Prote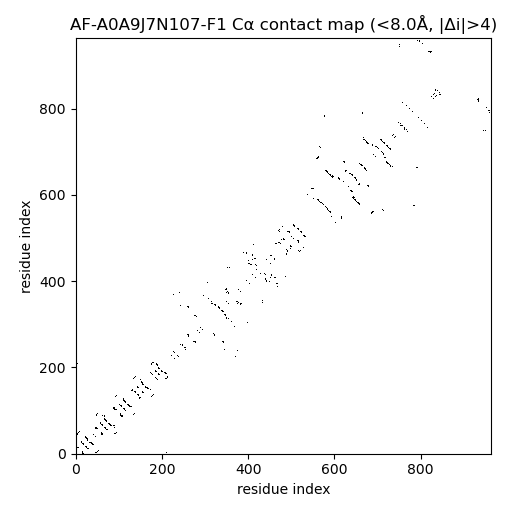in AF-A0A9J7N107-F1 (afdb_monomer)

Organism: Branchiostoma floridae (NCBI:txid7739)

Foldseek 3Di:
DFQDWDAQLVVQKIWTQDLVQQFIWIAHPPPRPPIDTQGRNPNFDWAEWEDPNPVQKIWIATAPQQWIWMAGVNNHPIDTLDGPPLAHGWHYKYDDVVVQKIWTQGQVQQFIWMAGVSNHPIDGQEHDFNGWHEWDADPVVQKIWTDGPQFWIWIDHVRNPPIDTLDGDPPWGWQYWDDDPQWIWTFTCATWIDSSHTDGDDPDDRGRNYDYDDDDDDDQPQDPQQWADQPPRPDTHGLQQAQQPDQPRPVSCSPPQQKFWADPPVDPLDDDRGWGQFRRPDDDPVCVCPDPLVCQLVVDCPPVQQADPCSNVQSCCSGTFGWDFDPVFWDADPDDDGIIIGRTGTAHAALLVVVLRLVSDDPVVVVVDDHSVSGHHVVSVHDDDDFDDDPNAGAAAFQRQVGPGADQAFLVGAGADQCCVAPNNPCCVVQVSQPSGGRGFHDSPSPRHTWGAGPVNDIGHHQHHHDPAQWAADPAAADQWDKPPRHRTDHAFDKIAIDHHPQWDWDPVDDRIWGIHRHRDIPDDDIHIDGDLQVVLVCVLLVPADQPDDADPPPPDAWEKAKDWDFPDFDDQQQQQQKTKTKIKMKIKTAHQSRADDCVVRVNDFKHKDFQSSHHDFWWDKPQFPDPPDPGFDRRDIWIAGNRRMIIDIGIDITMHHKDWDQQAPPQTKIKTKTKIFTDPVGRHFYHYPPVPQAQDWDDFDDDPQWTWIWHWHDDPRGMTMIMIMTTGDRVVCCVVQVVVLVVLLVQLLVLLVDDLPDPCSLVSLVVSLVVLVVSLVVVVVRHHPPDDDHLVSLLSVLSSVLSVVLSVVSVVLSVLLPDFDADDPVCCCVQQAVLCVVLVNDRPPDDDDDDDDDDDDDDDDDDDDDDDDDDDDDDDDDDDDDDDDDDPPVPVVVPPDDDPPVVVVVVVVVVVVVVVVSPPDDDDDDDPRGSSNSSSSSSSSVSSVVSVVSSVVSSVVSVVVSD

Mean predicted aligned error: 23.27 Å

Secondary structure (DSSP, 8-state):
-EEEEEEETTTTEEEEEETTTTEEEEEETTT--S-EEEEE-TT--EEEEEEETTTTEEEEEETTTTEEEEEETTSTT-EEEE-TTS-SSEEEEEEETTTTEEEEEETTTTEEEEEETTS-S-EEEEE--SS---EEEETTTTEEEEEETTTEEEEEETTS-S-EEEEE-TT----EEEEETTEEEEESSSEEEESSS-EEEE---S--S-------PPP--PPPTTEEEEGGGTEEEEGGGSSSSS--STTSGGGTT-EEBPPPTTS---S---BPSPTT---SHHHHHTSTTHHHHS-----TTSS-TTHHHHHHHHHS-EEEEEEEEEEE--SSS--EEEEEEEE-B-HHHHHHHHHTS-HHHHTTSPPGGGSPPGGGT-B-PPPPEETTEEEE-TTSTT------BBTTSPBPPPTTTGGGGHHHHH-GGG--SSS--B-TT--SS-EEE-TTS-EEEB--EESS--EEEP--PPTTEEEES--SEEETT-EEEEEEPTTEEE-TTS-SEEEB-TTS-BSSPPP-EEE-HHHHHHHHHHTT--TTSPTTGGGTPPEEEEEEEEEEEEEEEETTTTEEEEEEEEEEEEE-GGG---GGGTTT--EEEEEGGGS----EEEETBS-TT---S-SSSEEEEETTSEEEEEEEEEEEEEEEE-GGGTTS-EEEEEEEEEEPTTS-EEEEETTGGGTT-PPPPEEETTEEEEEEEEEETTTEEEEEEEEEE-THHHIIIIIHHHHHHHHHHHHTTTS-TT-TTHHHHHHHHHHHHHHHHHHHHHHS--SSS--HHHHHHHHHHHHHHHHHHHHHHHHHHHT--SPPPHHHIIIIIIIIHHHTT---TT------------------------------------------SSSSSGGG--S-GGGHHHHHHHHHHHHHHGGGS----------HHHHHHHHHHHHHHHHHHHHHHHHHHHHHHHH-

InterPro domains:
  IPR000001 Kringle [PF00051] (395-467)
  IPR000001 Kringle [PS50070] (394-467)
  IPR000001 Kringle [SM00130] (393-469)
  IPR000001 Kringle [cd00108] (395-467)
  IPR000033 LDLR class B repeat [PF00058] (100-139)
  IPR000033 LDLR class B repeat [PS51120] (12-55)
  IPR000033 LDLR class B repeat [PS51120] (56-99)
  IPR000033 LDLR class B repeat [PS51120] (100-141)
  IPR000033 LDLR class B repeat [SM00135] (1-34)
  IPR000033 LDLR class B repeat [SM00135] (36-78)
  IPR000033 LDLR class B repeat [SM00135] (79-122)
  IPR000033 LDLR class B repeat [SM00135] (123-163)
  IPR000033 LDLR class B repeat [SM00135] (164-207)
  IPR000436 Sushi/SCR/CCP domain [PF00084] (483-529)
  IPR000436 Sushi/SCR/CCP domain [PS50923] (460-531)
  IPR000436 Sushi/SCR/CCP domain [SM00032] (472-529)
  IPR000436 Sushi/SCR/CCP domain [cd00033] (472-529)
  IPR002172 Low-density lipoprotein (LDL) receptor class A repeat [PF00057] (223-258)
  IPR002172 Low-density lipoprotein (LDL) receptor class A repeat [PS50068] (222-259)
  IPR002172 Low-density lipoprotein (LDL) receptor class A repeat [SM00192] (222-260)

Sequence (964 aa):
MPTVLDYDPLTDYVYWFDSRDNVIKRAHHHDGSDSETIIETANNDARGLALDYAAGNIYWSVHDTHTISAAKKNGSSARTLLTSPATLWPYNLVLDPRNGFMYWADGGYGIIHRASLDGTNHTALIAGLSHPYAITIDYNEDRLYYRDQQYGIYSSDLLGNDVREVLYEEGKWVRGIAVDEHFIYWSSNWMSKSDMTRTVLVDGLGGPWGIYITEAGPAEIPCSPGYFPCGQGNACILAWKRCDEATDCPDGRDEEGCVCLPIPVDFDLGDRLAVLPNQLGQTTFEEIQNSSTVAILNSSPNNAETQHPEFREFASVVIFPRCVVSVASCSSSQHGVDTTSCLGTQLLACRSWCEEVLAMADDRMKDQLPACDLFPSPQNGCWNLKPEWKNNEFCYHGNGMNYRGRSSKTISGAECVKWSDAQAGFYTTEYPWANLVNNYCRNPTGHDRPFCLVEEGRQEDCDLIPCNENGCWDMGPPTNGIRVPAKRFYNVGERVTYTCNEGYNLDFRHTSRVTCFEDGIWQYDKPSCSVDISGKLEEDLLNGYSESQPPDIERGGHTIIVFNGTVEEVIDLDEKKERLVASIVIDFTWRDSRLEWKPKYFGNIETLSVVGSSIWTPTFTLKRNADPLYRGLPDDVLLLISTDGTVRWRVETLTSTICTTHPFFFPADTMECHICFSVSPAIDQIVECGGGSSCDVWSSPQQEGEWNRKDKIFAKGNKEACFAVQLERIPLFHIATTVGPCAILVVLMTITFIMPIDKGDRIAFGVTIQLSMVVSLVFVTEVLPVKGQLPFLATLIVVCMGLMGLFLFFTMGIITLHDKEGSLSPMSKTFFLQYMAKFLLLGDLTEKEAASEDGEAGLTVRTLAYRERTDRDVPADGMAEVDGKSPAALSETIRQLSGPLTRMETAMSSGFRDLISIIEDQAMKNEQEISDYTLLARVLDRLCLVLYVISIAVAVPMTMHLGT

Structure (mmCIF, N/CA/C/O backbone):
data_AF-A0A9J7N107-F1
#
_entry.id   AF-A0A9J7N107-F1
#
loop_
_atom_site.group_PDB
_atom_site.id
_atom_site.type_symbol
_atom_site.label_atom_id
_atom_site.label_alt_id
_atom_site.label_comp_id
_atom_site.label_asym_id
_atom_site.label_entity_id
_atom_site.label_seq_id
_atom_site.pdbx_PDB_ins_code
_atom_site.Cartn_x
_atom_site.Cartn_y
_atom_site.Cartn_z
_atom_site.occupancy
_atom_site.B_iso_or_equiv
_atom_site.auth_seq_id
_atom_site.auth_comp_id
_atom_site.auth_asym_id
_atom_site.auth_atom_id
_atom_site.pdbx_PDB_model_num
ATOM 1 N N . MET A 1 1 ? 38.618 -31.938 43.780 1.00 73.69 1 MET A N 1
ATOM 2 C CA . MET A 1 1 ? 37.681 -33.070 43.924 1.00 73.69 1 MET A CA 1
ATOM 3 C C . MET A 1 1 ? 36.511 -32.748 43.019 1.00 73.69 1 MET A C 1
ATOM 5 O O . MET A 1 1 ? 36.118 -31.589 43.025 1.00 73.69 1 MET A O 1
ATOM 9 N N . PRO A 1 2 ? 35.970 -33.698 42.246 1.00 81.69 2 PRO A N 1
ATOM 10 C CA . PRO A 1 2 ? 34.819 -33.408 41.400 1.00 81.69 2 PRO A CA 1
ATOM 11 C C . PRO A 1 2 ? 33.606 -33.064 42.274 1.00 81.69 2 PRO A C 1
ATOM 13 O O . PRO A 1 2 ? 33.276 -33.828 43.185 1.00 81.69 2 PRO A O 1
ATOM 16 N N . THR A 1 3 ? 32.981 -31.907 42.052 1.00 79.69 3 THR A N 1
ATOM 17 C CA . THR A 1 3 ? 31.776 -31.482 42.800 1.00 79.69 3 THR A CA 1
ATOM 18 C C . THR A 1 3 ? 30.511 -31.526 41.952 1.00 79.69 3 THR A C 1
ATOM 20 O O . THR A 1 3 ? 29.445 -31.816 42.488 1.00 79.69 3 THR A O 1
ATOM 23 N N . VAL A 1 4 ? 30.632 -31.292 40.646 1.00 85.88 4 VAL A N 1
ATOM 24 C CA . VAL A 1 4 ? 29.556 -31.389 39.655 1.00 85.88 4 VAL A CA 1
ATOM 25 C C . VAL A 1 4 ? 30.121 -31.958 38.354 1.00 85.88 4 VAL A C 1
ATOM 27 O O . VAL A 1 4 ? 31.303 -31.753 38.062 1.00 85.88 4 VAL A O 1
ATOM 30 N N . LEU A 1 5 ? 29.298 -32.695 37.612 1.00 88.69 5 LEU A N 1
ATOM 31 C CA . LEU A 1 5 ? 29.658 -33.319 36.344 1.00 88.69 5 LEU A CA 1
ATOM 32 C C . LEU A 1 5 ? 28.465 -33.365 35.387 1.00 88.69 5 LEU A C 1
ATOM 34 O O . LEU A 1 5 ? 27.325 -33.320 35.844 1.00 88.69 5 LEU A O 1
ATOM 38 N N . ASP A 1 6 ? 28.760 -33.495 34.100 1.00 87.75 6 ASP A N 1
ATOM 39 C CA . ASP A 1 6 ? 27.815 -33.747 33.009 1.00 87.75 6 ASP A CA 1
ATOM 40 C C . ASP A 1 6 ? 28.518 -34.596 31.925 1.00 87.75 6 ASP A C 1
ATOM 42 O O . ASP A 1 6 ? 29.752 -34.647 31.887 1.00 87.75 6 ASP A O 1
ATOM 46 N N . TYR A 1 7 ? 27.775 -35.291 31.067 1.00 85.81 7 TYR A N 1
ATOM 47 C CA . TYR A 1 7 ? 28.314 -36.224 30.071 1.00 85.81 7 TYR A CA 1
ATOM 48 C C . TYR A 1 7 ? 27.802 -35.908 28.666 1.00 85.81 7 TYR A C 1
ATOM 50 O O . TYR A 1 7 ? 26.615 -35.671 28.460 1.00 85.81 7 TYR A O 1
ATOM 58 N N . ASP A 1 8 ? 28.708 -35.929 27.689 1.00 83.69 8 ASP A N 1
ATOM 59 C CA . ASP A 1 8 ? 28.380 -35.763 26.276 1.00 83.69 8 ASP A CA 1
ATOM 60 C C . ASP A 1 8 ? 28.270 -37.134 25.582 1.00 83.69 8 ASP A C 1
ATOM 62 O O . ASP A 1 8 ? 29.304 -37.747 25.295 1.00 83.69 8 ASP A O 1
ATOM 66 N N . PRO A 1 9 ? 27.053 -37.608 25.253 1.00 72.50 9 PRO A N 1
ATOM 67 C CA . PRO A 1 9 ? 26.865 -38.910 24.618 1.00 72.50 9 PRO A CA 1
ATOM 68 C C . PRO A 1 9 ? 27.369 -38.964 23.168 1.00 72.50 9 PRO A C 1
ATOM 70 O O . PRO A 1 9 ? 27.578 -40.055 22.647 1.00 72.50 9 PRO A O 1
ATOM 73 N N . LEU A 1 10 ? 27.571 -37.820 22.497 1.00 70.62 10 LEU A N 1
ATOM 74 C CA . LEU A 1 10 ? 28.038 -37.789 21.103 1.00 70.62 10 LEU A CA 1
ATOM 75 C C . LEU A 1 10 ? 29.552 -37.969 20.985 1.00 70.62 10 LEU A C 1
ATOM 77 O O . LEU A 1 10 ? 30.041 -38.479 19.981 1.00 70.62 10 LEU A O 1
ATOM 81 N N . THR A 1 11 ? 30.297 -37.498 21.984 1.00 74.31 11 THR A N 1
ATOM 82 C CA . THR A 1 11 ? 31.767 -37.465 21.954 1.00 74.31 11 THR A CA 1
ATOM 83 C C . THR A 1 11 ? 32.408 -38.347 23.026 1.00 74.31 11 THR A C 1
ATOM 85 O O . THR A 1 11 ? 33.630 -38.476 23.060 1.00 74.31 11 THR A O 1
ATOM 88 N N . ASP A 1 12 ? 31.591 -38.971 23.879 1.00 79.50 12 ASP A N 1
ATOM 89 C CA . ASP A 1 12 ? 31.996 -39.810 25.009 1.00 79.50 12 ASP A CA 1
ATOM 90 C C . ASP A 1 12 ? 32.911 -39.098 26.028 1.00 79.50 12 ASP A C 1
ATOM 92 O O . ASP A 1 12 ? 33.743 -39.715 26.696 1.00 79.50 12 ASP A O 1
ATOM 96 N N . TYR A 1 13 ? 32.771 -37.776 26.173 1.00 84.38 13 TYR A N 1
ATOM 97 C CA . TYR A 1 13 ? 33.495 -37.006 27.189 1.00 84.38 13 TYR A CA 1
ATOM 98 C C . TYR A 1 13 ? 32.628 -36.751 28.422 1.00 84.38 13 TYR A C 1
ATOM 100 O O . TYR A 1 13 ? 31.495 -36.278 28.330 1.00 84.38 13 TYR A O 1
ATOM 108 N N . VAL A 1 14 ? 33.207 -36.969 29.601 1.00 88.50 14 VAL A N 1
ATOM 109 C CA . VAL A 1 14 ? 32.669 -36.480 30.874 1.00 88.50 14 VAL A CA 1
ATOM 110 C C . VAL A 1 14 ? 33.302 -35.131 31.165 1.00 88.50 14 VAL A C 1
ATOM 112 O O . VAL A 1 14 ? 34.525 -35.009 31.156 1.00 88.50 14 VAL A O 1
ATOM 115 N N . TYR A 1 15 ? 32.480 -34.137 31.473 1.00 89.88 15 TYR A N 1
ATOM 116 C CA . TYR A 1 15 ? 32.902 -32.821 31.927 1.00 89.88 15 TYR A CA 1
ATOM 117 C C . TYR A 1 15 ? 32.665 -32.713 33.427 1.00 89.88 15 TYR A C 1
ATOM 119 O O . TYR A 1 15 ? 31.606 -33.093 33.917 1.00 89.88 15 TYR A O 1
ATOM 127 N N . TRP A 1 16 ? 33.625 -32.185 34.181 1.00 90.12 16 TRP A N 1
ATOM 128 C CA . TRP A 1 16 ? 33.450 -31.977 35.618 1.00 90.12 16 TRP A CA 1
ATOM 129 C C . TRP A 1 16 ? 34.199 -30.753 36.121 1.00 90.12 16 TRP A C 1
ATOM 131 O O . TRP A 1 16 ? 35.242 -30.370 35.590 1.00 90.12 16 TRP A O 1
ATOM 141 N N . PHE A 1 17 ? 33.692 -30.165 37.202 1.00 89.69 17 PHE A N 1
ATOM 142 C CA . PHE A 1 17 ? 34.416 -29.134 37.936 1.00 89.69 17 PHE A CA 1
ATOM 143 C C . PHE A 1 17 ? 35.277 -29.760 39.033 1.00 89.69 17 PHE A C 1
ATOM 145 O O . PHE A 1 17 ? 34.775 -30.468 39.910 1.00 89.69 17 PHE A O 1
ATOM 152 N N . ASP A 1 18 ? 36.580 -29.490 39.002 1.00 88.19 18 ASP A N 1
ATOM 153 C CA . ASP A 1 18 ? 37.535 -29.941 40.006 1.00 88.19 18 ASP A CA 1
ATOM 154 C C . ASP A 1 18 ? 37.781 -28.850 41.057 1.00 88.19 18 ASP A C 1
ATOM 156 O O . ASP A 1 18 ? 38.558 -27.924 40.843 1.00 88.19 18 ASP A O 1
ATOM 160 N N . SER A 1 19 ? 37.188 -29.000 42.244 1.00 82.69 19 SER A N 1
ATOM 161 C CA . SER A 1 19 ? 37.307 -28.026 43.342 1.00 82.69 19 SER A CA 1
ATOM 162 C C . SER A 1 19 ? 38.695 -27.903 43.981 1.00 82.69 19 SER A C 1
ATOM 164 O O . SER A 1 19 ? 38.893 -27.051 44.840 1.00 82.69 19 SER A O 1
ATOM 166 N N . ARG A 1 20 ? 39.657 -28.779 43.642 1.00 82.25 20 ARG A N 1
ATOM 167 C CA . ARG A 1 20 ? 41.046 -28.621 44.123 1.00 82.25 20 ARG A CA 1
ATOM 168 C C . ARG A 1 20 ? 41.815 -27.632 43.261 1.00 82.25 20 ARG A C 1
ATOM 170 O O . ARG A 1 20 ? 42.599 -26.855 43.793 1.00 82.25 20 ARG A O 1
ATOM 177 N N . ASP A 1 21 ? 41.562 -27.694 41.960 1.00 81.00 21 ASP A N 1
ATOM 178 C CA . ASP A 1 21 ? 42.281 -26.928 40.949 1.00 81.00 21 ASP A CA 1
ATOM 179 C C . ASP A 1 21 ? 41.472 -25.703 40.482 1.00 81.00 21 ASP A C 1
ATOM 181 O O . ASP A 1 21 ? 42.025 -24.820 39.839 1.00 81.00 21 ASP A O 1
ATOM 185 N N . ASN A 1 22 ? 40.182 -25.620 40.840 1.00 84.88 22 ASN A N 1
ATOM 186 C CA . ASN A 1 22 ? 39.229 -24.589 40.413 1.00 84.88 22 ASN A CA 1
ATOM 187 C C . ASN A 1 22 ? 39.144 -24.463 38.886 1.00 84.88 22 ASN A C 1
ATOM 189 O O . ASN A 1 22 ? 39.213 -23.373 38.314 1.00 84.88 22 ASN A O 1
ATOM 193 N N . VAL A 1 23 ? 39.006 -25.610 38.223 1.00 88.81 23 VAL A N 1
ATOM 194 C CA . VAL A 1 23 ? 38.919 -25.700 36.765 1.00 88.81 23 VAL A CA 1
ATOM 195 C C . VAL A 1 23 ? 37.827 -26.673 36.335 1.00 88.81 23 VAL A C 1
ATOM 197 O O . VAL A 1 23 ? 37.522 -27.634 37.044 1.00 88.81 23 VAL A O 1
ATOM 200 N N . ILE A 1 24 ? 37.262 -26.443 35.152 1.00 90.06 24 ILE A N 1
ATOM 201 C CA . ILE A 1 24 ? 36.396 -27.407 34.468 1.00 90.06 24 ILE A CA 1
ATOM 202 C C . ILE A 1 24 ? 37.282 -28.243 33.546 1.00 90.06 24 ILE A C 1
ATOM 204 O O . ILE A 1 24 ? 37.957 -27.696 32.670 1.00 90.06 24 ILE A O 1
ATOM 208 N N . LYS A 1 25 ? 37.293 -29.557 33.759 1.00 90.50 25 LYS A N 1
ATOM 209 C CA . LYS A 1 25 ? 38.050 -30.530 32.963 1.00 90.50 25 LYS A CA 1
ATOM 210 C C . LYS A 1 25 ? 37.102 -31.399 32.153 1.00 90.50 25 LYS A C 1
ATOM 212 O O . LYS A 1 25 ? 35.932 -31.535 32.514 1.00 90.50 25 LYS A O 1
ATOM 217 N N . ARG A 1 26 ? 37.633 -32.011 31.099 1.00 90.50 26 ARG A N 1
ATOM 218 C CA . ARG A 1 26 ? 36.984 -33.121 30.405 1.00 90.50 26 ARG A CA 1
ATOM 219 C C . ARG A 1 26 ? 37.947 -34.277 30.202 1.00 90.50 26 ARG A C 1
ATOM 221 O O . ARG A 1 26 ? 39.147 -34.044 30.118 1.00 90.50 26 ARG A O 1
ATOM 228 N N . ALA A 1 27 ? 37.419 -35.489 30.114 1.00 87.94 27 ALA A N 1
ATOM 229 C CA . ALA A 1 27 ? 38.147 -36.691 29.716 1.00 87.94 27 ALA A CA 1
ATOM 230 C C . ALA A 1 27 ? 37.168 -37.719 29.148 1.00 87.94 27 ALA A C 1
ATOM 232 O O . ALA A 1 27 ? 35.972 -37.657 29.448 1.00 87.94 27 ALA A O 1
ATOM 233 N N . HIS A 1 28 ? 37.674 -38.675 28.374 1.00 81.94 28 HIS A N 1
ATOM 234 C CA . HIS A 1 28 ? 36.858 -39.788 27.900 1.00 81.94 28 HIS A CA 1
ATOM 235 C C . HIS A 1 28 ? 36.325 -40.636 29.059 1.00 81.94 28 HIS A C 1
ATOM 237 O O . HIS A 1 28 ? 37.060 -40.939 30.003 1.00 81.94 28 HIS A O 1
ATOM 243 N N . HIS A 1 29 ? 35.058 -41.045 28.976 1.00 75.81 29 HIS A N 1
ATOM 244 C CA . HIS A 1 29 ? 34.388 -41.819 30.022 1.00 75.81 29 HIS A CA 1
ATOM 245 C C . HIS A 1 29 ? 35.012 -43.210 30.228 1.00 75.81 29 HIS A C 1
ATOM 247 O O . HIS A 1 29 ? 35.211 -43.622 31.371 1.00 75.81 29 HIS A O 1
ATOM 253 N N . HIS A 1 30 ? 35.337 -43.922 29.140 1.00 69.25 30 HIS A N 1
ATOM 254 C CA . HIS A 1 30 ? 35.782 -45.320 29.204 1.00 69.25 30 HIS A CA 1
ATOM 255 C C . HIS A 1 30 ? 37.177 -45.515 29.825 1.00 69.25 30 HIS A C 1
ATOM 257 O O . HIS A 1 30 ? 37.332 -46.368 30.699 1.00 69.25 30 HIS A O 1
ATOM 263 N N . ASP A 1 31 ? 38.164 -44.707 29.420 1.00 72.56 31 ASP A N 1
ATOM 264 C CA . ASP A 1 31 ? 39.577 -44.903 29.796 1.00 72.56 31 ASP A CA 1
ATOM 265 C C . ASP A 1 31 ? 40.194 -43.716 30.561 1.00 72.56 31 ASP A C 1
ATOM 267 O O . ASP A 1 31 ? 41.323 -43.806 31.053 1.00 72.56 31 ASP A O 1
ATOM 271 N N . GLY A 1 32 ? 39.493 -42.579 30.662 1.00 70.75 32 GLY A N 1
ATOM 272 C CA . GLY A 1 32 ? 40.037 -41.343 31.242 1.00 70.75 32 GLY A CA 1
ATOM 273 C C . GLY A 1 32 ? 41.167 -40.708 30.419 1.00 70.75 32 GLY A C 1
ATOM 274 O O . GLY A 1 32 ? 41.865 -39.817 30.912 1.00 70.75 32 GLY A O 1
ATOM 275 N N . SER A 1 33 ? 41.375 -41.173 29.183 1.00 73.31 33 SER A N 1
ATOM 276 C CA . SER A 1 33 ? 42.318 -40.598 28.226 1.00 73.31 33 SER A CA 1
ATOM 277 C C . SER A 1 33 ? 41.859 -39.219 27.754 1.00 73.31 33 SER A C 1
ATOM 279 O O . SER A 1 33 ? 40.689 -38.860 27.881 1.00 73.31 33 SER A O 1
ATOM 281 N N . ASP A 1 34 ? 42.798 -38.450 27.200 1.00 74.81 34 ASP A N 1
ATOM 282 C CA . ASP A 1 34 ? 42.542 -37.096 26.692 1.00 74.81 34 ASP A CA 1
ATOM 283 C C . ASP A 1 34 ? 41.971 -36.140 27.758 1.00 74.81 34 ASP A C 1
ATOM 285 O O . ASP A 1 34 ? 41.104 -35.306 27.508 1.00 74.81 34 ASP A O 1
ATOM 289 N N . SER A 1 35 ? 42.459 -36.298 28.996 1.00 83.25 35 SER A N 1
ATOM 290 C CA . SER A 1 35 ? 42.122 -35.400 30.094 1.00 83.25 35 SER A CA 1
ATOM 291 C C . SER A 1 35 ? 42.726 -34.022 29.850 1.00 83.25 35 SER A C 1
ATOM 293 O O . SER A 1 35 ? 43.943 -33.849 29.945 1.00 83.25 35 SER A O 1
ATOM 295 N N . GLU A 1 36 ? 41.876 -33.019 29.673 1.00 86.12 36 GLU A N 1
ATOM 296 C CA . GLU A 1 36 ? 42.299 -31.635 29.482 1.00 86.12 36 GLU A CA 1
ATOM 297 C C . GLU A 1 36 ? 41.479 -30.637 30.304 1.00 86.12 36 GLU A C 1
ATOM 299 O O . GLU A 1 36 ? 40.351 -30.900 30.732 1.00 86.12 36 GLU A O 1
ATOM 304 N N . THR A 1 37 ? 42.079 -29.473 30.548 1.00 87.44 37 THR A N 1
ATOM 305 C CA . THR A 1 37 ? 41.434 -28.347 31.224 1.00 87.44 37 THR A CA 1
ATOM 306 C C . THR A 1 37 ? 40.778 -27.445 30.185 1.00 87.44 37 THR A C 1
ATOM 308 O O . THR A 1 37 ? 41.459 -26.926 29.306 1.00 87.44 37 THR A O 1
ATOM 311 N N . ILE A 1 38 ? 39.469 -27.231 30.317 1.00 86.88 38 ILE A N 1
ATOM 312 C CA . ILE A 1 38 ? 38.654 -26.466 29.365 1.00 86.88 38 ILE A CA 1
ATOM 313 C C . ILE A 1 38 ? 38.498 -25.013 29.805 1.00 86.88 38 ILE A C 1
ATOM 315 O O . ILE A 1 38 ? 38.651 -24.100 28.998 1.00 86.88 38 ILE A O 1
ATOM 319 N N . ILE A 1 39 ? 38.202 -24.786 31.086 1.00 84.50 39 ILE A N 1
ATOM 320 C CA . ILE A 1 39 ? 37.981 -23.447 31.648 1.00 84.50 39 ILE A CA 1
ATOM 321 C C . ILE A 1 39 ? 38.690 -23.342 32.996 1.00 84.50 39 ILE A C 1
ATOM 323 O O . ILE A 1 39 ? 38.489 -24.180 33.876 1.00 84.50 39 ILE A O 1
ATOM 327 N N . GLU A 1 40 ? 39.454 -22.269 33.188 1.00 82.00 40 GLU A N 1
ATOM 328 C CA . GLU A 1 40 ? 39.987 -21.876 34.493 1.00 82.00 40 GLU A CA 1
ATOM 329 C C . GLU A 1 40 ? 39.025 -20.882 35.161 1.00 82.00 40 GLU A C 1
ATOM 331 O O . GLU A 1 40 ? 38.845 -19.766 34.674 1.00 82.00 40 GLU A O 1
ATOM 336 N N . THR A 1 41 ? 38.379 -21.254 36.276 1.00 69.00 41 THR A N 1
ATOM 337 C CA . THR A 1 41 ? 37.316 -20.427 36.893 1.00 69.00 41 THR A CA 1
ATOM 338 C C . THR A 1 41 ? 37.844 -19.386 37.887 1.00 69.00 41 THR A C 1
ATOM 340 O O . THR A 1 41 ? 37.066 -18.825 38.659 1.00 69.00 41 THR A O 1
ATOM 343 N N . ALA A 1 42 ? 39.152 -19.099 37.870 1.00 63.38 42 ALA A N 1
ATOM 344 C CA . ALA A 1 42 ? 39.822 -18.094 38.705 1.00 63.38 42 ALA A CA 1
ATOM 345 C C . ALA A 1 42 ? 39.491 -18.198 40.213 1.00 63.38 42 ALA A C 1
ATOM 347 O O . ALA A 1 42 ? 39.185 -17.196 40.855 1.00 63.38 42 ALA A O 1
ATOM 348 N N . ASN A 1 43 ? 39.590 -19.407 40.780 1.00 61.00 43 ASN A N 1
ATOM 349 C CA . ASN A 1 43 ? 39.343 -19.727 42.199 1.00 61.00 43 ASN A CA 1
ATOM 350 C C . ASN A 1 43 ? 37.894 -19.645 42.696 1.00 61.00 43 ASN A C 1
ATOM 352 O O . ASN A 1 43 ? 37.680 -19.509 43.899 1.00 61.00 43 ASN A O 1
ATOM 356 N N . ASN A 1 44 ? 36.906 -19.772 41.812 1.00 72.25 44 ASN A N 1
ATOM 357 C CA . ASN A 1 44 ? 35.510 -19.687 42.223 1.00 72.25 44 ASN A CA 1
ATOM 358 C C . ASN A 1 44 ? 34.807 -21.050 42.219 1.00 72.25 44 ASN A C 1
ATOM 360 O O . ASN A 1 44 ? 34.953 -21.829 41.272 1.00 72.25 44 ASN A O 1
ATOM 364 N N . ASP A 1 45 ? 34.025 -21.306 43.269 1.00 80.12 45 ASP A N 1
ATOM 365 C CA . ASP A 1 45 ? 33.326 -22.568 43.513 1.00 80.12 45 ASP A CA 1
ATOM 366 C C . ASP A 1 45 ? 32.128 -22.753 42.563 1.00 80.12 45 ASP A C 1
ATOM 368 O O . ASP A 1 45 ? 31.057 -22.160 42.752 1.00 80.12 45 ASP A O 1
ATOM 372 N N . ALA A 1 46 ? 32.316 -23.562 41.513 1.00 84.75 46 ALA A N 1
ATOM 373 C CA . ALA A 1 46 ? 31.248 -23.893 40.580 1.00 84.75 46 ALA A CA 1
ATOM 374 C C . ALA A 1 46 ? 30.342 -24.997 41.150 1.00 84.75 46 ALA A C 1
ATOM 376 O O . ALA A 1 46 ? 30.800 -26.077 41.542 1.00 84.75 46 ALA A O 1
ATOM 377 N N . ARG A 1 47 ? 29.035 -24.716 41.205 1.00 86.25 47 ARG A N 1
ATOM 378 C CA . ARG A 1 47 ? 28.025 -25.569 41.866 1.00 86.25 47 ARG A CA 1
ATOM 379 C C . ARG A 1 47 ? 27.050 -26.240 40.898 1.00 86.25 47 ARG A C 1
ATOM 381 O O . ARG A 1 47 ? 26.395 -27.209 41.278 1.00 86.25 47 ARG A O 1
ATOM 388 N N . GLY A 1 48 ? 26.983 -25.760 39.662 1.00 88.25 48 GLY A N 1
ATOM 389 C CA . GLY A 1 48 ? 26.171 -26.300 38.578 1.00 88.25 48 GLY A CA 1
ATOM 390 C C . GLY A 1 48 ? 26.959 -26.307 37.275 1.00 88.25 48 GLY A C 1
ATOM 391 O O . GLY A 1 48 ? 27.743 -25.393 37.018 1.00 88.25 48 GLY A O 1
ATOM 392 N N . LEU A 1 49 ? 26.754 -27.351 36.477 1.00 91.19 49 LEU A N 1
ATOM 393 C CA . LEU A 1 49 ? 27.353 -27.553 35.163 1.00 91.19 49 LEU A CA 1
ATOM 394 C C . LEU A 1 49 ? 26.296 -28.215 34.282 1.00 91.19 49 LEU A C 1
ATOM 396 O O . LEU A 1 49 ? 25.708 -29.201 34.718 1.00 91.19 49 LEU A O 1
ATOM 400 N N . ALA A 1 50 ? 26.064 -27.674 33.090 1.00 91.44 50 ALA A N 1
ATOM 401 C CA . ALA A 1 50 ? 25.166 -28.268 32.109 1.00 91.44 50 ALA A CA 1
ATOM 402 C C . ALA A 1 50 ? 25.701 -28.084 30.684 1.00 91.44 50 ALA A C 1
ATOM 404 O O . ALA A 1 50 ? 26.268 -27.037 30.346 1.00 91.44 50 ALA A O 1
ATOM 405 N N . LEU A 1 51 ? 25.515 -29.097 29.847 1.00 89.19 51 LEU A N 1
ATOM 406 C CA . LEU A 1 51 ? 25.968 -29.151 28.465 1.00 89.19 51 LEU A CA 1
ATOM 407 C C . LEU A 1 51 ? 24.783 -29.056 27.509 1.00 89.19 51 LEU A C 1
ATOM 409 O O . LEU A 1 51 ? 23.829 -29.825 27.584 1.00 89.19 51 LEU A O 1
ATOM 413 N N . ASP A 1 52 ? 24.893 -28.159 26.536 1.00 85.38 52 ASP A N 1
ATOM 414 C CA . ASP A 1 52 ? 24.093 -28.237 25.321 1.00 85.38 52 ASP A CA 1
ATOM 415 C C . ASP A 1 52 ? 24.887 -29.062 24.309 1.00 85.38 52 ASP A C 1
ATOM 417 O O . ASP A 1 52 ? 25.787 -28.559 23.617 1.00 85.38 52 ASP A O 1
ATOM 421 N N . TYR A 1 53 ? 24.622 -30.372 24.285 1.00 76.50 53 TYR A N 1
ATOM 422 C CA . TYR A 1 53 ? 25.404 -31.267 23.448 1.00 76.50 53 TYR A CA 1
ATOM 423 C C . TYR A 1 53 ? 25.154 -31.055 21.950 1.00 76.50 53 TYR A C 1
ATOM 425 O O . TYR A 1 53 ? 26.088 -31.264 21.174 1.00 76.50 53 TYR A O 1
ATOM 433 N N . ALA A 1 54 ? 23.962 -30.584 21.570 1.00 73.88 54 ALA A N 1
ATOM 434 C CA . ALA A 1 54 ? 23.573 -30.327 20.187 1.00 73.88 54 ALA A CA 1
ATOM 435 C C . ALA A 1 54 ? 24.188 -29.026 19.648 1.00 73.88 54 ALA A C 1
ATOM 437 O O . ALA A 1 54 ? 24.763 -29.028 18.562 1.00 73.88 54 ALA A O 1
ATOM 438 N N . ALA A 1 55 ? 24.138 -27.929 20.415 1.00 74.31 55 ALA A N 1
ATOM 439 C CA . ALA A 1 55 ? 24.707 -26.645 19.989 1.00 74.31 55 ALA A CA 1
ATOM 440 C C . ALA A 1 55 ? 26.207 -26.492 20.306 1.00 74.31 55 ALA A C 1
ATOM 442 O O . ALA A 1 55 ? 26.847 -25.535 19.865 1.00 74.31 55 ALA A O 1
ATOM 443 N N . GLY A 1 56 ? 26.787 -27.410 21.085 1.00 81.88 56 GLY A N 1
ATOM 444 C CA . GLY A 1 56 ? 28.217 -27.406 21.388 1.00 81.88 56 GLY A CA 1
ATOM 445 C C . GLY A 1 56 ? 28.637 -26.394 22.459 1.00 81.88 56 GLY A C 1
ATOM 446 O O . GLY A 1 56 ? 29.781 -25.928 22.431 1.00 81.88 56 GLY A O 1
ATOM 447 N N . ASN A 1 57 ? 27.756 -26.073 23.413 1.00 87.62 57 ASN A N 1
ATOM 448 C CA . ASN A 1 57 ? 28.002 -25.089 24.474 1.00 87.62 57 ASN A CA 1
ATOM 449 C C . ASN A 1 57 ? 28.017 -25.725 25.875 1.00 87.62 57 ASN A C 1
ATOM 451 O O . ASN A 1 57 ? 27.386 -26.751 26.116 1.00 87.62 57 ASN A O 1
ATOM 455 N N . ILE A 1 58 ? 28.738 -25.098 26.804 1.00 90.94 58 ILE A N 1
ATOM 456 C CA . ILE A 1 58 ? 28.827 -25.472 28.219 1.00 90.94 58 ILE A CA 1
ATOM 457 C C . ILE A 1 58 ? 28.425 -24.288 29.092 1.00 90.94 58 ILE A C 1
ATOM 459 O O . ILE A 1 58 ? 28.855 -23.160 28.851 1.00 90.94 58 ILE A O 1
ATOM 463 N N . TYR A 1 59 ? 27.621 -24.561 30.114 1.00 92.81 59 TYR A N 1
ATOM 464 C CA . TYR A 1 59 ? 27.069 -23.587 31.046 1.00 92.81 59 TYR A CA 1
ATOM 465 C C . TYR A 1 59 ? 27.469 -23.961 32.464 1.00 92.81 59 TYR A C 1
ATOM 467 O O . TYR A 1 59 ? 27.390 -25.127 32.846 1.00 92.81 59 TYR A O 1
ATOM 475 N N . TRP A 1 60 ? 27.884 -22.981 33.260 1.00 92.44 60 TRP A N 1
ATOM 476 C CA . TRP A 1 60 ? 28.226 -23.218 34.657 1.00 92.44 60 TRP A CA 1
ATOM 477 C C . TRP A 1 60 ? 27.807 -22.057 35.551 1.00 92.44 60 TRP A C 1
ATOM 479 O O . TRP A 1 60 ? 27.858 -20.884 35.167 1.00 92.44 60 TRP A O 1
ATOM 489 N N . SER A 1 61 ? 27.401 -22.402 36.767 1.00 91.38 61 SER A N 1
ATOM 490 C CA . SER A 1 61 ? 27.070 -21.455 37.826 1.00 91.38 61 SER A CA 1
ATOM 491 C C . SER A 1 61 ? 28.201 -21.380 38.835 1.00 91.38 61 SER A C 1
ATOM 493 O O . SER A 1 61 ? 28.805 -22.388 39.210 1.00 91.38 61 SER A O 1
ATOM 495 N N . VAL A 1 62 ? 28.472 -20.166 39.298 1.00 88.75 62 VAL A N 1
ATOM 496 C CA . VAL A 1 62 ? 29.553 -19.870 40.226 1.00 88.75 62 VAL A CA 1
ATOM 497 C C . VAL A 1 62 ? 28.980 -19.193 41.461 1.00 88.75 62 VAL A C 1
ATOM 499 O O . VAL A 1 62 ? 28.439 -18.087 41.386 1.00 88.75 62 VAL A O 1
ATOM 502 N N . HIS A 1 63 ? 29.121 -19.862 42.605 1.00 84.88 63 HIS A N 1
ATOM 503 C CA . HIS A 1 63 ? 28.516 -19.431 43.862 1.00 84.88 63 HIS A CA 1
ATOM 504 C C . HIS A 1 63 ? 29.133 -18.128 44.387 1.00 84.88 63 HIS A C 1
ATOM 506 O O . HIS A 1 63 ? 28.408 -17.184 44.694 1.00 84.88 63 HIS A O 1
ATOM 512 N N . ASP A 1 64 ? 30.465 -18.057 44.453 1.00 83.94 64 ASP A N 1
ATOM 513 C CA . ASP A 1 64 ? 31.175 -16.968 45.142 1.00 83.94 64 ASP A CA 1
ATOM 514 C C . ASP A 1 64 ? 31.141 -15.637 44.386 1.00 83.94 64 ASP A C 1
ATOM 516 O O . ASP A 1 64 ? 31.177 -14.573 44.999 1.00 83.94 64 ASP A O 1
ATOM 520 N N . THR A 1 65 ? 31.050 -15.686 43.055 1.00 83.25 65 THR A N 1
ATOM 521 C CA . THR A 1 65 ? 30.957 -14.488 42.205 1.00 83.25 65 THR A CA 1
ATOM 522 C C . THR A 1 65 ? 29.530 -14.125 41.838 1.00 83.25 65 THR A C 1
ATOM 524 O O . THR A 1 65 ? 29.325 -13.080 41.225 1.00 83.25 65 THR A O 1
ATOM 527 N N . HIS A 1 66 ? 28.553 -14.955 42.213 1.00 89.88 66 HIS A N 1
ATOM 528 C CA . HIS A 1 66 ? 27.140 -14.748 41.904 1.00 89.88 66 HIS A CA 1
ATOM 529 C C . HIS A 1 66 ? 26.909 -14.638 40.385 1.00 89.88 66 HIS A C 1
ATOM 531 O O . HIS A 1 66 ? 26.261 -13.704 39.907 1.00 89.88 66 HIS A O 1
ATOM 537 N N . THR A 1 67 ? 27.494 -15.561 39.608 1.00 90.12 67 THR A N 1
ATOM 538 C CA . THR A 1 67 ? 27.420 -15.529 38.137 1.00 90.12 67 THR A CA 1
ATOM 539 C C . THR A 1 67 ? 26.984 -16.850 37.521 1.00 90.12 67 THR A C 1
ATOM 541 O O . THR A 1 67 ? 27.260 -17.927 38.047 1.00 90.12 67 THR A O 1
ATOM 544 N N . ILE A 1 68 ? 26.342 -16.753 36.357 1.00 92.62 68 ILE A N 1
ATOM 545 C CA . ILE A 1 68 ? 26.146 -17.870 35.427 1.00 92.62 68 ILE A CA 1
ATOM 546 C C . ILE A 1 68 ? 26.851 -17.497 34.132 1.00 92.62 68 ILE A C 1
ATOM 548 O O . ILE A 1 68 ? 26.640 -16.411 33.587 1.00 92.62 68 ILE A O 1
ATOM 552 N N . SER A 1 69 ? 27.725 -18.378 33.664 1.00 91.69 69 SER A N 1
ATOM 553 C CA . SER A 1 69 ? 28.569 -18.153 32.493 1.00 91.69 69 SER A CA 1
ATOM 554 C C . SER A 1 69 ? 28.412 -19.292 31.493 1.00 91.69 69 SER A C 1
ATOM 556 O O . SER A 1 69 ? 28.010 -20.397 31.856 1.00 91.69 69 SER A O 1
ATOM 558 N N . ALA A 1 70 ? 28.715 -19.002 30.230 1.00 92.56 70 ALA A N 1
ATOM 559 C CA . ALA A 1 70 ? 28.669 -19.968 29.145 1.00 92.56 70 ALA A CA 1
ATOM 560 C C . ALA A 1 70 ? 29.889 -19.838 28.230 1.00 92.56 70 ALA A C 1
ATOM 562 O O . ALA A 1 70 ? 30.443 -18.750 28.062 1.00 92.56 70 ALA A O 1
ATOM 563 N N . ALA A 1 71 ? 30.291 -20.947 27.621 1.00 90.25 71 ALA A N 1
ATOM 564 C CA . ALA A 1 71 ? 31.378 -21.035 26.651 1.00 90.25 71 ALA A CA 1
ATOM 565 C C . ALA A 1 71 ? 31.059 -22.115 25.614 1.00 90.25 71 ALA A C 1
ATOM 567 O O . ALA A 1 71 ? 30.119 -22.890 25.779 1.00 90.25 71 ALA A O 1
ATOM 568 N N . LYS A 1 72 ? 31.876 -22.221 24.566 1.00 87.81 72 LYS A N 1
ATOM 569 C CA . LYS A 1 72 ? 31.877 -23.422 23.724 1.00 87.81 72 LYS A CA 1
ATOM 570 C C . LYS A 1 72 ? 32.454 -24.610 24.503 1.00 87.81 72 LYS A C 1
ATOM 572 O O . LYS A 1 72 ? 33.277 -24.421 25.397 1.00 87.81 72 LYS A O 1
ATOM 577 N N . LYS A 1 73 ? 32.106 -25.843 24.119 1.00 83.06 73 LYS A N 1
ATOM 578 C CA . LYS A 1 73 ? 32.635 -27.095 24.712 1.00 83.06 73 LYS A CA 1
ATOM 579 C C . LYS A 1 73 ? 34.169 -27.203 24.723 1.00 83.06 73 LYS A C 1
ATOM 581 O O . LYS A 1 73 ? 34.714 -27.971 25.509 1.00 83.06 73 LYS A O 1
ATOM 586 N N . ASN A 1 74 ? 34.854 -26.457 23.852 1.00 78.31 74 ASN A N 1
ATOM 587 C CA . ASN A 1 74 ? 36.317 -26.363 23.778 1.00 78.31 74 ASN A CA 1
ATOM 588 C C . ASN A 1 74 ? 36.909 -25.224 24.640 1.00 78.31 74 ASN A C 1
ATOM 590 O O . ASN A 1 74 ? 38.086 -24.910 24.506 1.00 78.31 74 ASN A O 1
ATOM 594 N N . GLY A 1 75 ? 36.093 -24.541 25.449 1.00 78.75 75 GLY A N 1
ATOM 595 C CA . GLY A 1 75 ? 36.509 -23.446 26.334 1.00 78.75 75 GLY A CA 1
ATOM 596 C C . GLY A 1 75 ? 36.624 -22.077 25.659 1.00 78.75 75 GLY A C 1
ATOM 597 O O . GLY A 1 75 ? 36.760 -21.059 26.338 1.00 78.75 75 GLY A O 1
ATOM 598 N N . SER A 1 76 ? 36.529 -22.010 24.326 1.00 79.88 76 SER A N 1
ATOM 599 C CA . SER A 1 76 ? 36.564 -20.738 23.600 1.00 79.88 76 SER A CA 1
ATOM 600 C C . SER A 1 76 ? 35.273 -19.933 23.791 1.00 79.88 76 SER A C 1
ATOM 602 O O . SER A 1 76 ? 34.208 -20.474 24.092 1.00 79.88 76 SER A O 1
ATOM 604 N N . SER A 1 77 ? 35.368 -18.612 23.610 1.00 83.94 77 SER A N 1
ATOM 605 C CA . SER A 1 77 ? 34.224 -17.690 23.703 1.00 83.94 77 SER A CA 1
ATOM 606 C C . SER A 1 77 ? 33.505 -17.689 25.064 1.00 83.94 77 SER A C 1
ATOM 608 O O . SER A 1 77 ? 32.302 -17.438 25.121 1.00 83.94 77 SER A O 1
ATOM 610 N N . ALA A 1 78 ? 34.235 -17.936 26.158 1.00 85.00 78 ALA A N 1
ATOM 611 C CA . ALA A 1 78 ? 33.699 -17.844 27.512 1.00 85.00 78 ALA A CA 1
ATOM 612 C C . ALA A 1 78 ? 33.187 -16.426 27.822 1.00 85.00 78 ALA A C 1
ATOM 614 O O . ALA A 1 78 ? 33.911 -15.440 27.668 1.00 85.00 78 ALA A O 1
ATOM 615 N N . ARG A 1 79 ? 31.934 -16.327 28.273 1.00 87.19 79 ARG A N 1
ATOM 616 C CA . ARG A 1 79 ? 31.277 -15.071 28.648 1.00 87.19 79 ARG A CA 1
ATOM 617 C C . ARG A 1 79 ? 30.347 -15.260 29.843 1.00 87.19 79 ARG A C 1
ATOM 619 O O . ARG A 1 79 ? 29.718 -16.305 29.992 1.00 87.19 79 ARG A O 1
ATOM 626 N N . THR A 1 80 ? 30.216 -14.225 30.664 1.00 89.25 80 THR A N 1
ATOM 627 C CA . THR A 1 80 ? 29.232 -14.181 31.753 1.00 89.25 80 THR A CA 1
ATOM 628 C C . THR A 1 80 ? 27.872 -13.760 31.206 1.00 89.25 80 THR A C 1
ATOM 630 O O . THR A 1 80 ? 27.771 -12.715 30.568 1.00 89.25 80 THR A O 1
ATOM 633 N N . LEU A 1 81 ? 26.843 -14.578 31.440 1.00 89.31 81 LEU A N 1
ATOM 634 C CA . LEU A 1 81 ? 25.472 -14.333 30.980 1.00 89.31 81 LEU A CA 1
ATOM 635 C C . LEU A 1 81 ? 24.661 -13.555 32.017 1.00 89.31 81 LEU A C 1
ATOM 637 O O . LEU A 1 81 ? 23.979 -12.592 31.683 1.00 89.31 81 LEU A O 1
ATOM 641 N N . LEU A 1 82 ? 24.754 -13.965 33.283 1.00 88.69 82 LEU A N 1
ATOM 642 C CA . LEU A 1 82 ? 24.021 -13.368 34.396 1.00 88.69 82 LEU A CA 1
ATOM 643 C C . LEU A 1 82 ? 24.976 -13.038 35.541 1.00 88.69 82 LEU A C 1
ATOM 645 O O . LEU A 1 82 ? 25.910 -13.792 35.818 1.00 88.69 82 LEU A O 1
ATOM 649 N N . THR A 1 83 ? 24.722 -11.912 36.205 1.00 89.62 83 THR A N 1
ATOM 650 C CA . THR A 1 83 ? 25.481 -11.417 37.362 1.00 89.62 83 THR A CA 1
ATOM 651 C C . THR A 1 83 ? 24.544 -10.721 38.353 1.00 89.62 83 THR A C 1
ATOM 653 O O . THR A 1 83 ? 23.396 -10.414 38.020 1.00 89.62 83 THR A O 1
ATOM 656 N N . SER A 1 84 ? 25.011 -10.459 39.572 1.00 83.12 84 SER A N 1
ATOM 657 C CA . SER A 1 84 ? 24.258 -9.710 40.586 1.00 83.12 84 SER A CA 1
ATOM 658 C C . SER A 1 84 ? 23.774 -8.348 40.039 1.00 83.12 84 SER A C 1
ATOM 660 O O . SER A 1 84 ? 24.565 -7.640 39.409 1.00 83.12 84 SER A O 1
ATOM 662 N N . PRO A 1 85 ? 22.498 -7.947 40.240 1.00 82.06 85 PRO A N 1
ATOM 663 C CA . PRO A 1 85 ? 21.511 -8.496 41.180 1.00 82.06 85 PRO A CA 1
ATOM 664 C C . PRO A 1 85 ? 20.589 -9.594 40.612 1.00 82.06 85 PRO A C 1
ATOM 666 O O . PRO A 1 85 ? 19.627 -9.963 41.276 1.00 82.06 85 PRO A O 1
ATOM 669 N N . ALA A 1 86 ? 20.825 -10.105 39.398 1.00 83.12 86 ALA A N 1
ATOM 670 C CA . ALA A 1 86 ? 19.932 -11.091 38.772 1.00 83.12 86 ALA A CA 1
ATOM 671 C C . ALA A 1 86 ? 20.019 -12.492 39.409 1.00 83.12 86 ALA A C 1
ATOM 673 O O . ALA A 1 86 ? 19.051 -13.248 39.376 1.00 83.12 86 ALA A O 1
ATOM 674 N N . THR A 1 87 ? 21.166 -12.833 39.998 1.00 86.00 87 THR A N 1
ATOM 675 C CA . THR A 1 87 ? 21.374 -14.049 40.793 1.00 86.00 87 THR A CA 1
ATOM 676 C C . THR A 1 87 ? 22.285 -13.740 41.980 1.00 86.00 87 THR A C 1
ATOM 678 O O . THR A 1 87 ? 23.105 -12.819 41.907 1.00 86.00 87 THR A O 1
ATOM 681 N N . LEU A 1 88 ? 22.108 -14.467 43.085 1.00 88.75 88 LEU A N 1
ATOM 682 C CA . LEU A 1 88 ? 22.901 -14.338 44.301 1.00 88.75 88 LEU A CA 1
ATOM 683 C C . LEU A 1 88 ? 23.637 -15.644 44.606 1.00 88.75 88 LEU A C 1
ATOM 685 O O . LEU A 1 88 ? 24.841 -15.697 44.414 1.00 88.75 88 LEU A O 1
ATOM 689 N N . TRP A 1 89 ? 22.967 -16.729 44.997 1.00 90.44 89 TRP A N 1
ATOM 690 C CA . TRP A 1 89 ? 23.647 -18.016 45.237 1.00 90.44 89 TRP A CA 1
ATOM 691 C C . TRP A 1 89 ? 23.176 -19.075 44.242 1.00 90.44 89 TRP A C 1
ATOM 693 O O . TRP A 1 89 ? 22.395 -19.954 44.621 1.00 90.44 89 TRP A O 1
ATOM 703 N N . PRO A 1 90 ? 23.628 -19.009 42.972 1.00 91.81 90 PRO A N 1
ATOM 704 C CA . PRO A 1 90 ? 23.235 -19.987 41.975 1.00 91.81 90 PRO A CA 1
ATOM 705 C C . PRO A 1 90 ? 23.881 -21.342 42.294 1.00 91.81 90 PRO A C 1
ATOM 707 O O . PRO A 1 90 ? 25.105 -21.474 42.368 1.00 91.81 90 PRO A O 1
ATOM 710 N N . TYR A 1 91 ? 23.040 -22.351 42.498 1.00 91.19 91 TYR A N 1
ATOM 711 C CA . TYR A 1 91 ? 23.437 -23.736 42.717 1.00 91.19 91 TYR A CA 1
ATOM 712 C C . TYR A 1 91 ? 23.358 -24.521 41.411 1.00 91.19 91 TYR A C 1
ATOM 714 O O . TYR A 1 91 ? 23.971 -24.119 40.426 1.00 91.19 91 TYR A O 1
ATOM 722 N N . ASN A 1 92 ? 22.667 -25.657 41.381 1.00 90.62 92 ASN A N 1
ATOM 723 C CA . ASN A 1 92 ? 22.598 -26.474 40.184 1.00 90.62 92 ASN A CA 1
ATOM 724 C C . ASN A 1 92 ? 21.729 -25.794 39.104 1.00 90.62 92 ASN A C 1
ATOM 726 O O . ASN A 1 92 ? 20.801 -25.043 39.426 1.00 90.62 92 ASN A O 1
ATOM 730 N N . LEU A 1 93 ? 22.069 -26.031 37.835 1.00 92.62 93 LEU A N 1
ATOM 731 C CA . LEU A 1 93 ? 21.385 -25.472 36.672 1.00 92.62 93 LEU A CA 1
ATOM 732 C C . LEU A 1 93 ? 21.149 -26.572 35.641 1.00 92.62 93 LEU A C 1
ATOM 734 O O . LEU A 1 93 ? 21.971 -27.474 35.506 1.00 92.62 93 LEU A O 1
ATOM 738 N N . VAL A 1 94 ? 20.048 -26.462 34.910 1.00 92.56 94 VAL A N 1
ATOM 739 C CA . VAL A 1 94 ? 19.658 -27.387 33.847 1.00 92.56 94 VAL A CA 1
ATOM 740 C C . VAL A 1 94 ? 19.149 -26.622 32.639 1.00 92.56 94 VAL A C 1
ATOM 742 O O . VAL A 1 94 ? 18.631 -25.508 32.758 1.00 92.56 94 VAL A O 1
ATOM 745 N N . LEU A 1 95 ? 19.345 -27.209 31.466 1.00 92.00 95 LEU A N 1
ATOM 746 C CA . LEU A 1 95 ? 19.025 -26.597 30.185 1.00 92.00 95 LEU A CA 1
ATOM 747 C C . LEU A 1 95 ? 17.829 -27.314 29.575 1.00 92.00 95 LEU A C 1
ATOM 749 O O . LEU A 1 95 ? 17.703 -28.526 29.693 1.00 92.00 95 LEU A O 1
ATOM 753 N N . ASP A 1 96 ? 17.000 -26.564 28.868 1.00 85.75 96 ASP A N 1
ATOM 754 C CA . ASP A 1 96 ? 15.996 -27.079 27.952 1.00 85.75 96 ASP A CA 1
ATOM 755 C C . ASP A 1 96 ? 16.320 -26.553 26.545 1.00 85.75 96 ASP A C 1
ATOM 757 O O . ASP A 1 96 ? 15.822 -25.494 26.141 1.00 85.75 96 ASP A O 1
ATOM 761 N N . PRO A 1 97 ? 17.187 -27.256 25.786 1.00 79.56 97 PRO A N 1
ATOM 762 C CA . PRO A 1 97 ? 17.541 -26.850 24.430 1.00 79.56 97 PRO A CA 1
ATOM 763 C C . PRO A 1 97 ? 16.355 -26.880 23.460 1.00 79.56 97 PRO A C 1
ATOM 765 O O . PRO A 1 97 ? 16.373 -26.150 22.472 1.00 79.56 97 PRO A O 1
ATOM 768 N N . ARG A 1 98 ? 15.316 -27.690 23.733 1.00 80.38 98 ARG A N 1
ATOM 769 C CA . ARG A 1 98 ? 14.137 -27.822 22.859 1.00 80.38 98 ARG A CA 1
ATOM 770 C C . ARG A 1 98 ? 13.318 -26.535 22.859 1.00 80.38 98 ARG A C 1
ATOM 772 O O . ARG A 1 98 ? 12.890 -26.084 21.801 1.00 80.38 98 ARG A O 1
ATOM 779 N N . ASN A 1 99 ? 13.142 -25.937 24.038 1.00 79.31 99 ASN A N 1
ATOM 780 C CA . ASN A 1 99 ? 12.387 -24.695 24.208 1.00 79.31 99 ASN A CA 1
ATOM 781 C C . ASN A 1 99 ? 13.276 -23.442 24.329 1.00 79.31 99 ASN A C 1
ATOM 783 O O . ASN A 1 99 ? 12.761 -22.326 24.368 1.00 79.31 99 ASN A O 1
ATOM 787 N N . GLY A 1 100 ? 14.603 -23.601 24.370 1.00 84.88 100 GLY A N 1
ATOM 788 C CA . GLY A 1 100 ? 15.566 -22.497 24.403 1.00 84.88 100 GLY A CA 1
ATOM 789 C C . GLY A 1 100 ? 15.705 -21.808 25.766 1.00 84.88 100 GLY A C 1
ATOM 790 O O . GLY A 1 100 ? 16.108 -20.640 25.824 1.00 84.88 100 GLY A O 1
ATOM 791 N N . PHE A 1 101 ? 15.400 -22.507 26.863 1.00 89.44 101 PHE A N 1
ATOM 792 C CA . PHE A 1 101 ? 15.441 -21.967 28.226 1.00 89.44 101 PHE A CA 1
ATOM 793 C C . PHE A 1 101 ? 16.501 -22.646 29.102 1.00 89.44 101 PHE A C 1
ATOM 795 O O . PHE A 1 101 ? 16.916 -23.774 28.863 1.00 89.44 101 PHE A O 1
ATOM 802 N N . MET A 1 102 ? 16.922 -21.955 30.158 1.00 93.19 102 MET A N 1
ATOM 803 C CA . MET A 1 102 ? 17.710 -22.500 31.260 1.00 93.19 102 MET A CA 1
ATOM 804 C C . MET A 1 102 ? 17.028 -22.221 32.597 1.00 93.19 102 MET A C 1
ATOM 806 O O . MET A 1 102 ? 16.435 -21.155 32.800 1.00 93.19 102 MET A O 1
ATOM 810 N N . TYR A 1 103 ? 17.166 -23.168 33.518 1.00 94.00 103 TYR A N 1
ATOM 811 C CA . TYR A 1 103 ? 16.586 -23.134 34.853 1.00 94.00 103 TYR A CA 1
ATOM 812 C C . TYR A 1 103 ? 17.677 -23.335 35.897 1.00 94.00 103 TYR A C 1
ATOM 814 O O . TYR A 1 103 ? 18.552 -24.181 35.727 1.00 94.00 103 TYR A O 1
ATOM 822 N N . TRP A 1 104 ? 17.636 -22.582 36.994 1.00 94.31 104 TRP A N 1
ATOM 823 C CA . TRP A 1 104 ? 18.586 -22.773 38.091 1.00 94.31 104 TRP A CA 1
ATOM 824 C C . TRP A 1 104 ? 17.968 -22.479 39.451 1.00 94.31 104 TRP A C 1
ATOM 826 O O . TRP A 1 104 ? 17.052 -21.665 39.586 1.00 94.31 104 TRP A O 1
ATOM 836 N N . ALA A 1 105 ? 18.504 -23.147 40.468 1.00 92.94 105 ALA A N 1
ATOM 837 C CA . ALA A 1 105 ? 18.147 -22.932 41.862 1.00 92.94 105 ALA A CA 1
ATOM 838 C C . ALA A 1 105 ? 19.017 -21.823 42.473 1.00 92.94 105 ALA A C 1
ATOM 840 O O . ALA A 1 105 ? 20.241 -21.948 42.490 1.00 92.94 105 ALA A O 1
ATOM 841 N N . ASP A 1 106 ? 18.404 -20.763 43.007 1.00 92.69 106 ASP A N 1
ATOM 842 C CA . ASP A 1 106 ? 19.104 -19.686 43.715 1.00 92.69 106 ASP A CA 1
ATOM 843 C C . ASP A 1 106 ? 18.790 -19.717 45.213 1.00 92.69 106 ASP A C 1
ATOM 845 O O . ASP A 1 106 ? 17.684 -19.395 45.662 1.00 92.69 106 ASP A O 1
ATOM 849 N N . GLY A 1 107 ? 19.789 -20.114 46.001 1.00 88.50 107 GLY A N 1
ATOM 850 C CA . GLY A 1 107 ? 19.676 -20.210 47.455 1.00 88.50 107 GLY A CA 1
ATOM 851 C C . GLY A 1 107 ? 19.636 -18.872 48.178 1.00 88.50 107 GLY A C 1
ATOM 852 O O . GLY A 1 107 ? 19.162 -18.813 49.308 1.00 88.50 107 GLY A O 1
ATOM 853 N N . GLY A 1 108 ? 20.145 -17.809 47.556 1.00 88.19 108 GLY A N 1
ATOM 854 C CA . GLY A 1 108 ? 20.240 -16.493 48.174 1.00 88.19 108 GLY A CA 1
ATOM 855 C C . GLY A 1 108 ? 18.891 -15.789 48.188 1.00 88.19 108 GLY A C 1
ATOM 856 O O . GLY A 1 108 ? 18.534 -15.152 49.178 1.00 88.19 108 GLY A O 1
ATOM 857 N N . TYR A 1 109 ? 18.121 -15.957 47.110 1.00 89.12 109 TYR A N 1
ATOM 858 C CA . TYR A 1 109 ? 16.754 -15.446 47.015 1.00 89.12 109 TYR A CA 1
ATOM 859 C C . TYR A 1 109 ? 15.680 -16.454 47.438 1.00 89.12 109 TYR A C 1
ATOM 861 O O . TYR A 1 109 ? 14.553 -16.042 47.709 1.00 89.12 109 TYR A O 1
ATOM 869 N N . GLY A 1 110 ? 15.999 -17.751 47.502 1.00 90.62 110 GLY A N 1
ATOM 870 C CA . GLY A 1 110 ? 14.991 -18.788 47.737 1.00 90.62 110 GLY A CA 1
ATOM 871 C C . GLY A 1 110 ? 14.043 -18.927 46.543 1.00 90.62 110 GLY A C 1
ATOM 872 O O . GLY A 1 110 ? 12.825 -19.024 46.712 1.00 90.62 110 GLY A O 1
ATOM 873 N N . ILE A 1 111 ? 14.595 -18.850 45.327 1.00 93.00 111 ILE A N 1
ATOM 874 C CA . ILE A 1 111 ? 13.841 -18.799 44.070 1.00 93.00 111 ILE A CA 1
ATOM 875 C C . ILE A 1 111 ? 14.438 -19.792 43.069 1.00 93.00 111 ILE A C 1
ATOM 877 O O . ILE A 1 111 ? 15.656 -19.941 42.980 1.00 93.00 111 ILE A O 1
ATOM 881 N N . ILE A 1 112 ? 13.584 -20.449 42.284 1.00 94.25 112 ILE A N 1
ATOM 882 C CA . ILE A 1 112 ? 13.998 -21.079 41.024 1.00 94.25 112 ILE A CA 1
ATOM 883 C C . ILE A 1 112 ? 13.785 -20.064 39.914 1.00 94.25 112 ILE A C 1
ATOM 885 O O . ILE A 1 112 ? 12.684 -19.534 39.744 1.00 94.25 112 ILE A O 1
ATOM 889 N N . HIS A 1 113 ? 14.843 -19.771 39.175 1.00 93.94 113 HIS A N 1
ATOM 890 C CA . HIS A 1 113 ? 14.808 -18.818 38.078 1.00 93.94 113 HIS A CA 1
ATOM 891 C C . HIS A 1 113 ? 14.731 -19.527 36.732 1.00 93.94 113 HIS A C 1
ATOM 893 O O . HIS A 1 113 ? 15.180 -20.664 36.584 1.00 93.94 113 HIS A O 1
ATOM 899 N N . ARG A 1 114 ? 14.198 -18.802 35.747 1.00 94.06 114 ARG A N 1
ATOM 900 C CA . ARG A 1 114 ? 14.190 -19.177 34.335 1.00 94.06 114 ARG A CA 1
ATOM 901 C C . ARG A 1 114 ? 14.719 -18.014 33.504 1.00 94.06 114 ARG A C 1
ATOM 903 O O . ARG A 1 114 ? 14.318 -16.871 33.725 1.00 94.06 114 ARG A O 1
ATOM 910 N N . ALA A 1 115 ? 15.570 -18.299 32.530 1.00 92.81 115 ALA A N 1
ATOM 911 C CA . ALA A 1 115 ? 16.012 -17.340 31.520 1.00 92.81 115 ALA A CA 1
ATOM 912 C C . ALA A 1 115 ? 16.182 -18.043 30.170 1.00 92.81 115 ALA A C 1
ATOM 914 O O . ALA A 1 115 ? 16.239 -19.268 30.114 1.00 92.81 115 ALA A O 1
ATOM 915 N N . SER A 1 116 ? 16.271 -17.282 29.086 1.00 91.31 116 SER A N 1
ATOM 916 C CA . SER A 1 116 ? 16.707 -17.795 27.785 1.00 91.31 116 SER A CA 1
ATOM 917 C C . SER A 1 116 ? 18.156 -18.312 27.861 1.00 91.31 116 SER A C 1
ATOM 919 O O . SER A 1 116 ? 18.934 -17.854 28.702 1.00 91.31 116 SER A O 1
ATOM 921 N N . LEU A 1 117 ? 18.558 -19.213 26.954 1.00 88.19 117 LEU A N 1
ATOM 922 C CA . LEU A 1 117 ? 19.935 -19.750 26.876 1.00 88.19 117 LEU A CA 1
ATOM 923 C C . LEU A 1 117 ? 21.031 -18.687 26.646 1.00 88.19 117 LEU A C 1
ATOM 925 O O . LEU A 1 117 ? 22.218 -18.965 26.822 1.00 88.19 117 LEU A O 1
ATOM 929 N N . ASP A 1 118 ? 20.664 -17.469 26.247 1.00 84.62 118 ASP A N 1
ATOM 930 C CA . ASP A 1 118 ? 21.564 -16.321 26.105 1.00 84.62 118 ASP A CA 1
ATOM 931 C C . ASP A 1 118 ? 21.611 -15.411 27.351 1.00 84.62 118 ASP A C 1
ATOM 933 O O . ASP A 1 118 ? 22.364 -14.438 27.366 1.00 84.62 118 ASP A O 1
ATOM 937 N N . GLY A 1 119 ? 20.843 -15.727 28.400 1.00 85.06 119 GLY A N 1
ATOM 938 C CA . GLY A 1 119 ? 20.719 -14.936 29.628 1.00 85.06 119 GLY A CA 1
ATOM 939 C C . GLY A 1 119 ? 19.630 -13.858 29.595 1.00 85.06 119 GLY A C 1
ATOM 940 O O . GLY A 1 119 ? 19.426 -13.179 30.601 1.00 85.06 119 GLY A O 1
ATOM 941 N N . THR A 1 120 ? 18.909 -13.684 28.484 1.00 86.19 120 THR A N 1
ATOM 942 C CA . THR A 1 120 ? 17.802 -12.715 28.386 1.00 86.19 120 THR A CA 1
ATOM 943 C C . THR A 1 120 ? 16.495 -13.273 28.967 1.00 86.19 120 THR A C 1
ATOM 945 O O . THR A 1 120 ? 16.418 -14.439 29.350 1.00 86.19 120 THR A O 1
ATOM 948 N N . ASN A 1 121 ? 15.450 -12.441 29.086 1.00 88.31 121 ASN A N 1
ATOM 949 C CA . ASN A 1 121 ? 14.130 -12.842 29.610 1.00 88.31 121 ASN A CA 1
ATOM 950 C C . ASN A 1 121 ? 14.171 -13.548 30.982 1.00 88.31 121 ASN A C 1
ATOM 952 O O . ASN A 1 121 ? 13.391 -14.464 31.259 1.00 88.31 121 ASN A O 1
ATOM 956 N N . HIS A 1 122 ? 15.080 -13.109 31.855 1.00 89.62 122 HIS A N 1
ATOM 957 C CA . HIS A 1 122 ? 15.179 -13.591 33.231 1.00 89.62 122 HIS A CA 1
ATOM 958 C C . HIS A 1 122 ? 13.888 -13.326 34.013 1.00 89.62 122 HIS A C 1
ATOM 960 O O . HIS A 1 122 ? 13.395 -12.200 34.074 1.00 89.62 122 HIS A O 1
ATOM 966 N N . THR A 1 123 ? 13.348 -14.379 34.624 1.00 90.38 123 THR A N 1
ATOM 967 C CA . THR A 1 123 ? 12.118 -14.352 35.422 1.00 90.38 123 THR A CA 1
ATOM 968 C C . THR A 1 123 ? 12.255 -15.244 36.660 1.00 90.38 123 THR A C 1
ATOM 970 O O . THR A 1 123 ? 12.967 -16.251 36.650 1.00 90.38 123 THR A O 1
ATOM 973 N N . ALA A 1 124 ? 11.592 -14.864 37.756 1.00 90.06 124 ALA A N 1
ATOM 974 C CA . ALA A 1 124 ? 11.431 -15.721 38.931 1.00 90.06 124 ALA A CA 1
ATOM 975 C C . ALA A 1 124 ? 10.280 -16.703 38.668 1.00 90.06 124 ALA A C 1
ATOM 977 O O . ALA A 1 124 ? 9.142 -16.267 38.507 1.00 90.06 124 ALA A O 1
ATOM 978 N N . LEU A 1 125 ? 10.585 -18.001 38.588 1.00 91.25 125 LEU A N 1
ATOM 979 C CA . LEU A 1 125 ? 9.615 -19.047 38.255 1.00 91.25 125 LEU A CA 1
ATOM 980 C C . LEU A 1 125 ? 8.837 -19.494 39.497 1.00 91.25 125 LEU A C 1
ATOM 982 O O . LEU A 1 125 ? 7.613 -19.473 39.508 1.00 91.25 125 LEU A O 1
ATOM 986 N N . ILE A 1 126 ? 9.559 -19.862 40.559 1.00 89.75 126 ILE A N 1
ATOM 987 C CA . ILE A 1 126 ? 8.987 -20.343 41.823 1.00 89.75 126 ILE A CA 1
ATOM 988 C C . ILE A 1 126 ? 9.667 -19.593 42.960 1.00 89.75 126 ILE A C 1
ATOM 990 O O . ILE A 1 126 ? 10.893 -19.611 43.046 1.00 89.75 126 ILE A O 1
ATOM 994 N N . ALA A 1 127 ? 8.890 -18.938 43.823 1.00 89.31 127 ALA A N 1
ATOM 995 C CA . ALA A 1 127 ? 9.397 -18.120 44.924 1.00 89.31 127 ALA A CA 1
ATOM 996 C C . ALA A 1 127 ? 8.928 -18.621 46.297 1.00 89.31 127 ALA A C 1
ATOM 998 O O . ALA A 1 127 ? 7.918 -19.311 46.405 1.00 89.31 127 ALA A O 1
ATOM 999 N N . GLY A 1 128 ? 9.651 -18.231 47.352 1.00 85.50 128 GLY A N 1
ATOM 1000 C CA . GLY A 1 128 ? 9.338 -18.616 48.734 1.00 85.50 128 GLY A CA 1
ATOM 1001 C C . GLY A 1 128 ? 9.933 -19.961 49.160 1.00 85.50 128 GLY A C 1
ATOM 1002 O O . GLY A 1 128 ? 9.470 -20.546 50.138 1.00 85.50 128 GLY A O 1
ATOM 1003 N N . LEU A 1 129 ? 10.948 -20.448 48.442 1.00 88.88 129 LEU A N 1
ATOM 1004 C CA . LEU A 1 129 ? 11.657 -21.684 48.761 1.00 88.88 129 LEU A CA 1
ATOM 1005 C C . LEU A 1 129 ? 12.638 -21.438 49.909 1.00 88.88 129 LEU A C 1
ATOM 1007 O O . LEU A 1 129 ? 13.274 -20.388 49.994 1.00 88.88 129 LEU A O 1
ATOM 1011 N N . SER A 1 130 ? 12.774 -22.415 50.800 1.00 87.19 130 SER A N 1
ATOM 1012 C CA . SER A 1 130 ? 13.635 -22.287 51.980 1.00 87.19 130 SER A CA 1
ATOM 1013 C C . SER A 1 130 ? 15.083 -22.679 51.692 1.00 87.19 130 SER A C 1
ATOM 1015 O O . SER A 1 130 ? 15.998 -22.023 52.177 1.00 87.19 130 SER A O 1
ATOM 1017 N N . HIS A 1 131 ? 15.302 -23.763 50.940 1.00 87.06 131 HIS A N 1
ATOM 1018 C CA . HIS A 1 131 ? 16.646 -24.275 50.634 1.00 87.06 131 HIS A CA 1
ATOM 1019 C C . HIS A 1 131 ? 16.704 -24.930 49.239 1.00 87.06 131 HIS A C 1
ATOM 1021 O O . HIS A 1 131 ? 16.963 -26.141 49.150 1.00 87.06 131 HIS A O 1
ATOM 1027 N N . PRO A 1 132 ? 16.479 -24.163 48.153 1.00 90.38 132 PRO A N 1
ATOM 1028 C CA . PRO A 1 132 ? 16.616 -24.684 46.798 1.00 90.38 132 PRO A CA 1
ATOM 1029 C C . PRO A 1 132 ? 18.081 -25.037 46.511 1.00 90.38 132 PRO A C 1
ATOM 1031 O O . PRO A 1 132 ? 18.979 -24.302 46.917 1.00 90.38 132 PRO A O 1
ATOM 1034 N N . TYR A 1 133 ? 18.354 -26.181 45.869 1.00 88.06 133 TYR A N 1
ATOM 1035 C CA . TYR A 1 133 ? 19.739 -26.599 45.578 1.00 88.06 133 TYR A CA 1
ATOM 1036 C C . TYR A 1 133 ? 19.884 -27.460 44.320 1.00 88.06 133 TYR A C 1
ATOM 1038 O O . TYR A 1 133 ? 20.520 -27.039 43.359 1.00 88.06 133 TYR A O 1
ATOM 1046 N N . ALA A 1 134 ? 19.320 -28.669 44.338 1.00 87.88 134 ALA A N 1
ATOM 1047 C CA . ALA A 1 134 ? 19.330 -29.588 43.205 1.00 87.88 134 ALA A CA 1
ATOM 1048 C C . ALA A 1 134 ? 18.107 -29.324 42.328 1.00 87.88 134 ALA A C 1
ATOM 1050 O O . ALA A 1 134 ? 17.025 -29.093 42.873 1.00 87.88 134 ALA A O 1
ATOM 1051 N N . ILE A 1 135 ? 18.283 -29.381 41.012 1.00 91.75 135 ILE A N 1
ATOM 1052 C CA . ILE A 1 135 ? 17.227 -29.216 40.014 1.00 91.75 135 ILE A CA 1
ATOM 1053 C C . ILE A 1 135 ? 17.507 -30.159 38.839 1.00 91.75 135 ILE A C 1
ATOM 1055 O O . ILE A 1 135 ? 18.665 -30.384 38.502 1.00 91.75 135 ILE A O 1
ATOM 1059 N N . THR A 1 136 ? 16.469 -30.746 38.255 1.00 90.31 136 THR A N 1
ATOM 1060 C CA . THR A 1 136 ? 16.546 -31.575 37.049 1.00 90.31 136 THR A CA 1
ATOM 1061 C C . THR A 1 136 ? 15.231 -31.512 36.271 1.00 90.31 136 THR A C 1
ATOM 1063 O O . THR A 1 136 ? 14.205 -31.117 36.831 1.00 90.31 136 THR A O 1
ATOM 1066 N N . ILE A 1 137 ? 15.269 -31.844 34.982 1.00 88.25 137 ILE A N 1
ATOM 1067 C CA . ILE A 1 137 ? 14.110 -31.833 34.081 1.00 88.25 137 ILE A CA 1
ATOM 1068 C C . ILE A 1 137 ? 13.819 -33.268 33.659 1.00 88.25 137 ILE A C 1
ATOM 1070 O O . ILE A 1 137 ? 14.730 -34.000 33.278 1.00 88.25 137 ILE A O 1
ATOM 1074 N N . ASP A 1 138 ? 12.545 -33.636 33.696 1.00 85.19 138 ASP A N 1
ATOM 1075 C CA . ASP A 1 138 ? 12.029 -34.778 32.957 1.00 85.19 138 ASP A CA 1
ATOM 1076 C C . ASP A 1 138 ? 11.534 -34.290 31.591 1.00 85.19 138 ASP A C 1
ATOM 1078 O O . ASP A 1 138 ? 10.555 -33.545 31.500 1.00 85.19 138 ASP A O 1
ATOM 1082 N N . TYR A 1 139 ? 12.251 -34.679 30.536 1.00 79.31 139 TYR A N 1
ATOM 1083 C CA . TYR A 1 139 ? 11.975 -34.256 29.163 1.00 79.31 139 TYR A CA 1
ATOM 1084 C C . TYR A 1 139 ? 10.803 -34.994 28.502 1.00 79.31 139 TYR A C 1
ATOM 1086 O O . TYR A 1 139 ? 10.444 -34.644 27.375 1.00 79.31 139 TYR A O 1
ATOM 1094 N N . ASN A 1 140 ? 10.269 -36.041 29.132 1.00 78.38 140 ASN A N 1
ATOM 1095 C CA . ASN A 1 140 ? 9.130 -36.796 28.618 1.00 78.38 140 ASN A CA 1
ATOM 1096 C C . ASN A 1 140 ? 7.821 -36.282 29.222 1.00 78.38 140 ASN A C 1
ATOM 1098 O O . ASN A 1 140 ? 6.817 -36.185 28.518 1.00 78.38 140 ASN A O 1
ATOM 1102 N N . GLU A 1 141 ? 7.836 -35.919 30.508 1.00 76.88 141 GLU A N 1
ATOM 1103 C CA . GLU A 1 141 ? 6.669 -35.353 31.197 1.00 76.88 141 GLU A CA 1
ATOM 1104 C C . GLU A 1 141 ? 6.616 -33.815 31.189 1.00 76.88 141 GLU A C 1
ATOM 1106 O O . GLU A 1 141 ? 5.623 -33.245 31.645 1.00 76.88 141 GLU A O 1
ATOM 1111 N N . ASP A 1 142 ? 7.661 -33.141 30.695 1.00 83.88 142 ASP A N 1
ATOM 1112 C CA . ASP A 1 142 ? 7.817 -31.679 30.734 1.00 83.88 142 ASP A CA 1
ATOM 1113 C C . ASP A 1 142 ? 7.656 -31.117 32.166 1.00 83.88 142 ASP A C 1
ATOM 1115 O O . ASP A 1 142 ? 6.933 -30.144 32.426 1.00 83.88 142 ASP A O 1
ATOM 1119 N N . ARG A 1 143 ? 8.338 -31.753 33.133 1.00 86.75 143 ARG A N 1
ATOM 1120 C CA . ARG A 1 143 ? 8.290 -31.388 34.562 1.00 86.75 143 ARG A CA 1
ATOM 1121 C C . ARG A 1 143 ? 9.666 -31.087 35.144 1.00 86.75 143 ARG A C 1
ATOM 1123 O O . ARG A 1 143 ? 10.661 -31.738 34.832 1.00 86.75 143 ARG A O 1
ATOM 1130 N N . LEU A 1 144 ? 9.701 -30.124 36.063 1.00 90.94 144 LEU A N 1
ATOM 1131 C CA . LEU A 1 144 ? 10.873 -29.788 36.870 1.00 90.94 144 LEU A CA 1
ATOM 1132 C C . LEU A 1 144 ? 10.825 -30.533 38.195 1.00 90.94 144 LEU A C 1
ATOM 1134 O O . LEU A 1 144 ? 9.822 -30.474 38.901 1.00 90.94 144 LEU A O 1
ATOM 1138 N N . TYR A 1 145 ? 11.938 -31.154 38.569 1.00 90.19 145 TYR A N 1
ATOM 1139 C CA . TYR A 1 145 ? 12.148 -31.747 39.883 1.00 90.19 145 TYR A CA 1
ATOM 1140 C C . TYR A 1 145 ? 13.244 -30.990 40.607 1.00 90.19 145 TYR A C 1
ATOM 1142 O O . TYR A 1 145 ? 14.343 -30.810 40.086 1.00 90.19 145 TYR A O 1
ATOM 1150 N N . TYR A 1 146 ? 12.967 -30.547 41.824 1.00 91.50 146 TYR A N 1
ATOM 1151 C CA . TYR A 1 146 ? 13.905 -29.745 42.588 1.00 91.50 146 TYR A CA 1
ATOM 1152 C C . TYR A 1 146 ? 13.828 -30.041 44.077 1.00 91.50 146 TYR A C 1
ATOM 1154 O O . TYR A 1 146 ? 12.831 -30.523 44.609 1.00 91.50 146 TYR A O 1
ATOM 1162 N N . ARG A 1 147 ? 14.918 -29.743 44.774 1.00 89.94 147 ARG A N 1
ATOM 1163 C CA . ARG A 1 147 ? 14.979 -29.855 46.230 1.00 89.94 147 ARG A CA 1
ATOM 1164 C C . ARG A 1 147 ? 14.433 -28.588 46.881 1.00 89.94 147 ARG A C 1
ATOM 1166 O O . ARG A 1 147 ? 14.854 -27.503 46.501 1.00 89.94 147 ARG A O 1
ATOM 1173 N N . ASP A 1 148 ? 13.632 -28.733 47.936 1.00 85.44 148 ASP A N 1
ATOM 1174 C CA . ASP A 1 148 ? 13.334 -27.652 48.887 1.00 85.44 148 ASP A CA 1
ATOM 1175 C C . ASP A 1 148 ? 13.212 -28.178 50.339 1.00 85.44 148 ASP A C 1
ATOM 1177 O O . ASP A 1 148 ? 13.260 -29.383 50.592 1.00 85.44 148 ASP A O 1
ATOM 1181 N N . GLN A 1 149 ? 13.126 -27.278 51.327 1.00 80.75 149 GLN A N 1
ATOM 1182 C CA . GLN A 1 149 ? 12.961 -27.574 52.761 1.00 80.75 149 GLN A CA 1
ATOM 1183 C C . GLN A 1 149 ? 14.011 -28.531 53.343 1.00 80.75 149 GLN A C 1
ATOM 1185 O O . GLN A 1 149 ? 13.753 -29.320 54.250 1.00 80.75 149 GLN A O 1
ATOM 1190 N N . GLN A 1 150 ? 15.225 -28.451 52.810 1.00 75.56 150 GLN A N 1
ATOM 1191 C CA . GLN A 1 150 ? 16.404 -29.217 53.193 1.00 75.56 150 GLN A CA 1
ATOM 1192 C C . GLN A 1 150 ? 16.366 -30.731 52.885 1.00 75.56 150 GLN A C 1
ATOM 1194 O O . GLN A 1 150 ? 17.409 -31.259 52.476 1.00 75.56 150 GLN A O 1
ATOM 1199 N N . TYR A 1 151 ? 15.209 -31.387 53.007 1.00 79.06 151 TYR A N 1
ATOM 1200 C CA . TYR A 1 151 ? 15.012 -32.841 52.889 1.00 79.06 151 TYR A CA 1
ATOM 1201 C C . TYR A 1 151 ? 13.941 -33.264 51.865 1.00 79.06 151 TYR A C 1
ATOM 1203 O O . TYR A 1 151 ? 13.772 -34.461 51.639 1.00 79.06 151 TYR A O 1
ATOM 1211 N N . GLY A 1 152 ? 13.215 -32.311 51.272 1.00 83.25 152 GLY A N 1
ATOM 1212 C CA . GLY A 1 152 ? 12.123 -32.584 50.341 1.00 83.25 152 GLY A CA 1
ATOM 1213 C C . GLY A 1 152 ? 12.541 -32.503 48.874 1.00 83.25 152 GLY A C 1
ATOM 1214 O O . GLY A 1 152 ? 13.365 -31.665 48.499 1.00 83.25 152 GLY A O 1
ATOM 1215 N N . ILE A 1 153 ? 11.942 -33.359 48.049 1.00 87.75 153 ILE A N 1
ATOM 1216 C CA . ILE A 1 153 ? 11.927 -33.282 46.587 1.00 87.75 153 ILE A CA 1
ATOM 1217 C C . ILE A 1 153 ? 10.522 -32.863 46.173 1.00 87.75 153 ILE A C 1
ATOM 1219 O O . ILE A 1 153 ? 9.533 -33.493 46.552 1.00 87.75 153 ILE A O 1
ATOM 1223 N N . TYR A 1 154 ? 10.453 -31.808 45.380 1.00 89.19 154 TYR A N 1
ATOM 1224 C CA . TYR A 1 154 ? 9.235 -31.221 44.855 1.00 89.19 154 TYR A CA 1
ATOM 1225 C C . TYR A 1 154 ? 9.259 -31.288 43.330 1.00 89.19 154 TYR A C 1
ATOM 1227 O O . TYR A 1 154 ? 10.329 -31.291 42.721 1.00 89.19 154 TYR A O 1
ATOM 1235 N N . SER A 1 155 ? 8.078 -31.359 42.724 1.00 89.69 155 SER A N 1
ATOM 1236 C CA . SER A 1 155 ? 7.885 -31.324 41.277 1.00 89.69 155 SER A CA 1
ATOM 1237 C C . SER A 1 155 ? 6.957 -30.181 40.897 1.00 89.69 155 SER A C 1
ATOM 1239 O O . SER A 1 155 ? 5.988 -29.926 41.607 1.00 89.69 155 SER A O 1
ATOM 1241 N N . SER A 1 156 ? 7.216 -29.527 39.771 1.00 90.31 156 SER A N 1
ATOM 1242 C CA . SER A 1 156 ? 6.324 -28.549 39.142 1.00 90.31 156 SER A CA 1
ATOM 1243 C C . SER A 1 156 ? 6.279 -28.773 37.632 1.00 90.31 156 SER A C 1
ATOM 1245 O O . SER A 1 156 ? 7.119 -29.486 37.082 1.00 90.31 156 SER A O 1
ATOM 1247 N N . ASP A 1 157 ? 5.337 -28.137 36.939 1.00 87.88 157 ASP A N 1
ATOM 1248 C CA . ASP A 1 157 ? 5.461 -27.968 35.487 1.00 87.88 157 ASP A CA 1
ATOM 1249 C C . ASP A 1 157 ? 6.652 -27.035 35.138 1.00 87.88 157 ASP A C 1
ATOM 1251 O O . ASP A 1 157 ? 7.235 -26.377 36.015 1.00 87.88 157 ASP A O 1
ATOM 1255 N N . LEU A 1 158 ? 7.023 -26.951 33.854 1.00 87.81 158 LEU A N 1
ATOM 1256 C CA . LEU A 1 158 ? 8.079 -26.045 33.357 1.00 87.81 158 LEU A CA 1
ATOM 1257 C C . LEU A 1 158 ? 7.743 -24.542 33.487 1.00 87.81 158 LEU A C 1
ATOM 1259 O O . LEU A 1 158 ? 8.603 -23.686 33.237 1.00 87.81 158 LEU A O 1
ATOM 1263 N N . LEU A 1 159 ? 6.504 -24.204 33.864 1.00 85.88 159 LEU A N 1
ATOM 1264 C CA . LEU A 1 159 ? 6.008 -22.841 34.080 1.00 85.88 159 LEU A CA 1
ATOM 1265 C C . LEU A 1 159 ? 5.954 -22.449 35.570 1.00 85.88 159 LEU A C 1
ATOM 1267 O O . LEU A 1 159 ? 5.657 -21.293 35.867 1.00 85.88 159 LEU A O 1
ATOM 1271 N N . GLY A 1 160 ? 6.287 -23.363 36.486 1.00 83.56 160 GLY A N 1
ATOM 1272 C CA . GLY A 1 160 ? 6.267 -23.147 37.935 1.00 83.56 160 GLY A CA 1
ATOM 1273 C C . GLY A 1 160 ? 4.906 -23.351 38.608 1.00 83.56 160 GLY A C 1
ATOM 1274 O O . GLY A 1 160 ? 4.766 -23.039 39.791 1.00 83.56 160 GLY A O 1
ATOM 1275 N N . ASN A 1 161 ? 3.905 -23.868 37.894 1.00 83.25 161 ASN A N 1
ATOM 1276 C CA . ASN A 1 161 ? 2.598 -24.233 38.438 1.00 83.25 161 ASN A CA 1
ATOM 1277 C C . ASN A 1 161 ? 2.546 -25.725 38.819 1.00 83.25 161 ASN A C 1
ATOM 1279 O O . ASN A 1 161 ? 3.480 -26.490 38.582 1.00 83.25 161 ASN A O 1
ATOM 1283 N N . ASP A 1 162 ? 1.431 -26.140 39.436 1.00 86.94 162 ASP A N 1
ATOM 1284 C CA . ASP A 1 162 ? 1.188 -27.532 39.862 1.00 86.94 162 ASP A CA 1
ATOM 1285 C C . ASP A 1 162 ? 2.327 -28.099 40.731 1.00 86.94 162 ASP A C 1
ATOM 1287 O O . ASP A 1 162 ? 2.824 -29.205 40.510 1.00 86.94 162 ASP A O 1
ATOM 1291 N N . VAL A 1 163 ? 2.755 -27.308 41.723 1.00 86.69 163 VAL A N 1
ATOM 1292 C CA . VAL A 1 163 ? 3.799 -27.702 42.675 1.00 86.69 163 VAL A CA 1
ATOM 1293 C C . VAL A 1 163 ? 3.288 -28.829 43.574 1.00 86.69 163 VAL A C 1
ATOM 1295 O O . VAL A 1 163 ? 2.295 -28.670 44.288 1.00 86.69 163 VAL A O 1
ATOM 1298 N N . ARG A 1 164 ? 3.993 -29.961 43.567 1.00 86.19 164 ARG A N 1
ATOM 1299 C CA . ARG A 1 164 ? 3.683 -31.164 44.347 1.00 86.19 164 ARG A CA 1
ATOM 1300 C C . ARG A 1 164 ? 4.895 -31.607 45.147 1.00 86.19 164 ARG A C 1
ATOM 1302 O O . ARG A 1 164 ? 6.015 -31.604 44.647 1.00 86.19 164 ARG A O 1
ATOM 1309 N N . GLU A 1 165 ? 4.664 -32.032 46.381 1.00 85.44 165 GLU A N 1
ATOM 1310 C CA . GLU A 1 165 ? 5.671 -32.743 47.164 1.00 85.44 165 GLU A CA 1
ATOM 1311 C C . GLU A 1 165 ? 5.751 -34.190 46.665 1.00 85.44 165 GLU A C 1
ATOM 1313 O O . GLU A 1 165 ? 4.757 -34.915 46.688 1.00 85.44 165 GLU A O 1
ATOM 1318 N N . VAL A 1 166 ? 6.922 -34.595 46.172 1.00 82.62 166 VAL A N 1
ATOM 1319 C CA . VAL A 1 166 ? 7.157 -35.941 45.626 1.00 82.62 166 VAL A CA 1
ATOM 1320 C C . VAL A 1 166 ? 7.666 -36.870 46.721 1.00 82.62 166 VAL A C 1
ATOM 1322 O O . VAL A 1 166 ? 7.239 -38.017 46.830 1.00 82.62 166 VAL A O 1
ATOM 1325 N N . LEU A 1 167 ? 8.597 -36.376 47.540 1.00 77.12 167 LEU A N 1
ATOM 1326 C CA . LEU A 1 167 ? 9.210 -37.146 48.613 1.00 77.12 167 LEU A CA 1
ATOM 1327 C C . LEU A 1 167 ? 9.727 -36.210 49.707 1.00 77.12 167 LEU A C 1
ATOM 1329 O O . LEU A 1 167 ? 10.454 -35.269 49.406 1.00 77.12 167 LEU A O 1
ATOM 1333 N N . TYR A 1 168 ? 9.458 -36.526 50.972 1.00 79.19 168 TYR A N 1
ATOM 1334 C CA . TYR A 1 168 ? 10.086 -35.869 52.118 1.00 79.19 168 TYR A CA 1
ATOM 1335 C C . TYR A 1 168 ? 10.615 -36.914 53.102 1.00 79.19 168 TYR A C 1
ATOM 1337 O O . TYR A 1 168 ? 9.858 -37.718 53.647 1.00 79.19 168 TYR A O 1
ATOM 1345 N N . GLU A 1 169 ? 11.932 -36.922 53.332 1.00 69.56 169 GLU A N 1
ATOM 1346 C CA . GLU A 1 169 ? 12.576 -37.849 54.270 1.00 69.56 169 GLU A CA 1
ATOM 1347 C C . GLU A 1 169 ? 13.467 -37.106 55.271 1.00 69.56 169 GLU A C 1
ATOM 1349 O O . GLU A 1 169 ? 14.636 -36.812 55.011 1.00 69.56 169 GLU A O 1
ATOM 1354 N N . GLU A 1 170 ? 12.917 -36.839 56.455 1.00 69.19 170 GLU A N 1
ATOM 1355 C CA . GLU A 1 170 ? 13.611 -36.131 57.530 1.00 69.19 170 GLU A CA 1
ATOM 1356 C C . GLU A 1 170 ? 14.957 -36.799 57.882 1.00 69.19 170 GLU A C 1
ATOM 1358 O O . GLU A 1 170 ? 15.050 -38.009 58.105 1.00 69.19 170 GLU A O 1
ATOM 1363 N N . GLY A 1 171 ? 16.032 -36.003 57.899 1.00 69.06 171 GLY A N 1
ATOM 1364 C CA . GLY A 1 171 ? 17.391 -36.467 58.199 1.00 69.06 171 GLY A CA 1
ATOM 1365 C C . GLY A 1 171 ? 18.199 -36.977 56.998 1.00 69.06 171 GLY A C 1
ATOM 1366 O O . GLY A 1 171 ? 19.385 -37.278 57.164 1.00 69.06 171 GLY A O 1
ATOM 1367 N N . LYS A 1 172 ? 17.627 -37.030 55.784 1.00 73.44 172 LYS A N 1
ATOM 1368 C CA . LYS A 1 172 ? 18.366 -37.349 54.549 1.00 73.44 172 LYS A CA 1
ATOM 1369 C C . LYS A 1 172 ? 18.512 -36.127 53.652 1.00 73.44 172 LYS A C 1
ATOM 1371 O O . LYS A 1 172 ? 17.614 -35.753 52.908 1.00 73.44 172 LYS A O 1
ATOM 1376 N N . TRP A 1 173 ? 19.683 -35.503 53.705 1.00 75.56 173 TRP A N 1
ATOM 1377 C CA . TRP A 1 173 ? 19.985 -34.330 52.890 1.00 75.56 173 TRP A CA 1
ATOM 1378 C C . TRP A 1 173 ? 20.101 -34.714 51.408 1.00 75.56 173 TRP A C 1
ATOM 1380 O O . TRP A 1 173 ? 21.074 -35.351 51.018 1.00 75.56 173 TRP A O 1
ATOM 1390 N N . VAL A 1 174 ? 19.131 -34.296 50.592 1.00 80.69 174 VAL A N 1
ATOM 1391 C CA . VAL A 1 174 ? 19.164 -34.445 49.129 1.00 80.69 174 VAL A CA 1
ATOM 1392 C C . VAL A 1 174 ? 20.210 -33.496 48.532 1.00 80.69 174 VAL A C 1
ATOM 1394 O O . VAL A 1 174 ? 20.143 -32.286 48.757 1.00 80.69 174 VAL A O 1
ATOM 1397 N N . ARG A 1 175 ? 21.194 -34.029 47.802 1.00 80.38 175 ARG A N 1
ATOM 1398 C CA . ARG A 1 175 ? 22.296 -33.252 47.201 1.00 80.38 175 ARG A CA 1
ATOM 1399 C C . ARG A 1 175 ? 22.190 -33.132 45.684 1.00 80.38 175 ARG A C 1
ATOM 1401 O O . ARG A 1 175 ? 22.410 -32.047 45.164 1.00 80.38 175 ARG A O 1
ATOM 1408 N N . GLY A 1 176 ? 21.796 -34.204 45.007 1.00 84.19 176 GLY A N 1
ATOM 1409 C CA . GLY A 1 176 ? 21.543 -34.257 43.569 1.00 84.19 176 GLY A CA 1
ATOM 1410 C C . GLY A 1 176 ? 20.310 -35.102 43.269 1.00 84.19 176 GLY A C 1
ATOM 1411 O O . GLY A 1 176 ? 19.956 -35.980 44.059 1.00 84.19 176 GLY A O 1
ATOM 1412 N N . ILE A 1 177 ? 19.661 -34.811 42.144 1.00 87.06 177 ILE A N 1
ATOM 1413 C CA . ILE A 1 177 ? 18.455 -35.488 41.660 1.00 87.06 177 ILE A CA 1
ATOM 1414 C C . ILE A 1 177 ? 18.682 -35.801 40.178 1.00 87.06 177 ILE A C 1
ATOM 1416 O O . ILE A 1 177 ? 19.182 -34.943 39.455 1.00 87.06 177 ILE A O 1
ATOM 1420 N N . ALA A 1 178 ? 18.328 -37.005 39.742 1.00 84.88 178 ALA A N 1
ATOM 1421 C CA . ALA A 1 178 ? 18.273 -37.394 38.336 1.00 84.88 178 ALA A CA 1
ATOM 1422 C C . ALA A 1 178 ? 16.990 -38.195 38.095 1.00 84.88 178 ALA A C 1
ATOM 1424 O O . ALA A 1 178 ? 16.537 -38.915 38.989 1.00 84.88 178 ALA A O 1
ATOM 1425 N N . VAL A 1 179 ? 16.402 -38.051 36.914 1.00 81.31 179 VAL A N 1
ATOM 1426 C CA . VAL A 1 179 ? 15.141 -38.700 36.537 1.00 81.31 179 VAL A CA 1
ATOM 1427 C C . VAL A 1 179 ? 15.354 -39.488 35.247 1.00 81.31 179 VAL A C 1
ATOM 1429 O O . VAL A 1 179 ? 16.195 -39.134 34.427 1.00 81.31 179 VAL A O 1
ATOM 1432 N N . ASP A 1 180 ? 14.624 -40.586 35.144 1.00 74.31 180 ASP A N 1
ATOM 1433 C CA . ASP A 1 180 ? 14.545 -41.548 34.046 1.00 74.31 180 ASP A CA 1
ATOM 1434 C C . ASP A 1 180 ? 13.056 -41.895 33.866 1.00 74.31 180 ASP A C 1
ATOM 1436 O O . ASP A 1 180 ? 12.295 -41.699 34.818 1.00 74.31 180 ASP A O 1
ATOM 1440 N N . GLU A 1 181 ? 12.641 -42.451 32.723 1.00 67.31 181 GLU A N 1
ATOM 1441 C CA . GLU A 1 181 ? 11.232 -42.566 32.286 1.00 67.31 181 GLU A CA 1
ATOM 1442 C C . GLU A 1 181 ? 10.245 -43.074 33.353 1.00 67.31 181 GLU A C 1
ATOM 1444 O O . GLU A 1 181 ? 9.066 -42.738 33.324 1.00 67.31 181 GLU A O 1
ATOM 1449 N N . HIS A 1 182 ? 10.708 -43.915 34.280 1.00 67.06 182 HIS A N 1
ATOM 1450 C CA . HIS A 1 182 ? 9.872 -44.505 35.328 1.00 67.06 182 HIS A CA 1
ATOM 1451 C C . HIS A 1 182 ? 10.393 -44.254 36.752 1.00 67.06 182 HIS A C 1
ATOM 1453 O O . HIS A 1 182 ? 9.782 -44.710 37.715 1.00 67.06 182 HIS A O 1
ATOM 1459 N N . PHE A 1 183 ? 11.537 -43.582 36.936 1.00 74.31 183 PHE A N 1
ATOM 1460 C CA . PHE A 1 183 ? 12.201 -43.554 38.241 1.00 74.31 183 PHE A CA 1
ATOM 1461 C C . PHE A 1 183 ? 12.904 -42.242 38.572 1.00 74.31 183 PHE A C 1
ATOM 1463 O O . PHE A 1 183 ? 13.635 -41.671 37.769 1.00 74.31 183 PHE A O 1
ATOM 1470 N N . ILE A 1 184 ? 12.795 -41.850 39.844 1.00 76.94 184 ILE A N 1
ATOM 1471 C CA . ILE A 1 184 ? 13.536 -40.721 40.413 1.00 76.94 184 ILE A CA 1
ATOM 1472 C C . ILE A 1 184 ? 14.682 -41.256 41.270 1.00 76.94 184 ILE A C 1
ATOM 1474 O O . ILE A 1 184 ? 14.495 -42.096 42.161 1.00 76.94 184 ILE A O 1
ATOM 1478 N N . TYR A 1 185 ? 15.874 -40.726 41.022 1.00 81.25 185 TYR A N 1
ATOM 1479 C CA . TYR A 1 185 ? 17.103 -41.037 41.730 1.00 81.25 185 TYR A CA 1
ATOM 1480 C C . TYR A 1 185 ? 17.571 -39.804 42.484 1.00 81.25 185 TYR A C 1
ATOM 1482 O O . TYR A 1 185 ? 17.566 -38.692 41.958 1.00 81.25 185 TYR A O 1
ATOM 1490 N N . TRP A 1 186 ? 18.021 -39.990 43.720 1.00 81.38 186 TRP A N 1
ATOM 1491 C CA . TRP A 1 186 ? 18.599 -38.894 44.483 1.00 81.38 186 TRP A CA 1
ATOM 1492 C C . TRP A 1 186 ? 19.794 -39.344 45.309 1.00 81.38 186 TRP A C 1
ATOM 1494 O O . TRP A 1 186 ? 19.867 -40.467 45.825 1.00 81.38 186 TRP A O 1
ATOM 1504 N N . SER A 1 187 ? 20.750 -38.430 45.442 1.00 79.75 187 SER A N 1
ATOM 1505 C CA . SER A 1 187 ? 21.920 -38.613 46.287 1.00 79.75 187 SER A CA 1
ATOM 1506 C C . SER A 1 187 ? 21.695 -37.990 47.662 1.00 79.75 187 SER A C 1
ATOM 1508 O O . SER A 1 187 ? 21.213 -36.865 47.801 1.00 79.75 187 SER A O 1
ATOM 1510 N N . SER A 1 188 ? 22.050 -38.742 48.701 1.00 76.12 188 SER A N 1
ATOM 1511 C CA . SER A 1 188 ? 22.105 -38.280 50.089 1.00 76.12 188 SER A CA 1
ATOM 1512 C C . SER A 1 188 ? 23.414 -38.753 50.735 1.00 76.12 188 SER A C 1
ATOM 1514 O O . SER A 1 188 ? 24.453 -38.770 50.078 1.00 76.12 188 SER A O 1
ATOM 1516 N N . ASN A 1 189 ? 23.397 -39.198 51.996 1.00 71.38 189 ASN A N 1
ATOM 1517 C CA . ASN A 1 189 ? 24.515 -39.977 52.546 1.00 71.38 189 ASN A CA 1
ATOM 1518 C C . ASN A 1 189 ? 24.677 -41.344 51.839 1.00 71.38 189 ASN A C 1
ATOM 1520 O O . ASN A 1 189 ? 25.719 -41.975 51.982 1.00 71.38 189 ASN A O 1
ATOM 1524 N N . TRP A 1 190 ? 23.664 -41.763 51.070 1.00 70.06 190 TRP A N 1
ATOM 1525 C CA . TRP A 1 190 ? 23.615 -42.966 50.230 1.00 70.06 190 TRP A CA 1
ATOM 1526 C C . TRP A 1 190 ? 22.920 -42.648 48.896 1.00 70.06 190 TRP A C 1
ATOM 1528 O O . TRP A 1 190 ? 22.235 -41.624 48.792 1.00 70.06 190 TRP A O 1
ATOM 1538 N N . MET A 1 191 ? 23.051 -43.520 47.892 1.00 62.56 191 MET A N 1
ATOM 1539 C CA . MET A 1 191 ? 22.344 -43.387 46.610 1.00 62.56 191 MET A CA 1
ATOM 1540 C C . MET A 1 191 ? 21.033 -44.184 46.636 1.00 62.56 191 MET A C 1
ATOM 1542 O O . MET A 1 191 ? 21.034 -45.389 46.895 1.00 62.56 191 MET A O 1
ATOM 1546 N N . SER A 1 192 ? 19.903 -43.515 46.398 1.00 65.25 192 SER A N 1
ATOM 1547 C CA . SER A 1 192 ? 18.558 -44.107 46.492 1.00 65.25 192 SER A CA 1
ATOM 1548 C C . SER A 1 192 ? 17.777 -43.950 45.180 1.00 65.25 192 SER A C 1
ATOM 1550 O O . SER A 1 192 ? 17.950 -42.949 44.488 1.00 65.25 192 SER A O 1
ATOM 1552 N N . LYS A 1 193 ? 16.925 -44.935 44.852 1.00 63.25 193 LYS A N 1
ATOM 1553 C CA . LYS A 1 193 ? 15.982 -44.934 43.717 1.00 63.25 193 LYS A CA 1
ATOM 1554 C C . LYS A 1 193 ? 14.566 -45.213 44.228 1.00 63.25 193 LYS A C 1
ATOM 1556 O O . LYS A 1 193 ? 14.385 -45.963 45.192 1.00 63.25 193 LYS A O 1
ATOM 1561 N N . SER A 1 194 ? 13.551 -44.628 43.601 1.00 57.84 194 SER A N 1
ATOM 1562 C CA . SER A 1 194 ? 12.150 -44.889 43.949 1.00 57.84 194 SER A CA 1
ATOM 1563 C C . SER A 1 194 ? 11.272 -44.974 42.707 1.00 57.84 194 SER A C 1
ATOM 1565 O O . SER A 1 194 ? 11.369 -44.118 41.835 1.00 57.84 194 SER A O 1
ATOM 1567 N N . ASP A 1 195 ? 10.392 -45.976 42.694 1.00 53.81 195 ASP A N 1
ATOM 1568 C CA . ASP A 1 195 ? 9.204 -46.097 41.824 1.00 53.81 195 ASP A CA 1
ATOM 1569 C C . ASP A 1 195 ? 7.948 -45.556 42.550 1.00 53.81 195 ASP A C 1
ATOM 1571 O O . ASP A 1 195 ? 6.851 -46.092 42.470 1.00 53.81 195 ASP A O 1
ATOM 1575 N N . MET A 1 196 ? 8.151 -44.598 43.462 1.00 53.47 196 MET A N 1
ATOM 1576 C CA . MET A 1 196 ? 7.229 -44.204 44.547 1.00 53.47 196 MET A CA 1
ATOM 1577 C C . MET A 1 196 ? 7.005 -45.244 45.676 1.00 53.47 196 MET A C 1
ATOM 1579 O O . MET A 1 196 ? 6.304 -44.946 46.642 1.00 53.47 196 MET A O 1
ATOM 1583 N N . THR A 1 197 ? 7.708 -46.390 45.687 1.00 44.44 197 THR A N 1
ATOM 1584 C CA . THR A 1 197 ? 7.931 -47.234 46.890 1.00 44.44 197 THR A CA 1
ATOM 1585 C C . THR A 1 197 ? 9.379 -47.763 46.957 1.00 44.44 197 THR A C 1
ATOM 1587 O O . THR A 1 197 ? 9.720 -48.734 46.294 1.00 44.44 197 THR A O 1
ATOM 1590 N N . ARG A 1 198 ? 10.230 -47.082 47.747 1.00 48.31 198 ARG A N 1
ATOM 1591 C CA . ARG A 1 198 ? 11.673 -47.298 48.063 1.00 48.31 198 ARG A CA 1
ATOM 1592 C C . ARG A 1 198 ? 12.403 -48.558 47.540 1.00 48.31 198 ARG A C 1
ATOM 1594 O O . ARG A 1 198 ? 12.085 -49.663 47.972 1.00 48.31 198 ARG A O 1
ATOM 1601 N N . THR A 1 199 ? 13.585 -48.348 46.931 1.00 49.31 199 THR A N 1
ATOM 1602 C CA . THR A 1 199 ? 14.738 -49.286 46.966 1.00 49.31 199 THR A CA 1
ATOM 1603 C C . THR A 1 199 ? 16.100 -48.557 46.933 1.00 49.31 199 THR A C 1
ATOM 1605 O O . THR A 1 199 ? 16.366 -47.743 46.052 1.00 49.31 199 THR A O 1
ATOM 1608 N N . VAL A 1 200 ? 16.999 -48.851 47.881 1.00 52.16 200 VAL A N 1
ATOM 1609 C CA . VAL A 1 200 ? 18.389 -48.335 47.913 1.00 52.16 200 VAL A CA 1
ATOM 1610 C C . VAL A 1 200 ? 19.235 -49.078 46.870 1.00 52.16 200 VAL A C 1
ATOM 1612 O O . VAL A 1 200 ? 19.192 -50.305 46.836 1.00 52.16 200 VAL A O 1
ATOM 1615 N N . LEU A 1 201 ? 19.992 -48.359 46.029 1.00 57.03 201 LEU A N 1
ATOM 1616 C CA . LEU A 1 201 ? 20.796 -48.960 44.949 1.00 57.03 201 LEU A CA 1
ATOM 1617 C C . LEU A 1 201 ? 22.230 -49.291 45.377 1.00 57.03 201 LEU A C 1
ATOM 1619 O O . LEU A 1 201 ? 22.746 -50.341 45.006 1.00 57.03 201 LEU A O 1
ATOM 1623 N N . VAL A 1 202 ? 22.892 -48.394 46.119 1.00 57.72 202 VAL A N 1
ATOM 1624 C CA . VAL A 1 202 ? 24.308 -48.538 46.500 1.00 57.72 202 VAL A CA 1
ATOM 1625 C C . VAL A 1 202 ? 24.566 -47.870 47.854 1.00 57.72 202 VAL A C 1
ATOM 1627 O O . VAL A 1 202 ? 24.319 -46.673 48.019 1.00 57.72 202 VAL A O 1
ATOM 1630 N N . ASP A 1 203 ? 25.132 -48.636 48.791 1.00 51.59 203 ASP A N 1
ATOM 1631 C CA . ASP A 1 203 ? 25.630 -48.159 50.087 1.00 51.59 203 ASP A CA 1
ATOM 1632 C C . ASP A 1 203 ? 27.166 -48.040 50.087 1.00 51.59 203 ASP A C 1
ATOM 1634 O O . ASP A 1 203 ? 27.864 -48.806 49.425 1.00 51.59 203 ASP A O 1
ATOM 1638 N N . GLY A 1 204 ? 27.708 -47.088 50.858 1.00 55.72 204 GLY A N 1
ATOM 1639 C CA . GLY A 1 204 ? 29.158 -46.929 51.074 1.00 55.72 204 GLY A CA 1
ATOM 1640 C C . GLY A 1 204 ? 29.846 -45.824 50.262 1.00 55.72 204 GLY A C 1
ATOM 1641 O O . GLY A 1 204 ? 31.038 -45.585 50.453 1.00 55.72 204 GLY A O 1
ATOM 1642 N N . LEU A 1 205 ? 29.118 -45.101 49.405 1.00 60.59 205 LEU A N 1
ATOM 1643 C CA . LEU A 1 205 ? 29.617 -43.878 48.768 1.00 60.59 205 LEU A CA 1
ATOM 1644 C C . LEU A 1 205 ? 29.636 -42.756 49.816 1.00 60.59 205 LEU A C 1
ATOM 1646 O O . LEU A 1 205 ? 28.592 -42.399 50.349 1.00 60.59 205 LEU A O 1
ATOM 1650 N N . GLY A 1 206 ? 30.811 -42.215 50.148 1.00 60.62 206 GLY A N 1
ATOM 1651 C CA . GLY A 1 206 ? 30.992 -41.193 51.189 1.00 60.62 206 GLY A CA 1
ATOM 1652 C C . GLY A 1 206 ? 30.374 -39.826 50.857 1.00 60.62 206 GLY A C 1
ATOM 1653 O O . GLY A 1 206 ? 31.106 -38.859 50.673 1.00 60.62 206 GLY A O 1
ATOM 1654 N N . GLY A 1 207 ? 29.042 -39.740 50.794 1.00 67.06 207 GLY A N 1
ATOM 1655 C CA . GLY A 1 207 ? 28.274 -38.512 50.564 1.00 67.06 207 GLY A CA 1
ATOM 1656 C C . GLY A 1 207 ? 28.451 -37.905 49.162 1.00 67.06 207 GLY A C 1
ATOM 1657 O O . GLY A 1 207 ? 29.016 -36.811 49.066 1.00 67.06 207 GLY A O 1
ATOM 1658 N N . PRO A 1 208 ? 27.983 -38.568 48.085 1.00 75.12 208 PRO A N 1
ATOM 1659 C CA . PRO A 1 208 ? 28.076 -38.050 46.715 1.00 75.12 208 PRO A CA 1
ATOM 1660 C C . PRO A 1 208 ? 27.391 -36.679 46.562 1.00 75.12 208 PRO A C 1
ATOM 1662 O O . PRO A 1 208 ? 26.295 -36.461 47.076 1.00 75.12 208 PRO A O 1
ATOM 1665 N N . TRP A 1 209 ? 28.048 -35.742 45.868 1.00 74.44 209 TRP A N 1
ATOM 1666 C CA . TRP A 1 209 ? 27.565 -34.361 45.689 1.00 74.44 209 TRP A CA 1
ATOM 1667 C C . TRP A 1 209 ? 26.517 -34.212 44.581 1.00 74.44 209 TRP A C 1
ATOM 1669 O O . TRP A 1 209 ? 25.650 -33.352 44.694 1.00 74.44 209 TRP A O 1
ATOM 1679 N N . GLY A 1 210 ? 26.555 -35.071 43.564 1.00 73.81 210 GLY A N 1
ATOM 1680 C CA . GLY A 1 210 ? 25.637 -35.056 42.428 1.00 73.81 210 GLY A CA 1
ATOM 1681 C C . GLY A 1 210 ? 25.391 -36.463 41.890 1.00 73.81 210 GLY A C 1
ATOM 1682 O O . GLY A 1 210 ? 26.061 -37.414 42.296 1.00 73.81 210 GLY A O 1
ATOM 1683 N N . ILE A 1 211 ? 24.403 -36.582 41.011 1.00 79.94 211 ILE A N 1
ATOM 1684 C CA . ILE A 1 211 ? 24.058 -37.795 40.270 1.00 79.94 211 ILE A CA 1
ATOM 1685 C C . ILE A 1 211 ? 23.660 -37.368 38.857 1.00 79.94 211 ILE A C 1
ATOM 1687 O O . ILE A 1 211 ? 23.045 -36.318 38.696 1.00 79.94 211 ILE A O 1
ATOM 1691 N N . TYR A 1 212 ? 24.040 -38.160 37.861 1.00 76.38 212 TYR A N 1
ATOM 1692 C CA . TYR A 1 212 ? 23.722 -37.928 36.458 1.00 76.38 212 TYR A CA 1
ATOM 1693 C C . TYR A 1 212 ? 23.377 -39.265 35.801 1.00 76.38 212 TYR A C 1
ATOM 1695 O O . TYR A 1 212 ? 23.981 -40.283 36.146 1.00 76.38 212 TYR A O 1
ATOM 1703 N N . ILE A 1 213 ? 22.399 -39.264 34.896 1.00 74.88 213 ILE A N 1
ATOM 1704 C CA . ILE A 1 213 ? 21.921 -40.447 34.176 1.00 74.88 213 ILE A CA 1
ATOM 1705 C C . ILE A 1 213 ? 21.854 -40.093 32.689 1.00 74.88 213 ILE A C 1
ATOM 1707 O O . ILE A 1 213 ? 21.389 -39.016 32.334 1.00 74.88 213 ILE A O 1
ATOM 1711 N N . THR A 1 214 ? 22.339 -41.000 31.841 1.00 63.75 214 THR A N 1
ATOM 1712 C CA . THR A 1 214 ? 22.251 -40.930 30.377 1.00 63.75 214 THR A CA 1
ATOM 1713 C C . THR A 1 214 ? 21.862 -42.302 29.834 1.00 63.75 214 THR A C 1
ATOM 1715 O O . THR A 1 214 ? 22.296 -43.322 30.372 1.00 63.75 214 THR A O 1
ATOM 1718 N N . GLU A 1 215 ? 21.039 -42.344 28.790 1.00 55.66 215 GLU A N 1
ATOM 1719 C CA . GLU A 1 215 ? 20.513 -43.589 28.211 1.00 55.66 215 GLU A CA 1
ATOM 1720 C C . GLU A 1 215 ? 21.378 -44.174 27.073 1.00 55.66 215 GLU A C 1
ATOM 1722 O O . GLU A 1 215 ? 20.988 -45.152 26.439 1.00 55.66 215 GLU A O 1
ATOM 1727 N N . ALA A 1 216 ? 22.572 -43.637 26.799 1.00 44.38 216 ALA A N 1
ATOM 1728 C CA . ALA A 1 216 ? 23.375 -44.051 25.641 1.00 44.38 216 ALA A CA 1
ATOM 1729 C C . ALA A 1 216 ? 24.548 -44.996 25.996 1.00 44.38 216 ALA A C 1
ATOM 1731 O O . ALA A 1 216 ? 25.525 -44.587 26.619 1.00 44.38 216 ALA A O 1
ATOM 1732 N N . GLY A 1 217 ? 24.468 -46.258 25.551 1.00 38.94 217 GLY A N 1
ATOM 1733 C CA . GLY A 1 217 ? 25.610 -47.163 25.323 1.00 38.94 217 GLY A CA 1
ATOM 1734 C C . GLY A 1 217 ? 25.979 -47.237 23.824 1.00 38.94 217 GLY A C 1
ATOM 1735 O O . GLY A 1 217 ? 25.193 -46.779 22.995 1.00 38.94 217 GLY A O 1
ATOM 1736 N N . PRO A 1 218 ? 27.154 -47.790 23.448 1.00 45.97 218 PRO A N 1
ATOM 1737 C CA . PRO A 1 218 ? 27.837 -47.458 22.196 1.00 45.97 218 PRO A CA 1
ATOM 1738 C C . PRO A 1 218 ? 27.221 -48.140 20.969 1.00 45.97 218 PRO A C 1
ATOM 1740 O O . PRO A 1 218 ? 27.164 -49.369 20.887 1.00 45.97 218 PRO A O 1
ATOM 1743 N N . ALA A 1 219 ? 26.830 -47.335 19.983 1.00 36.44 219 ALA A N 1
ATOM 1744 C CA . ALA A 1 219 ? 26.646 -47.783 18.609 1.00 36.44 219 ALA A CA 1
ATOM 1745 C C . ALA A 1 219 ? 28.015 -47.841 17.903 1.00 36.44 219 ALA A C 1
ATOM 1747 O O . ALA A 1 219 ? 28.899 -47.032 18.179 1.00 36.44 219 ALA A O 1
ATOM 1748 N N . GLU A 1 220 ? 28.182 -48.829 17.023 1.00 39.88 220 GLU A N 1
ATOM 1749 C CA . GLU A 1 220 ? 29.295 -49.009 16.079 1.00 39.88 220 GLU A CA 1
ATOM 1750 C C . GLU A 1 220 ? 29.808 -47.666 15.542 1.00 39.88 220 GLU A C 1
ATOM 1752 O O . GLU A 1 220 ? 28.976 -46.843 15.184 1.00 39.88 220 GLU A O 1
ATOM 1757 N N . ILE A 1 221 ? 31.129 -47.438 15.449 1.00 45.84 221 ILE A N 1
ATOM 1758 C CA . ILE A 1 221 ? 31.669 -46.232 14.792 1.00 45.84 221 ILE A CA 1
ATOM 1759 C C . ILE A 1 221 ? 31.178 -46.242 13.337 1.00 45.84 221 ILE A C 1
ATOM 1761 O O . ILE A 1 221 ? 31.693 -47.034 12.538 1.00 45.84 221 ILE A O 1
ATOM 1765 N N . PRO A 1 222 ? 30.221 -45.383 12.949 1.00 52.75 222 PRO A N 1
ATOM 1766 C CA . PRO A 1 222 ? 29.858 -45.237 11.558 1.00 52.75 222 PRO A CA 1
ATOM 1767 C C . PRO A 1 222 ? 30.900 -44.283 10.975 1.00 52.75 222 PRO A C 1
ATOM 1769 O O . PRO A 1 222 ? 31.054 -43.160 11.459 1.00 52.75 222 PRO A O 1
ATOM 1772 N N . CYS A 1 223 ? 31.652 -44.699 9.953 1.00 56.09 223 CYS A N 1
ATOM 1773 C CA . CYS A 1 223 ? 32.409 -43.716 9.180 1.00 56.09 223 CYS A CA 1
ATOM 1774 C C . CYS A 1 223 ? 31.430 -42.621 8.716 1.00 56.09 223 CYS A C 1
ATOM 1776 O O . CYS A 1 223 ? 30.311 -42.928 8.296 1.00 56.09 223 CYS A O 1
ATOM 1778 N N . SER A 1 224 ? 31.826 -41.349 8.824 1.00 55.78 224 SER A N 1
ATOM 1779 C CA . SER A 1 224 ? 30.980 -40.229 8.399 1.00 55.78 224 SER A CA 1
ATOM 1780 C C . SER A 1 224 ? 30.515 -40.416 6.944 1.00 55.78 224 SER A C 1
ATOM 1782 O O . SER A 1 224 ? 31.262 -40.988 6.143 1.00 55.78 224 SER A O 1
ATOM 1784 N N . PRO A 1 225 ? 29.325 -39.920 6.554 1.00 54.72 225 PRO A N 1
ATOM 1785 C CA . PRO A 1 225 ? 28.853 -39.999 5.172 1.00 54.72 225 PRO A CA 1
ATOM 1786 C C . PRO A 1 225 ? 29.922 -39.514 4.179 1.00 54.72 225 PRO A C 1
ATOM 1788 O O . PRO A 1 225 ? 30.465 -38.421 4.331 1.00 54.72 225 PRO A O 1
ATOM 1791 N N . GLY A 1 226 ? 30.249 -40.339 3.178 1.00 58.22 226 GLY A N 1
ATOM 1792 C CA . GLY A 1 226 ? 31.336 -40.071 2.222 1.00 58.22 226 GLY A CA 1
ATOM 1793 C C . GLY A 1 226 ? 32.688 -40.710 2.570 1.00 58.22 226 GLY A C 1
ATOM 1794 O O . GLY A 1 226 ? 33.659 -40.515 1.835 1.00 58.22 226 GLY A O 1
ATOM 1795 N N . TYR A 1 227 ? 32.750 -41.511 3.635 1.00 69.31 227 TYR A N 1
ATOM 1796 C CA . TYR A 1 227 ? 33.899 -42.344 3.982 1.00 69.31 227 TYR A CA 1
ATOM 1797 C C . TYR A 1 227 ? 33.527 -43.832 3.987 1.00 69.31 227 TYR A C 1
ATOM 1799 O O . TYR A 1 227 ? 32.473 -44.219 4.484 1.00 69.31 227 TYR A O 1
ATOM 1807 N N . PHE A 1 228 ? 34.413 -44.669 3.453 1.00 70.00 228 PHE A N 1
ATOM 1808 C CA . PHE A 1 228 ? 34.266 -46.120 3.412 1.00 70.00 228 PHE A CA 1
ATOM 1809 C C . PHE A 1 228 ? 35.054 -46.775 4.567 1.00 70.00 228 PHE A C 1
ATOM 1811 O O . PHE A 1 228 ? 36.243 -46.475 4.727 1.00 70.00 228 PHE A O 1
ATOM 1818 N N . PRO A 1 229 ? 34.431 -47.654 5.377 1.00 69.12 229 PRO A N 1
ATOM 1819 C CA . PRO A 1 229 ? 35.114 -48.366 6.455 1.00 69.12 229 PRO A CA 1
ATOM 1820 C C . PRO A 1 229 ? 35.987 -49.508 5.916 1.00 69.12 229 PRO A C 1
ATOM 1822 O O . PRO A 1 229 ? 35.481 -50.458 5.317 1.00 69.12 229 PRO A O 1
ATOM 1825 N N . CYS A 1 230 ? 37.287 -49.476 6.211 1.00 68.12 230 CYS A N 1
ATOM 1826 C CA . CYS A 1 230 ? 38.133 -50.670 6.132 1.00 68.12 230 CYS A CA 1
ATOM 1827 C C . CYS A 1 230 ? 37.799 -51.596 7.329 1.00 68.12 230 CYS A C 1
ATOM 1829 O O . CYS A 1 230 ? 37.294 -51.123 8.351 1.00 68.12 230 CYS A O 1
ATOM 1831 N N . GLY A 1 231 ? 38.017 -52.915 7.229 1.00 64.06 231 GLY A N 1
ATOM 1832 C CA . GLY A 1 231 ? 37.482 -53.910 8.181 1.00 64.06 231 GLY A CA 1
ATOM 1833 C C . GLY A 1 231 ? 37.663 -53.611 9.689 1.00 64.06 231 GLY A C 1
ATOM 1834 O O . GLY A 1 231 ? 38.603 -52.938 10.100 1.00 64.06 231 GLY A O 1
ATOM 1835 N N . GLN A 1 232 ? 36.744 -54.127 10.527 1.00 55.84 232 GLN A N 1
ATOM 1836 C CA . GLN A 1 232 ? 36.660 -53.915 11.994 1.00 55.84 232 GLN A CA 1
ATOM 1837 C C . GLN A 1 232 ? 37.016 -52.487 12.476 1.00 55.84 232 GLN A C 1
ATOM 1839 O O . GLN A 1 232 ? 37.669 -52.320 13.502 1.00 55.84 232 GLN A O 1
ATOM 1844 N N . GLY A 1 233 ? 36.566 -51.457 11.750 1.00 54.97 233 GLY A N 1
ATOM 1845 C CA . GLY A 1 233 ? 36.380 -50.098 12.276 1.00 54.97 233 GLY A CA 1
ATOM 1846 C C . GLY A 1 233 ? 37.640 -49.307 12.639 1.00 54.97 233 GLY A C 1
ATOM 1847 O O . GLY A 1 233 ? 37.515 -48.245 13.238 1.00 54.97 233 GLY A O 1
ATOM 1848 N N . ASN A 1 234 ? 38.842 -49.770 12.278 1.00 57.38 234 ASN A N 1
ATOM 1849 C CA . ASN A 1 234 ? 40.087 -49.094 12.670 1.00 57.38 234 ASN A CA 1
ATOM 1850 C C . ASN A 1 234 ? 40.630 -48.097 11.625 1.00 57.38 234 ASN A C 1
ATOM 1852 O O . ASN A 1 234 ? 41.618 -47.418 11.904 1.00 57.38 234 ASN A O 1
ATOM 1856 N N . ALA A 1 235 ? 40.019 -47.989 10.438 1.00 62.28 235 ALA A N 1
ATOM 1857 C CA . ALA A 1 235 ? 40.377 -46.987 9.430 1.00 62.28 235 ALA A CA 1
ATOM 1858 C C . ALA A 1 235 ? 39.201 -46.670 8.488 1.00 62.28 235 ALA A C 1
ATOM 1860 O O . ALA A 1 235 ? 38.537 -47.581 7.996 1.00 62.28 235 ALA A O 1
ATOM 1861 N N . CYS A 1 236 ? 38.984 -45.385 8.202 1.00 72.50 236 CYS A N 1
ATOM 1862 C CA . CYS A 1 236 ? 38.045 -44.909 7.185 1.00 72.50 236 CYS A CA 1
ATOM 1863 C C . CYS A 1 236 ? 38.842 -44.299 6.018 1.00 72.50 236 CYS A C 1
ATOM 1865 O O . CYS A 1 236 ? 39.670 -43.413 6.243 1.00 72.50 236 CYS A O 1
ATOM 1867 N N . ILE A 1 237 ? 38.589 -44.736 4.783 1.00 76.06 237 ILE A N 1
ATOM 1868 C CA . ILE A 1 237 ? 39.116 -44.094 3.564 1.00 76.06 237 ILE A CA 1
ATOM 1869 C C . ILE A 1 237 ? 38.033 -43.229 2.916 1.00 76.06 237 ILE A C 1
ATOM 1871 O O . ILE A 1 237 ? 36.854 -43.351 3.239 1.00 76.06 237 ILE A O 1
ATOM 1875 N N . LEU A 1 238 ? 38.408 -42.331 2.005 1.00 74.19 238 LEU A N 1
ATOM 1876 C CA . LEU A 1 238 ? 37.419 -41.545 1.261 1.00 74.19 238 LEU A CA 1
ATOM 1877 C C . LEU A 1 238 ? 36.632 -42.469 0.326 1.00 74.19 238 LEU A C 1
ATOM 1879 O O . LEU A 1 238 ? 37.223 -43.292 -0.362 1.00 74.19 238 LEU A O 1
ATOM 1883 N N . ALA A 1 239 ? 35.315 -42.295 0.242 1.00 70.88 239 ALA A N 1
ATOM 1884 C CA . ALA A 1 239 ? 34.440 -43.141 -0.575 1.00 70.88 239 ALA A CA 1
ATOM 1885 C C . ALA A 1 239 ? 34.779 -43.145 -2.081 1.00 70.88 239 ALA A C 1
ATOM 1887 O O . ALA A 1 239 ? 34.350 -44.041 -2.808 1.00 70.88 239 ALA A O 1
ATOM 1888 N N . TRP A 1 240 ? 35.530 -42.150 -2.572 1.00 71.88 240 TRP A N 1
ATOM 1889 C CA . TRP A 1 240 ? 35.989 -42.112 -3.962 1.00 71.88 240 TRP A CA 1
ATOM 1890 C C . TRP A 1 240 ? 37.210 -42.980 -4.268 1.00 71.88 240 TRP A C 1
ATOM 1892 O O . TRP A 1 240 ? 37.484 -43.214 -5.439 1.00 71.88 240 TRP A O 1
ATOM 1902 N N . LYS A 1 241 ? 37.916 -43.446 -3.236 1.00 76.38 241 LYS A N 1
ATOM 1903 C CA . LYS A 1 241 ? 39.088 -44.332 -3.313 1.00 76.38 241 LYS A CA 1
ATOM 1904 C C . LYS A 1 241 ? 38.702 -45.814 -3.347 1.00 76.38 241 LYS A C 1
ATOM 1906 O O . LYS A 1 241 ? 39.446 -46.680 -2.918 1.00 76.38 241 LYS A O 1
ATOM 1911 N N . ARG A 1 242 ? 37.459 -46.092 -3.726 1.00 77.75 242 ARG A N 1
ATOM 1912 C CA . ARG A 1 242 ? 36.914 -47.439 -3.830 1.00 77.75 242 ARG A CA 1
ATOM 1913 C C . ARG A 1 242 ? 36.789 -47.763 -5.308 1.00 77.75 242 ARG A C 1
ATOM 1915 O O . ARG A 1 242 ? 36.242 -46.950 -6.055 1.00 77.75 242 ARG A O 1
ATOM 1922 N N . CYS A 1 243 ? 37.216 -48.953 -5.715 1.00 76.00 243 CYS A N 1
ATOM 1923 C CA . CYS A 1 243 ? 37.174 -49.377 -7.111 1.00 76.00 243 CYS A CA 1
ATOM 1924 C C . CYS A 1 243 ? 37.922 -48.406 -8.050 1.00 76.00 243 CYS A C 1
ATOM 1926 O O . CYS A 1 243 ? 37.456 -48.149 -9.171 1.00 76.00 243 CYS A O 1
ATOM 1928 N N . ASP A 1 244 ? 39.033 -47.830 -7.576 1.00 72.12 244 ASP A N 1
ATOM 1929 C CA . ASP A 1 244 ? 39.895 -46.901 -8.321 1.00 72.12 244 ASP A CA 1
ATOM 1930 C C . ASP A 1 244 ? 41.190 -47.567 -8.830 1.00 72.12 244 ASP A C 1
ATOM 1932 O O . ASP A 1 244 ? 42.059 -46.896 -9.393 1.00 72.12 244 ASP A O 1
ATOM 1936 N N . GLU A 1 245 ? 41.273 -48.898 -8.706 1.00 72.00 245 GLU A N 1
ATOM 1937 C CA . GLU A 1 245 ? 42.419 -49.750 -9.043 1.00 72.00 245 GLU A CA 1
ATOM 1938 C C . GLU A 1 245 ? 43.646 -49.544 -8.129 1.00 72.00 245 GLU A C 1
ATOM 1940 O O . GLU A 1 245 ? 44.702 -50.145 -8.373 1.00 72.00 245 GLU A O 1
ATOM 1945 N N . ALA A 1 246 ? 43.530 -48.744 -7.060 1.00 75.31 246 ALA A N 1
ATOM 1946 C CA . ALA A 1 246 ? 44.557 -48.551 -6.045 1.00 75.31 246 ALA A CA 1
ATOM 1947 C C . ALA A 1 246 ? 44.137 -49.174 -4.705 1.00 75.31 246 ALA A C 1
ATOM 1949 O O . ALA A 1 246 ? 42.997 -49.106 -4.280 1.00 75.31 246 ALA A O 1
ATOM 1950 N N . THR A 1 247 ? 45.083 -49.810 -4.011 1.00 78.50 247 THR A N 1
ATOM 1951 C CA . THR A 1 247 ? 44.832 -50.389 -2.682 1.00 78.50 247 THR A CA 1
ATOM 1952 C C . THR A 1 247 ? 45.095 -49.337 -1.604 1.00 78.50 247 THR A C 1
ATOM 1954 O O . THR A 1 247 ? 46.239 -49.144 -1.185 1.00 78.50 247 THR A O 1
ATOM 1957 N N . ASP A 1 248 ? 44.044 -48.643 -1.181 1.00 79.88 248 ASP A N 1
ATOM 1958 C CA . ASP A 1 248 ? 44.032 -47.604 -0.151 1.00 79.88 248 ASP A CA 1
ATOM 1959 C C . ASP A 1 248 ? 43.627 -48.138 1.235 1.00 79.88 248 ASP A C 1
ATOM 1961 O O . ASP A 1 248 ? 44.103 -47.626 2.256 1.00 79.88 248 ASP A O 1
ATOM 1965 N N . CYS A 1 249 ? 42.800 -49.186 1.308 1.00 78.19 249 CYS A N 1
ATOM 1966 C CA . CYS A 1 249 ? 42.531 -49.879 2.567 1.00 78.19 249 CYS A CA 1
ATOM 1967 C C . CYS A 1 249 ? 43.686 -50.836 2.945 1.00 78.19 249 CYS A C 1
ATOM 1969 O O . CYS A 1 249 ? 44.160 -51.602 2.103 1.00 78.19 249 CYS A O 1
ATOM 1971 N N . PRO A 1 250 ? 44.111 -50.899 4.227 1.00 71.62 250 PRO A N 1
ATOM 1972 C CA . PRO A 1 250 ? 45.185 -51.800 4.669 1.00 71.62 250 PRO A CA 1
ATOM 1973 C C . PRO A 1 250 ? 44.902 -53.294 4.435 1.00 71.62 250 PRO A C 1
ATOM 1975 O O . PRO A 1 250 ? 45.834 -54.093 4.355 1.00 71.62 250 PRO A O 1
ATOM 1978 N N . ASP A 1 251 ? 43.624 -53.673 4.367 1.00 72.81 251 ASP A N 1
ATOM 1979 C CA . ASP A 1 251 ? 43.122 -55.024 4.102 1.00 72.81 251 ASP A CA 1
ATOM 1980 C C . ASP A 1 251 ? 42.740 -55.264 2.627 1.00 72.81 251 ASP A C 1
ATOM 1982 O O . ASP A 1 251 ? 42.397 -56.391 2.274 1.00 72.81 251 ASP A O 1
ATOM 1986 N N . GLY A 1 252 ? 42.828 -54.238 1.771 1.00 72.19 252 GLY A N 1
ATOM 1987 C CA . GLY A 1 252 ? 42.552 -54.298 0.330 1.00 72.19 252 GLY A CA 1
ATOM 1988 C C . GLY A 1 252 ? 41.096 -54.559 -0.063 1.00 72.19 252 GLY A C 1
ATOM 1989 O O . GLY A 1 252 ? 40.828 -54.998 -1.181 1.00 72.19 252 GLY A O 1
ATOM 1990 N N . ARG A 1 253 ? 40.155 -54.331 0.862 1.00 73.88 253 ARG A N 1
ATOM 1991 C CA . ARG A 1 253 ? 38.710 -54.529 0.647 1.00 73.88 253 ARG A CA 1
ATOM 1992 C C . ARG A 1 253 ? 38.041 -53.453 -0.196 1.00 73.88 253 ARG A C 1
ATOM 1994 O O . ARG A 1 253 ? 36.947 -53.670 -0.707 1.00 73.88 253 ARG A O 1
ATOM 2001 N N . ASP A 1 254 ? 38.666 -52.297 -0.304 1.00 76.25 254 ASP A N 1
ATOM 2002 C CA . ASP A 1 254 ? 38.246 -51.196 -1.164 1.00 76.25 254 ASP A CA 1
ATOM 2003 C C . ASP A 1 254 ? 38.165 -51.594 -2.644 1.00 76.25 254 ASP A C 1
ATOM 2005 O O . ASP A 1 254 ? 37.290 -51.110 -3.360 1.00 76.25 254 ASP A O 1
ATOM 2009 N N . GLU A 1 255 ? 38.977 -52.562 -3.067 1.00 81.19 255 GLU A N 1
ATOM 2010 C CA . GLU A 1 255 ? 38.967 -53.120 -4.425 1.00 81.19 255 GLU A CA 1
ATOM 2011 C C . GLU A 1 255 ? 38.189 -54.453 -4.538 1.00 81.19 255 GLU A C 1
ATOM 2013 O O . GLU A 1 255 ? 38.107 -55.062 -5.610 1.00 81.19 255 GLU A O 1
ATOM 2018 N N . GLU A 1 256 ? 37.579 -54.936 -3.448 1.00 73.94 256 GLU A N 1
ATOM 2019 C CA . GLU A 1 256 ? 36.824 -56.193 -3.419 1.00 73.94 256 GLU A CA 1
ATOM 2020 C C . GLU A 1 256 ? 35.323 -55.953 -3.702 1.00 73.94 256 GLU A C 1
ATOM 2022 O O . GLU A 1 256 ? 34.654 -55.143 -3.061 1.00 73.94 256 GLU A O 1
ATOM 2027 N N . GLY A 1 257 ? 34.749 -56.680 -4.672 1.00 68.94 257 GLY A N 1
ATOM 2028 C CA . GLY A 1 257 ? 33.305 -56.629 -4.963 1.00 68.94 257 GLY A CA 1
ATOM 2029 C C . GLY A 1 257 ? 32.831 -55.476 -5.865 1.00 68.94 257 GLY A C 1
ATOM 2030 O O . GLY A 1 257 ? 31.652 -55.124 -5.828 1.00 68.94 257 GLY A O 1
ATOM 2031 N N . CYS A 1 258 ? 33.709 -54.915 -6.703 1.00 73.06 258 CYS A N 1
ATOM 2032 C CA . CYS A 1 258 ? 33.425 -53.833 -7.661 1.00 73.06 258 CYS A CA 1
ATOM 2033 C C . CYS A 1 258 ? 32.587 -54.271 -8.884 1.00 73.06 258 CYS A C 1
ATOM 2035 O O . CYS A 1 258 ? 33.019 -54.182 -10.036 1.00 73.06 258 CYS A O 1
ATOM 2037 N N . VAL A 1 259 ? 31.383 -54.793 -8.641 1.00 73.44 259 VAL A N 1
ATOM 2038 C CA . VAL A 1 259 ? 30.456 -55.253 -9.684 1.00 73.44 259 VAL A CA 1
ATOM 2039 C C . VAL A 1 259 ? 29.393 -54.188 -9.944 1.00 73.44 259 VAL A C 1
ATOM 2041 O O . VAL A 1 259 ? 28.663 -53.797 -9.038 1.00 73.44 259 VAL A O 1
ATOM 2044 N N . CYS A 1 260 ? 29.278 -53.751 -11.195 1.00 75.06 260 CYS A N 1
ATOM 2045 C CA . CYS A 1 260 ? 28.215 -52.866 -11.652 1.00 75.06 260 CYS A CA 1
ATOM 2046 C C . CYS A 1 260 ? 26.887 -53.622 -11.734 1.00 75.06 260 CYS A C 1
ATOM 2048 O O . CYS A 1 260 ? 26.786 -54.634 -12.435 1.00 75.06 260 CYS A O 1
ATOM 2050 N N . LEU A 1 261 ? 25.874 -53.102 -11.044 1.00 69.56 261 LEU A N 1
ATOM 2051 C CA . LEU A 1 261 ? 24.513 -53.632 -11.043 1.00 69.56 261 LEU A CA 1
ATOM 2052 C C . LEU A 1 261 ? 23.587 -52.794 -11.944 1.00 69.56 261 LEU A C 1
ATOM 2054 O O . LEU A 1 261 ? 23.825 -51.592 -12.123 1.00 69.56 261 LEU A O 1
ATOM 2058 N N . PRO A 1 262 ? 22.531 -53.404 -12.521 1.00 64.69 262 PRO A N 1
ATOM 2059 C CA . PRO A 1 262 ? 21.489 -52.664 -13.224 1.00 64.69 262 PRO A CA 1
ATOM 2060 C C . PRO A 1 262 ? 20.659 -51.826 -12.240 1.00 64.69 262 PRO A C 1
ATOM 2062 O O . PRO A 1 262 ? 20.427 -52.235 -11.102 1.00 64.69 262 PRO A O 1
ATOM 2065 N N . ILE A 1 263 ? 20.199 -50.657 -12.692 1.00 62.50 263 ILE A N 1
ATOM 2066 C CA . ILE A 1 263 ? 19.339 -49.775 -11.895 1.00 62.50 263 ILE A CA 1
ATOM 2067 C C . ILE A 1 263 ? 17.960 -50.447 -11.732 1.00 62.50 263 ILE A C 1
ATOM 2069 O O . ILE A 1 263 ? 17.402 -50.909 -12.733 1.00 62.50 263 ILE A O 1
ATOM 2073 N N . PRO A 1 264 ? 17.404 -50.539 -10.506 1.00 61.28 264 PRO A N 1
ATOM 2074 C CA . PRO A 1 264 ? 16.046 -51.032 -10.292 1.00 61.28 264 PRO A CA 1
ATOM 2075 C C . PRO A 1 264 ? 15.022 -50.221 -11.091 1.00 61.28 264 PRO A C 1
ATOM 2077 O O . PRO A 1 264 ? 15.101 -48.998 -11.134 1.00 61.28 264 PRO A O 1
ATOM 2080 N N . VAL A 1 265 ? 14.029 -50.895 -11.674 1.00 57.94 265 VAL A N 1
ATOM 2081 C CA . VAL A 1 265 ? 13.012 -50.274 -12.550 1.00 57.94 265 VAL A CA 1
ATOM 2082 C C . VAL A 1 265 ? 12.201 -49.183 -11.831 1.00 57.94 265 VAL A C 1
ATOM 2084 O O . VAL A 1 265 ? 11.702 -48.263 -12.470 1.00 57.94 265 VAL A O 1
ATOM 2087 N N . ASP A 1 266 ? 12.113 -49.263 -10.501 1.00 59.56 266 ASP A N 1
ATOM 2088 C CA . ASP A 1 266 ? 11.404 -48.302 -9.648 1.00 59.56 266 ASP A CA 1
ATOM 2089 C C . ASP A 1 266 ? 12.204 -47.006 -9.381 1.00 59.56 266 ASP A C 1
ATOM 2091 O O . ASP A 1 266 ? 11.654 -46.039 -8.855 1.00 59.56 266 ASP A O 1
ATOM 2095 N N . PHE A 1 267 ? 13.490 -46.957 -9.752 1.00 59.53 267 PHE A N 1
ATOM 2096 C CA . PHE A 1 267 ? 14.349 -45.771 -9.664 1.00 59.53 267 PHE A CA 1
ATOM 2097 C C . PHE A 1 267 ? 14.761 -45.309 -11.067 1.00 59.53 267 PHE A C 1
ATOM 2099 O O . PHE A 1 267 ? 15.784 -45.725 -11.602 1.00 59.53 267 PHE A O 1
ATOM 2106 N N . ASP A 1 268 ? 13.983 -44.408 -11.668 1.00 55.97 268 ASP A N 1
ATOM 2107 C CA . ASP A 1 268 ? 14.340 -43.809 -12.957 1.00 55.97 268 ASP A CA 1
ATOM 2108 C C . ASP A 1 268 ? 15.429 -42.732 -12.776 1.00 55.97 268 ASP A C 1
ATOM 2110 O O . ASP A 1 268 ? 15.161 -41.601 -12.366 1.00 55.97 268 ASP A O 1
ATOM 2114 N N . LEU A 1 269 ? 16.685 -43.119 -13.021 1.00 57.41 269 LEU A N 1
ATOM 2115 C CA . LEU A 1 269 ? 17.874 -42.251 -13.004 1.00 57.41 269 LEU A CA 1
ATOM 2116 C C . LEU A 1 269 ? 18.491 -42.093 -14.412 1.00 57.41 269 LEU A C 1
ATOM 2118 O O . LEU A 1 269 ? 19.657 -41.699 -14.541 1.00 57.41 269 LEU A O 1
ATOM 2122 N N . GLY A 1 270 ? 17.711 -42.387 -15.460 1.00 55.62 270 GLY A N 1
ATOM 2123 C CA . GLY A 1 270 ? 18.125 -42.356 -16.864 1.00 55.62 270 GLY A CA 1
ATOM 2124 C C . GLY A 1 270 ? 18.799 -43.644 -17.364 1.00 55.62 270 GLY A C 1
ATOM 2125 O O . GLY A 1 270 ? 19.279 -44.474 -16.592 1.00 55.62 270 GLY A O 1
ATOM 2126 N N . ASP A 1 271 ? 18.859 -43.796 -18.692 1.00 51.59 271 ASP A N 1
ATOM 2127 C CA . ASP A 1 271 ? 19.228 -45.024 -19.422 1.00 51.59 271 ASP A CA 1
ATOM 2128 C C . ASP A 1 271 ? 20.722 -45.427 -19.320 1.00 51.59 271 ASP A C 1
ATOM 2130 O O . ASP A 1 271 ? 21.451 -45.442 -20.321 1.00 51.59 271 ASP A O 1
ATOM 2134 N N . ARG A 1 272 ? 21.237 -45.754 -18.125 1.00 55.94 272 ARG A N 1
ATOM 2135 C CA . ARG A 1 272 ? 22.600 -46.301 -17.957 1.00 55.94 272 ARG A CA 1
ATOM 2136 C C . ARG A 1 272 ? 22.651 -47.507 -17.023 1.00 55.94 272 ARG A C 1
ATOM 2138 O O . ARG A 1 272 ? 22.110 -47.509 -15.928 1.00 55.94 272 ARG A O 1
ATOM 2145 N N . LEU A 1 273 ? 23.374 -48.533 -17.462 1.00 56.78 273 LEU A N 1
ATOM 2146 C CA . LEU A 1 273 ? 23.491 -49.837 -16.810 1.00 56.78 273 LEU A CA 1
ATOM 2147 C C . LEU A 1 273 ? 24.705 -49.841 -15.867 1.00 56.78 273 LEU A C 1
ATOM 2149 O O . LEU A 1 273 ? 25.737 -50.385 -16.248 1.00 56.78 273 LEU A O 1
ATOM 2153 N N . ALA A 1 274 ? 24.660 -49.131 -14.728 1.00 62.09 274 ALA A N 1
ATOM 2154 C CA . ALA A 1 274 ? 25.859 -48.991 -13.888 1.00 62.09 274 ALA A CA 1
ATOM 2155 C C . ALA A 1 274 ? 25.680 -48.240 -12.549 1.00 62.09 274 ALA A C 1
ATOM 2157 O O . ALA A 1 274 ? 25.849 -47.018 -12.503 1.00 62.09 274 ALA A O 1
ATOM 2158 N N . VAL A 1 275 ? 25.476 -48.970 -11.449 1.00 65.88 275 VAL A N 1
ATOM 2159 C CA . VAL A 1 275 ? 25.730 -48.479 -10.080 1.00 65.88 275 VAL A CA 1
ATOM 2160 C C . VAL A 1 275 ? 26.621 -49.483 -9.335 1.00 65.88 275 VAL A C 1
ATOM 2162 O O . VAL A 1 275 ? 26.389 -50.691 -9.421 1.00 65.88 275 VAL A O 1
ATOM 2165 N N . LEU A 1 276 ? 27.655 -48.996 -8.640 1.00 70.19 276 LEU A N 1
ATOM 2166 C CA . LEU A 1 276 ? 28.422 -49.785 -7.660 1.00 70.19 276 LEU A CA 1
ATOM 2167 C C . LEU A 1 276 ? 27.667 -49.815 -6.317 1.00 70.19 276 LEU A C 1
ATOM 2169 O O . LEU A 1 276 ? 26.827 -48.943 -6.091 1.00 70.19 276 LEU A O 1
ATOM 2173 N N . PRO A 1 277 ? 27.934 -50.778 -5.411 1.00 68.25 277 PRO A N 1
ATOM 2174 C CA . PRO A 1 277 ? 27.261 -50.833 -4.113 1.00 68.25 277 PRO A CA 1
ATOM 2175 C C . PRO A 1 277 ? 27.258 -49.462 -3.426 1.00 68.25 277 PRO A C 1
ATOM 2177 O O . PRO A 1 277 ? 28.276 -48.765 -3.456 1.00 68.25 277 PRO A O 1
ATOM 2180 N N . ASN A 1 278 ? 26.119 -49.073 -2.841 1.00 66.25 278 ASN A N 1
ATOM 2181 C CA . ASN A 1 278 ? 25.971 -47.744 -2.248 1.00 66.25 278 ASN A CA 1
ATOM 2182 C C . ASN A 1 278 ? 27.078 -47.468 -1.218 1.00 66.25 278 ASN A C 1
ATOM 2184 O O . ASN A 1 278 ? 27.623 -48.375 -0.580 1.00 66.25 278 ASN A O 1
ATOM 2188 N N . GLN A 1 279 ? 27.395 -46.189 -1.050 1.00 64.25 279 GLN A N 1
ATOM 2189 C CA . GLN A 1 279 ? 28.443 -45.749 -0.126 1.00 64.25 279 GLN A CA 1
ATOM 2190 C C . GLN A 1 279 ? 28.004 -45.815 1.350 1.00 64.25 279 GLN A C 1
ATOM 2192 O O . GLN A 1 279 ? 28.783 -45.488 2.236 1.00 64.25 279 GLN A O 1
ATOM 2197 N N . LEU A 1 280 ? 26.762 -46.236 1.618 1.00 61.50 280 LEU A N 1
ATOM 2198 C CA . LEU A 1 280 ? 26.146 -46.293 2.947 1.00 61.50 280 LEU A CA 1
ATOM 2199 C C . LEU A 1 280 ? 26.203 -47.696 3.574 1.00 61.50 280 LEU A C 1
ATOM 2201 O O . LEU A 1 280 ? 25.713 -47.888 4.682 1.00 61.50 280 LEU A O 1
ATOM 2205 N N . GLY A 1 281 ? 26.765 -48.687 2.871 1.00 58.31 281 GLY A N 1
ATOM 2206 C CA . GLY A 1 281 ? 26.898 -50.061 3.365 1.00 58.31 281 GLY A CA 1
ATOM 2207 C C . GLY A 1 281 ? 25.588 -50.856 3.419 1.00 58.31 281 GLY A C 1
ATOM 2208 O O . GLY A 1 281 ? 25.576 -51.969 3.940 1.00 58.31 281 GLY A O 1
ATOM 2209 N N . GLN A 1 282 ? 24.495 -50.320 2.871 1.00 65.56 282 GLN A N 1
ATOM 2210 C CA . GLN A 1 282 ? 23.190 -50.984 2.845 1.00 65.56 282 GLN A CA 1
ATOM 2211 C C . GLN A 1 282 ? 23.160 -52.012 1.721 1.00 65.56 282 GLN A C 1
ATOM 2213 O O . GLN A 1 282 ? 23.584 -51.731 0.598 1.00 65.56 282 GLN A O 1
ATOM 2218 N N . THR A 1 283 ? 22.667 -53.212 2.006 1.00 56.16 283 THR A N 1
ATOM 2219 C CA . THR A 1 283 ? 22.793 -54.342 1.072 1.00 56.16 283 THR A CA 1
ATOM 2220 C C . THR A 1 283 ? 21.482 -54.691 0.384 1.00 56.16 283 THR A C 1
ATOM 2222 O O . THR A 1 283 ? 21.500 -55.312 -0.680 1.00 56.16 283 THR A O 1
ATOM 2225 N N . THR A 1 284 ? 20.349 -54.254 0.942 1.00 59.59 284 THR A N 1
ATOM 2226 C CA . THR A 1 284 ? 19.017 -54.511 0.384 1.00 59.59 284 THR A CA 1
ATOM 2227 C C . THR A 1 284 ? 18.298 -53.227 -0.029 1.00 59.59 284 THR A C 1
ATOM 2229 O O . THR A 1 284 ? 18.523 -52.147 0.512 1.00 59.59 284 THR A O 1
ATOM 2232 N N . PHE A 1 285 ? 17.406 -53.342 -1.016 1.00 59.66 285 PHE A N 1
ATOM 2233 C CA . PHE A 1 285 ? 16.602 -52.222 -1.516 1.00 59.66 285 PHE A CA 1
ATOM 2234 C C . PHE A 1 285 ? 15.676 -51.630 -0.439 1.00 59.66 285 PHE A C 1
ATOM 2236 O O . PHE A 1 285 ? 15.505 -50.417 -0.363 1.00 59.66 285 PHE A O 1
ATOM 2243 N N . GLU A 1 286 ? 15.125 -52.480 0.427 1.00 63.12 286 GLU A N 1
ATOM 2244 C CA . GLU A 1 286 ? 14.228 -52.081 1.517 1.00 63.12 286 GLU A CA 1
ATOM 2245 C C . GLU A 1 286 ? 14.974 -51.328 2.632 1.00 63.12 286 GLU A C 1
ATOM 2247 O O . GLU A 1 286 ? 14.448 -50.355 3.170 1.00 63.12 286 GLU A O 1
ATOM 2252 N N . GLU A 1 287 ? 16.221 -51.715 2.941 1.00 64.25 287 GLU A N 1
ATOM 2253 C CA . GLU A 1 287 ? 17.103 -50.966 3.857 1.00 64.25 287 GLU A CA 1
ATOM 2254 C C . GLU A 1 287 ? 17.399 -49.562 3.331 1.00 64.25 287 GLU A C 1
ATOM 2256 O O . GLU A 1 287 ? 17.395 -48.597 4.092 1.00 64.25 287 GLU A O 1
ATOM 2261 N N . ILE A 1 288 ? 17.615 -49.447 2.020 1.00 63.59 288 ILE A N 1
ATOM 2262 C CA . ILE A 1 288 ? 17.855 -48.167 1.359 1.00 63.59 288 ILE A CA 1
ATOM 2263 C C . ILE A 1 288 ? 16.595 -47.306 1.412 1.00 63.59 288 ILE A C 1
ATOM 2265 O O . ILE A 1 288 ? 16.667 -46.164 1.854 1.00 63.59 288 ILE A O 1
ATOM 2269 N N . GLN A 1 289 ? 15.433 -47.840 1.023 1.00 60.72 289 GLN A N 1
ATOM 2270 C CA . GLN A 1 289 ? 14.170 -47.092 0.993 1.00 60.72 289 GLN A CA 1
ATOM 2271 C C . GLN A 1 289 ? 13.742 -46.581 2.379 1.00 60.72 289 GLN A C 1
ATOM 2273 O O . GLN A 1 289 ? 13.164 -45.499 2.479 1.00 60.72 289 GLN A O 1
ATOM 2278 N N . ASN A 1 290 ? 14.068 -47.329 3.436 1.00 60.09 290 ASN A N 1
ATOM 2279 C CA . ASN A 1 290 ? 13.791 -46.961 4.826 1.00 60.09 290 ASN A CA 1
ATOM 2280 C C . ASN A 1 290 ? 14.923 -46.149 5.487 1.00 60.09 290 ASN A C 1
ATOM 2282 O O . ASN A 1 290 ? 14.801 -45.763 6.650 1.00 60.09 290 ASN A O 1
ATOM 2286 N N . SER A 1 291 ? 16.017 -45.877 4.768 1.00 62.81 291 SER A N 1
ATOM 2287 C CA . SER A 1 291 ? 17.141 -45.073 5.250 1.00 62.81 291 SER A CA 1
ATOM 2288 C C . SER A 1 291 ? 16.772 -43.595 5.375 1.00 62.81 291 SER A C 1
ATOM 2290 O O . SER A 1 291 ? 16.095 -43.030 4.512 1.00 62.81 291 SER A O 1
ATOM 2292 N N . SER A 1 292 ? 17.335 -42.917 6.378 1.00 60.16 292 SER A N 1
ATOM 2293 C CA . SER A 1 292 ? 17.259 -41.454 6.513 1.00 60.16 292 SER A CA 1
ATOM 2294 C C . SER A 1 292 ? 17.806 -40.715 5.282 1.00 60.16 292 SER A C 1
ATOM 2296 O O . SER A 1 292 ? 17.402 -39.588 5.007 1.00 60.16 292 SER A O 1
ATOM 2298 N N . THR A 1 293 ? 18.670 -41.354 4.487 1.00 58.06 293 THR A N 1
ATOM 2299 C CA . THR A 1 293 ? 19.263 -40.774 3.273 1.00 58.06 293 THR A CA 1
ATOM 2300 C C . THR A 1 293 ? 18.292 -40.713 2.088 1.00 58.06 293 THR A C 1
ATOM 2302 O O . THR A 1 293 ? 18.437 -39.851 1.224 1.00 58.06 293 THR A O 1
ATOM 2305 N N . VAL A 1 294 ? 17.252 -41.556 2.049 1.00 59.84 294 VAL A N 1
ATOM 2306 C CA . VAL A 1 294 ? 16.207 -41.484 1.007 1.00 59.84 294 VAL A CA 1
ATOM 2307 C C . VAL A 1 294 ? 15.284 -40.278 1.207 1.00 59.84 294 VAL A C 1
ATOM 2309 O O . VAL A 1 294 ? 14.710 -39.778 0.239 1.00 59.84 294 VAL A O 1
ATOM 2312 N N . ALA A 1 295 ? 15.237 -39.699 2.412 1.00 59.62 295 ALA A N 1
ATOM 2313 C CA . ALA A 1 295 ? 14.587 -38.409 2.640 1.00 59.62 295 ALA A CA 1
ATOM 2314 C C . ALA A 1 295 ? 15.240 -37.259 1.838 1.00 59.62 295 ALA A C 1
ATOM 2316 O O . ALA A 1 295 ? 14.533 -36.330 1.451 1.00 59.62 295 ALA A O 1
ATOM 2317 N N . ILE A 1 296 ? 16.543 -37.349 1.520 1.00 60.84 296 ILE A N 1
ATOM 2318 C CA . ILE A 1 296 ? 17.270 -36.371 0.684 1.00 60.84 296 ILE A CA 1
ATOM 2319 C C . ILE A 1 296 ? 16.799 -36.444 -0.778 1.00 60.84 296 ILE A C 1
ATOM 2321 O O . ILE A 1 296 ? 16.691 -35.425 -1.452 1.00 60.84 296 ILE A O 1
ATOM 2325 N N . LEU A 1 297 ? 16.470 -37.643 -1.272 1.00 58.97 297 LEU A N 1
ATOM 2326 C CA . LEU A 1 297 ? 15.945 -37.848 -2.630 1.00 58.97 297 LEU A CA 1
ATOM 2327 C C . LEU A 1 297 ? 14.445 -37.519 -2.744 1.00 58.97 297 LEU A C 1
ATOM 2329 O O . LEU A 1 297 ? 13.987 -37.148 -3.824 1.00 58.97 297 LEU A O 1
ATOM 2333 N N . ASN A 1 298 ? 13.699 -37.642 -1.640 1.00 58.22 298 ASN A N 1
ATOM 2334 C CA . ASN A 1 298 ? 12.251 -37.415 -1.566 1.00 58.22 298 ASN A CA 1
ATOM 2335 C C . ASN A 1 298 ? 11.857 -36.004 -1.093 1.00 58.22 298 ASN A C 1
ATOM 2337 O O . ASN A 1 298 ? 10.661 -35.719 -0.982 1.00 58.22 298 ASN A O 1
ATOM 2341 N N . SER A 1 299 ? 12.809 -35.108 -0.803 1.00 56.75 299 SER A N 1
ATOM 2342 C CA . SER A 1 299 ? 12.488 -33.721 -0.459 1.00 56.75 299 SER A CA 1
ATOM 2343 C C . SER A 1 299 ? 11.807 -33.037 -1.653 1.00 56.75 299 SER A C 1
ATOM 2345 O O . SER A 1 299 ? 12.439 -32.782 -2.676 1.00 56.75 299 SER A O 1
ATOM 2347 N N . SER A 1 300 ? 10.498 -32.798 -1.529 1.00 46.97 300 SER A N 1
ATOM 2348 C CA . SER A 1 300 ? 9.625 -32.319 -2.608 1.00 46.97 300 SER A CA 1
ATOM 2349 C C . SER A 1 300 ? 10.085 -30.969 -3.191 1.00 46.97 300 SER A C 1
ATOM 2351 O O . SER A 1 300 ? 10.385 -30.058 -2.413 1.00 46.97 300 SER A O 1
ATOM 2353 N N . PRO A 1 301 ? 10.048 -30.791 -4.527 1.00 50.72 301 PRO A N 1
ATOM 2354 C CA . PRO A 1 301 ? 10.444 -29.573 -5.243 1.00 50.72 301 PRO A CA 1
ATOM 2355 C C . PRO A 1 301 ? 9.361 -28.480 -5.173 1.00 50.72 301 PRO A C 1
ATOM 2357 O O . PRO A 1 301 ? 8.901 -27.975 -6.194 1.00 50.72 301 PRO A O 1
ATOM 2360 N N . ASN A 1 302 ? 8.887 -28.138 -3.972 1.00 42.94 302 ASN A N 1
ATOM 2361 C CA . ASN A 1 302 ? 7.739 -27.232 -3.824 1.00 42.94 302 ASN A CA 1
ATOM 2362 C C . ASN A 1 302 ? 8.113 -25.744 -3.729 1.00 42.94 302 ASN A C 1
ATOM 2364 O O . ASN A 1 302 ? 7.216 -24.914 -3.811 1.00 42.94 302 ASN A O 1
ATOM 2368 N N . ASN A 1 303 ? 9.403 -25.400 -3.641 1.00 42.28 303 ASN A N 1
ATOM 2369 C CA . ASN A 1 303 ? 9.890 -24.021 -3.765 1.00 42.28 303 ASN A CA 1
ATOM 2370 C C . ASN A 1 303 ? 10.898 -23.948 -4.921 1.00 42.28 303 ASN A C 1
ATOM 2372 O O . ASN A 1 303 ? 12.099 -24.123 -4.730 1.00 42.28 303 ASN A O 1
ATOM 2376 N N . ALA A 1 304 ? 10.392 -23.731 -6.135 1.00 44.91 304 ALA A N 1
ATOM 2377 C CA . ALA A 1 304 ? 11.170 -23.752 -7.375 1.00 44.91 304 ALA A CA 1
ATOM 2378 C C . ALA A 1 304 ? 12.186 -22.596 -7.528 1.00 44.91 304 ALA A C 1
ATOM 2380 O O . ALA A 1 304 ? 12.972 -22.612 -8.468 1.00 44.91 304 ALA A O 1
ATOM 2381 N N . GLU A 1 305 ? 12.194 -21.602 -6.634 1.00 47.19 305 GLU A N 1
ATOM 2382 C CA . GLU A 1 305 ? 13.040 -20.407 -6.788 1.00 47.19 305 GLU A CA 1
ATOM 2383 C C . GLU A 1 305 ? 14.434 -20.532 -6.152 1.00 47.19 305 GLU A C 1
ATOM 2385 O O . GLU A 1 305 ? 15.339 -19.799 -6.541 1.00 47.19 305 GLU A O 1
ATOM 2390 N N . THR A 1 306 ? 14.648 -21.461 -5.213 1.00 44.25 306 THR A N 1
ATOM 2391 C CA . THR A 1 306 ? 15.900 -21.532 -4.430 1.00 44.25 306 THR A CA 1
ATOM 2392 C C . THR A 1 306 ? 16.624 -22.876 -4.480 1.00 44.25 306 THR A C 1
ATOM 2394 O O . THR A 1 306 ? 17.613 -23.042 -3.779 1.00 44.25 306 THR A O 1
ATOM 2397 N N . GLN A 1 307 ? 16.179 -23.847 -5.287 1.00 55.06 307 GLN A N 1
ATOM 2398 C CA . GLN A 1 307 ? 16.804 -25.177 -5.352 1.00 55.06 307 GLN A CA 1
ATOM 2399 C C . GLN A 1 307 ? 17.460 -25.446 -6.711 1.00 55.06 307 GLN A C 1
ATOM 2401 O O . GLN A 1 307 ? 16.887 -25.167 -7.763 1.00 55.06 307 GLN A O 1
ATOM 2406 N N . HIS A 1 308 ? 18.665 -26.027 -6.689 1.00 58.81 308 HIS A N 1
ATOM 2407 C CA . HIS A 1 308 ? 19.403 -26.393 -7.900 1.00 58.81 308 HIS A CA 1
ATOM 2408 C C . HIS A 1 308 ? 18.598 -27.413 -8.739 1.00 58.81 308 HIS A C 1
ATOM 2410 O O . HIS A 1 308 ? 18.225 -28.462 -8.203 1.00 58.81 308 HIS A O 1
ATOM 2416 N N . PRO A 1 309 ? 18.376 -27.187 -10.052 1.00 59.00 309 PRO A N 1
ATOM 2417 C CA . PRO A 1 309 ? 17.542 -28.061 -10.893 1.00 59.00 309 PRO A CA 1
ATOM 2418 C C . PRO A 1 309 ? 18.073 -29.501 -10.975 1.00 59.00 309 PRO A C 1
ATOM 2420 O O . PRO A 1 309 ? 17.315 -30.450 -11.146 1.00 59.00 309 PRO A O 1
ATOM 2423 N N . GLU A 1 310 ? 19.381 -29.672 -10.787 1.00 65.94 310 GLU A N 1
ATOM 2424 C CA . GLU A 1 310 ? 20.073 -30.967 -10.824 1.00 65.94 310 GLU A CA 1
ATOM 2425 C C . GLU A 1 310 ? 20.428 -31.491 -9.414 1.00 65.94 310 GLU A C 1
ATOM 2427 O O . GLU A 1 310 ? 21.243 -32.402 -9.284 1.00 65.94 310 GLU A O 1
ATOM 2432 N N . PHE A 1 311 ? 19.842 -30.938 -8.338 1.00 68.56 311 PHE A N 1
ATOM 2433 C CA . PHE A 1 311 ? 20.096 -31.397 -6.960 1.00 68.56 311 PHE A CA 1
ATOM 2434 C C . PHE A 1 311 ? 19.819 -32.896 -6.799 1.00 68.56 311 PHE A C 1
ATOM 2436 O O . PHE A 1 311 ? 20.628 -33.628 -6.232 1.00 68.56 311 PHE A O 1
ATOM 2443 N N . ARG A 1 312 ? 18.693 -33.366 -7.352 1.00 67.94 312 ARG A N 1
ATOM 2444 C CA . ARG A 1 312 ? 18.311 -34.783 -7.325 1.00 67.94 312 ARG A CA 1
ATOM 2445 C C . ARG A 1 312 ? 19.340 -35.658 -8.041 1.00 67.94 312 ARG A C 1
ATOM 2447 O O . ARG A 1 312 ? 19.640 -36.748 -7.562 1.00 67.94 312 ARG A O 1
ATOM 2454 N N . GLU A 1 313 ? 19.910 -35.176 -9.148 1.00 69.75 313 GLU A N 1
ATOM 2455 C CA . GLU A 1 313 ? 20.982 -35.891 -9.844 1.00 69.75 313 GLU A CA 1
ATOM 2456 C C . GLU A 1 313 ? 22.258 -35.939 -9.006 1.00 69.75 313 GLU A C 1
ATOM 2458 O O . GLU A 1 313 ? 22.841 -37.012 -8.857 1.00 69.75 313 GLU A O 1
ATOM 2463 N N . PHE A 1 314 ? 22.663 -34.819 -8.407 1.00 72.62 314 PHE A N 1
ATOM 2464 C CA . PHE A 1 314 ? 23.833 -34.778 -7.536 1.00 72.62 314 PHE A CA 1
ATOM 2465 C C . PHE A 1 314 ? 23.670 -35.715 -6.332 1.00 72.62 314 PHE A C 1
ATOM 2467 O O . PHE A 1 314 ? 24.488 -36.614 -6.149 1.00 72.62 314 PHE A O 1
ATOM 2474 N N . ALA A 1 315 ? 22.573 -35.595 -5.577 1.00 71.44 315 ALA A N 1
ATOM 2475 C CA . ALA A 1 315 ? 22.267 -36.466 -4.442 1.00 71.44 315 ALA A CA 1
ATOM 2476 C C . ALA A 1 315 ? 22.242 -37.950 -4.848 1.00 71.44 315 ALA A C 1
ATOM 2478 O O . ALA A 1 315 ? 22.777 -38.798 -4.132 1.00 71.44 315 ALA A O 1
ATOM 2479 N N . SER A 1 316 ? 21.703 -38.268 -6.034 1.00 69.62 316 SER A N 1
ATOM 2480 C CA . SER A 1 316 ? 21.723 -39.636 -6.558 1.00 69.62 316 SER A CA 1
ATOM 2481 C C . SER A 1 316 ? 23.139 -40.154 -6.813 1.00 69.62 316 SER A C 1
ATOM 2483 O O . SER A 1 316 ? 23.410 -41.300 -6.485 1.00 69.62 316 SER A O 1
ATOM 2485 N N . VAL A 1 317 ? 24.058 -39.328 -7.328 1.00 70.69 317 VAL A N 1
ATOM 2486 C CA . VAL A 1 317 ? 25.454 -39.717 -7.606 1.00 70.69 317 VAL A CA 1
ATOM 2487 C C . VAL A 1 317 ? 26.266 -39.893 -6.320 1.00 70.69 317 VAL A C 1
ATOM 2489 O O . VAL A 1 317 ? 27.158 -40.740 -6.274 1.00 70.69 317 VAL A O 1
ATOM 2492 N N . VAL A 1 318 ? 25.962 -39.122 -5.270 1.00 72.00 318 VAL A N 1
ATOM 2493 C CA . VAL A 1 318 ? 26.610 -39.253 -3.952 1.00 72.00 318 VAL A CA 1
ATOM 2494 C C . VAL A 1 318 ? 26.207 -40.556 -3.258 1.00 72.00 318 VAL A C 1
ATOM 2496 O O . VAL A 1 318 ? 27.053 -41.235 -2.680 1.00 72.00 318 VAL A O 1
ATOM 2499 N N . ILE A 1 319 ? 24.925 -40.922 -3.336 1.00 69.38 319 ILE A N 1
ATOM 2500 C CA . ILE A 1 319 ? 24.385 -42.140 -2.710 1.00 69.38 319 ILE A CA 1
ATOM 2501 C C . ILE A 1 319 ? 24.731 -43.379 -3.552 1.00 69.38 319 ILE A C 1
ATOM 2503 O O . ILE A 1 319 ? 25.160 -44.408 -3.020 1.00 69.38 319 ILE A O 1
ATOM 2507 N N . PHE A 1 320 ? 24.568 -43.259 -4.871 1.00 70.88 320 PHE A N 1
ATOM 2508 C CA . PHE A 1 320 ? 24.765 -44.307 -5.865 1.00 70.88 320 PHE A CA 1
ATOM 2509 C C . PHE A 1 320 ? 25.870 -43.912 -6.848 1.00 70.88 320 PHE A C 1
ATOM 2511 O O . PHE A 1 320 ? 25.608 -43.241 -7.854 1.00 70.88 320 PHE A O 1
ATOM 2518 N N . PRO A 1 321 ? 27.115 -44.342 -6.599 1.00 70.25 321 PRO A N 1
ATOM 2519 C CA . PRO A 1 321 ? 28.200 -44.103 -7.534 1.00 70.25 321 PRO A CA 1
ATOM 2520 C C . PRO A 1 321 ? 27.887 -44.748 -8.886 1.00 70.25 321 PRO A C 1
ATOM 2522 O O . PRO A 1 321 ? 27.635 -45.953 -8.979 1.00 70.25 321 PRO A O 1
ATOM 2525 N N . ARG A 1 322 ? 27.933 -43.944 -9.951 1.00 75.25 322 ARG A N 1
ATOM 2526 C CA . ARG A 1 322 ? 27.816 -44.443 -11.326 1.00 75.25 322 ARG A CA 1
ATOM 2527 C C . ARG A 1 322 ? 29.102 -45.179 -11.690 1.00 75.25 322 ARG A C 1
ATOM 2529 O O . ARG A 1 322 ? 30.162 -44.832 -11.183 1.00 75.25 322 ARG A O 1
ATOM 2536 N N . CYS A 1 323 ? 29.042 -46.158 -12.585 1.00 73.44 323 CYS A N 1
ATOM 2537 C CA . CYS A 1 323 ? 30.248 -46.805 -13.111 1.00 73.44 323 CYS A CA 1
ATOM 2538 C C . CYS A 1 323 ? 30.363 -46.729 -14.639 1.00 73.44 323 CYS A C 1
ATOM 2540 O O . CYS A 1 323 ? 29.380 -46.585 -15.369 1.00 73.44 323 CYS A O 1
ATOM 2542 N N . VAL A 1 324 ? 31.599 -46.786 -15.134 1.00 70.06 324 VAL A N 1
ATOM 2543 C CA . VAL A 1 324 ? 31.893 -46.914 -16.564 1.00 70.06 324 VAL A CA 1
ATOM 2544 C C . VAL A 1 324 ? 32.210 -48.374 -16.854 1.00 70.06 324 VAL A C 1
ATOM 2546 O O . VAL A 1 324 ? 33.127 -48.951 -16.274 1.00 70.06 324 VAL A O 1
ATOM 2549 N N . VAL A 1 325 ? 31.449 -48.975 -17.768 1.00 65.38 325 VAL A N 1
ATOM 2550 C CA . VAL A 1 325 ? 31.611 -50.380 -18.151 1.00 65.38 325 VAL A CA 1
ATOM 2551 C C . VAL A 1 325 ? 32.330 -50.476 -19.495 1.00 65.38 325 VAL A C 1
ATOM 2553 O O . VAL A 1 325 ? 31.918 -49.859 -20.479 1.00 65.38 325 VAL A O 1
ATOM 2556 N N . SER A 1 326 ? 33.383 -51.292 -19.558 1.00 58.72 326 SER A N 1
ATOM 2557 C CA . SER A 1 326 ? 33.943 -51.759 -20.828 1.00 58.72 326 SER A CA 1
ATOM 2558 C C . SER A 1 326 ? 33.142 -52.971 -21.301 1.00 58.72 326 SER A C 1
ATOM 2560 O O . SER A 1 326 ? 33.003 -53.950 -20.579 1.00 58.72 326 SER A O 1
ATOM 2562 N N . VAL A 1 327 ? 32.619 -52.945 -22.529 1.00 54.53 327 VAL A N 1
ATOM 2563 C CA . VAL A 1 327 ? 31.715 -53.993 -23.059 1.00 54.53 327 VAL A CA 1
ATOM 2564 C C . VAL A 1 327 ? 32.350 -55.403 -23.055 1.00 54.53 327 VAL A C 1
ATOM 2566 O O . VAL A 1 327 ? 31.650 -56.405 -23.152 1.00 54.53 327 VAL A O 1
ATOM 2569 N N . ALA A 1 328 ? 33.678 -55.499 -22.924 1.00 55.47 328 ALA A N 1
ATOM 2570 C CA . ALA A 1 328 ? 34.426 -56.755 -22.893 1.00 55.47 328 ALA A CA 1
ATOM 2571 C C . ALA A 1 328 ? 34.474 -57.460 -21.515 1.00 55.47 328 ALA A C 1
ATOM 2573 O O . ALA A 1 328 ? 34.883 -58.618 -21.467 1.00 55.47 328 ALA A O 1
ATOM 2574 N N . SER A 1 329 ? 34.085 -56.804 -20.410 1.00 56.03 329 SER A N 1
ATOM 2575 C CA . SER A 1 329 ? 34.233 -57.310 -19.025 1.00 56.03 329 SER A CA 1
ATOM 2576 C C . SER A 1 329 ? 32.930 -57.805 -18.372 1.00 56.03 329 SER A C 1
ATOM 2578 O O . SER A 1 329 ? 32.875 -57.979 -17.154 1.00 56.03 329 SER A O 1
ATOM 2580 N N . CYS A 1 330 ? 31.877 -58.042 -19.161 1.00 60.16 330 CYS A N 1
ATOM 2581 C CA . CYS A 1 330 ? 30.567 -58.484 -18.673 1.00 60.16 330 CYS A CA 1
ATOM 2582 C C . CYS A 1 330 ? 30.373 -60.004 -18.790 1.00 60.16 330 CYS A C 1
ATOM 2584 O O . CYS A 1 330 ? 30.623 -60.584 -19.849 1.00 60.16 330 CYS A O 1
ATOM 2586 N N . SER A 1 331 ? 29.846 -60.645 -17.743 1.00 57.94 331 SER A N 1
ATOM 2587 C CA . SER A 1 331 ? 29.412 -62.051 -17.774 1.00 57.94 331 SER A CA 1
ATOM 2588 C C . SER A 1 331 ? 27.892 -62.155 -17.617 1.00 57.94 331 SER A C 1
ATOM 2590 O O . SER A 1 331 ? 27.334 -61.593 -16.679 1.00 57.94 331 SER A O 1
ATOM 2592 N N . SER A 1 332 ? 27.203 -62.883 -18.505 1.00 54.16 332 SER A N 1
ATOM 2593 C CA . SER A 1 332 ? 25.763 -63.148 -18.349 1.00 54.16 332 SER A CA 1
ATOM 2594 C C . SER A 1 332 ? 25.540 -64.343 -17.421 1.00 54.16 332 SER A C 1
ATOM 2596 O O . SER A 1 332 ? 26.009 -65.445 -17.727 1.00 54.16 332 SER A O 1
ATOM 2598 N N . SER A 1 333 ? 24.803 -64.170 -16.323 1.00 43.53 333 SER A N 1
ATOM 2599 C CA . SER A 1 333 ? 24.399 -65.303 -15.489 1.00 43.53 333 SER A CA 1
ATOM 2600 C C . SER A 1 333 ? 23.235 -66.063 -16.150 1.00 43.53 333 SER A C 1
ATOM 2602 O O . SER A 1 333 ? 22.220 -65.487 -16.530 1.00 43.53 333 SER A O 1
ATOM 2604 N N . GLN A 1 334 ? 23.382 -67.378 -16.345 1.00 45.16 334 GLN A N 1
ATOM 2605 C CA . GLN A 1 334 ? 22.295 -68.251 -16.800 1.00 45.16 334 GLN A CA 1
ATOM 2606 C C . GLN A 1 334 ? 21.496 -68.734 -15.587 1.00 45.16 334 GLN A C 1
ATOM 2608 O O . GLN A 1 334 ? 21.713 -69.852 -15.144 1.00 45.16 334 GLN A O 1
ATOM 2613 N N . HIS A 1 335 ? 20.601 -67.914 -15.035 1.00 38.53 335 HIS A N 1
ATOM 2614 C CA . HIS A 1 335 ? 19.420 -68.389 -14.298 1.00 38.53 335 HIS A CA 1
ATOM 2615 C C . HIS A 1 335 ? 18.429 -67.237 -14.049 1.00 38.53 335 HIS A C 1
ATOM 2617 O O . HIS A 1 335 ? 18.558 -66.476 -13.102 1.00 38.53 335 HIS A O 1
ATOM 2623 N N . GLY A 1 336 ? 17.387 -67.167 -14.883 1.00 41.50 336 GLY A N 1
ATOM 2624 C CA . GLY A 1 336 ? 16.033 -66.738 -14.500 1.00 41.50 336 GLY A CA 1
ATOM 2625 C C . GLY A 1 336 ? 15.740 -65.261 -14.212 1.00 41.50 336 GLY A C 1
ATOM 2626 O O . GLY A 1 336 ? 14.563 -64.916 -14.184 1.00 41.50 336 GLY A O 1
ATOM 2627 N N . VAL A 1 337 ? 16.736 -64.393 -14.044 1.00 44.56 337 VAL A N 1
ATOM 2628 C CA . VAL A 1 337 ? 16.556 -62.934 -13.956 1.00 44.56 337 VAL A CA 1
ATOM 2629 C C . VAL A 1 337 ? 17.702 -62.298 -14.742 1.00 44.56 337 VAL A C 1
ATOM 2631 O O . VAL A 1 337 ? 18.856 -62.608 -14.461 1.00 44.56 337 VAL A O 1
ATOM 2634 N N . ASP A 1 338 ? 17.404 -61.469 -15.745 1.00 45.94 338 ASP A N 1
ATOM 2635 C CA . ASP A 1 338 ? 18.397 -60.779 -16.586 1.00 45.94 338 ASP A CA 1
ATOM 2636 C C . ASP A 1 338 ? 19.214 -59.765 -15.758 1.00 45.94 338 ASP A C 1
ATOM 2638 O O . ASP A 1 338 ? 18.997 -58.557 -15.815 1.00 45.94 338 ASP A O 1
ATOM 2642 N N . THR A 1 339 ? 20.166 -60.243 -14.956 1.00 51.72 339 THR A N 1
ATOM 2643 C CA . THR A 1 339 ? 21.175 -59.411 -14.295 1.00 51.72 339 THR A CA 1
ATOM 2644 C C . THR A 1 339 ? 22.520 -59.641 -14.980 1.00 51.72 339 THR A C 1
ATOM 2646 O O . THR A 1 339 ? 23.220 -60.633 -14.764 1.00 51.72 339 THR A O 1
ATOM 2649 N N . THR A 1 340 ? 22.883 -58.729 -15.881 1.00 55.56 340 THR A N 1
ATOM 2650 C CA . THR A 1 340 ? 24.245 -58.636 -16.421 1.00 55.56 340 THR A CA 1
ATOM 2651 C C . THR A 1 340 ? 25.156 -58.047 -15.353 1.00 55.56 340 THR A C 1
ATOM 2653 O O . THR A 1 340 ? 24.982 -56.888 -14.983 1.00 55.56 340 THR A O 1
ATOM 2656 N N . SER A 1 341 ? 26.120 -58.829 -14.865 1.00 58.59 341 SER A N 1
ATOM 2657 C CA . SER A 1 341 ? 27.174 -58.348 -13.973 1.00 58.59 341 SER A CA 1
ATOM 2658 C C . SER A 1 341 ? 28.409 -57.971 -14.790 1.00 58.59 341 SER A C 1
ATOM 2660 O O . SER A 1 341 ? 28.908 -58.758 -15.603 1.00 58.59 341 SER A O 1
ATOM 2662 N N . CYS A 1 342 ? 28.900 -56.750 -14.591 1.00 62.62 342 CYS A N 1
ATOM 2663 C CA . CYS A 1 342 ? 30.082 -56.241 -15.279 1.00 62.62 342 CYS A CA 1
ATOM 2664 C C . CYS A 1 342 ? 31.068 -55.649 -14.272 1.00 62.62 342 CYS A C 1
ATOM 2666 O O . CYS A 1 342 ? 30.656 -54.976 -13.331 1.00 62.62 342 CYS A O 1
ATOM 2668 N N . LEU A 1 343 ? 32.365 -55.868 -14.486 1.00 64.81 343 LEU A N 1
ATOM 2669 C CA . LEU A 1 343 ? 33.412 -55.122 -13.783 1.00 64.81 343 LEU A CA 1
ATOM 2670 C C . LEU A 1 343 ? 33.540 -53.737 -14.426 1.00 64.81 343 LEU A C 1
ATOM 2672 O O . LEU A 1 343 ? 33.709 -53.644 -15.648 1.00 64.81 343 LEU A O 1
ATOM 2676 N N . GLY A 1 344 ? 33.447 -52.683 -13.617 1.00 66.19 344 GLY A N 1
ATOM 2677 C CA . GLY A 1 344 ? 33.546 -51.297 -14.067 1.00 66.19 344 GLY A CA 1
ATOM 2678 C C . GLY A 1 344 ? 34.198 -50.400 -13.021 1.00 66.19 344 GLY A C 1
ATOM 2679 O O . GLY A 1 344 ? 34.207 -50.727 -11.837 1.00 66.19 344 GLY A O 1
ATOM 2680 N N . THR A 1 345 ? 34.741 -49.273 -13.474 1.00 70.00 345 THR A N 1
ATOM 2681 C CA . THR A 1 345 ? 35.384 -48.269 -12.616 1.00 70.00 345 THR A CA 1
ATOM 2682 C C . THR A 1 345 ? 34.366 -47.246 -12.127 1.00 70.00 345 THR A C 1
ATOM 2684 O O . THR A 1 345 ? 33.411 -46.912 -12.841 1.00 70.00 345 THR A O 1
ATOM 2687 N N . GLN A 1 346 ? 34.552 -46.752 -10.903 1.00 73.69 346 GLN A N 1
ATOM 2688 C CA . GLN A 1 346 ? 33.676 -45.749 -10.305 1.00 73.69 346 GLN A CA 1
ATOM 2689 C C . GLN A 1 346 ? 33.799 -44.395 -11.028 1.00 73.69 346 GLN A C 1
ATOM 2691 O O . GLN A 1 346 ? 34.892 -43.909 -11.305 1.00 73.69 346 GLN A O 1
ATOM 2696 N N . LEU A 1 347 ? 32.663 -43.759 -11.313 1.00 72.56 347 LEU A N 1
ATOM 2697 C CA . LEU A 1 347 ? 32.560 -42.422 -11.889 1.00 72.56 347 LEU A CA 1
ATOM 2698 C C . LEU A 1 347 ? 31.896 -41.484 -10.881 1.00 72.56 347 LEU A C 1
ATOM 2700 O O . LEU A 1 347 ? 30.716 -41.623 -10.559 1.00 72.56 347 LEU A O 1
ATOM 2704 N N . LEU A 1 348 ? 32.657 -40.498 -10.416 1.00 72.81 348 LEU A N 1
ATOM 2705 C CA . LEU A 1 348 ? 32.222 -39.552 -9.392 1.00 72.81 348 LEU A CA 1
ATOM 2706 C C . LEU A 1 348 ? 32.058 -38.139 -9.928 1.00 72.81 348 LEU A C 1
ATOM 2708 O O . LEU A 1 348 ? 32.759 -37.717 -10.851 1.00 72.81 348 LEU A O 1
ATOM 2712 N N . ALA A 1 349 ? 31.162 -37.404 -9.274 1.00 75.25 349 ALA A N 1
ATOM 2713 C CA . ALA A 1 349 ? 31.021 -35.967 -9.429 1.00 75.25 349 ALA A CA 1
ATOM 2714 C C . ALA A 1 349 ? 32.344 -35.248 -9.132 1.00 75.25 349 ALA A C 1
ATOM 2716 O O . ALA A 1 349 ? 33.063 -35.602 -8.195 1.00 75.25 349 ALA A O 1
ATOM 2717 N N . CYS A 1 350 ? 32.660 -34.214 -9.909 1.00 77.31 350 CYS A N 1
ATOM 2718 C CA . CYS A 1 350 ? 33.755 -33.323 -9.555 1.00 77.31 350 CYS A CA 1
ATOM 2719 C C . CYS A 1 350 ? 33.406 -32.458 -8.346 1.00 77.31 350 CYS A C 1
ATOM 2721 O O . CYS A 1 350 ? 32.269 -32.005 -8.194 1.00 77.31 350 CYS A O 1
ATOM 2723 N N . ARG A 1 351 ? 34.436 -32.096 -7.575 1.00 77.75 351 ARG A N 1
ATOM 2724 C CA . ARG A 1 351 ? 34.349 -31.099 -6.498 1.00 77.75 351 ARG A CA 1
ATOM 2725 C C . ARG A 1 351 ? 33.624 -29.813 -6.905 1.00 77.75 351 ARG A C 1
ATOM 2727 O O . ARG A 1 351 ? 32.801 -29.323 -6.145 1.00 77.75 351 ARG A O 1
ATOM 2734 N N . SER A 1 352 ? 33.865 -29.316 -8.120 1.00 72.69 352 SER A N 1
ATOM 2735 C CA . SER A 1 352 ? 33.211 -28.105 -8.640 1.00 72.69 352 SER A CA 1
ATOM 2736 C C . SER A 1 352 ? 31.685 -28.210 -8.701 1.00 72.69 352 SER A C 1
ATOM 2738 O O . SER A 1 352 ? 31.004 -27.214 -8.504 1.00 72.69 352 SER A O 1
ATOM 2740 N N . TRP A 1 353 ? 31.150 -29.403 -8.981 1.00 76.38 353 TRP A N 1
ATOM 2741 C CA . TRP A 1 353 ? 29.705 -29.625 -9.056 1.00 76.38 353 TRP A CA 1
ATOM 2742 C C . TRP A 1 353 ? 29.084 -29.733 -7.658 1.00 76.38 353 TRP A C 1
ATOM 2744 O O . TRP A 1 353 ? 28.007 -29.199 -7.425 1.00 76.38 353 TRP A O 1
ATOM 2754 N N . CYS A 1 354 ? 29.800 -30.328 -6.698 1.00 77.25 354 CYS A N 1
ATOM 2755 C CA . CYS A 1 354 ? 29.389 -30.301 -5.293 1.00 77.25 354 CYS A CA 1
ATOM 2756 C C . CYS A 1 354 ? 29.328 -28.871 -4.742 1.00 77.25 354 CYS A C 1
ATOM 2758 O O . CYS A 1 354 ? 28.340 -28.497 -4.116 1.00 77.25 354 CYS A O 1
ATOM 2760 N N . GLU A 1 355 ? 30.364 -28.061 -4.987 1.00 76.25 355 GLU A N 1
ATOM 2761 C CA . GLU A 1 355 ? 30.419 -26.678 -4.492 1.00 76.25 355 GLU A CA 1
ATOM 2762 C C . GLU A 1 355 ? 29.290 -25.828 -5.087 1.00 76.25 355 GLU A C 1
ATOM 2764 O O . GLU A 1 355 ? 28.700 -25.008 -4.391 1.00 76.25 355 GLU A O 1
ATOM 2769 N N . GLU A 1 356 ? 28.944 -26.072 -6.351 1.00 72.94 356 GLU A N 1
ATOM 2770 C CA . GLU A 1 356 ? 27.805 -25.460 -7.034 1.00 72.94 356 GLU A CA 1
ATOM 2771 C C . GLU A 1 356 ? 26.463 -25.833 -6.389 1.00 72.94 356 GLU A C 1
ATOM 2773 O O . GLU A 1 356 ? 25.641 -24.956 -6.120 1.00 72.94 356 GLU A O 1
ATOM 2778 N N . VAL A 1 357 ? 26.256 -27.118 -6.087 1.00 73.75 357 VAL A N 1
ATOM 2779 C CA . VAL A 1 357 ? 25.029 -27.593 -5.438 1.00 73.75 357 VAL A CA 1
ATOM 2780 C C . VAL A 1 357 ? 24.920 -27.074 -4.003 1.00 73.75 357 VAL A C 1
ATOM 2782 O O . VAL A 1 357 ? 23.844 -26.625 -3.621 1.00 73.75 357 VAL A O 1
ATOM 2785 N N . LEU A 1 358 ? 26.010 -27.064 -3.224 1.00 72.06 358 LEU A N 1
ATOM 2786 C CA . LEU A 1 358 ? 26.020 -26.524 -1.856 1.00 72.06 358 LEU A CA 1
ATOM 2787 C C . LEU A 1 358 ? 25.826 -25.005 -1.804 1.00 72.06 358 LEU A C 1
ATOM 2789 O O . LEU A 1 358 ? 25.184 -24.509 -0.881 1.00 72.06 358 LEU A O 1
ATOM 2793 N N . ALA A 1 359 ? 26.366 -24.258 -2.770 1.00 68.62 359 ALA A N 1
ATOM 2794 C CA . ALA A 1 359 ? 26.199 -22.806 -2.822 1.00 68.62 359 ALA A CA 1
ATOM 2795 C C . ALA A 1 359 ? 24.736 -22.400 -3.062 1.00 68.62 359 ALA A C 1
ATOM 2797 O O . ALA A 1 359 ? 24.291 -21.384 -2.532 1.00 68.62 359 ALA A O 1
ATOM 2798 N N . MET A 1 360 ? 23.992 -23.206 -3.826 1.00 64.12 360 MET A N 1
ATOM 2799 C CA . MET A 1 360 ? 22.567 -22.995 -4.113 1.00 64.12 360 MET A CA 1
ATOM 2800 C C . MET A 1 360 ? 21.637 -23.778 -3.179 1.00 64.12 360 MET A C 1
ATOM 2802 O O . MET A 1 360 ? 20.425 -23.730 -3.349 1.00 64.12 360 MET A O 1
ATOM 2806 N N . ALA A 1 361 ? 22.180 -24.537 -2.228 1.00 64.81 361 ALA A N 1
ATOM 2807 C CA . ALA A 1 361 ? 21.402 -25.308 -1.272 1.00 64.81 361 ALA A CA 1
ATOM 2808 C C . ALA A 1 361 ? 20.954 -24.430 -0.093 1.00 64.81 361 ALA A C 1
ATOM 2810 O O . ALA A 1 361 ? 21.688 -23.553 0.367 1.00 64.81 361 ALA A O 1
ATOM 2811 N N . ASP A 1 362 ? 19.757 -24.702 0.426 1.00 63.78 362 ASP A N 1
ATOM 2812 C CA . ASP A 1 362 ? 19.286 -24.131 1.690 1.00 63.78 362 ASP A CA 1
ATOM 2813 C C . ASP A 1 362 ? 20.141 -24.647 2.864 1.00 63.78 362 ASP A C 1
ATOM 2815 O O . ASP A 1 362 ? 20.768 -25.706 2.766 1.00 63.78 362 ASP A O 1
ATOM 2819 N N . ASP A 1 363 ? 20.161 -23.941 3.992 1.00 64.38 363 ASP A N 1
ATOM 2820 C CA . ASP A 1 363 ? 21.024 -24.274 5.134 1.00 64.38 363 ASP A CA 1
ATOM 2821 C C . ASP A 1 363 ? 20.719 -25.681 5.679 1.00 64.38 363 ASP A C 1
ATOM 2823 O O . ASP A 1 363 ? 21.633 -26.462 5.937 1.00 64.38 363 ASP A O 1
ATOM 2827 N N . ARG A 1 364 ? 19.443 -26.097 5.654 1.00 64.12 364 ARG A N 1
ATOM 2828 C CA . ARG A 1 364 ? 19.027 -27.478 5.970 1.00 64.12 364 ARG A CA 1
ATOM 2829 C C . ARG A 1 364 ? 19.673 -28.531 5.060 1.00 64.12 364 ARG A C 1
ATOM 2831 O O . ARG A 1 364 ? 19.893 -29.659 5.484 1.00 64.12 364 ARG A O 1
ATOM 2838 N N . MET A 1 365 ? 19.906 -28.202 3.791 1.00 62.22 365 MET A N 1
ATOM 2839 C CA . MET A 1 365 ? 20.493 -29.109 2.797 1.00 62.22 365 MET A CA 1
ATOM 2840 C C . MET A 1 365 ? 22.024 -29.106 2.874 1.00 62.22 365 MET A C 1
ATOM 2842 O O . MET A 1 365 ? 22.634 -30.154 2.669 1.00 62.22 365 MET A O 1
ATOM 2846 N N . LYS A 1 366 ? 22.638 -27.966 3.219 1.00 67.06 366 LYS A N 1
ATOM 2847 C CA . LYS A 1 366 ? 24.077 -27.881 3.519 1.00 67.06 366 LYS A CA 1
ATOM 2848 C C . LYS A 1 366 ? 24.449 -28.734 4.728 1.00 67.06 366 LYS A C 1
ATOM 2850 O O . LYS A 1 366 ? 25.463 -29.419 4.678 1.00 67.06 366 LYS A O 1
ATOM 2855 N N . ASP A 1 367 ? 23.595 -28.761 5.748 1.00 65.19 367 ASP A N 1
ATOM 2856 C CA . ASP A 1 367 ? 23.791 -29.586 6.946 1.00 65.19 367 ASP A CA 1
ATOM 2857 C C . ASP A 1 367 ? 23.623 -31.096 6.677 1.00 65.19 367 ASP A C 1
ATOM 2859 O O . ASP A 1 367 ? 24.112 -31.927 7.441 1.00 65.19 367 ASP A O 1
ATOM 2863 N N . GLN A 1 368 ? 22.938 -31.471 5.587 1.00 63.84 368 GLN A N 1
ATOM 2864 C CA . GLN A 1 368 ? 22.671 -32.867 5.211 1.00 63.84 368 GLN A CA 1
ATOM 2865 C C . GLN A 1 368 ? 23.676 -33.454 4.210 1.00 63.84 368 GLN A C 1
ATOM 2867 O O . GLN A 1 368 ? 23.704 -34.673 4.024 1.00 63.84 368 GLN A O 1
ATOM 2872 N N . LEU A 1 369 ? 24.480 -32.620 3.546 1.00 65.62 369 LEU A N 1
ATOM 2873 C CA . LEU A 1 369 ? 25.448 -33.048 2.537 1.00 65.62 369 LEU A CA 1
ATOM 2874 C C . LEU A 1 369 ? 26.882 -33.047 3.091 1.00 65.62 369 LEU A C 1
ATOM 2876 O O . LEU A 1 369 ? 27.245 -32.182 3.886 1.00 65.62 369 LEU A O 1
ATOM 2880 N N . PRO A 1 370 ? 27.737 -33.990 2.656 1.00 67.62 370 PRO A N 1
ATOM 2881 C CA . PRO A 1 370 ? 29.139 -33.986 3.044 1.00 67.62 370 PRO A CA 1
ATOM 2882 C C . PRO A 1 370 ? 29.909 -32.793 2.459 1.00 67.62 370 PRO A C 1
ATOM 2884 O O . PRO A 1 370 ? 29.552 -32.243 1.415 1.00 67.62 370 PRO A O 1
ATOM 2887 N N . ALA A 1 371 ? 31.037 -32.453 3.089 1.00 73.62 371 ALA A N 1
ATOM 2888 C CA . ALA A 1 371 ? 31.948 -31.425 2.590 1.00 73.62 371 ALA A CA 1
ATOM 2889 C C . ALA A 1 371 ? 32.452 -31.748 1.171 1.00 73.62 371 ALA A C 1
ATOM 2891 O O . ALA A 1 371 ? 32.847 -32.877 0.874 1.00 73.62 371 ALA A O 1
ATOM 2892 N N . CYS A 1 372 ? 32.522 -30.742 0.294 1.00 75.06 372 CYS A N 1
ATOM 2893 C CA . CYS A 1 372 ? 32.934 -30.957 -1.097 1.00 75.06 372 CYS A CA 1
ATOM 2894 C C . CYS A 1 372 ? 34.398 -31.376 -1.283 1.00 75.06 372 CYS A C 1
ATOM 2896 O O . CYS A 1 372 ? 34.768 -31.847 -2.360 1.00 75.06 372 CYS A O 1
ATOM 2898 N N . ASP A 1 373 ? 35.220 -31.264 -0.237 1.00 70.69 373 ASP A N 1
ATOM 2899 C CA . ASP A 1 373 ? 36.573 -31.824 -0.193 1.00 70.69 373 ASP A CA 1
ATOM 2900 C C . ASP A 1 373 ? 36.589 -33.356 -0.344 1.00 70.69 373 ASP A C 1
ATOM 2902 O O . ASP A 1 373 ? 37.620 -33.922 -0.708 1.00 70.69 373 ASP A O 1
ATOM 2906 N N . LEU A 1 374 ? 35.452 -34.027 -0.112 1.00 71.38 374 LEU A N 1
ATOM 2907 C CA . LEU A 1 374 ? 35.305 -35.464 -0.333 1.00 71.38 374 LEU A CA 1
ATOM 2908 C C . LEU A 1 374 ? 35.215 -35.844 -1.817 1.00 71.38 374 LEU A C 1
ATOM 2910 O O . LEU A 1 374 ? 35.242 -37.031 -2.120 1.00 71.38 374 LEU A O 1
ATOM 2914 N N . PHE A 1 375 ? 35.118 -34.892 -2.749 1.00 76.75 375 PHE A N 1
ATOM 2915 C CA . PHE A 1 375 ? 35.070 -35.187 -4.184 1.00 76.75 375 PHE A CA 1
ATOM 2916 C C . PHE A 1 375 ? 36.414 -34.922 -4.875 1.00 76.75 375 PHE A C 1
ATOM 2918 O O . PHE A 1 375 ? 37.121 -33.965 -4.541 1.00 76.75 375 PHE A O 1
ATOM 2925 N N . PRO A 1 376 ? 36.774 -35.726 -5.892 1.00 74.69 376 PRO A N 1
ATOM 2926 C CA . PRO A 1 376 ? 37.996 -35.518 -6.655 1.00 74.69 376 PRO A CA 1
ATOM 2927 C C . PRO A 1 376 ? 37.986 -34.187 -7.422 1.00 74.69 376 PRO A C 1
ATOM 2929 O O . PRO A 1 376 ? 36.954 -33.693 -7.893 1.00 74.69 376 PRO A O 1
ATOM 2932 N N . SER A 1 377 ? 39.178 -33.611 -7.590 1.00 68.75 377 SER A N 1
ATOM 2933 C CA . SER A 1 377 ? 39.374 -32.450 -8.462 1.00 68.75 377 SER A CA 1
ATOM 2934 C C . SER A 1 377 ? 39.301 -32.849 -9.950 1.00 68.75 377 SER A C 1
ATOM 2936 O O . SER A 1 377 ? 39.583 -34.004 -10.280 1.00 68.75 377 SER A O 1
ATOM 2938 N N . PRO A 1 378 ? 39.020 -31.908 -10.879 1.00 64.94 378 PRO A N 1
ATOM 2939 C CA . PRO A 1 378 ? 39.010 -32.157 -12.332 1.00 64.94 378 PRO A CA 1
ATOM 2940 C C . PRO A 1 378 ? 40.264 -32.831 -12.900 1.00 64.94 378 PRO A C 1
ATOM 2942 O O . PRO A 1 378 ? 40.202 -33.469 -13.947 1.00 64.94 378 PRO A O 1
ATOM 2945 N N . GLN A 1 379 ? 41.401 -32.709 -12.213 1.00 63.59 379 GLN A N 1
ATOM 2946 C CA . GLN A 1 379 ? 42.674 -33.305 -12.621 1.00 63.59 379 GLN A CA 1
ATOM 2947 C C . GLN A 1 379 ? 42.719 -34.826 -12.391 1.00 63.59 379 GLN A C 1
ATOM 2949 O O . GLN A 1 379 ? 43.492 -35.511 -13.054 1.00 63.59 379 GLN A O 1
ATOM 2954 N N . ASN A 1 380 ? 41.850 -35.355 -11.523 1.00 64.06 380 ASN A N 1
ATOM 2955 C CA . ASN A 1 380 ? 41.772 -36.772 -11.160 1.00 64.06 380 ASN A CA 1
ATOM 2956 C C . ASN A 1 380 ? 40.665 -37.521 -11.934 1.00 64.06 380 ASN A C 1
ATOM 2958 O O . ASN A 1 380 ? 40.155 -38.527 -11.458 1.00 64.06 380 ASN A O 1
ATOM 2962 N N . GLY A 1 381 ? 40.260 -37.029 -13.114 1.00 60.56 381 GLY A N 1
ATOM 2963 C CA . GLY A 1 381 ? 39.350 -37.759 -14.011 1.00 60.56 381 GLY A CA 1
ATOM 2964 C C . GLY A 1 381 ? 37.876 -37.805 -13.582 1.00 60.56 381 GLY A C 1
ATOM 2965 O O . GLY A 1 381 ? 37.167 -38.738 -13.947 1.00 60.56 381 GLY A O 1
ATOM 2966 N N . CYS A 1 382 ? 37.401 -36.812 -12.826 1.00 71.19 382 CYS A N 1
ATOM 2967 C CA . CYS A 1 382 ? 36.009 -36.730 -12.373 1.00 71.19 382 CYS A CA 1
ATOM 2968 C C . CYS A 1 382 ? 35.027 -36.275 -13.471 1.00 71.19 382 CYS A C 1
ATOM 2970 O O . CYS A 1 382 ? 35.410 -35.747 -14.520 1.00 71.19 382 CYS A O 1
ATOM 2972 N N . TRP A 1 383 ? 33.732 -36.466 -13.219 1.00 69.38 383 TRP A N 1
ATOM 2973 C CA . TRP A 1 383 ? 32.649 -36.181 -14.155 1.00 69.38 383 TRP A CA 1
ATOM 2974 C C . TRP A 1 383 ? 31.863 -34.921 -13.763 1.00 69.38 383 TRP A C 1
ATOM 2976 O O . TRP A 1 383 ? 31.407 -34.787 -12.630 1.00 69.38 383 TRP A O 1
ATOM 2986 N N . ASN A 1 384 ? 31.672 -34.017 -14.728 1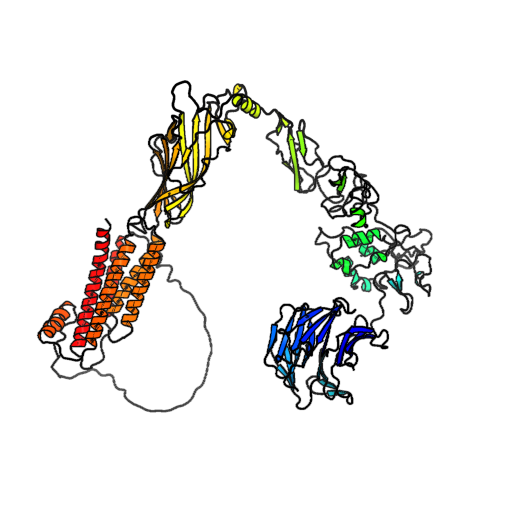.00 66.88 384 ASN A N 1
ATOM 2987 C CA . ASN A 1 384 ? 30.717 -32.906 -14.660 1.00 66.88 384 ASN A CA 1
ATOM 2988 C C . ASN A 1 384 ? 29.593 -33.146 -15.675 1.00 66.88 384 ASN A C 1
ATOM 2990 O O . ASN A 1 384 ? 29.840 -33.702 -16.756 1.00 66.88 384 ASN A O 1
ATOM 2994 N N . LEU A 1 385 ? 28.383 -32.678 -15.360 1.00 63.47 385 LEU A N 1
ATOM 2995 C CA . LEU A 1 385 ? 27.268 -32.666 -16.303 1.00 63.47 385 LEU A CA 1
ATOM 2996 C C . LEU A 1 385 ? 27.649 -31.911 -17.580 1.00 63.47 385 LEU A C 1
ATOM 2998 O O . LEU A 1 385 ? 28.345 -30.890 -17.565 1.00 63.47 385 LEU A O 1
ATOM 3002 N N . LYS A 1 386 ? 27.240 -32.460 -18.726 1.00 62.78 386 LYS A N 1
ATOM 3003 C CA . LYS A 1 386 ? 27.438 -31.780 -20.006 1.00 62.78 386 LYS A CA 1
ATOM 3004 C C . LYS A 1 386 ? 26.410 -30.649 -20.087 1.00 62.78 386 LYS A C 1
ATOM 3006 O O . LYS A 1 386 ? 25.243 -30.924 -19.839 1.00 62.78 386 LYS A O 1
ATOM 3011 N N . PRO A 1 387 ? 26.804 -29.422 -20.471 1.00 64.62 387 PRO A N 1
ATOM 3012 C CA . PRO A 1 387 ? 25.852 -28.330 -20.634 1.00 64.62 387 PRO A CA 1
ATOM 3013 C C . PRO A 1 387 ? 24.788 -28.709 -21.670 1.00 64.62 387 PRO A C 1
ATOM 3015 O O . PRO A 1 387 ? 25.123 -29.289 -22.708 1.00 64.62 387 PRO A O 1
ATOM 3018 N N . GLU A 1 388 ? 23.531 -28.389 -21.378 1.00 65.19 388 GLU A N 1
ATOM 3019 C CA . GLU A 1 388 ? 22.402 -28.664 -22.263 1.00 65.19 388 GLU A CA 1
ATOM 3020 C C . GLU A 1 388 ? 22.381 -27.751 -23.494 1.00 65.19 388 GLU A C 1
ATOM 3022 O O . GLU A 1 388 ? 22.895 -26.626 -23.496 1.00 65.19 388 GLU A O 1
ATOM 3027 N N . TRP A 1 389 ? 21.785 -28.273 -24.567 1.00 70.31 389 TRP A N 1
ATOM 3028 C CA . TRP A 1 389 ? 21.710 -27.619 -25.867 1.00 70.31 389 TRP A CA 1
ATOM 3029 C C . TRP A 1 389 ? 20.259 -27.514 -26.312 1.00 70.31 389 TRP A C 1
ATOM 3031 O O . TRP A 1 389 ? 19.529 -28.504 -26.310 1.00 70.31 389 TRP A O 1
ATOM 3041 N N . LYS A 1 390 ? 19.876 -26.335 -26.800 1.00 66.81 390 LYS A N 1
ATOM 3042 C CA . LYS A 1 390 ? 18.596 -26.092 -27.471 1.00 66.81 390 LYS A CA 1
ATOM 3043 C C . LYS A 1 390 ? 18.889 -25.363 -28.775 1.00 66.81 390 LYS A C 1
ATOM 3045 O O . LYS A 1 390 ? 19.610 -24.372 -28.782 1.00 66.81 390 LYS A O 1
ATOM 3050 N N . ASN A 1 391 ? 18.385 -25.876 -29.898 1.00 63.69 391 ASN A N 1
ATOM 3051 C CA . ASN A 1 391 ? 18.593 -25.289 -31.231 1.00 63.69 391 ASN A CA 1
ATOM 3052 C C . ASN A 1 391 ? 20.075 -25.003 -31.587 1.00 63.69 391 ASN A C 1
ATOM 3054 O O . ASN A 1 391 ? 20.381 -23.964 -32.162 1.00 63.69 391 ASN A O 1
ATOM 3058 N N . ASN A 1 392 ? 20.992 -25.931 -31.273 1.00 68.75 392 ASN A N 1
ATOM 3059 C CA . ASN A 1 392 ? 22.450 -25.807 -31.479 1.00 68.75 392 ASN A CA 1
ATOM 3060 C C . ASN A 1 392 ? 23.165 -24.702 -30.664 1.00 68.75 392 ASN A C 1
ATOM 3062 O O . ASN A 1 392 ? 24.337 -24.428 -30.931 1.00 68.75 392 ASN A O 1
ATOM 3066 N N . GLU A 1 393 ? 22.529 -24.122 -29.643 1.00 71.06 393 GLU A N 1
ATOM 3067 C CA . GLU A 1 393 ? 23.151 -23.175 -28.706 1.00 71.06 393 GLU A CA 1
ATOM 3068 C C . GLU A 1 393 ? 23.075 -23.693 -27.257 1.00 71.06 393 GLU A C 1
ATOM 3070 O O . GLU A 1 393 ? 22.190 -24.480 -26.912 1.00 71.06 393 GLU A O 1
ATOM 3075 N N . PHE A 1 394 ? 24.018 -23.266 -26.406 1.00 79.44 394 PHE A N 1
ATOM 3076 C CA . PHE A 1 394 ? 23.984 -23.570 -24.971 1.00 79.44 394 PHE A CA 1
ATOM 3077 C C . PHE A 1 394 ? 22.858 -22.777 -24.307 1.00 79.44 394 PHE A C 1
ATOM 3079 O O . PHE A 1 394 ? 22.829 -21.549 -24.419 1.00 79.44 394 PHE A O 1
ATOM 3086 N N . CYS A 1 395 ? 21.975 -23.463 -23.590 1.00 76.81 395 CYS A N 1
ATOM 3087 C CA . CYS A 1 395 ? 20.868 -22.842 -22.869 1.00 76.81 395 CYS A CA 1
ATOM 3088 C C . CYS A 1 395 ? 21.097 -22.894 -21.347 1.00 76.81 395 CYS A C 1
ATOM 3090 O O . CYS A 1 395 ? 22.020 -23.562 -20.873 1.00 76.81 395 CYS A O 1
ATOM 3092 N N . TYR A 1 396 ? 20.308 -22.134 -20.585 1.00 76.44 396 TYR A N 1
ATOM 3093 C CA . TYR A 1 396 ? 20.354 -22.125 -19.118 1.00 76.44 396 TYR A CA 1
ATOM 3094 C C . TYR A 1 396 ? 18.990 -22.475 -18.504 1.00 76.44 396 TYR A C 1
ATOM 3096 O O . TYR A 1 396 ? 17.958 -22.325 -19.159 1.00 76.44 396 TYR A O 1
ATOM 3104 N N . HIS A 1 397 ? 18.987 -22.947 -17.255 1.00 71.50 397 HIS A N 1
ATOM 3105 C CA . HIS A 1 397 ? 17.771 -23.226 -16.478 1.00 71.50 397 HIS A CA 1
ATOM 3106 C C . HIS A 1 397 ? 17.607 -22.206 -15.354 1.00 71.50 397 HIS A C 1
ATOM 3108 O O . HIS A 1 397 ? 18.608 -21.733 -14.813 1.00 71.50 397 HIS A O 1
ATOM 3114 N N . GLY A 1 398 ? 16.359 -21.892 -14.989 1.00 70.94 398 GLY A N 1
ATOM 3115 C CA . GLY A 1 398 ? 16.049 -20.923 -13.935 1.00 70.94 398 GLY A CA 1
ATOM 3116 C C . GLY A 1 398 ? 16.766 -19.593 -14.168 1.00 70.94 398 GLY A C 1
ATOM 3117 O O . GLY A 1 398 ? 16.733 -19.051 -15.267 1.00 70.94 398 GLY A O 1
ATOM 3118 N N . ASN A 1 399 ? 17.497 -19.109 -13.166 1.00 68.94 399 ASN A N 1
ATOM 3119 C CA . ASN A 1 399 ? 18.281 -17.874 -13.246 1.00 68.94 399 ASN A CA 1
ATOM 3120 C C . ASN A 1 399 ? 19.683 -18.052 -13.888 1.00 68.94 399 ASN A C 1
ATOM 3122 O O . ASN A 1 399 ? 20.448 -17.101 -14.061 1.00 68.94 399 ASN A O 1
ATOM 3126 N N . GLY A 1 400 ? 20.052 -19.279 -14.264 1.00 73.12 400 GLY A N 1
ATOM 3127 C CA . GLY A 1 400 ? 21.277 -19.589 -14.999 1.00 73.12 400 GLY A CA 1
ATOM 3128 C C . GLY A 1 400 ? 22.568 -19.572 -14.180 1.00 73.12 400 GLY A C 1
ATOM 3129 O O . GLY A 1 400 ? 23.651 -19.454 -14.760 1.00 73.12 400 GLY A O 1
ATOM 3130 N N . MET A 1 401 ? 22.494 -19.746 -12.856 1.00 72.44 401 MET A N 1
ATOM 3131 C CA . MET A 1 401 ? 23.679 -20.009 -12.020 1.00 72.44 401 MET A CA 1
ATOM 3132 C C . MET A 1 401 ? 24.442 -21.282 -12.443 1.00 72.44 401 MET A C 1
ATOM 3134 O O . MET A 1 401 ? 25.676 -21.332 -12.355 1.00 72.44 401 MET A O 1
ATOM 3138 N N . ASN A 1 402 ? 23.733 -22.265 -13.008 1.00 68.50 402 ASN A N 1
ATOM 3139 C CA . ASN A 1 402 ? 24.305 -23.496 -13.559 1.00 68.50 402 ASN A CA 1
ATOM 3140 C C . ASN A 1 402 ? 24.832 -23.367 -14.998 1.00 68.50 402 ASN A C 1
ATOM 3142 O O . ASN A 1 402 ? 25.333 -24.324 -15.592 1.00 68.50 402 ASN A O 1
ATOM 3146 N N . TYR A 1 403 ? 24.751 -22.180 -15.603 1.00 77.25 403 TYR A N 1
ATOM 3147 C CA . TYR A 1 403 ? 25.185 -22.004 -16.981 1.00 77.25 403 TYR A CA 1
ATOM 3148 C C . TYR A 1 403 ? 26.710 -22.160 -17.106 1.00 77.25 403 TYR A C 1
ATOM 3150 O O . TYR A 1 403 ? 27.501 -21.438 -16.487 1.00 77.25 403 TYR A O 1
ATOM 3158 N N . ARG A 1 404 ? 27.143 -23.107 -17.947 1.00 74.88 404 ARG A N 1
ATOM 3159 C CA . ARG A 1 404 ? 28.564 -23.393 -18.242 1.00 74.88 404 ARG A CA 1
ATOM 3160 C C . ARG A 1 404 ? 28.915 -23.252 -19.725 1.00 74.88 404 ARG A C 1
ATOM 3162 O O . ARG A 1 404 ? 29.967 -23.716 -20.167 1.00 74.88 404 ARG A O 1
ATOM 3169 N N . GLY A 1 405 ? 28.062 -22.582 -20.501 1.00 78.06 405 GLY A N 1
ATOM 3170 C CA . GLY A 1 405 ? 28.305 -22.328 -21.918 1.00 78.06 405 GLY A CA 1
ATOM 3171 C C . GLY A 1 405 ? 29.461 -21.353 -22.180 1.00 78.06 405 GLY A C 1
ATOM 3172 O O . GLY A 1 405 ? 30.080 -20.795 -21.266 1.00 78.06 405 GLY A O 1
ATOM 3173 N N . ARG A 1 406 ? 29.763 -21.156 -23.468 1.00 83.62 406 ARG A N 1
ATOM 3174 C CA . ARG A 1 406 ? 30.903 -20.351 -23.957 1.00 83.62 406 ARG A CA 1
ATOM 3175 C C . ARG A 1 406 ? 30.504 -19.002 -24.571 1.00 83.62 406 ARG A C 1
ATOM 3177 O O . ARG A 1 406 ? 31.313 -18.390 -25.260 1.00 83.62 406 ARG A O 1
ATOM 3184 N N . SER A 1 407 ? 29.264 -18.558 -24.375 1.00 83.44 407 SER A N 1
ATOM 3185 C CA . SER A 1 407 ? 28.814 -17.255 -24.887 1.00 83.44 407 SER A CA 1
ATOM 3186 C C . SER A 1 407 ? 29.477 -16.103 -24.128 1.00 83.44 407 SER A C 1
ATOM 3188 O O . SER A 1 407 ? 29.669 -16.196 -22.915 1.00 83.44 407 SER A O 1
ATOM 3190 N N . SER A 1 408 ? 29.809 -15.032 -24.846 1.00 86.81 408 SER A N 1
ATOM 3191 C CA . SER A 1 408 ? 30.497 -13.838 -24.336 1.00 86.81 408 SER A CA 1
ATOM 3192 C C . SER A 1 408 ? 29.900 -12.543 -24.909 1.00 86.81 408 SER A C 1
ATOM 3194 O O . SER A 1 408 ? 30.633 -11.581 -25.153 1.00 86.81 408 SER A O 1
ATOM 3196 N N . LYS A 1 409 ? 28.589 -12.537 -25.196 1.00 85.62 409 LYS A N 1
ATOM 3197 C CA . LYS A 1 409 ? 27.871 -11.379 -25.747 1.00 85.62 409 LYS A CA 1
ATOM 3198 C C . LYS A 1 409 ? 26.690 -10.957 -24.878 1.00 85.62 409 LYS A C 1
ATOM 3200 O O . LYS A 1 409 ? 25.900 -11.782 -24.419 1.00 85.62 409 LYS A O 1
ATOM 3205 N N . THR A 1 410 ? 26.580 -9.646 -24.730 1.00 85.75 410 THR A N 1
ATOM 3206 C CA . THR A 1 410 ? 25.543 -8.915 -24.001 1.00 85.75 410 THR A CA 1
ATOM 3207 C C . THR A 1 410 ? 24.257 -8.721 -24.829 1.00 85.75 410 THR A C 1
ATOM 3209 O O . THR A 1 410 ? 24.312 -8.738 -26.061 1.00 85.75 410 THR A O 1
ATOM 3212 N N . ILE A 1 411 ? 23.116 -8.464 -24.168 1.00 79.94 411 ILE A N 1
ATOM 3213 C CA . ILE A 1 411 ? 21.850 -8.021 -24.800 1.00 79.94 411 ILE A CA 1
ATOM 3214 C C . ILE A 1 411 ? 22.032 -6.717 -25.601 1.00 79.94 411 ILE A C 1
ATOM 3216 O O . ILE A 1 411 ? 21.412 -6.536 -26.646 1.00 79.94 411 ILE A O 1
ATOM 3220 N N . SER A 1 412 ? 22.908 -5.812 -25.156 1.00 74.19 412 SER A N 1
ATOM 3221 C CA . SER A 1 412 ? 23.220 -4.566 -25.873 1.00 74.19 412 SER A CA 1
ATOM 3222 C C . SER A 1 412 ? 24.145 -4.776 -27.083 1.00 74.19 412 SER A C 1
ATOM 3224 O O . SER A 1 412 ? 24.331 -3.865 -27.890 1.00 74.19 412 SER A O 1
ATOM 3226 N N . GLY A 1 413 ? 24.716 -5.980 -27.229 1.00 77.31 413 GLY A N 1
ATOM 3227 C CA . GLY A 1 413 ? 25.666 -6.341 -28.280 1.00 77.31 413 GLY A CA 1
ATOM 3228 C C . GLY A 1 413 ? 27.142 -6.150 -27.914 1.00 77.31 413 GLY A C 1
ATOM 3229 O O . GLY A 1 413 ? 27.997 -6.437 -28.753 1.00 77.31 413 GLY A O 1
ATOM 3230 N N . ALA A 1 414 ? 27.455 -5.706 -26.693 1.00 82.75 414 ALA A N 1
ATOM 3231 C CA . ALA A 1 414 ? 28.828 -5.559 -26.203 1.00 82.75 414 ALA A CA 1
ATOM 3232 C C . ALA A 1 414 ? 29.543 -6.914 -25.982 1.00 82.75 414 ALA A C 1
ATOM 3234 O O . ALA A 1 414 ? 28.904 -7.929 -25.676 1.00 82.75 414 ALA A O 1
ATOM 3235 N N . GLU A 1 415 ? 30.876 -6.931 -26.126 1.00 87.81 415 GLU A N 1
ATOM 3236 C CA . GLU A 1 415 ? 31.714 -8.095 -25.801 1.00 87.81 415 GLU A CA 1
ATOM 3237 C C . GLU A 1 415 ? 32.107 -8.108 -24.319 1.00 87.81 415 GLU A C 1
ATOM 3239 O O . GLU A 1 415 ? 32.466 -7.085 -23.738 1.00 87.81 415 GLU A O 1
ATOM 3244 N N . CYS A 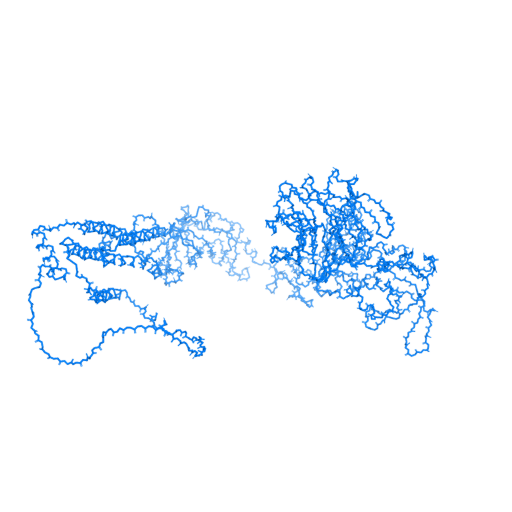1 416 ? 32.056 -9.293 -23.712 1.00 88.88 416 CYS A N 1
ATOM 3245 C CA . CYS A 1 416 ? 32.419 -9.489 -22.315 1.00 88.88 416 CYS A CA 1
ATOM 3246 C C . CYS A 1 416 ? 33.942 -9.421 -22.092 1.00 88.88 416 CYS A C 1
ATOM 3248 O O . CYS A 1 416 ? 34.730 -9.972 -22.869 1.00 88.88 416 CYS A O 1
ATOM 3250 N N . VAL A 1 417 ? 34.343 -8.836 -20.964 1.00 88.44 417 VAL A N 1
ATOM 3251 C CA . VAL A 1 417 ? 35.711 -8.795 -20.426 1.00 88.44 417 VAL A CA 1
ATOM 3252 C C . VAL A 1 417 ? 35.984 -10.047 -19.581 1.00 88.44 417 VAL A C 1
ATOM 3254 O O . VAL A 1 417 ? 35.065 -10.700 -19.082 1.00 88.44 417 VAL A O 1
ATOM 3257 N N . LYS A 1 418 ? 37.259 -10.426 -19.430 1.00 86.69 418 LYS A N 1
ATOM 3258 C CA . LYS A 1 418 ? 37.666 -11.556 -18.581 1.00 86.69 418 LYS A CA 1
ATOM 3259 C C . LYS A 1 418 ? 37.387 -11.270 -17.105 1.00 86.69 418 LYS A C 1
ATOM 3261 O O . LYS A 1 418 ? 37.734 -10.204 -16.602 1.00 86.69 418 LYS A O 1
ATOM 3266 N N . TRP A 1 419 ? 36.861 -12.265 -16.391 1.00 83.38 419 TRP A N 1
ATOM 3267 C CA . TRP A 1 419 ? 36.542 -12.151 -14.961 1.00 83.38 419 TRP A CA 1
ATOM 3268 C C . TRP A 1 419 ? 37.760 -11.881 -14.063 1.00 83.38 419 TRP A C 1
ATOM 3270 O O . TRP A 1 419 ? 37.606 -11.274 -13.009 1.00 83.38 419 TRP A O 1
ATOM 3280 N N . SER A 1 420 ? 38.964 -12.286 -14.480 1.00 78.56 420 SER A N 1
ATOM 3281 C CA . SER A 1 420 ? 40.220 -11.980 -13.776 1.00 78.56 420 SER A CA 1
ATOM 3282 C C . SER A 1 420 ? 40.603 -10.502 -13.840 1.00 78.56 420 SER A C 1
ATOM 3284 O O . SER A 1 420 ? 41.209 -9.974 -12.911 1.00 78.56 420 SER A O 1
ATOM 3286 N N . ASP A 1 421 ? 40.271 -9.848 -14.952 1.00 76.12 421 ASP A N 1
ATOM 3287 C CA . ASP A 1 421 ? 40.716 -8.488 -15.259 1.00 76.12 421 ASP A CA 1
ATOM 3288 C C . ASP A 1 421 ? 39.713 -7.460 -14.713 1.00 76.12 421 ASP A C 1
ATOM 3290 O O . ASP A 1 421 ? 40.058 -6.313 -14.424 1.00 76.12 421 ASP A O 1
ATOM 3294 N N . ALA A 1 422 ? 38.463 -7.883 -14.526 1.00 65.00 422 ALA A N 1
ATOM 3295 C CA . ALA A 1 422 ? 37.401 -7.055 -13.994 1.00 65.00 422 ALA A CA 1
ATOM 3296 C C . ALA A 1 422 ? 37.513 -6.897 -12.466 1.00 65.00 422 ALA A C 1
ATOM 3298 O O . ALA A 1 422 ? 37.633 -7.877 -11.731 1.00 65.00 422 ALA A O 1
ATOM 3299 N N . GLN A 1 423 ? 37.474 -5.646 -11.988 1.00 67.81 423 GLN A N 1
ATOM 3300 C CA . GLN A 1 423 ? 37.506 -5.289 -10.557 1.00 67.81 423 GLN A CA 1
ATOM 3301 C C . GLN A 1 423 ? 38.598 -6.030 -9.751 1.00 67.81 423 GLN A C 1
ATOM 3303 O O . GLN A 1 423 ? 38.368 -6.467 -8.625 1.00 67.81 423 GLN A O 1
ATOM 3308 N N . ALA A 1 424 ? 39.789 -6.194 -10.341 1.00 64.88 424 ALA A N 1
ATOM 3309 C CA . ALA A 1 424 ? 40.944 -6.859 -9.726 1.00 64.88 424 ALA A CA 1
ATOM 3310 C C . ALA A 1 424 ? 40.676 -8.294 -9.214 1.00 64.88 424 ALA A C 1
ATOM 3312 O O . ALA A 1 424 ? 41.288 -8.728 -8.238 1.00 64.88 424 ALA A O 1
ATOM 3313 N N . GLY A 1 425 ? 39.773 -9.038 -9.863 1.00 65.81 425 GLY A N 1
ATOM 3314 C CA . GLY A 1 425 ? 39.530 -10.448 -9.555 1.00 65.81 425 GLY A CA 1
ATOM 3315 C C . GLY A 1 425 ? 38.624 -10.705 -8.346 1.00 65.81 425 GLY A C 1
ATOM 3316 O O . GLY A 1 425 ? 38.522 -11.857 -7.925 1.00 65.81 425 GLY A O 1
ATOM 3317 N N . PHE A 1 426 ? 37.926 -9.690 -7.821 1.00 76.19 426 PHE A N 1
ATOM 3318 C CA . PHE A 1 426 ? 36.983 -9.820 -6.697 1.00 76.19 426 PHE A CA 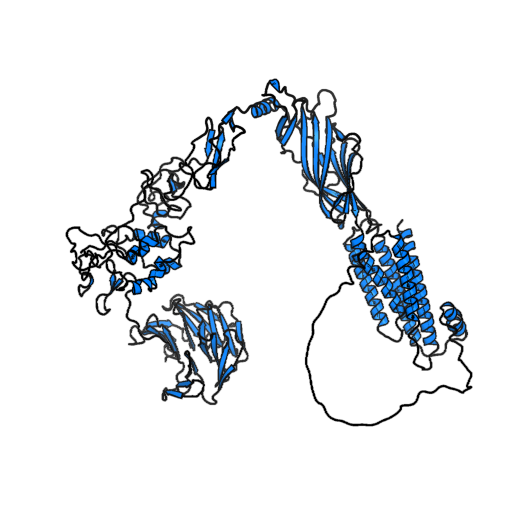1
ATOM 3319 C C . PHE A 1 426 ? 36.011 -11.007 -6.853 1.00 76.19 426 PHE A C 1
ATOM 3321 O O . PHE A 1 426 ? 35.920 -11.867 -5.977 1.00 76.19 426 PHE A O 1
ATOM 3328 N N . TYR A 1 427 ? 35.371 -11.131 -8.020 1.00 74.81 427 TYR A N 1
ATOM 3329 C CA . TYR A 1 427 ? 34.450 -12.237 -8.308 1.00 74.81 427 TYR A CA 1
ATOM 3330 C C . TYR A 1 427 ? 35.132 -13.608 -8.273 1.00 74.81 427 TYR A C 1
ATOM 3332 O O . TYR A 1 427 ? 34.535 -14.581 -7.826 1.00 74.81 427 TYR A O 1
ATOM 3340 N N . THR A 1 428 ? 36.389 -13.696 -8.716 1.00 72.06 428 THR A N 1
ATOM 3341 C CA . THR A 1 428 ? 37.144 -14.959 -8.703 1.00 72.06 428 THR A CA 1
ATOM 3342 C C . THR A 1 428 ? 37.543 -15.392 -7.293 1.00 72.06 428 THR A C 1
ATOM 3344 O O . THR A 1 428 ? 37.683 -16.588 -7.051 1.00 72.06 428 THR A O 1
ATOM 3347 N N . THR A 1 429 ? 37.693 -14.441 -6.363 1.00 74.12 429 THR A N 1
ATOM 3348 C CA . THR A 1 429 ? 37.979 -14.724 -4.950 1.00 74.12 429 THR A CA 1
ATOM 3349 C C . THR A 1 429 ? 36.728 -15.031 -4.137 1.00 74.12 429 THR A C 1
ATOM 3351 O O . THR A 1 429 ? 36.778 -15.894 -3.268 1.00 74.12 429 THR A O 1
ATOM 3354 N N . GLU A 1 430 ? 35.617 -14.345 -4.411 1.00 76.75 430 GLU A N 1
ATOM 3355 C CA . GLU A 1 430 ? 34.365 -14.516 -3.664 1.00 76.75 430 GLU A CA 1
ATOM 3356 C C . GLU A 1 430 ? 33.559 -15.731 -4.157 1.00 76.75 430 GLU A C 1
ATOM 3358 O O . GLU A 1 430 ? 32.976 -16.450 -3.349 1.00 76.75 430 GLU A O 1
ATOM 3363 N N . TYR A 1 431 ? 33.596 -16.030 -5.464 1.00 74.62 431 TYR A N 1
ATOM 3364 C CA . TYR A 1 431 ? 32.829 -17.120 -6.088 1.00 74.62 431 TYR A CA 1
ATOM 3365 C C . TYR A 1 431 ? 33.727 -18.103 -6.866 1.00 74.62 431 TYR A C 1
ATOM 3367 O O . TYR A 1 431 ? 33.604 -18.234 -8.091 1.00 74.62 431 TYR A O 1
ATOM 3375 N N . PRO A 1 432 ? 34.632 -18.838 -6.189 1.00 67.38 432 PRO A N 1
ATOM 3376 C CA . PRO A 1 432 ? 35.568 -19.759 -6.846 1.00 67.38 432 PRO A CA 1
ATOM 3377 C C . PRO A 1 432 ? 34.869 -20.924 -7.574 1.00 67.38 432 PRO A C 1
ATOM 3379 O O . PRO A 1 432 ? 35.388 -21.441 -8.565 1.00 67.38 432 PRO A O 1
ATOM 3382 N N . TRP A 1 433 ? 33.662 -21.291 -7.137 1.00 68.62 433 TRP A N 1
ATOM 3383 C CA . TRP A 1 433 ? 32.846 -22.369 -7.705 1.00 68.62 433 TRP A CA 1
ATOM 3384 C C . TRP A 1 433 ? 32.280 -22.044 -9.102 1.00 68.62 433 TRP A C 1
ATOM 3386 O O . TRP A 1 433 ? 32.021 -22.947 -9.896 1.00 68.62 433 TRP A O 1
ATOM 3396 N N . ALA A 1 434 ? 32.132 -20.762 -9.462 1.00 68.38 434 ALA A N 1
ATOM 3397 C CA . ALA A 1 434 ? 31.413 -20.326 -10.666 1.00 68.38 434 ALA A CA 1
ATOM 3398 C C . ALA A 1 434 ? 32.200 -20.485 -11.991 1.00 68.38 434 ALA A C 1
ATOM 3400 O O . ALA A 1 434 ? 31.766 -20.008 -13.045 1.00 68.38 434 ALA A O 1
ATOM 3401 N N . ASN A 1 435 ? 33.358 -21.163 -11.968 1.00 71.75 435 ASN A N 1
ATOM 3402 C CA . ASN A 1 435 ? 34.193 -21.462 -13.142 1.00 71.75 435 ASN A CA 1
ATOM 3403 C C . ASN A 1 435 ? 34.457 -20.216 -14.023 1.00 71.75 435 ASN A C 1
ATOM 3405 O O . ASN A 1 435 ? 34.182 -20.188 -15.232 1.00 71.75 435 ASN A O 1
ATOM 3409 N N . LEU A 1 436 ? 34.982 -19.165 -13.384 1.00 77.38 436 LEU A N 1
ATOM 3410 C CA . LEU A 1 436 ? 35.236 -17.827 -13.938 1.00 77.38 436 LEU A CA 1
ATOM 3411 C C . LEU A 1 436 ? 36.564 -17.747 -14.725 1.00 77.38 436 LEU A C 1
ATOM 3413 O O . LEU A 1 436 ? 37.328 -16.795 -14.607 1.00 77.38 436 LEU A O 1
ATOM 3417 N N . VAL A 1 437 ? 36.868 -18.768 -15.534 1.00 67.69 437 VAL A N 1
ATOM 3418 C CA . VAL A 1 437 ? 38.201 -18.970 -16.146 1.00 67.69 437 VAL A CA 1
ATOM 3419 C C . VAL A 1 437 ? 38.418 -18.138 -17.432 1.00 67.69 437 VAL A C 1
ATOM 3421 O O . VAL A 1 437 ? 39.526 -18.087 -17.956 1.00 67.69 437 VAL A O 1
ATOM 3424 N N . ASN A 1 438 ? 37.386 -17.464 -17.964 1.00 81.75 438 ASN A N 1
ATOM 3425 C CA . ASN A 1 438 ? 37.435 -16.710 -19.236 1.00 81.75 438 ASN A CA 1
ATOM 3426 C C . ASN A 1 438 ? 36.550 -15.444 -19.209 1.00 81.75 438 ASN A C 1
ATOM 3428 O O . ASN A 1 438 ? 36.270 -14.916 -18.144 1.00 81.75 438 ASN A O 1
ATOM 3432 N N . ASN A 1 439 ? 36.120 -14.931 -20.366 1.00 87.25 439 ASN A N 1
ATOM 3433 C CA . ASN A 1 439 ? 35.140 -13.845 -20.509 1.00 87.25 439 ASN A CA 1
ATOM 3434 C C . ASN A 1 439 ? 33.714 -14.357 -20.795 1.00 87.25 439 ASN A C 1
ATOM 3436 O O . ASN A 1 439 ? 32.922 -13.702 -21.466 1.00 87.25 439 ASN A O 1
ATOM 3440 N N . TYR A 1 440 ? 33.395 -15.573 -20.357 1.00 88.00 440 TYR A N 1
ATOM 3441 C CA . TYR A 1 440 ? 32.088 -16.169 -20.615 1.00 88.00 440 TYR A CA 1
ATOM 3442 C C . TYR A 1 440 ? 31.033 -15.647 -19.648 1.00 88.00 440 TYR A C 1
ATOM 3444 O O . TYR A 1 440 ? 31.331 -15.404 -18.482 1.00 88.00 440 TYR A O 1
ATOM 3452 N N . CYS A 1 441 ? 29.792 -15.556 -20.113 1.00 87.44 441 CYS A N 1
ATOM 3453 C CA . CYS A 1 441 ? 28.641 -15.212 -19.287 1.00 87.44 441 CYS A CA 1
ATOM 3454 C C . CYS A 1 441 ? 28.472 -16.203 -18.134 1.00 87.44 441 CYS A C 1
ATOM 3456 O O . CYS A 1 441 ? 28.523 -17.420 -18.347 1.00 87.44 441 CYS A O 1
ATOM 3458 N N . ARG A 1 442 ? 28.278 -15.690 -16.920 1.00 87.19 442 ARG A N 1
ATOM 3459 C CA . ARG A 1 442 ? 28.104 -16.472 -15.687 1.00 87.19 442 ARG A CA 1
ATOM 3460 C C . ARG A 1 442 ? 27.108 -15.764 -14.778 1.00 87.19 442 ARG A C 1
ATOM 3462 O O . ARG A 1 442 ? 26.814 -14.591 -14.973 1.00 87.19 442 ARG A O 1
ATOM 3469 N N . ASN A 1 443 ? 26.595 -16.480 -13.788 1.00 85.06 443 ASN A N 1
ATOM 3470 C CA . ASN A 1 443 ? 25.746 -15.891 -12.764 1.00 85.06 443 ASN A CA 1
ATOM 3471 C C . ASN A 1 443 ? 26.203 -16.328 -11.365 1.00 85.06 443 ASN A C 1
ATOM 3473 O O . ASN A 1 443 ? 25.595 -17.212 -10.773 1.00 85.06 443 ASN A O 1
ATOM 3477 N N . PRO A 1 444 ? 27.320 -15.786 -10.857 1.00 78.25 444 PRO A N 1
ATOM 3478 C CA . PRO A 1 444 ? 27.822 -16.161 -9.538 1.00 78.25 444 PRO A CA 1
ATOM 3479 C C . PRO A 1 444 ? 26.972 -15.607 -8.381 1.00 78.25 444 PRO A C 1
ATOM 3481 O O . PRO A 1 444 ? 26.987 -16.175 -7.298 1.00 78.25 444 PRO A O 1
ATOM 3484 N N . THR A 1 445 ? 26.234 -14.514 -8.594 1.00 77.38 445 THR A N 1
ATOM 3485 C CA . THR A 1 445 ? 25.499 -13.792 -7.538 1.00 77.38 445 THR A CA 1
ATOM 3486 C C . THR A 1 445 ? 24.020 -14.170 -7.439 1.00 77.38 445 THR A C 1
ATOM 3488 O O . THR A 1 445 ? 23.314 -13.625 -6.596 1.00 77.38 445 THR A O 1
ATOM 3491 N N . GLY A 1 446 ? 23.532 -15.067 -8.301 1.00 70.69 446 GLY A N 1
ATOM 3492 C CA . GLY A 1 446 ? 22.121 -15.459 -8.326 1.00 70.69 446 GLY A CA 1
ATOM 3493 C C . GLY A 1 446 ? 21.172 -14.389 -8.870 1.00 70.69 446 GLY A C 1
ATOM 3494 O O . GLY A 1 446 ? 19.993 -14.407 -8.535 1.00 70.69 446 GLY A O 1
ATOM 3495 N N . HIS A 1 447 ? 21.665 -13.484 -9.721 1.00 78.19 447 HIS A N 1
ATOM 3496 C CA . HIS A 1 447 ? 20.853 -12.504 -10.454 1.00 78.19 447 HIS A CA 1
ATOM 3497 C C . HIS A 1 447 ? 19.790 -13.196 -11.326 1.00 78.19 447 HIS A C 1
ATOM 3499 O O . HIS A 1 447 ? 19.934 -14.372 -11.622 1.00 78.19 447 HIS A O 1
ATOM 3505 N N . ASP A 1 448 ? 18.770 -12.502 -11.826 1.00 75.38 448 ASP A N 1
ATOM 3506 C CA . ASP A 1 448 ? 17.681 -13.140 -12.595 1.00 75.38 448 ASP A CA 1
ATOM 3507 C C . ASP A 1 448 ? 18.143 -13.825 -13.900 1.00 75.38 448 ASP A C 1
ATOM 3509 O O . ASP A 1 448 ? 17.462 -14.692 -14.449 1.00 75.38 448 ASP A O 1
ATOM 3513 N N . ARG A 1 449 ? 19.314 -13.441 -14.421 1.00 78.31 449 ARG A N 1
ATOM 3514 C CA . ARG A 1 449 ? 19.870 -13.933 -15.687 1.00 78.31 449 ARG A CA 1
ATOM 3515 C C . ARG A 1 449 ? 21.401 -13.938 -15.651 1.00 78.31 449 ARG A C 1
ATOM 3517 O O . ARG A 1 449 ? 21.988 -13.082 -14.983 1.00 78.31 449 ARG A O 1
ATOM 3524 N N . PRO A 1 450 ? 22.080 -14.826 -16.410 1.00 86.50 450 PRO A N 1
ATOM 3525 C CA . PRO A 1 450 ? 23.525 -14.746 -16.557 1.00 86.50 450 PRO A CA 1
ATOM 3526 C C . PRO A 1 450 ? 23.968 -13.432 -17.175 1.00 86.50 450 PRO A C 1
ATOM 3528 O O . PRO A 1 450 ? 23.406 -12.972 -18.170 1.00 86.50 450 PRO A O 1
ATOM 3531 N N . PHE A 1 451 ? 25.029 -12.877 -16.608 1.00 89.12 451 PHE A N 1
ATOM 3532 C CA . PHE A 1 451 ? 25.580 -11.591 -16.986 1.00 89.12 451 PHE A CA 1
ATOM 3533 C C . PHE A 1 451 ? 27.080 -11.708 -17.254 1.00 89.12 451 PHE A C 1
ATOM 3535 O O . PHE A 1 451 ? 27.719 -12.746 -17.043 1.00 89.12 451 PHE A O 1
ATOM 3542 N N . CYS A 1 452 ? 27.651 -10.628 -17.763 1.00 89.81 452 CYS A N 1
ATOM 3543 C CA . CYS A 1 452 ? 29.088 -10.445 -17.829 1.00 89.81 452 CYS A CA 1
ATOM 3544 C C . CYS A 1 452 ? 29.451 -8.971 -17.631 1.00 89.81 452 CYS A C 1
ATOM 3546 O O . CYS A 1 452 ? 28.581 -8.108 -17.503 1.00 89.81 452 CYS A O 1
ATOM 3548 N N . LEU A 1 453 ? 30.751 -8.687 -17.570 1.00 86.56 453 LEU A N 1
ATOM 3549 C CA . LEU A 1 453 ? 31.280 -7.343 -17.355 1.00 86.56 453 LEU A CA 1
ATOM 3550 C C . LEU A 1 453 ? 31.799 -6.774 -18.685 1.00 86.56 453 LEU A C 1
ATOM 3552 O O . LEU A 1 453 ? 32.477 -7.488 -19.419 1.00 86.56 453 LEU A O 1
ATOM 3556 N N . VAL A 1 454 ? 31.484 -5.513 -18.998 1.00 86.81 454 VAL A N 1
ATOM 3557 C CA . VAL A 1 454 ? 31.950 -4.792 -20.212 1.00 86.81 454 VAL A CA 1
ATOM 3558 C C . VAL A 1 454 ? 33.122 -3.837 -19.898 1.00 86.81 454 VAL A C 1
ATOM 3560 O O . VAL A 1 454 ? 33.508 -3.731 -18.734 1.00 86.81 454 VAL A O 1
ATOM 3563 N N . GLU A 1 455 ? 33.701 -3.143 -20.896 1.00 76.75 455 GLU A N 1
ATOM 3564 C CA . GLU A 1 455 ? 34.970 -2.357 -20.833 1.00 76.75 455 GLU A CA 1
ATOM 3565 C C . GLU A 1 455 ? 35.072 -1.208 -19.789 1.00 76.75 455 GLU A C 1
ATOM 3567 O O . GLU A 1 455 ? 36.071 -0.500 -19.735 1.00 76.75 455 GLU A O 1
ATOM 3572 N N . GLU A 1 456 ? 34.123 -1.068 -18.867 1.00 69.44 456 GLU A N 1
ATOM 3573 C CA . GLU A 1 456 ? 34.168 -0.123 -17.735 1.00 69.44 456 GLU A CA 1
ATOM 3574 C C . GLU A 1 456 ? 33.888 -0.809 -16.382 1.00 69.44 456 GLU A C 1
ATOM 3576 O O . GLU A 1 456 ? 33.657 -0.155 -15.367 1.00 69.44 456 GLU A O 1
ATOM 3581 N N . GLY A 1 457 ? 33.870 -2.148 -16.355 1.00 70.12 457 GLY A N 1
ATOM 3582 C CA . GLY A 1 457 ? 33.499 -2.934 -15.174 1.00 70.12 457 GLY A CA 1
ATOM 3583 C C . GLY A 1 457 ? 32.000 -2.907 -14.857 1.00 70.12 457 GLY A C 1
ATOM 3584 O O . GLY A 1 457 ? 31.606 -3.319 -13.766 1.00 70.12 457 GLY A O 1
ATOM 3585 N N . ARG A 1 458 ? 31.165 -2.425 -15.789 1.00 81.25 458 ARG A N 1
ATOM 3586 C CA . ARG A 1 458 ? 29.703 -2.425 -15.669 1.00 81.25 458 ARG A CA 1
ATOM 3587 C C . ARG A 1 458 ? 29.143 -3.819 -15.952 1.00 81.25 458 ARG A C 1
ATOM 3589 O O . ARG A 1 458 ? 29.545 -4.464 -16.918 1.00 81.25 458 ARG A O 1
ATOM 3596 N N . GLN A 1 459 ? 28.202 -4.247 -15.118 1.00 85.31 459 GLN A N 1
ATOM 3597 C CA . GLN A 1 459 ? 27.443 -5.483 -15.282 1.00 85.31 459 GLN A CA 1
ATOM 3598 C C . GLN A 1 459 ? 26.351 -5.321 -16.343 1.00 85.31 459 GLN A C 1
ATOM 3600 O O . GLN A 1 459 ? 25.587 -4.355 -16.321 1.00 85.31 459 GLN A O 1
ATOM 3605 N N . GLU A 1 460 ? 26.286 -6.280 -17.264 1.00 85.81 460 GLU A N 1
ATOM 3606 C CA . GLU A 1 460 ? 25.252 -6.382 -18.288 1.00 85.81 460 GLU A CA 1
ATOM 3607 C C . GLU A 1 460 ? 24.777 -7.818 -18.472 1.00 85.81 460 GLU A C 1
ATOM 3609 O O . GLU A 1 460 ? 25.584 -8.748 -18.548 1.00 85.81 460 GLU A O 1
ATOM 3614 N N . ASP A 1 461 ? 23.467 -7.981 -18.627 1.00 87.44 461 ASP A N 1
ATOM 3615 C CA . ASP A 1 461 ? 22.855 -9.273 -18.908 1.00 87.44 461 ASP A CA 1
ATOM 3616 C C . ASP A 1 461 ? 23.289 -9.815 -20.273 1.00 87.44 461 ASP A C 1
ATOM 3618 O O . ASP A 1 461 ? 23.386 -9.095 -21.276 1.00 87.44 461 ASP A O 1
ATOM 3622 N N . CYS A 1 462 ? 23.508 -11.124 -20.324 1.00 85.94 462 CYS A N 1
ATOM 3623 C CA . CYS A 1 462 ? 23.884 -11.813 -21.541 1.00 85.94 462 CYS A CA 1
ATOM 3624 C C . CYS A 1 462 ? 22.678 -12.225 -22.388 1.00 85.94 462 CYS A C 1
ATOM 3626 O O . CYS A 1 462 ? 21.597 -12.562 -21.891 1.00 85.94 462 CYS A O 1
ATOM 3628 N N . ASP A 1 463 ? 22.892 -12.248 -23.703 1.00 82.25 463 ASP A N 1
ATOM 3629 C CA . ASP A 1 463 ? 21.897 -12.681 -24.685 1.00 82.25 463 ASP A CA 1
ATOM 3630 C C . ASP A 1 463 ? 21.899 -14.217 -24.797 1.00 82.25 463 ASP A C 1
ATOM 3632 O O . ASP A 1 463 ? 22.527 -14.798 -25.683 1.00 82.25 463 ASP A O 1
ATOM 3636 N N . LEU A 1 464 ? 21.264 -14.883 -23.824 1.00 81.25 464 LEU A N 1
ATOM 3637 C CA . LEU A 1 464 ? 21.143 -16.344 -23.729 1.00 81.25 464 LEU A CA 1
ATOM 3638 C C . LEU A 1 464 ? 19.682 -16.806 -23.814 1.00 81.25 464 LEU A C 1
ATOM 3640 O O . LEU A 1 464 ? 18.761 -16.045 -23.503 1.00 81.25 464 LEU A O 1
ATOM 3644 N N . ILE A 1 465 ? 19.478 -18.072 -24.190 1.00 77.38 465 ILE A N 1
ATOM 3645 C CA . ILE A 1 465 ? 18.160 -18.718 -24.283 1.00 77.38 465 ILE A CA 1
ATOM 3646 C C . ILE A 1 465 ? 17.908 -19.675 -23.099 1.00 77.38 465 ILE A C 1
ATOM 3648 O O . ILE A 1 465 ? 18.829 -20.397 -22.705 1.00 77.38 465 ILE A O 1
ATOM 3652 N N . PRO A 1 466 ? 16.683 -19.732 -22.546 1.00 75.75 466 PRO A N 1
ATOM 3653 C CA . PRO A 1 466 ? 16.329 -20.708 -21.519 1.00 75.75 466 PRO A CA 1
ATOM 3654 C C . PRO A 1 466 ? 15.983 -22.088 -22.116 1.00 75.75 466 PRO A C 1
ATOM 3656 O O . PRO A 1 466 ? 15.387 -22.201 -23.198 1.00 75.75 466 PRO A O 1
ATOM 3659 N N . CYS A 1 467 ? 16.357 -23.159 -21.409 1.00 72.94 467 CYS A N 1
ATOM 3660 C CA . CYS A 1 467 ? 16.145 -24.541 -21.854 1.00 72.94 467 CYS A CA 1
ATOM 3661 C C . CYS A 1 467 ? 14.670 -24.974 -21.715 1.00 72.94 467 CYS A C 1
ATOM 3663 O O . CYS A 1 467 ? 14.068 -25.393 -22.708 1.00 72.94 467 CYS A O 1
ATOM 3665 N N . ASN A 1 468 ? 14.066 -24.789 -20.532 1.00 66.88 468 ASN A N 1
ATOM 3666 C CA . ASN A 1 468 ? 12.737 -25.321 -20.178 1.00 66.88 468 ASN A CA 1
ATOM 3667 C C . ASN A 1 468 ? 11.603 -24.282 -20.108 1.00 66.88 468 ASN A C 1
ATOM 3669 O O . ASN A 1 468 ? 10.470 -24.646 -19.809 1.00 66.88 468 ASN A O 1
ATOM 3673 N N . GLU A 1 469 ? 11.869 -23.006 -20.395 1.00 64.56 469 GLU A N 1
ATOM 3674 C CA . GLU A 1 469 ? 10.829 -21.970 -20.364 1.00 64.56 469 GLU A CA 1
ATOM 3675 C C . GLU A 1 469 ? 10.116 -21.836 -21.718 1.00 64.56 469 GLU A C 1
ATOM 3677 O O . GLU A 1 469 ? 10.752 -21.759 -22.780 1.00 64.56 469 GLU A O 1
ATOM 3682 N N . ASN A 1 470 ? 8.782 -21.784 -21.665 1.00 66.56 470 ASN A N 1
ATOM 3683 C CA . ASN A 1 470 ? 7.942 -21.327 -22.767 1.00 66.56 470 ASN A CA 1
ATOM 3684 C C . ASN A 1 470 ? 7.956 -19.795 -22.763 1.00 66.56 470 ASN A C 1
ATOM 3686 O O . ASN A 1 470 ? 7.773 -19.180 -21.720 1.00 66.56 470 ASN A O 1
ATOM 3690 N N . GLY A 1 471 ? 8.193 -19.168 -23.911 1.00 70.56 471 GLY A N 1
ATOM 3691 C CA . GLY A 1 471 ? 8.312 -17.715 -24.018 1.00 70.56 471 GLY A CA 1
ATOM 3692 C C . GLY A 1 471 ? 8.262 -17.256 -25.468 1.00 70.56 471 GLY A C 1
ATOM 3693 O O . GLY A 1 471 ? 8.133 -18.071 -26.386 1.00 70.56 471 GLY A O 1
ATOM 3694 N N . CYS A 1 472 ? 8.326 -15.945 -25.681 1.00 77.75 472 CYS A N 1
ATOM 3695 C CA . CYS A 1 472 ? 8.086 -15.341 -26.985 1.00 77.75 472 CYS A CA 1
ATOM 3696 C C . CYS A 1 472 ? 9.394 -15.011 -27.713 1.00 77.75 472 CYS A C 1
ATOM 3698 O O . CYS A 1 472 ? 10.322 -14.428 -27.146 1.00 77.75 472 CYS A O 1
ATOM 3700 N N . TRP A 1 473 ? 9.442 -15.340 -29.007 1.00 77.75 473 TRP A N 1
ATOM 3701 C CA . TRP A 1 473 ? 10.543 -14.967 -29.898 1.00 77.75 473 TRP A CA 1
ATOM 3702 C C . TRP A 1 473 ? 10.436 -13.507 -30.338 1.00 77.75 473 TRP A C 1
ATOM 3704 O O . TRP A 1 473 ? 9.340 -12.989 -30.559 1.00 77.75 473 TRP A O 1
ATOM 3714 N N . ASP A 1 474 ? 11.579 -12.849 -30.505 1.00 79.12 474 ASP A N 1
ATOM 3715 C CA . ASP A 1 474 ? 11.646 -11.451 -30.933 1.00 79.12 474 ASP A CA 1
ATOM 3716 C C . ASP A 1 474 ? 11.007 -11.200 -32.316 1.00 79.12 474 ASP A C 1
ATOM 3718 O O . ASP A 1 474 ? 11.363 -11.829 -33.313 1.00 79.12 474 ASP A O 1
ATOM 3722 N N . MET A 1 475 ? 10.097 -10.218 -32.389 1.00 77.12 475 MET A N 1
ATOM 3723 C CA . MET A 1 475 ? 9.448 -9.759 -33.633 1.00 77.12 475 MET A CA 1
ATOM 3724 C C . MET A 1 475 ? 10.297 -8.741 -34.429 1.00 77.12 475 MET A C 1
ATOM 3726 O O . MET A 1 475 ? 9.937 -8.325 -35.543 1.00 77.12 475 MET A O 1
ATOM 3730 N N . GLY A 1 476 ? 11.425 -8.301 -33.865 1.00 78.12 476 GLY A N 1
ATOM 3731 C CA . GLY A 1 476 ? 12.298 -7.288 -34.448 1.00 78.12 476 GLY A CA 1
ATOM 3732 C C . GLY A 1 476 ? 11.719 -5.865 -34.375 1.00 78.12 476 GLY A C 1
ATOM 3733 O O . GLY A 1 476 ? 10.588 -5.656 -33.929 1.00 78.12 476 GLY A O 1
ATOM 3734 N N . PRO A 1 477 ? 12.478 -4.844 -34.813 1.00 77.81 477 PRO A N 1
ATOM 3735 C CA . PRO A 1 477 ? 12.047 -3.451 -34.725 1.00 77.81 477 PRO A CA 1
ATOM 3736 C C . PRO A 1 477 ? 10.971 -3.128 -35.783 1.00 77.81 477 PRO A C 1
ATOM 3738 O O . PRO A 1 477 ? 10.998 -3.714 -36.874 1.00 77.81 477 PRO A O 1
ATOM 3741 N N . PRO A 1 478 ? 10.015 -2.228 -35.488 1.00 78.25 478 PRO A N 1
ATOM 3742 C CA . PRO A 1 478 ? 9.011 -1.762 -36.438 1.00 78.25 478 PRO A CA 1
ATOM 3743 C C . PRO A 1 478 ? 9.651 -0.869 -37.509 1.00 78.25 478 PRO A C 1
ATOM 3745 O O . PRO A 1 478 ? 10.720 -0.292 -37.310 1.00 78.25 478 PRO A O 1
ATOM 3748 N N . THR A 1 479 ? 9.013 -0.760 -38.673 1.00 76.44 479 THR A N 1
ATOM 3749 C CA . THR A 1 479 ? 9.480 0.123 -39.751 1.00 76.44 479 THR A CA 1
ATOM 3750 C C . THR A 1 479 ? 9.469 1.569 -39.245 1.00 76.44 479 THR A C 1
ATOM 3752 O O . THR A 1 479 ? 8.422 2.046 -38.821 1.00 76.44 479 THR A O 1
ATOM 3755 N N . ASN A 1 480 ? 10.616 2.258 -39.280 1.00 76.75 480 ASN A N 1
ATOM 3756 C CA . ASN A 1 480 ? 10.812 3.600 -38.704 1.00 76.75 480 ASN A CA 1
ATOM 3757 C C . ASN A 1 480 ? 10.557 3.698 -37.185 1.00 76.75 480 ASN A C 1
ATOM 3759 O O . ASN A 1 480 ? 10.032 4.704 -36.712 1.00 76.75 480 ASN A O 1
ATOM 3763 N N . GLY A 1 481 ? 10.956 2.683 -36.415 1.00 79.19 481 GLY A N 1
ATOM 3764 C CA . GLY A 1 481 ? 10.965 2.754 -34.955 1.00 79.19 481 GLY A CA 1
ATOM 3765 C C . GLY A 1 481 ? 11.988 1.827 -34.300 1.00 79.19 481 GLY A C 1
ATOM 3766 O O . GLY A 1 481 ? 12.670 1.040 -34.961 1.00 79.19 481 GLY A O 1
ATOM 3767 N N . ILE A 1 482 ? 12.090 1.924 -32.980 1.00 80.00 482 ILE A N 1
ATOM 3768 C CA . ILE A 1 482 ? 12.988 1.147 -32.124 1.00 80.00 482 ILE A CA 1
ATOM 3769 C C . ILE A 1 482 ? 12.177 0.337 -31.101 1.00 80.00 482 ILE A C 1
ATOM 3771 O O . ILE A 1 482 ? 10.986 0.575 -30.892 1.00 80.00 482 ILE A O 1
ATOM 3775 N N . ARG A 1 483 ? 12.809 -0.668 -30.483 1.00 81.25 483 ARG A N 1
ATOM 3776 C CA . ARG A 1 483 ? 12.186 -1.515 -29.451 1.00 81.25 483 ARG A CA 1
ATOM 3777 C C . ARG A 1 483 ? 13.079 -1.617 -28.224 1.00 81.25 483 ARG A C 1
ATOM 3779 O O . ARG A 1 483 ? 14.297 -1.716 -28.373 1.00 81.25 483 ARG A O 1
ATOM 3786 N N . VAL A 1 484 ? 12.474 -1.631 -27.040 1.00 79.12 484 VAL A N 1
ATOM 3787 C CA . VAL A 1 484 ? 13.171 -1.732 -25.752 1.00 79.12 484 VAL A CA 1
ATOM 3788 C C . VAL A 1 484 ? 12.392 -2.666 -24.809 1.00 79.12 484 VAL A C 1
ATOM 3790 O O . VAL A 1 484 ? 11.185 -2.465 -24.646 1.00 79.12 484 VAL A O 1
ATOM 3793 N N . PRO A 1 485 ? 13.041 -3.656 -24.162 1.00 70.75 485 PRO A N 1
ATOM 3794 C CA . PRO A 1 485 ? 14.436 -4.082 -24.348 1.00 70.75 485 PRO A CA 1
ATOM 3795 C C . PRO A 1 485 ? 14.611 -4.878 -25.652 1.00 70.75 485 PRO A C 1
ATOM 3797 O O . PRO A 1 485 ? 13.653 -5.477 -26.126 1.00 70.75 485 PRO A O 1
ATOM 3800 N N . ALA A 1 486 ? 15.810 -4.889 -26.244 1.00 71.06 486 ALA A N 1
ATOM 3801 C CA . ALA A 1 486 ? 16.112 -5.621 -27.481 1.00 71.06 486 ALA A CA 1
ATOM 3802 C C . ALA A 1 486 ? 16.705 -7.007 -27.166 1.00 71.06 486 ALA A C 1
ATOM 3804 O O . ALA A 1 486 ? 17.918 -7.179 -27.184 1.00 71.06 486 ALA A O 1
ATOM 3805 N N . LYS A 1 487 ? 15.850 -7.982 -26.843 1.00 72.69 487 LYS A N 1
ATOM 3806 C CA . LYS A 1 487 ? 16.247 -9.361 -26.503 1.00 72.69 487 LYS A CA 1
ATOM 3807 C C . LYS A 1 487 ? 15.923 -10.306 -27.661 1.00 72.69 487 LYS A C 1
ATOM 3809 O O . LYS A 1 487 ? 15.022 -10.013 -28.439 1.00 72.69 487 LYS A O 1
ATOM 3814 N N . ARG A 1 488 ? 16.594 -11.462 -27.752 1.00 72.06 488 ARG A N 1
ATOM 3815 C CA . ARG A 1 488 ? 16.195 -12.545 -28.680 1.00 72.06 488 ARG A CA 1
ATOM 3816 C C . ARG A 1 488 ? 14.995 -13.361 -28.191 1.00 72.06 488 ARG A C 1
ATOM 3818 O O . ARG A 1 488 ? 14.262 -13.915 -29.010 1.00 72.06 488 ARG A O 1
ATOM 3825 N N . PHE A 1 489 ? 14.819 -13.444 -26.873 1.00 74.62 489 PHE A N 1
ATOM 3826 C CA . PHE A 1 489 ? 13.802 -14.251 -26.202 1.00 74.62 489 PHE A CA 1
ATOM 3827 C C . PHE A 1 489 ? 13.254 -13.499 -24.984 1.00 74.62 489 PHE A C 1
ATOM 3829 O O . PHE A 1 489 ? 14.034 -12.877 -24.257 1.00 74.62 489 PHE A O 1
ATOM 3836 N N . TYR A 1 490 ? 11.937 -13.560 -24.783 1.00 77.19 490 TYR A N 1
ATOM 3837 C CA . TYR A 1 490 ? 11.221 -12.884 -23.699 1.00 77.19 490 TYR A CA 1
ATOM 3838 C C . TYR A 1 490 ? 10.426 -13.890 -22.869 1.00 77.19 490 TYR A C 1
ATOM 3840 O O . TYR A 1 490 ? 9.736 -14.747 -23.428 1.00 77.19 490 TYR A O 1
ATOM 3848 N N . ASN A 1 491 ? 10.494 -13.750 -21.546 1.00 72.81 491 ASN A N 1
ATOM 3849 C CA . ASN A 1 491 ? 9.780 -14.622 -20.614 1.00 72.81 491 ASN A CA 1
ATOM 3850 C C . ASN A 1 491 ? 8.286 -14.255 -20.552 1.00 72.81 491 ASN A C 1
ATOM 3852 O O . ASN A 1 491 ? 7.884 -13.143 -20.910 1.00 72.81 491 ASN A O 1
ATOM 3856 N N . VAL A 1 492 ? 7.440 -15.186 -20.105 1.00 73.75 492 VAL A N 1
ATOM 3857 C CA . VAL A 1 492 ? 5.999 -14.936 -19.934 1.00 73.75 492 VAL A CA 1
ATOM 3858 C C . VAL A 1 492 ? 5.784 -13.761 -18.977 1.00 73.75 492 VAL A C 1
ATOM 3860 O O . VAL A 1 492 ? 6.400 -13.682 -17.919 1.00 73.75 492 VAL A O 1
ATOM 3863 N N . GLY A 1 493 ? 4.921 -12.819 -19.362 1.00 74.69 493 GLY A N 1
ATOM 3864 C CA . GLY A 1 493 ? 4.665 -11.593 -18.604 1.00 74.69 493 GLY A CA 1
ATOM 3865 C C . GLY A 1 493 ? 5.659 -10.454 -18.865 1.00 74.69 493 GLY A C 1
ATOM 3866 O O . GLY A 1 493 ? 5.370 -9.310 -18.492 1.00 74.69 493 GLY A O 1
ATOM 3867 N N . GLU A 1 494 ? 6.783 -10.701 -19.553 1.00 75.81 494 GLU A N 1
ATOM 3868 C CA . GLU A 1 494 ? 7.678 -9.624 -19.984 1.00 75.81 494 GLU A CA 1
ATOM 3869 C C . GLU A 1 494 ? 7.017 -8.739 -21.047 1.00 75.81 494 GLU A C 1
ATOM 3871 O O . GLU A 1 494 ? 6.215 -9.180 -21.879 1.00 75.81 494 GLU A O 1
ATOM 3876 N N . ARG A 1 495 ? 7.369 -7.448 -21.008 1.00 82.31 495 ARG A N 1
ATOM 3877 C CA . ARG A 1 495 ? 6.790 -6.408 -21.862 1.00 82.31 495 ARG A CA 1
ATOM 3878 C C . ARG A 1 495 ? 7.849 -5.811 -22.776 1.00 82.31 495 ARG A C 1
ATOM 3880 O O . ARG A 1 495 ? 8.922 -5.423 -22.318 1.00 82.31 495 ARG A O 1
ATOM 3887 N N . VAL A 1 496 ? 7.499 -5.654 -24.047 1.00 83.62 496 VAL A N 1
ATOM 3888 C CA . VAL A 1 496 ? 8.293 -4.926 -25.042 1.00 83.62 496 VAL A CA 1
ATOM 3889 C C . VAL A 1 496 ? 7.614 -3.607 -25.341 1.00 83.62 496 VAL A C 1
ATOM 3891 O O . VAL A 1 496 ? 6.406 -3.562 -25.574 1.00 83.62 496 VAL A O 1
ATOM 3894 N N . THR A 1 497 ? 8.398 -2.532 -25.328 1.00 82.81 497 THR A N 1
ATOM 3895 C CA . THR A 1 497 ? 7.936 -1.203 -25.723 1.00 82.81 497 THR A CA 1
ATOM 3896 C C . THR A 1 497 ? 8.500 -0.849 -27.091 1.00 82.81 497 THR A C 1
ATOM 3898 O O . THR A 1 497 ? 9.713 -0.875 -27.299 1.00 82.81 497 THR A O 1
ATOM 3901 N N . TYR A 1 498 ? 7.611 -0.510 -28.014 1.00 83.69 498 TYR A N 1
ATOM 3902 C CA . TYR A 1 498 ? 7.908 -0.017 -29.347 1.00 83.69 498 TYR A CA 1
ATOM 3903 C C . TYR A 1 498 ? 7.738 1.499 -29.377 1.00 83.69 498 TYR A C 1
ATOM 3905 O O . TYR A 1 498 ? 6.698 2.018 -28.971 1.00 83.69 498 TYR A O 1
ATOM 3913 N N . THR A 1 499 ? 8.748 2.207 -29.873 1.00 80.25 499 THR A N 1
ATOM 3914 C CA . THR A 1 499 ? 8.703 3.659 -30.073 1.00 80.25 499 THR A CA 1
ATOM 3915 C C . THR A 1 499 ? 9.021 3.992 -31.522 1.00 80.25 499 THR A C 1
ATOM 3917 O O . THR A 1 499 ? 9.858 3.350 -32.153 1.00 80.25 499 THR A O 1
ATOM 3920 N N . CYS A 1 500 ? 8.320 4.975 -32.077 1.00 81.31 500 CYS A N 1
ATOM 3921 C CA . CYS A 1 500 ? 8.551 5.446 -33.437 1.00 81.31 500 CYS A CA 1
ATOM 3922 C C . CYS A 1 500 ? 9.663 6.505 -33.464 1.00 81.31 500 CYS A C 1
ATOM 3924 O O . CYS A 1 500 ? 9.892 7.200 -32.475 1.00 81.31 500 CYS A O 1
ATOM 3926 N N . ASN A 1 501 ? 10.369 6.606 -34.589 1.00 78.56 501 ASN A N 1
ATOM 3927 C CA . ASN A 1 501 ? 11.370 7.649 -34.819 1.00 78.56 501 ASN A CA 1
ATOM 3928 C C . ASN A 1 501 ? 10.688 9.025 -34.984 1.00 78.56 501 ASN A C 1
ATOM 3930 O O . ASN A 1 501 ? 9.497 9.092 -35.287 1.00 78.56 501 ASN A O 1
ATOM 3934 N N . GLU A 1 502 ? 11.444 10.118 -34.833 1.00 68.81 502 GLU A N 1
ATOM 3935 C CA . GLU A 1 502 ? 10.926 11.492 -34.956 1.00 68.81 502 GLU A CA 1
ATOM 3936 C C . GLU A 1 502 ? 10.089 11.705 -36.236 1.00 68.81 502 GLU A C 1
ATOM 3938 O O . GLU A 1 502 ? 10.506 11.342 -37.339 1.00 68.81 502 GLU A O 1
ATOM 3943 N N . GLY A 1 503 ? 8.891 12.286 -36.079 1.00 62.00 503 GLY A N 1
ATOM 3944 C CA . GLY A 1 503 ? 7.932 12.543 -37.165 1.00 62.00 503 GLY A CA 1
ATOM 3945 C C . GLY A 1 503 ? 6.957 11.397 -37.478 1.00 62.00 503 GLY A C 1
ATOM 3946 O O . GLY A 1 503 ? 6.133 11.530 -38.388 1.00 62.00 503 GLY A O 1
ATOM 3947 N N . TYR A 1 504 ? 7.022 10.286 -36.735 1.00 70.94 504 TYR A N 1
ATOM 3948 C CA . TYR A 1 504 ? 6.127 9.139 -36.890 1.00 70.94 504 TYR A CA 1
ATOM 3949 C C . TYR A 1 504 ? 5.433 8.778 -35.568 1.00 70.94 504 TYR A C 1
ATOM 3951 O O . TYR A 1 504 ? 6.050 8.800 -34.509 1.00 70.94 504 TYR A O 1
ATOM 3959 N N . ASN A 1 505 ? 4.165 8.380 -35.641 1.00 72.00 505 ASN A N 1
ATOM 3960 C CA . ASN A 1 505 ? 3.335 7.939 -34.526 1.00 72.00 505 ASN A CA 1
ATOM 3961 C C . ASN A 1 505 ? 2.819 6.504 -34.755 1.00 72.00 505 ASN A C 1
ATOM 3963 O O . ASN A 1 505 ? 2.690 6.048 -35.897 1.00 72.00 505 ASN A O 1
ATOM 3967 N N . LEU A 1 506 ? 2.556 5.766 -33.676 1.00 75.00 506 LEU A N 1
ATOM 3968 C CA . LEU A 1 506 ? 2.091 4.376 -33.742 1.00 75.00 506 LEU A CA 1
ATOM 3969 C C . LEU A 1 506 ? 0.685 4.309 -34.364 1.00 75.00 506 LEU A C 1
ATOM 3971 O O . LEU A 1 506 ? -0.180 5.117 -34.034 1.00 75.00 506 LEU A O 1
ATOM 3975 N N . ASP A 1 507 ? 0.440 3.343 -35.252 1.00 70.56 507 ASP A N 1
ATOM 3976 C CA . ASP A 1 507 ? -0.894 3.134 -35.830 1.00 70.56 507 ASP A CA 1
ATOM 3977 C C . ASP A 1 507 ? -1.927 2.796 -34.733 1.00 70.56 507 ASP A C 1
ATOM 3979 O O . ASP A 1 507 ? -1.682 1.932 -33.888 1.00 70.56 507 ASP A O 1
ATOM 3983 N N . PHE A 1 508 ? -3.103 3.435 -34.780 1.00 56.75 508 PHE A N 1
ATOM 3984 C CA . PHE A 1 508 ? -4.158 3.421 -33.749 1.00 56.75 508 PHE A CA 1
ATOM 3985 C C . PHE A 1 508 ? -4.659 2.023 -33.349 1.00 56.75 508 PHE A C 1
ATOM 3987 O O . PHE A 1 508 ? -5.326 1.876 -32.326 1.00 56.75 508 PHE A O 1
ATOM 3994 N N . ARG A 1 509 ? -4.379 0.990 -34.152 1.00 59.00 509 ARG A N 1
ATOM 3995 C CA . ARG A 1 509 ? -4.766 -0.400 -33.861 1.00 59.00 509 ARG A CA 1
ATOM 3996 C C . ARG A 1 509 ? -3.824 -1.129 -32.906 1.00 59.00 509 ARG A C 1
ATOM 3998 O O . ARG A 1 509 ? -4.176 -2.219 -32.465 1.00 59.00 509 ARG A O 1
ATOM 4005 N N . HIS A 1 510 ? -2.654 -0.568 -32.608 1.00 64.12 510 HIS A N 1
ATOM 4006 C CA . HIS A 1 510 ? -1.624 -1.251 -31.833 1.00 64.12 510 HIS A CA 1
ATOM 4007 C C . HIS A 1 510 ? -1.207 -0.429 -30.616 1.00 64.12 510 HIS A C 1
ATOM 4009 O O . HIS A 1 510 ? -1.053 0.788 -30.678 1.00 64.12 510 HIS A O 1
ATOM 4015 N N . THR A 1 511 ? -0.989 -1.108 -29.493 1.00 69.00 511 THR A N 1
ATOM 4016 C CA . THR A 1 511 ? -0.427 -0.494 -28.292 1.00 69.00 511 THR A CA 1
ATOM 4017 C C . THR A 1 511 ? 1.094 -0.423 -28.403 1.00 69.00 511 THR A C 1
ATOM 4019 O O . THR A 1 511 ? 1.740 -1.345 -28.899 1.00 69.00 511 THR A O 1
ATOM 4022 N N . SER A 1 512 ? 1.696 0.653 -27.889 1.00 74.12 512 SER A N 1
ATOM 4023 C CA . SER A 1 512 ? 3.161 0.792 -27.827 1.00 74.12 512 SER A CA 1
ATOM 4024 C C . SER A 1 512 ? 3.812 -0.268 -26.938 1.00 74.12 512 SER A C 1
ATOM 4026 O O . SER A 1 512 ? 4.994 -0.555 -27.084 1.00 74.12 512 SER A O 1
ATOM 4028 N N . ARG A 1 513 ? 3.043 -0.872 -26.028 1.00 82.25 513 ARG A N 1
ATOM 4029 C CA . ARG A 1 513 ? 3.487 -1.920 -25.114 1.00 82.25 513 ARG A CA 1
ATOM 4030 C C . ARG A 1 513 ? 2.788 -3.234 -25.448 1.00 82.25 513 ARG A C 1
ATOM 4032 O O . ARG A 1 513 ? 1.558 -3.273 -25.483 1.00 82.25 513 ARG A O 1
ATOM 4039 N N . VAL A 1 514 ? 3.569 -4.289 -25.666 1.00 82.56 514 VAL A N 1
ATOM 4040 C CA . VAL A 1 514 ? 3.084 -5.641 -25.987 1.00 82.56 514 VAL A CA 1
ATOM 4041 C C . VAL A 1 514 ? 3.652 -6.628 -24.972 1.00 82.56 514 VAL A C 1
ATOM 4043 O O . VAL A 1 514 ? 4.813 -6.511 -24.579 1.00 82.56 514 VAL A O 1
ATOM 4046 N N . THR A 1 515 ? 2.829 -7.576 -24.529 1.00 85.81 515 THR A N 1
ATOM 4047 C CA . THR A 1 515 ? 3.164 -8.542 -23.470 1.00 85.81 515 THR A CA 1
ATOM 4048 C C . THR A 1 515 ? 3.243 -9.959 -24.036 1.00 85.81 515 THR A C 1
ATOM 4050 O O . THR A 1 515 ? 2.487 -10.292 -24.952 1.00 85.81 515 THR A O 1
ATOM 4053 N N . CYS A 1 516 ? 4.141 -10.789 -23.505 1.00 83.56 516 CYS A N 1
ATOM 4054 C CA . CYS A 1 516 ? 4.214 -12.217 -23.831 1.00 83.56 516 CYS A CA 1
ATOM 4055 C C . CYS A 1 516 ? 3.261 -13.049 -22.943 1.00 83.56 516 CYS A C 1
ATOM 4057 O O . CYS A 1 516 ? 3.274 -12.868 -21.724 1.00 83.56 516 CYS A O 1
ATOM 4059 N N . PHE A 1 517 ? 2.456 -13.954 -23.521 1.00 82.31 517 PHE A N 1
ATOM 4060 C CA . PHE A 1 517 ? 1.528 -14.849 -22.794 1.00 82.31 517 PHE A CA 1
ATOM 4061 C C . PHE A 1 517 ? 2.020 -16.309 -22.704 1.00 82.31 517 PHE A C 1
ATOM 4063 O O . PHE A 1 517 ? 2.984 -16.682 -23.371 1.00 82.31 517 PHE A O 1
ATOM 4070 N N . GLU A 1 518 ? 1.334 -17.134 -21.893 1.00 69.69 518 GLU A N 1
ATOM 4071 C CA . GLU A 1 518 ? 1.733 -18.496 -21.459 1.00 69.69 518 GLU A CA 1
ATOM 4072 C C . GLU A 1 518 ? 1.924 -19.565 -22.563 1.00 69.69 518 GLU A C 1
ATOM 4074 O O . GLU A 1 518 ? 2.396 -20.657 -22.266 1.00 69.69 518 GLU A O 1
ATOM 4079 N N . ASP A 1 519 ? 1.720 -19.247 -23.844 1.00 66.06 519 ASP A N 1
ATOM 4080 C CA . ASP A 1 519 ? 1.925 -20.171 -24.978 1.00 66.06 519 ASP A CA 1
ATOM 4081 C C . ASP A 1 519 ? 3.025 -19.719 -25.964 1.00 66.06 519 ASP A C 1
ATOM 4083 O O . ASP A 1 519 ? 3.133 -20.233 -27.079 1.00 66.06 519 ASP A O 1
ATOM 4087 N N . GLY A 1 520 ? 3.833 -18.717 -25.597 1.00 68.69 520 GLY A N 1
ATOM 4088 C CA . GLY A 1 520 ? 4.839 -18.133 -26.499 1.00 68.69 520 GLY A CA 1
ATOM 4089 C C . GLY A 1 520 ? 4.239 -17.276 -27.623 1.00 68.69 520 GLY A C 1
ATOM 4090 O O . GLY A 1 520 ? 4.887 -17.031 -28.643 1.00 68.69 520 GLY A O 1
ATOM 4091 N N . ILE A 1 521 ? 2.998 -16.815 -27.432 1.00 77.75 521 ILE A N 1
ATOM 4092 C CA . ILE A 1 521 ? 2.265 -15.933 -28.344 1.00 77.75 521 ILE A CA 1
ATOM 4093 C C . ILE A 1 521 ? 2.296 -14.505 -27.785 1.00 77.75 521 ILE A C 1
ATOM 4095 O O . ILE A 1 521 ? 2.041 -14.273 -26.599 1.00 77.75 521 ILE A O 1
ATOM 4099 N N . TRP A 1 522 ? 2.593 -13.534 -28.649 1.00 80.81 522 TRP A N 1
ATOM 4100 C CA . TRP A 1 522 ? 2.501 -12.116 -28.310 1.00 80.81 522 TRP A CA 1
ATOM 4101 C C . TRP A 1 522 ? 1.042 -11.666 -28.212 1.00 80.81 522 TRP A C 1
ATOM 4103 O O . TRP A 1 522 ? 0.210 -12.059 -29.023 1.00 80.81 522 TRP A O 1
ATOM 4113 N N . GLN A 1 523 ? 0.741 -10.790 -27.251 1.00 80.94 523 GLN A N 1
ATOM 4114 C CA . GLN A 1 523 ? -0.597 -10.219 -27.062 1.00 80.94 523 GLN A CA 1
ATOM 4115 C C . GLN A 1 523 ? -1.172 -9.572 -28.338 1.00 80.94 523 GLN A C 1
ATOM 4117 O O . GLN A 1 523 ? -2.380 -9.631 -28.554 1.00 80.94 523 GLN A O 1
ATOM 4122 N N . TYR A 1 524 ? -0.315 -8.964 -29.165 1.00 78.62 524 TYR A N 1
ATOM 4123 C CA . TYR A 1 524 ? -0.671 -8.330 -30.435 1.00 78.62 524 TYR A CA 1
ATOM 4124 C C . TYR A 1 524 ? 0.420 -8.555 -31.486 1.00 78.62 524 TYR A C 1
ATOM 4126 O O . TYR A 1 524 ? 1.579 -8.805 -31.144 1.00 78.62 524 TYR A O 1
ATOM 4134 N N . ASP A 1 525 ? 0.047 -8.398 -32.758 1.00 76.94 525 ASP A N 1
ATOM 4135 C CA . ASP A 1 525 ? 0.983 -8.383 -33.881 1.00 76.94 525 ASP A CA 1
ATOM 4136 C C . ASP A 1 525 ? 1.939 -7.179 -33.816 1.00 76.94 525 ASP A C 1
ATOM 4138 O O . ASP A 1 525 ? 1.700 -6.172 -33.142 1.00 76.94 525 ASP A O 1
ATOM 4142 N N . LYS A 1 526 ? 3.042 -7.281 -34.560 1.00 76.75 526 LYS A N 1
ATOM 4143 C CA . LYS A 1 526 ? 4.081 -6.253 -34.647 1.00 76.75 526 LYS A CA 1
ATOM 4144 C C . LYS A 1 526 ? 3.506 -4.876 -35.059 1.00 76.75 526 LYS A C 1
ATOM 4146 O O . LYS A 1 526 ? 2.992 -4.763 -36.174 1.00 76.75 526 LYS A O 1
ATOM 4151 N N . PRO A 1 527 ? 3.673 -3.813 -34.243 1.00 75.94 527 PRO A N 1
ATOM 4152 C CA . PRO A 1 527 ? 3.153 -2.479 -34.553 1.00 75.94 527 PRO A CA 1
ATOM 4153 C C . PRO A 1 527 ? 3.868 -1.802 -35.734 1.00 75.94 527 PRO A C 1
ATOM 4155 O O . PRO A 1 527 ? 5.033 -2.082 -36.024 1.00 75.94 527 PRO A O 1
ATOM 4158 N N . SER A 1 528 ? 3.185 -0.857 -36.389 1.00 75.31 528 SER A N 1
ATOM 4159 C CA . SER A 1 528 ? 3.723 -0.029 -37.480 1.00 75.31 528 SER A CA 1
ATOM 4160 C C . SER A 1 528 ? 3.638 1.468 -37.171 1.00 75.31 528 SER A C 1
ATOM 4162 O O . SER A 1 528 ? 2.641 1.927 -36.617 1.00 75.31 528 SER A O 1
ATOM 4164 N N . CYS A 1 529 ? 4.653 2.230 -37.581 1.00 75.62 529 CYS A N 1
ATOM 4165 C CA . CYS A 1 529 ? 4.721 3.683 -37.417 1.00 75.62 529 CYS A CA 1
ATOM 4166 C C . CYS A 1 529 ? 4.239 4.418 -38.685 1.00 75.62 529 CYS A C 1
ATOM 4168 O O . CYS A 1 529 ? 4.681 4.105 -39.792 1.00 75.62 529 CYS A O 1
ATOM 4170 N N . SER A 1 530 ? 3.349 5.401 -38.525 1.00 69.31 530 SER A N 1
ATOM 4171 C CA . SER A 1 530 ? 2.750 6.239 -39.581 1.00 69.31 530 SER A CA 1
ATOM 4172 C C . SER A 1 530 ? 3.029 7.730 -39.331 1.00 69.31 530 SER A C 1
ATOM 4174 O O . SER A 1 530 ? 3.468 8.084 -38.250 1.00 69.31 530 SER A O 1
ATOM 4176 N N . VAL A 1 531 ? 2.856 8.617 -40.314 1.00 68.50 531 VAL A N 1
ATOM 4177 C CA . VAL A 1 531 ? 3.240 10.044 -40.186 1.00 68.50 531 VAL A CA 1
ATOM 4178 C C . VAL A 1 531 ? 2.298 10.799 -39.234 1.00 68.50 531 VAL A C 1
ATOM 4180 O O . VAL A 1 531 ? 1.081 10.705 -39.393 1.00 68.50 531 VAL A O 1
ATOM 4183 N N . ASP A 1 532 ? 2.843 11.583 -38.297 1.00 65.94 532 ASP A N 1
ATOM 4184 C CA . ASP A 1 532 ? 2.053 12.373 -37.338 1.00 65.94 532 ASP A CA 1
ATOM 4185 C C . ASP A 1 532 ? 1.578 13.714 -37.935 1.00 65.94 532 ASP A C 1
ATOM 4187 O O . ASP A 1 532 ? 2.344 14.667 -38.083 1.00 65.94 532 ASP A O 1
ATOM 4191 N N . ILE A 1 533 ? 0.301 13.784 -38.320 1.00 67.75 533 ILE A N 1
ATOM 4192 C CA . ILE A 1 533 ? -0.324 14.992 -38.894 1.00 67.75 533 ILE A CA 1
ATOM 4193 C C . ILE A 1 533 ? -0.789 15.961 -37.788 1.00 67.75 533 ILE A C 1
ATOM 4195 O O . ILE A 1 533 ? -0.860 17.166 -38.033 1.00 67.75 533 ILE A O 1
ATOM 4199 N N . SER A 1 534 ? -1.072 15.460 -36.580 1.00 66.75 534 SER A N 1
ATOM 4200 C CA . SER A 1 534 ? -1.576 16.255 -35.452 1.00 66.75 534 SER A CA 1
ATOM 4201 C C . SER A 1 534 ? -0.475 17.111 -34.830 1.00 66.75 534 SER A C 1
ATOM 4203 O O . SER A 1 534 ? -0.695 18.299 -34.610 1.00 66.75 534 SER A O 1
ATOM 4205 N N . GLY A 1 535 ? 0.728 16.554 -34.649 1.00 69.19 535 GLY A N 1
ATOM 4206 C CA . GLY A 1 535 ? 1.881 17.319 -34.151 1.00 69.19 535 GLY A CA 1
ATOM 4207 C C . GLY A 1 535 ? 2.287 18.466 -35.085 1.00 69.19 535 GLY A C 1
ATOM 4208 O O . GLY A 1 535 ? 2.668 19.540 -34.632 1.00 69.19 535 GLY A O 1
ATOM 4209 N N . LYS A 1 536 ? 2.111 18.290 -36.401 1.00 73.44 536 LYS A N 1
ATOM 4210 C CA . LYS A 1 536 ? 2.352 19.356 -37.383 1.00 73.44 536 LYS A CA 1
ATOM 4211 C C . LYS A 1 536 ? 1.341 20.505 -37.275 1.00 73.44 536 LYS A C 1
ATOM 4213 O O . LYS A 1 536 ? 1.709 21.657 -37.468 1.00 73.44 536 LYS A O 1
ATOM 4218 N N . LEU A 1 537 ? 0.071 20.200 -36.995 1.00 81.25 537 LEU A N 1
ATOM 4219 C CA . LEU A 1 537 ? -0.957 21.222 -36.772 1.00 81.25 537 LEU A CA 1
ATOM 4220 C C . LEU A 1 537 ? -0.674 22.021 -35.492 1.00 81.25 537 LEU A C 1
ATOM 4222 O O . LEU A 1 537 ? -0.831 23.238 -35.489 1.00 81.25 537 LEU A O 1
ATOM 4226 N N . GLU A 1 538 ? -0.251 21.345 -34.425 1.00 82.12 538 GLU A N 1
ATOM 4227 C CA . GLU A 1 538 ? 0.143 21.987 -33.169 1.00 82.12 538 GLU A CA 1
ATOM 4228 C C . GLU A 1 538 ? 1.355 22.910 -33.358 1.00 82.12 538 GLU A C 1
ATOM 4230 O O . GLU A 1 538 ? 1.305 24.070 -32.953 1.00 82.12 538 GLU A O 1
ATOM 4235 N N . GLU A 1 539 ? 2.398 22.448 -34.055 1.00 82.00 539 GLU A N 1
ATOM 4236 C CA . GLU A 1 539 ? 3.563 23.273 -34.395 1.00 82.00 539 GLU A CA 1
ATOM 4237 C C . GLU A 1 539 ? 3.162 24.497 -35.236 1.00 82.00 539 GLU A C 1
ATOM 4239 O O . GLU A 1 539 ? 3.547 25.616 -34.905 1.00 82.00 539 GLU A O 1
ATOM 4244 N N . ASP A 1 540 ? 2.339 24.320 -36.277 1.00 82.88 540 ASP A N 1
ATOM 4245 C CA . ASP A 1 540 ? 1.881 25.421 -37.138 1.00 82.88 540 ASP A CA 1
ATOM 4246 C C . ASP A 1 540 ? 1.040 26.468 -36.372 1.00 82.88 540 ASP A C 1
ATOM 4248 O O . ASP A 1 540 ? 1.091 27.652 -36.712 1.00 82.88 540 ASP A O 1
ATOM 4252 N N . LEU A 1 541 ? 0.276 26.059 -35.350 1.00 84.06 541 LEU A N 1
ATOM 4253 C CA . LEU A 1 541 ? -0.552 26.958 -34.530 1.00 84.06 541 LEU A CA 1
ATOM 4254 C C . LEU A 1 541 ? 0.235 27.667 -33.421 1.00 84.06 541 LEU A C 1
ATOM 4256 O O . LEU A 1 541 ? -0.036 28.832 -33.129 1.00 84.06 541 LEU A O 1
ATOM 4260 N N . LEU A 1 542 ? 1.191 26.981 -32.792 1.00 84.31 542 LEU A N 1
ATOM 4261 C CA . LEU A 1 542 ? 1.972 27.525 -31.677 1.00 84.31 542 LEU A CA 1
ATOM 4262 C C . LEU A 1 542 ? 3.206 28.312 -32.138 1.00 84.31 542 LEU A C 1
ATOM 4264 O O . LEU A 1 542 ? 3.759 29.106 -31.373 1.00 84.31 542 LEU A O 1
ATOM 4268 N N . ASN A 1 543 ? 3.632 28.157 -33.394 1.00 82.44 543 ASN A N 1
ATOM 4269 C CA . ASN A 1 543 ? 4.763 28.893 -33.947 1.00 82.44 543 ASN A CA 1
ATOM 4270 C C . ASN A 1 543 ? 4.468 30.404 -34.031 1.00 82.44 543 ASN A C 1
ATOM 4272 O O . ASN A 1 543 ? 3.762 30.886 -34.918 1.00 82.44 543 ASN A O 1
ATOM 4276 N N . GLY A 1 544 ? 5.036 31.166 -33.092 1.00 74.19 544 GLY A N 1
ATOM 4277 C CA . GLY A 1 544 ? 4.831 32.612 -32.971 1.00 74.19 544 GLY A CA 1
ATOM 4278 C C . GLY A 1 544 ? 3.635 33.022 -32.102 1.00 74.19 544 GLY A C 1
ATOM 4279 O O . GLY A 1 544 ? 3.328 34.215 -32.034 1.00 74.19 544 GLY A O 1
ATOM 4280 N N . TYR A 1 545 ? 2.980 32.077 -31.418 1.00 85.56 545 TYR A N 1
ATOM 4281 C CA . TYR A 1 545 ? 1.958 32.375 -30.415 1.00 85.56 545 TYR A CA 1
ATOM 4282 C C . TYR A 1 545 ? 2.605 32.936 -29.136 1.00 85.56 545 TYR A C 1
ATOM 4284 O O . TYR A 1 545 ? 3.649 32.462 -28.695 1.00 85.56 545 TYR A O 1
ATOM 4292 N N . SER A 1 546 ? 2.000 33.965 -28.530 1.00 82.69 546 SER A N 1
ATOM 4293 C CA . SER A 1 546 ? 2.473 34.534 -27.260 1.00 82.69 546 SER A CA 1
ATOM 4294 C C . SER A 1 546 ? 1.503 34.217 -26.128 1.00 82.69 546 SER A C 1
ATOM 4296 O O . SER A 1 546 ? 0.417 34.795 -26.052 1.00 82.69 546 SER A O 1
ATOM 4298 N N . GLU A 1 547 ? 1.955 33.351 -25.222 1.00 82.31 547 GLU A N 1
ATOM 4299 C CA . GLU A 1 547 ? 1.250 32.875 -24.022 1.00 82.31 547 GLU A CA 1
ATOM 4300 C C . GLU A 1 547 ? 0.833 34.017 -23.084 1.00 82.31 547 GLU A C 1
ATOM 4302 O O . GLU A 1 547 ? -0.217 33.979 -22.459 1.00 82.31 547 GLU A O 1
ATOM 4307 N N . SER A 1 548 ? 1.653 35.068 -22.993 1.00 79.12 548 SER A N 1
ATOM 4308 C CA . SER A 1 548 ? 1.445 36.189 -22.063 1.00 79.12 548 SER A CA 1
ATOM 4309 C C . SER A 1 548 ? 0.387 37.203 -22.516 1.00 79.12 548 SER A C 1
ATOM 4311 O O . SER A 1 548 ? 0.008 38.089 -21.746 1.00 79.12 548 SER A O 1
ATOM 4313 N N . GLN A 1 549 ? -0.075 37.111 -23.767 1.00 80.69 549 GLN A N 1
ATOM 4314 C CA . GLN A 1 549 ? -0.984 38.088 -24.360 1.00 80.69 549 GLN A CA 1
ATOM 4315 C C . GLN A 1 549 ? -2.427 37.569 -24.366 1.00 80.69 549 GLN A C 1
ATOM 4317 O O . GLN A 1 549 ? -2.685 36.547 -25.015 1.00 80.69 549 GLN A O 1
ATOM 4322 N N . PRO A 1 550 ? -3.377 38.275 -23.715 1.00 79.62 550 PRO A N 1
ATOM 4323 C CA . PRO A 1 550 ? -4.783 37.899 -23.762 1.00 79.62 550 PRO A CA 1
ATOM 4324 C C . PRO A 1 550 ? -5.359 37.983 -25.185 1.00 79.62 550 PRO A C 1
ATOM 4326 O O . PRO A 1 550 ? -4.898 38.801 -25.988 1.00 79.62 550 PRO A O 1
ATOM 4329 N N . PRO A 1 551 ? -6.375 37.166 -25.507 1.00 78.44 551 PRO A N 1
ATOM 4330 C CA . PRO A 1 551 ? -7.068 37.225 -26.789 1.00 78.44 551 PRO A CA 1
ATOM 4331 C C . PRO A 1 551 ? -7.808 38.566 -26.968 1.00 78.44 551 PRO A C 1
ATOM 4333 O O . PRO A 1 551 ? -8.389 39.094 -26.021 1.00 78.44 551 PRO A O 1
ATOM 4336 N N . ASP A 1 552 ? -7.806 39.091 -28.203 1.00 66.31 552 ASP A N 1
ATOM 4337 C CA . ASP A 1 552 ? -8.532 40.294 -28.672 1.00 66.31 552 ASP A CA 1
ATOM 4338 C C . ASP A 1 552 ? -8.067 41.692 -28.183 1.00 66.31 552 ASP A C 1
ATOM 4340 O O . ASP A 1 552 ? -8.866 42.608 -27.975 1.00 66.31 552 ASP A O 1
ATOM 4344 N N . ILE A 1 553 ? -6.755 41.949 -28.133 1.00 59.03 553 ILE A N 1
ATOM 4345 C CA . ILE A 1 553 ? -6.211 43.289 -27.802 1.00 59.03 553 ILE A CA 1
ATOM 4346 C C . ILE A 1 553 ? -6.466 44.336 -28.916 1.00 59.03 553 ILE A C 1
ATOM 4348 O O . ILE A 1 553 ? -6.607 45.528 -28.638 1.00 59.03 553 ILE A O 1
ATOM 4352 N N . GLU A 1 554 ? -6.564 43.931 -30.187 1.00 53.22 554 GLU A N 1
ATOM 4353 C CA . GLU A 1 554 ? -6.503 44.867 -31.328 1.00 53.22 554 GLU A CA 1
ATOM 4354 C C . GLU A 1 554 ? -7.788 45.676 -31.607 1.00 53.22 554 GLU A C 1
ATOM 4356 O O . GLU A 1 554 ? -7.766 46.593 -32.432 1.00 53.22 554 GLU A O 1
ATOM 4361 N N . ARG A 1 555 ? -8.917 45.389 -30.940 1.00 54.16 555 ARG A N 1
ATOM 4362 C CA . ARG A 1 555 ? -10.210 46.066 -31.206 1.00 54.16 555 ARG A CA 1
ATOM 4363 C C . ARG A 1 555 ? -10.905 46.671 -29.984 1.00 54.16 555 ARG A C 1
ATOM 4365 O O . ARG A 1 555 ? -12.077 47.024 -30.086 1.00 54.16 555 ARG A O 1
ATOM 4372 N N . GLY A 1 556 ? -10.221 46.803 -28.845 1.00 57.00 556 GLY A N 1
ATOM 4373 C CA . GLY A 1 556 ? -10.858 47.289 -27.610 1.00 57.00 556 GLY A CA 1
ATOM 4374 C C . GLY A 1 556 ? -12.030 46.408 -27.154 1.00 57.00 556 GLY A C 1
ATOM 4375 O O . GLY A 1 556 ? -12.983 46.912 -26.561 1.00 57.00 556 GLY A O 1
ATOM 4376 N N . GLY A 1 557 ? -11.989 45.117 -27.502 1.00 64.56 557 GLY A N 1
ATOM 4377 C CA . GLY A 1 557 ? -12.932 44.112 -27.027 1.00 64.56 557 GLY A CA 1
ATOM 4378 C C . GLY A 1 557 ? -12.535 43.615 -25.638 1.00 64.56 557 GLY A C 1
ATOM 4379 O O . GLY A 1 557 ? -11.371 43.692 -25.256 1.00 64.56 557 GLY A O 1
ATOM 4380 N N . HIS A 1 558 ? -13.511 43.118 -24.887 1.00 75.62 558 HIS A N 1
ATOM 4381 C CA . HIS A 1 558 ? -13.287 42.396 -23.637 1.00 75.62 558 HIS A CA 1
ATOM 4382 C C . HIS A 1 558 ? -13.307 40.892 -23.922 1.00 75.62 558 HIS A C 1
ATOM 4384 O O . HIS A 1 558 ? -14.116 40.422 -24.726 1.00 75.62 558 HIS A O 1
ATOM 4390 N N . THR A 1 559 ? -12.453 40.123 -23.250 1.00 82.75 559 THR A N 1
ATOM 4391 C CA . THR A 1 559 ? -12.513 38.659 -23.327 1.00 82.75 559 THR A CA 1
ATOM 4392 C C . THR A 1 559 ? -13.724 38.175 -22.530 1.00 82.75 559 THR A C 1
ATOM 4394 O O . THR A 1 559 ? -13.807 38.416 -21.322 1.00 82.75 559 THR A O 1
ATOM 4397 N N . ILE A 1 560 ? -14.665 37.499 -23.193 1.00 85.69 560 ILE A N 1
ATOM 4398 C CA . ILE A 1 560 ? -15.801 36.849 -22.531 1.00 85.69 560 ILE A CA 1
ATOM 4399 C C . ILE A 1 560 ? -15.365 35.443 -22.129 1.00 85.69 560 ILE A C 1
ATOM 4401 O O . ILE A 1 560 ? -15.034 34.620 -22.985 1.00 85.69 560 ILE A O 1
ATOM 4405 N N . ILE A 1 561 ? -15.361 35.183 -20.826 1.00 88.88 561 ILE A N 1
ATOM 4406 C CA . ILE A 1 561 ? -15.091 33.866 -20.263 1.00 88.88 561 ILE A CA 1
ATOM 4407 C C . ILE A 1 561 ? -16.417 33.302 -19.783 1.00 88.88 561 ILE A C 1
ATOM 4409 O O . ILE A 1 561 ? -17.020 33.802 -18.831 1.00 88.88 561 ILE A O 1
ATOM 4413 N N . VAL A 1 562 ? -16.861 32.248 -20.450 1.00 89.38 562 VAL A N 1
ATOM 4414 C CA . VAL A 1 562 ? -18.072 31.532 -20.087 1.00 89.38 562 VAL A CA 1
ATOM 4415 C C . VAL A 1 562 ? -17.681 30.365 -19.192 1.00 89.38 562 VAL A C 1
ATOM 4417 O O . VAL A 1 562 ? -16.951 29.476 -19.630 1.00 89.38 562 VAL A O 1
ATOM 4420 N N . PHE A 1 563 ? -18.155 30.366 -17.948 1.00 90.31 563 PHE A N 1
ATOM 4421 C CA . PHE A 1 563 ? -17.922 29.268 -17.013 1.00 90.31 563 PHE A CA 1
ATOM 4422 C C . PHE A 1 563 ? -19.180 28.418 -16.829 1.00 90.31 563 PHE A C 1
ATOM 4424 O O . PHE A 1 563 ? -20.310 28.915 -16.821 1.00 90.31 563 PHE A O 1
ATOM 4431 N N . ASN A 1 564 ? -18.970 27.123 -16.663 1.00 89.31 564 ASN A N 1
ATOM 4432 C CA . ASN A 1 564 ? -19.962 26.167 -16.206 1.00 89.31 564 ASN A CA 1
ATOM 4433 C C . ASN A 1 564 ? -19.287 25.218 -15.215 1.00 89.31 564 ASN A C 1
ATOM 4435 O O . ASN A 1 564 ? -18.067 25.103 -15.209 1.00 89.31 564 ASN A O 1
ATOM 4439 N N . GLY A 1 565 ? -20.043 24.553 -14.357 1.00 87.06 565 GLY A N 1
ATOM 4440 C CA . GLY A 1 565 ? -19.441 23.616 -13.422 1.00 87.06 565 GLY A CA 1
ATOM 4441 C C . GLY A 1 565 ? -20.409 23.117 -12.376 1.00 87.06 565 GLY A C 1
ATOM 4442 O O . GLY A 1 565 ? -21.525 23.624 -12.235 1.00 87.06 565 GLY A O 1
ATOM 4443 N N . THR A 1 566 ? -19.950 22.129 -11.628 1.00 86.62 566 THR A N 1
ATOM 4444 C CA . THR A 1 566 ? -20.717 21.472 -10.574 1.00 86.62 566 THR A CA 1
ATOM 4445 C C . THR A 1 566 ? -19.813 21.151 -9.395 1.00 86.62 566 THR A C 1
ATOM 4447 O O . THR A 1 566 ? -18.616 20.910 -9.554 1.00 86.62 566 THR A O 1
ATOM 4450 N N . VAL A 1 567 ? -20.405 21.134 -8.204 1.00 88.62 567 VAL A N 1
ATOM 4451 C CA . VAL A 1 567 ? -19.769 20.572 -7.012 1.00 88.62 567 VAL A CA 1
ATOM 4452 C C . VAL A 1 567 ? -19.993 19.066 -7.064 1.00 88.62 567 VAL A C 1
ATOM 4454 O O . VAL A 1 567 ? -21.142 18.624 -7.064 1.00 88.62 567 VAL A O 1
ATOM 4457 N N . GLU A 1 568 ? -18.921 18.286 -7.182 1.00 86.38 568 GLU A N 1
ATOM 4458 C CA . GLU A 1 568 ? -19.045 16.828 -7.238 1.00 86.38 568 GLU A CA 1
ATOM 4459 C C . GLU A 1 568 ? -19.302 16.276 -5.837 1.00 86.38 568 GLU A C 1
ATOM 4461 O O . GLU A 1 568 ? -20.345 15.667 -5.589 1.00 86.38 568 GLU A O 1
ATOM 4466 N N . GLU A 1 569 ? -18.408 16.587 -4.900 1.00 87.44 569 GLU A N 1
ATOM 4467 C CA . GLU A 1 569 ? -18.427 16.019 -3.553 1.00 87.44 569 GLU A CA 1
ATOM 4468 C C . GLU A 1 569 ? -17.959 17.028 -2.500 1.00 87.44 569 GLU A C 1
ATOM 4470 O O . GLU A 1 569 ? -17.040 17.828 -2.725 1.00 87.44 569 GLU A O 1
ATOM 4475 N N . VAL A 1 570 ? -18.582 16.958 -1.323 1.00 88.38 570 VAL A N 1
ATOM 4476 C CA . VAL A 1 570 ? -18.093 17.609 -0.106 1.00 88.38 570 VAL A CA 1
ATOM 4477 C C . VAL A 1 570 ? -17.176 16.639 0.638 1.00 88.38 570 VAL A C 1
ATOM 4479 O O . VAL A 1 570 ? -17.632 15.643 1.186 1.00 88.38 570 VAL A O 1
ATOM 4482 N N . ILE A 1 571 ? -15.879 16.941 0.675 1.00 87.38 571 ILE A N 1
ATOM 4483 C CA . ILE A 1 571 ? -14.856 16.050 1.246 1.00 87.38 571 ILE A CA 1
ATOM 4484 C C . ILE A 1 571 ? -14.752 16.213 2.757 1.00 87.38 571 ILE A C 1
ATOM 4486 O O . ILE A 1 571 ? -14.630 15.231 3.484 1.00 87.38 571 ILE A O 1
ATOM 4490 N N . ASP A 1 572 ? -14.748 17.459 3.229 1.00 88.00 572 ASP A N 1
ATOM 4491 C CA . ASP A 1 572 ? -14.622 17.759 4.652 1.00 88.00 572 ASP A CA 1
ATOM 4492 C C . ASP A 1 572 ? -15.434 18.999 5.013 1.00 88.00 572 ASP A C 1
ATOM 4494 O O . ASP A 1 572 ? -15.463 19.992 4.276 1.00 88.00 572 ASP A O 1
ATOM 4498 N N . LEU A 1 573 ? -16.087 18.937 6.168 1.00 88.06 573 LEU A N 1
ATOM 4499 C CA . LEU A 1 573 ? -16.885 20.018 6.718 1.00 88.06 573 LEU A CA 1
ATOM 4500 C C . LEU A 1 573 ? -16.557 20.188 8.204 1.00 88.06 573 LEU A C 1
ATOM 4502 O O . LEU A 1 573 ? -17.032 19.443 9.057 1.00 88.06 573 LEU A O 1
ATOM 4506 N N . ASP A 1 574 ? -15.775 21.220 8.514 1.00 87.12 574 ASP A N 1
ATOM 4507 C CA . ASP A 1 574 ? -15.445 21.604 9.885 1.00 87.12 574 ASP A CA 1
ATOM 4508 C C . ASP A 1 574 ? -16.373 22.737 10.333 1.00 87.12 574 ASP A C 1
ATOM 4510 O O . ASP A 1 574 ? -16.150 23.918 10.051 1.00 87.12 574 ASP A O 1
ATOM 4514 N N . GLU A 1 575 ? -17.430 22.359 11.047 1.00 81.69 575 GLU A N 1
ATOM 4515 C CA . GLU A 1 575 ? -18.462 23.265 11.558 1.00 81.69 575 GLU A CA 1
ATOM 4516 C C . GLU A 1 575 ? -17.891 24.287 12.554 1.00 81.69 575 GLU A C 1
ATOM 4518 O O . GLU A 1 575 ? -18.261 25.461 12.535 1.00 81.69 575 GLU A O 1
ATOM 4523 N N . LYS A 1 576 ? -16.927 23.872 13.388 1.00 81.50 576 LYS A N 1
ATOM 4524 C CA . LYS A 1 576 ? -16.297 24.719 14.413 1.00 81.50 576 LYS A CA 1
ATOM 4525 C C . LYS A 1 576 ? -15.390 25.776 13.792 1.00 81.50 576 LYS A C 1
ATOM 4527 O O . LYS A 1 576 ? -15.330 26.905 14.286 1.00 81.50 576 LYS A O 1
ATOM 4532 N N . LYS A 1 577 ? -14.672 25.421 12.722 1.00 81.81 577 LYS A N 1
ATOM 4533 C CA . LYS A 1 577 ? -13.835 26.353 11.947 1.00 81.81 577 LYS A CA 1
ATOM 4534 C C . LYS A 1 577 ? -14.591 27.056 10.815 1.00 81.81 577 LYS A C 1
ATOM 4536 O O . LYS A 1 577 ? -13.992 27.909 10.161 1.00 81.81 577 LYS A O 1
ATOM 4541 N N . GLU A 1 578 ? -15.866 26.727 10.603 1.00 84.38 578 GLU A N 1
ATOM 4542 C CA . GLU A 1 578 ? -16.698 27.198 9.487 1.00 84.38 578 GLU A CA 1
ATOM 4543 C C . GLU A 1 578 ? -16.029 26.963 8.123 1.00 84.38 578 GLU A C 1
ATOM 4545 O O . GLU A 1 578 ? -16.028 27.838 7.255 1.00 84.38 578 GLU A O 1
ATOM 4550 N N . ARG A 1 579 ? -15.391 25.804 7.950 1.00 88.38 579 ARG A N 1
ATOM 4551 C CA . ARG A 1 579 ? -14.572 25.490 6.778 1.00 88.38 579 ARG A CA 1
ATOM 4552 C C . ARG A 1 579 ? -15.189 24.342 5.991 1.00 88.38 579 ARG A C 1
ATOM 4554 O O . ARG A 1 579 ? -15.382 23.263 6.536 1.00 88.38 579 ARG A O 1
ATOM 4561 N N . LEU A 1 580 ? -15.406 24.571 4.700 1.00 89.75 580 LEU A N 1
ATOM 4562 C CA . LEU A 1 580 ? -15.832 23.558 3.737 1.00 89.75 580 LEU A CA 1
ATOM 4563 C C . LEU A 1 580 ? -14.689 23.254 2.773 1.00 89.75 580 LEU A C 1
ATOM 4565 O O . LEU A 1 580 ? -14.145 24.174 2.153 1.00 89.75 580 LEU A O 1
ATOM 4569 N N . VAL A 1 581 ? -14.365 21.974 2.623 1.00 91.19 581 VAL A N 1
ATOM 4570 C CA . VAL A 1 581 ? -13.489 21.454 1.575 1.00 91.19 581 VAL A CA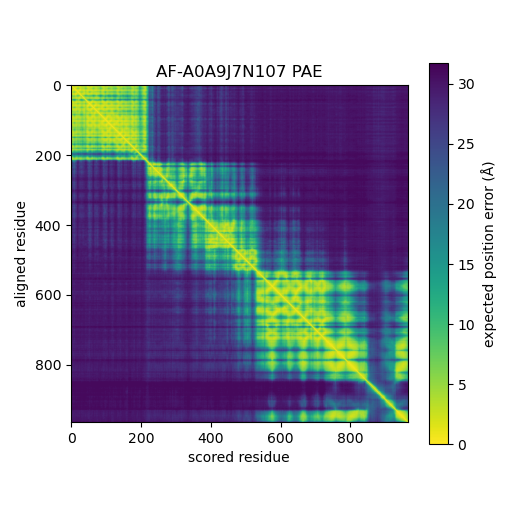 1
ATOM 4571 C C . VAL A 1 581 ? -14.337 20.662 0.590 1.00 91.19 581 VAL A C 1
ATOM 4573 O O . VAL A 1 581 ? -14.959 19.668 0.958 1.00 91.19 581 VAL A O 1
ATOM 4576 N N . ALA A 1 582 ? -14.365 21.104 -0.663 1.00 90.31 582 ALA A N 1
ATOM 4577 C CA . ALA A 1 582 ? -15.172 20.486 -1.709 1.00 90.31 582 ALA A CA 1
ATOM 4578 C C . ALA A 1 582 ? -14.355 20.267 -2.984 1.00 90.31 582 ALA A C 1
ATOM 4580 O O . ALA A 1 582 ? -13.529 21.115 -3.353 1.00 90.31 582 ALA A O 1
ATOM 4581 N N . SER A 1 583 ? -14.623 19.144 -3.654 1.00 91.50 583 SER A N 1
ATOM 4582 C CA . SER A 1 583 ? -14.152 18.884 -5.013 1.00 91.50 583 SER A CA 1
ATOM 4583 C C . SER A 1 583 ? -15.121 19.505 -6.006 1.00 91.50 583 SER A C 1
ATOM 4585 O O . SER A 1 583 ? -16.332 19.260 -5.961 1.00 91.50 583 SER A O 1
ATOM 4587 N N . ILE A 1 584 ? -14.592 20.343 -6.890 1.00 89.88 584 ILE A N 1
ATOM 4588 C CA . ILE A 1 584 ? -15.386 21.023 -7.905 1.00 89.88 584 ILE A CA 1
ATOM 4589 C C . ILE A 1 584 ? -14.771 20.819 -9.282 1.00 89.88 584 ILE A C 1
ATOM 4591 O O . ILE A 1 584 ? -13.550 20.866 -9.453 1.00 89.88 584 ILE A O 1
ATOM 4595 N N . VAL A 1 585 ? -15.645 20.651 -10.269 1.00 90.75 585 VAL A N 1
ATOM 4596 C CA . VAL A 1 585 ? -15.276 20.581 -11.681 1.00 90.75 585 VAL A CA 1
ATOM 4597 C C . VAL A 1 585 ? -15.808 21.822 -12.371 1.00 90.75 585 VAL A C 1
ATOM 4599 O O . VAL A 1 585 ? -17.008 22.107 -12.325 1.00 90.75 585 VAL A O 1
ATOM 4602 N N . ILE A 1 586 ? -14.903 22.570 -12.997 1.00 89.06 586 ILE A N 1
ATOM 4603 C CA . ILE A 1 586 ? -15.209 23.826 -13.672 1.00 89.06 586 ILE A CA 1
ATOM 4604 C C . ILE A 1 586 ? -14.746 23.745 -15.121 1.00 89.06 586 ILE A C 1
ATOM 4606 O O . ILE A 1 586 ? -13.581 23.477 -15.403 1.00 89.06 586 ILE A O 1
ATOM 4610 N N . ASP A 1 587 ? -15.664 24.038 -16.029 1.00 90.44 587 ASP A N 1
ATOM 4611 C CA . ASP A 1 587 ? -15.423 24.219 -17.449 1.00 90.44 587 ASP A CA 1
ATOM 4612 C C . ASP A 1 587 ? -15.369 25.717 -17.757 1.00 90.44 587 ASP A C 1
ATOM 4614 O O . ASP A 1 587 ? -16.395 26.404 -17.753 1.00 90.44 587 ASP A O 1
ATOM 4618 N N . PHE A 1 588 ? -14.179 26.231 -18.053 1.00 90.12 588 PHE A N 1
ATOM 4619 C CA . PHE A 1 588 ? -14.005 27.565 -18.614 1.00 90.12 588 PHE A CA 1
ATOM 4620 C C . PHE A 1 588 ? -13.935 27.481 -20.131 1.00 90.12 588 PHE A C 1
ATOM 4622 O O . PHE A 1 588 ? -13.213 26.664 -20.702 1.00 90.12 588 PHE A O 1
ATOM 4629 N N . THR A 1 589 ? -14.675 28.357 -20.796 1.00 90.62 589 THR A N 1
ATOM 4630 C CA . THR A 1 589 ? -14.693 28.445 -22.251 1.00 90.62 589 THR A CA 1
ATOM 4631 C C . THR A 1 589 ? -14.483 29.885 -22.686 1.00 90.62 589 THR A C 1
ATOM 4633 O O . THR A 1 589 ? -15.140 30.802 -22.193 1.00 90.62 589 THR A O 1
ATOM 4636 N N . TRP A 1 590 ? -13.532 30.091 -23.589 1.00 90.12 590 TRP A N 1
ATOM 4637 C CA . TRP A 1 590 ? -13.268 31.384 -24.216 1.00 90.12 590 TRP A CA 1
ATOM 4638 C C . TRP A 1 590 ? -12.911 31.171 -25.681 1.00 90.12 590 TRP A C 1
ATOM 4640 O O . TRP A 1 590 ? -12.681 30.047 -26.128 1.00 90.12 590 TRP A O 1
ATOM 4650 N N . ARG A 1 591 ? -12.874 32.260 -26.442 1.00 88.50 591 ARG A N 1
ATOM 4651 C CA . ARG A 1 591 ? -12.505 32.232 -27.854 1.00 88.50 591 ARG A CA 1
ATOM 4652 C C . ARG A 1 591 ? -11.193 32.975 -28.070 1.00 88.50 591 ARG A C 1
ATOM 4654 O O . ARG A 1 591 ? -11.053 34.104 -27.608 1.00 88.50 591 ARG A O 1
ATOM 4661 N N . ASP A 1 592 ? -10.261 32.350 -28.782 1.00 87.81 592 ASP A N 1
ATOM 4662 C CA . ASP A 1 592 ? -9.012 32.958 -29.240 1.00 87.81 592 ASP A CA 1
ATOM 4663 C C . ASP A 1 592 ? -8.927 32.853 -30.767 1.00 87.81 592 ASP A C 1
ATOM 4665 O O . ASP A 1 592 ? -8.808 31.769 -31.338 1.00 87.81 592 ASP A O 1
ATOM 4669 N N . SER A 1 593 ? -8.984 34.003 -31.438 1.00 84.50 593 SER A N 1
ATOM 4670 C CA . SER A 1 593 ? -8.947 34.099 -32.900 1.00 84.50 593 SER A CA 1
ATOM 4671 C C . SER A 1 593 ? -7.612 33.651 -33.512 1.00 84.50 593 SER A C 1
ATOM 4673 O O . SER A 1 593 ? -7.554 33.360 -34.706 1.00 84.50 593 SER A O 1
ATOM 4675 N N . ARG A 1 594 ? -6.537 33.563 -32.715 1.00 85.75 594 ARG A N 1
ATOM 4676 C CA . ARG A 1 594 ? -5.206 33.114 -33.162 1.00 85.75 594 ARG A CA 1
ATOM 4677 C C . ARG A 1 594 ? -5.105 31.594 -33.308 1.00 85.75 594 ARG A C 1
ATOM 4679 O O . ARG A 1 594 ? -4.208 31.124 -33.997 1.00 85.75 594 ARG A O 1
ATOM 4686 N N . LEU A 1 595 ? -6.009 30.840 -32.681 1.00 87.12 595 LEU A N 1
ATOM 4687 C CA . LEU A 1 595 ? -6.000 29.372 -32.645 1.00 87.12 595 LEU A CA 1
ATOM 4688 C C . LEU A 1 595 ? -7.000 28.749 -33.643 1.00 87.12 595 LEU A C 1
ATOM 4690 O O . LEU A 1 595 ? -7.420 27.608 -33.476 1.00 87.12 595 LEU A O 1
ATOM 4694 N N . GLU A 1 596 ? -7.408 29.491 -34.677 1.00 87.94 596 GLU A N 1
ATOM 4695 C CA . GLU A 1 596 ? -8.331 29.019 -35.719 1.00 87.94 596 GLU A CA 1
ATOM 4696 C C . GLU A 1 596 ? -7.580 28.290 -36.855 1.00 87.94 596 GLU A C 1
ATOM 4698 O O . GLU A 1 596 ? -6.607 28.805 -37.409 1.00 87.94 596 GLU A O 1
ATOM 4703 N N . TRP A 1 597 ? -8.073 27.123 -37.294 1.00 88.44 597 TRP A N 1
ATOM 4704 C CA . TRP A 1 597 ? -7.554 26.428 -38.485 1.00 88.44 597 TRP A CA 1
ATOM 4705 C C . TRP A 1 597 ? -8.670 25.871 -39.369 1.00 88.44 597 TRP A C 1
ATOM 4707 O O . TRP A 1 597 ? -9.830 25.743 -38.985 1.00 88.44 597 TRP A O 1
ATOM 4717 N N . LYS A 1 598 ? -8.313 25.510 -40.607 1.00 86.00 598 LYS A N 1
ATOM 4718 C CA . LYS A 1 598 ? -9.234 24.871 -41.557 1.00 86.00 598 LYS A CA 1
ATOM 4719 C C . LYS A 1 598 ? -8.983 23.357 -41.602 1.00 86.00 598 LYS A C 1
ATOM 4721 O O . LYS A 1 598 ? -7.930 22.961 -42.112 1.00 86.00 598 LYS A O 1
ATOM 4726 N N . PRO A 1 599 ? -9.954 22.504 -41.213 1.00 83.75 599 PRO A N 1
ATOM 4727 C CA . PRO A 1 599 ? -9.781 21.043 -41.148 1.00 83.75 599 PRO A CA 1
ATOM 4728 C C . PRO A 1 599 ? -9.297 20.400 -42.453 1.00 83.75 599 PRO A C 1
ATOM 4730 O O . PRO A 1 599 ? -8.532 19.439 -42.440 1.00 83.75 599 PRO A O 1
ATOM 4733 N N . LYS A 1 600 ? -9.678 20.977 -43.601 1.00 79.69 600 LYS A N 1
ATOM 4734 C CA . LYS A 1 600 ? -9.338 20.473 -44.940 1.00 79.69 600 LYS A CA 1
ATOM 4735 C C . LYS A 1 600 ? -7.828 20.324 -45.194 1.00 79.69 600 LYS A C 1
ATOM 4737 O O . LYS A 1 600 ? -7.448 19.501 -46.021 1.00 79.69 600 LYS A O 1
ATOM 4742 N N . TYR A 1 601 ? -6.979 21.116 -44.535 1.00 75.94 601 TYR A N 1
ATOM 4743 C CA . TYR A 1 601 ? -5.523 21.083 -44.747 1.00 75.94 601 TYR A CA 1
ATOM 4744 C C . TYR A 1 601 ? -4.780 20.120 -43.811 1.00 75.94 601 TYR A C 1
ATOM 4746 O O . TYR A 1 601 ? -3.636 19.778 -44.094 1.00 75.94 601 TYR A O 1
ATOM 4754 N N . PHE A 1 602 ? -5.440 19.634 -42.756 1.00 77.25 602 PHE A N 1
ATOM 4755 C CA . PHE A 1 602 ? -4.839 18.833 -41.684 1.00 77.25 602 PHE A CA 1
ATOM 4756 C C . PHE A 1 602 ? -5.641 17.549 -41.428 1.00 77.25 602 PHE A C 1
ATOM 4758 O O . PHE A 1 602 ? -5.933 17.195 -40.296 1.00 77.25 602 PHE A O 1
ATOM 4765 N N . GLY A 1 603 ? -6.071 16.862 -42.491 1.00 69.81 603 GLY A N 1
ATOM 4766 C CA . GLY A 1 603 ? -6.711 15.544 -42.367 1.00 69.81 603 GLY A CA 1
ATOM 4767 C C . GLY A 1 603 ? -8.122 15.533 -41.760 1.00 69.81 603 GLY A C 1
ATOM 4768 O O . GLY A 1 603 ? -8.547 14.492 -41.275 1.00 69.81 603 GLY A O 1
ATOM 4769 N N . ASN A 1 604 ? -8.863 16.648 -41.817 1.00 80.94 604 ASN A N 1
ATOM 4770 C CA . ASN A 1 604 ? -10.189 16.830 -41.202 1.00 80.94 604 ASN A CA 1
ATOM 4771 C C . ASN A 1 604 ? -10.202 16.733 -39.664 1.00 80.94 604 ASN A C 1
ATOM 4773 O O . ASN A 1 604 ? -11.198 16.313 -39.084 1.00 80.94 604 ASN A O 1
ATOM 4777 N N . ILE A 1 605 ? -9.120 17.143 -38.998 1.00 80.81 605 ILE A N 1
ATOM 4778 C CA . ILE A 1 605 ? -9.092 17.264 -37.534 1.00 80.81 605 ILE A CA 1
ATOM 4779 C C . ILE A 1 605 ? -10.026 18.406 -37.095 1.00 80.81 605 ILE A C 1
ATOM 4781 O O . ILE A 1 605 ? -9.834 19.557 -37.497 1.00 80.81 605 ILE A O 1
ATOM 4785 N N . GLU A 1 606 ? -11.032 18.074 -36.279 1.00 83.75 606 GLU A N 1
ATOM 4786 C CA . GLU A 1 606 ? -12.026 19.015 -35.731 1.00 83.75 606 GLU A CA 1
ATOM 4787 C C . GLU A 1 606 ? -11.647 19.561 -34.344 1.00 83.75 606 GLU A C 1
ATOM 4789 O O . GLU A 1 606 ? -12.066 20.652 -33.962 1.00 83.75 606 GLU A O 1
ATOM 4794 N N . THR A 1 607 ? -10.835 18.826 -33.587 1.00 86.88 607 THR A N 1
ATOM 4795 C CA . THR A 1 607 ? -10.395 19.227 -32.247 1.00 86.88 607 THR A CA 1
ATOM 4796 C C . THR A 1 607 ? -8.923 18.913 -32.053 1.00 86.88 607 THR A C 1
ATOM 4798 O O . THR A 1 607 ? -8.478 17.829 -32.430 1.00 86.88 607 THR A O 1
ATOM 4801 N N . LEU A 1 608 ? -8.196 19.830 -31.422 1.00 88.19 608 LEU A N 1
ATOM 4802 C CA . LEU A 1 608 ? -6.792 19.677 -31.059 1.00 88.19 608 LEU A CA 1
ATOM 4803 C C . LEU A 1 608 ? -6.651 19.726 -29.534 1.00 88.19 608 LEU A C 1
ATOM 4805 O O . LEU A 1 608 ? -7.278 20.563 -28.886 1.00 88.19 608 LEU A O 1
ATOM 4809 N N . SER A 1 609 ? -5.837 18.836 -28.969 1.00 88.88 609 SER A N 1
ATOM 4810 C CA . SER A 1 609 ? -5.518 18.830 -27.539 1.00 88.88 609 SER A CA 1
ATOM 4811 C C . SER A 1 609 ? -4.123 19.399 -27.320 1.00 88.88 609 SER A C 1
ATOM 4813 O O . SER A 1 609 ? -3.171 18.847 -27.857 1.00 88.88 609 SER A O 1
ATOM 4815 N N . VAL A 1 610 ? -4.014 20.476 -26.541 1.00 87.31 610 VAL A N 1
ATOM 4816 C CA . VAL A 1 610 ? -2.749 21.186 -26.269 1.00 87.31 610 VAL A CA 1
ATOM 4817 C C . VAL A 1 610 ? -2.594 21.389 -24.764 1.00 87.31 610 VAL A C 1
ATOM 4819 O O . VAL A 1 610 ? -3.587 21.516 -24.048 1.00 87.31 610 VAL A O 1
ATOM 4822 N N . VAL A 1 611 ? -1.359 21.410 -24.266 1.00 87.12 611 VAL A N 1
ATOM 4823 C CA . VAL A 1 611 ? -1.064 21.693 -22.852 1.00 87.12 611 VAL A CA 1
ATOM 4824 C C . VAL A 1 611 ? -1.296 23.178 -22.547 1.00 87.12 611 VAL A C 1
ATOM 4826 O O . VAL A 1 611 ? -0.864 24.045 -23.306 1.00 87.12 611 VAL A O 1
ATOM 4829 N N . GLY A 1 612 ? -1.947 23.492 -21.424 1.00 82.69 612 GLY A N 1
ATOM 4830 C CA . GLY A 1 612 ? -2.317 24.869 -21.076 1.00 82.69 612 GLY A CA 1
ATOM 4831 C C . GLY A 1 612 ? -1.186 25.841 -20.869 1.00 82.69 612 GLY A C 1
ATOM 4832 O O . GLY A 1 612 ? -1.337 26.997 -21.241 1.00 82.69 612 GLY A O 1
ATOM 4833 N N . SER A 1 613 ? -0.026 25.377 -20.420 1.00 84.69 613 SER A N 1
ATOM 4834 C CA . SER A 1 613 ? 1.171 26.209 -20.333 1.00 84.69 613 SER A CA 1
ATOM 4835 C C . SER A 1 613 ? 1.693 26.689 -21.693 1.00 84.69 613 SER A C 1
ATOM 4837 O O . SER A 1 613 ? 2.509 27.598 -21.726 1.00 84.69 613 SER A O 1
ATOM 4839 N N . SER A 1 614 ? 1.226 26.129 -22.817 1.00 86.00 614 SER A N 1
ATOM 4840 C CA . SER A 1 614 ? 1.632 26.553 -24.170 1.00 86.00 614 SER A CA 1
ATOM 4841 C C . SER A 1 614 ? 0.702 27.596 -24.802 1.00 86.00 614 SER A C 1
ATOM 4843 O O . SER A 1 614 ? 1.008 28.123 -25.872 1.00 86.00 614 SER A O 1
ATOM 4845 N N . ILE A 1 615 ? -0.438 27.901 -24.172 1.00 88.81 615 ILE A N 1
ATOM 4846 C CA . ILE A 1 615 ? -1.408 28.889 -24.657 1.00 88.81 615 ILE A CA 1
ATOM 4847 C C . ILE A 1 615 ? -1.804 29.867 -23.549 1.00 88.81 615 ILE A C 1
ATOM 4849 O O . ILE A 1 615 ? -1.523 29.657 -22.376 1.00 88.81 615 ILE A O 1
ATOM 4853 N N . TRP A 1 616 ? -2.452 30.976 -23.903 1.00 88.25 616 TRP A N 1
ATOM 4854 C CA . TRP A 1 616 ? -2.919 31.919 -22.891 1.00 88.25 616 TRP A CA 1
ATOM 4855 C C . TRP A 1 616 ? -4.065 31.304 -22.074 1.00 88.25 616 TRP A C 1
ATOM 4857 O O . TRP A 1 616 ? -5.083 30.910 -22.648 1.00 88.25 616 TRP A O 1
ATOM 4867 N N . THR A 1 617 ? -3.935 31.285 -20.744 1.00 87.81 617 THR A N 1
ATOM 4868 C CA . THR A 1 617 ? -5.000 30.898 -19.805 1.00 87.81 617 THR A CA 1
ATOM 4869 C C . THR A 1 617 ? -5.399 32.077 -18.900 1.00 87.81 617 THR A C 1
ATOM 4871 O O . THR A 1 617 ? -4.557 32.883 -18.484 1.00 87.81 617 THR A O 1
ATOM 4874 N N . PRO A 1 618 ? -6.696 32.241 -18.577 1.00 85.94 618 PRO A N 1
ATOM 4875 C CA . PRO A 1 618 ? -7.143 33.292 -17.669 1.00 85.94 618 PRO A CA 1
ATOM 4876 C C . PRO A 1 618 ? -6.740 33.005 -16.216 1.00 85.94 618 PRO A C 1
ATOM 4878 O O . PRO A 1 618 ? -7.062 31.962 -15.650 1.00 85.94 618 PRO A O 1
ATOM 4881 N N . THR A 1 619 ? -6.095 33.974 -15.563 1.00 85.75 619 THR A N 1
ATOM 4882 C CA . THR A 1 619 ? -5.691 33.846 -14.156 1.00 85.75 619 THR A CA 1
ATOM 4883 C C . THR A 1 619 ? -6.851 34.139 -13.201 1.00 85.75 619 THR A C 1
ATOM 4885 O O . THR A 1 619 ? -7.356 35.267 -13.138 1.00 85.75 619 THR A O 1
ATOM 4888 N N . PHE A 1 620 ? -7.216 33.148 -12.385 1.00 86.50 620 PHE A N 1
ATOM 4889 C CA . PHE A 1 620 ? -8.254 33.261 -11.360 1.00 86.50 620 PHE A CA 1
ATOM 4890 C C . PHE A 1 620 ? -7.683 33.285 -9.940 1.00 86.50 620 PHE A C 1
ATOM 4892 O O . PHE A 1 620 ? -6.776 32.533 -9.591 1.00 86.50 620 PHE A O 1
ATOM 4899 N N . THR A 1 621 ? -8.279 34.113 -9.082 1.00 85.75 621 THR A N 1
ATOM 4900 C CA . THR A 1 621 ? -7.971 34.179 -7.648 1.00 85.75 621 THR A CA 1
ATOM 4901 C C . THR A 1 621 ? -9.175 33.740 -6.822 1.00 85.75 621 THR A C 1
ATOM 4903 O O . THR A 1 621 ? -10.275 34.270 -6.983 1.00 85.75 621 THR A O 1
ATOM 4906 N N . LEU A 1 622 ? -8.979 32.775 -5.921 1.00 87.00 622 LEU A N 1
ATOM 4907 C CA . LEU A 1 622 ? -10.042 32.286 -5.044 1.00 87.00 622 LEU A CA 1
ATOM 4908 C C . LEU A 1 622 ? -10.277 33.276 -3.889 1.00 87.00 622 LEU A C 1
ATOM 4910 O O . LEU A 1 622 ? -9.367 33.587 -3.116 1.00 87.00 622 LEU A O 1
ATOM 4914 N N . LYS A 1 623 ? -11.501 33.795 -3.762 1.00 83.06 623 LYS A N 1
ATOM 4915 C CA . LYS A 1 623 ? -11.913 34.686 -2.666 1.00 83.06 623 LYS A CA 1
ATOM 4916 C C . LYS A 1 623 ? -12.365 33.871 -1.455 1.00 83.06 623 LYS A C 1
ATOM 4918 O O . LYS A 1 623 ? -12.965 32.816 -1.607 1.00 83.06 623 LYS A O 1
ATOM 4923 N N . ARG A 1 624 ? -12.119 34.401 -0.247 1.00 78.31 624 ARG A N 1
ATOM 4924 C CA . ARG A 1 624 ? -12.447 33.744 1.042 1.00 78.31 624 ARG A CA 1
ATOM 4925 C C . ARG A 1 624 ? -11.850 32.337 1.189 1.00 78.31 624 ARG A C 1
ATOM 4927 O O . ARG A 1 624 ? -12.417 31.485 1.869 1.00 78.31 624 ARG A O 1
ATOM 4934 N N . ASN A 1 625 ? -10.703 32.117 0.555 1.00 81.88 625 ASN A N 1
ATOM 4935 C CA . ASN A 1 625 ? -9.969 30.875 0.679 1.00 81.88 625 ASN A CA 1
ATOM 4936 C C . ASN A 1 625 ? -9.446 30.706 2.115 1.00 81.88 625 ASN A C 1
ATOM 4938 O O . ASN A 1 625 ? -8.841 31.628 2.667 1.00 81.88 625 ASN A O 1
ATOM 4942 N N . ALA A 1 626 ? -9.691 29.539 2.704 1.00 72.81 626 ALA A N 1
ATOM 4943 C CA . ALA A 1 626 ? -9.190 29.174 4.027 1.00 72.81 626 ALA A CA 1
ATOM 4944 C C . ALA A 1 626 ? -7.811 28.487 3.975 1.00 72.81 626 ALA A C 1
ATOM 4946 O O . ALA A 1 626 ? -7.196 28.294 5.023 1.00 72.81 626 ALA A O 1
ATOM 4947 N N . ASP A 1 627 ? -7.320 28.126 2.782 1.00 77.88 627 ASP A N 1
ATOM 4948 C CA . ASP A 1 627 ? -6.008 27.509 2.589 1.00 77.88 627 ASP A CA 1
ATOM 4949 C C . ASP A 1 627 ? -4.938 28.533 2.145 1.00 77.88 627 ASP A C 1
ATOM 4951 O O . ASP A 1 627 ? -4.994 29.035 1.019 1.00 77.88 627 ASP A O 1
ATOM 4955 N N . PRO A 1 628 ? -3.925 28.837 2.975 1.00 67.69 628 PRO A N 1
ATOM 4956 C CA . PRO A 1 628 ? -2.850 29.756 2.604 1.00 67.69 628 PRO A CA 1
ATOM 4957 C C . PRO A 1 628 ? -1.900 29.210 1.520 1.00 67.69 628 PRO A C 1
ATOM 4959 O O . PRO A 1 628 ? -1.104 29.984 0.990 1.00 67.69 628 PRO A O 1
ATOM 4962 N N . LEU A 1 629 ? -1.944 27.910 1.199 1.00 74.19 629 LEU A N 1
ATOM 4963 C CA . LEU A 1 629 ? -1.050 27.252 0.234 1.00 74.19 629 LEU A CA 1
ATOM 4964 C C . LEU A 1 629 ? -1.597 27.199 -1.198 1.00 74.19 629 LEU A C 1
ATOM 4966 O O . LEU A 1 629 ? -0.869 26.791 -2.103 1.00 74.19 629 LEU A O 1
ATOM 4970 N N . TYR A 1 630 ? -2.843 27.610 -1.424 1.00 76.50 630 TYR A N 1
ATOM 4971 C CA . TYR A 1 630 ? -3.459 27.586 -2.750 1.00 76.50 630 TYR A CA 1
ATOM 4972 C C . TYR A 1 630 ? -2.689 28.470 -3.744 1.00 76.50 630 TYR A C 1
ATOM 4974 O O . TYR A 1 630 ? -2.580 29.684 -3.558 1.00 76.50 630 TYR A O 1
ATOM 4982 N N . ARG A 1 631 ? -2.169 27.862 -4.818 1.00 67.62 631 ARG A N 1
ATOM 4983 C CA . ARG A 1 631 ? -1.336 28.538 -5.832 1.00 67.62 631 ARG A CA 1
ATOM 4984 C C . ARG A 1 631 ? -2.093 28.997 -7.082 1.00 67.62 631 ARG A C 1
ATOM 4986 O O . ARG A 1 631 ? -1.480 29.624 -7.936 1.00 67.62 631 ARG A O 1
ATOM 4993 N N . GLY A 1 632 ? -3.398 28.741 -7.172 1.00 76.00 632 GLY A N 1
ATOM 4994 C CA . GLY A 1 632 ? -4.192 28.985 -8.381 1.00 76.00 632 GLY A CA 1
ATOM 4995 C C . GLY A 1 632 ? -4.743 27.690 -8.975 1.00 76.00 632 GLY A C 1
ATOM 4996 O O . GLY A 1 632 ? -4.575 26.618 -8.397 1.00 76.00 632 GLY A O 1
ATOM 4997 N N . LEU A 1 633 ? -5.433 27.808 -10.109 1.00 83.00 633 LEU A N 1
ATOM 4998 C CA . LEU A 1 633 ? -5.864 26.648 -10.891 1.00 83.00 633 LEU A CA 1
ATOM 4999 C C . LEU A 1 633 ? -4.658 26.069 -11.661 1.00 83.00 633 LEU A C 1
ATOM 5001 O O . LEU A 1 633 ? -3.763 26.833 -12.015 1.00 83.00 633 LEU A O 1
ATOM 5005 N N . PRO A 1 634 ? -4.596 24.747 -11.891 1.00 82.12 634 PRO A N 1
ATOM 5006 C CA . PRO A 1 634 ? -3.492 24.112 -12.608 1.00 82.12 634 PRO A CA 1
ATOM 5007 C C . PRO A 1 634 ? -3.476 24.470 -14.102 1.00 82.12 634 PRO A C 1
ATOM 5009 O O . PRO A 1 634 ? -4.443 24.208 -14.817 1.00 82.12 634 PRO A O 1
ATOM 5012 N N . ASP A 1 635 ? -2.344 24.997 -14.575 1.00 74.25 635 ASP A N 1
ATOM 5013 C CA . ASP A 1 635 ? -2.140 25.403 -15.975 1.00 74.25 635 ASP A CA 1
ATOM 5014 C C . ASP A 1 635 ? -1.599 24.265 -16.874 1.00 74.25 635 ASP A C 1
ATOM 5016 O O . ASP A 1 635 ? -1.738 24.324 -18.090 1.00 74.25 635 ASP A O 1
ATOM 5020 N N . ASP A 1 636 ? -1.057 23.178 -16.308 1.00 79.88 636 ASP A N 1
ATOM 5021 C CA . ASP A 1 636 ? -0.476 22.041 -17.060 1.00 79.88 636 ASP A CA 1
ATOM 5022 C C . ASP A 1 636 ? -1.511 20.986 -17.514 1.00 79.88 636 ASP A C 1
ATOM 5024 O O . ASP A 1 636 ? -1.179 19.836 -17.807 1.00 79.88 636 ASP A O 1
ATOM 5028 N N . VAL A 1 637 ? -2.794 21.351 -17.552 1.00 85.75 637 VAL A N 1
ATOM 5029 C CA . VAL A 1 637 ? -3.883 20.458 -17.980 1.00 85.75 637 VAL A CA 1
ATOM 5030 C C . VAL A 1 637 ? -4.033 20.512 -19.503 1.00 85.75 637 VAL A C 1
ATOM 5032 O O . VAL A 1 637 ? -3.756 21.536 -20.122 1.00 85.75 637 VAL A O 1
ATOM 5035 N N . LEU A 1 638 ? -4.481 19.417 -20.124 1.00 86.44 638 LEU A N 1
ATOM 5036 C CA . LEU A 1 638 ? -4.809 19.390 -21.552 1.00 86.44 638 LEU A CA 1
ATOM 5037 C C . LEU A 1 638 ? -6.098 20.177 -21.826 1.00 86.44 638 LEU A C 1
ATOM 5039 O O . LEU A 1 638 ? -7.156 19.862 -21.277 1.00 86.44 638 LEU A O 1
ATOM 5043 N N . LEU A 1 639 ? -6.025 21.163 -22.716 1.00 89.19 639 LEU A N 1
ATOM 5044 C CA . LEU A 1 639 ? -7.171 21.921 -23.209 1.00 89.19 639 LEU A CA 1
ATOM 5045 C C . LEU A 1 639 ? -7.602 21.396 -24.562 1.00 89.19 639 LEU A C 1
ATOM 5047 O O . LEU A 1 639 ? -6.781 20.975 -25.375 1.00 89.19 639 LEU A O 1
ATOM 5051 N N . LEU A 1 640 ? -8.905 21.467 -24.816 1.00 89.75 640 LEU A N 1
ATOM 5052 C CA . LEU A 1 640 ? -9.456 21.171 -26.128 1.00 89.75 640 LEU A CA 1
ATOM 5053 C C . LEU A 1 640 ? -9.696 22.471 -26.881 1.00 89.75 640 LEU A C 1
ATOM 5055 O O . LEU A 1 640 ? -10.482 23.316 -26.451 1.00 89.75 640 LEU A O 1
ATOM 5059 N N . ILE A 1 641 ? -9.053 22.588 -28.032 1.00 91.06 641 ILE A N 1
ATOM 5060 C CA . ILE A 1 641 ? -9.246 23.669 -28.986 1.00 91.06 641 ILE A CA 1
ATOM 5061 C C . ILE A 1 641 ? -10.124 23.131 -30.114 1.00 91.06 641 ILE A C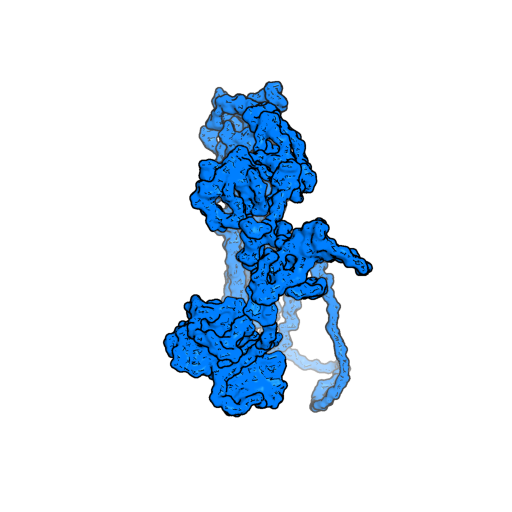 1
ATOM 5063 O O . ILE A 1 641 ? -9.892 22.037 -30.632 1.00 91.06 641 ILE A O 1
ATOM 5067 N N . SER A 1 642 ? -11.151 23.885 -30.481 1.00 90.88 642 SER A N 1
ATOM 5068 C CA . SER A 1 642 ? -12.030 23.605 -31.617 1.00 90.88 642 SER A CA 1
ATOM 5069 C C . SER A 1 642 ? -11.618 24.435 -32.838 1.00 90.88 642 SER A C 1
ATOM 5071 O O . SER A 1 642 ? -10.968 25.470 -32.707 1.00 90.88 642 SER A O 1
ATOM 5073 N N . THR A 1 643 ? -12.021 24.003 -34.037 1.00 89.00 643 THR A N 1
ATOM 5074 C CA . THR A 1 643 ? -11.671 24.653 -35.323 1.00 89.00 643 THR A CA 1
ATOM 5075 C C . THR A 1 643 ? -11.961 26.159 -35.401 1.00 89.00 643 THR A C 1
ATOM 5077 O O . THR A 1 643 ? -11.319 26.876 -36.165 1.00 89.00 643 THR A O 1
ATOM 5080 N N . ASP A 1 644 ? -12.936 26.636 -34.627 1.00 86.31 644 ASP A N 1
ATOM 5081 C CA . ASP A 1 644 ? -13.405 28.021 -34.536 1.00 86.31 644 ASP A CA 1
ATOM 5082 C C . ASP A 1 644 ? -12.624 28.871 -33.514 1.00 86.31 644 ASP A C 1
ATOM 5084 O O . ASP A 1 644 ? -13.031 29.996 -33.209 1.00 86.31 644 ASP A O 1
ATOM 5088 N N . GLY A 1 645 ? -11.523 28.333 -32.974 1.00 85.62 645 GLY A N 1
ATOM 5089 C CA . GLY A 1 645 ? -10.678 29.002 -31.983 1.00 85.62 645 GLY A CA 1
ATOM 5090 C C . GLY A 1 645 ? -11.286 29.004 -30.580 1.00 85.62 645 GLY A C 1
ATOM 5091 O O . GLY A 1 645 ? -10.797 29.696 -29.688 1.00 85.62 645 GLY A O 1
ATOM 5092 N N . THR A 1 646 ? -12.371 28.256 -30.361 1.00 89.75 646 THR A N 1
ATOM 5093 C CA . THR A 1 646 ? -12.962 28.089 -29.031 1.00 89.75 646 THR A CA 1
ATOM 5094 C C . THR A 1 646 ? -12.104 27.128 -28.217 1.00 89.75 646 THR A C 1
ATOM 5096 O O . THR A 1 646 ? -11.917 25.971 -28.600 1.00 89.75 646 THR A O 1
ATOM 5099 N N . VAL A 1 647 ? -11.614 27.602 -27.075 1.00 91.75 647 VAL A N 1
ATOM 5100 C CA . VAL A 1 647 ? -10.814 26.831 -26.126 1.00 91.75 647 VAL A CA 1
ATOM 5101 C C . VAL A 1 647 ? -11.698 26.407 -24.961 1.00 91.75 647 VAL A C 1
ATOM 5103 O O . VAL A 1 647 ? -12.433 27.218 -24.392 1.00 91.75 647 VAL A O 1
ATOM 5106 N N . ARG A 1 648 ? -11.633 25.124 -24.607 1.00 91.44 648 ARG A N 1
ATOM 5107 C CA . ARG A 1 648 ? -12.282 24.555 -23.426 1.00 91.44 648 ARG A CA 1
ATOM 5108 C C . ARG A 1 648 ? -11.229 24.098 -22.427 1.00 91.44 648 ARG A C 1
ATOM 5110 O O . ARG A 1 648 ? -10.424 23.217 -22.730 1.00 91.44 648 ARG A O 1
ATOM 5117 N N . TRP A 1 649 ? -11.288 24.670 -21.232 1.00 91.50 649 TRP A N 1
ATOM 5118 C CA . TRP A 1 649 ? -10.442 24.339 -20.096 1.00 91.50 649 TRP A CA 1
ATOM 5119 C C . TRP A 1 649 ? -11.292 23.716 -18.998 1.00 91.50 649 TRP A C 1
ATOM 5121 O O . TRP A 1 649 ? -12.033 24.412 -18.304 1.00 91.50 649 TRP A O 1
ATOM 5131 N N . ARG A 1 650 ? -11.206 22.394 -18.873 1.00 90.44 650 ARG A N 1
ATOM 5132 C CA . ARG A 1 650 ? -11.874 21.644 -17.814 1.00 90.44 650 ARG A CA 1
ATOM 5133 C C . ARG A 1 650 ? -10.889 21.407 -16.684 1.00 90.44 650 ARG A C 1
ATOM 5135 O O . ARG A 1 650 ? -9.870 20.753 -16.891 1.00 90.44 650 ARG A O 1
ATOM 5142 N N . VAL A 1 651 ? -11.198 21.935 -15.508 1.00 88.94 651 VAL A N 1
ATOM 5143 C CA . VAL A 1 651 ? -10.345 21.848 -14.324 1.00 88.94 651 VAL A CA 1
ATOM 5144 C C . VAL A 1 651 ? -11.109 21.184 -13.197 1.00 88.94 651 VAL A C 1
ATOM 5146 O O . VAL A 1 651 ? -12.196 21.624 -12.829 1.00 88.94 651 VAL A O 1
ATOM 5149 N N . GLU A 1 652 ? -10.506 20.152 -12.627 1.00 88.94 652 GLU A N 1
ATOM 5150 C CA . GLU A 1 652 ? -10.930 19.542 -11.374 1.00 88.94 652 GLU A CA 1
ATOM 5151 C C . GLU A 1 652 ? -9.999 20.037 -10.267 1.00 88.94 652 GLU A C 1
ATOM 5153 O O . GLU A 1 652 ? -8.774 19.985 -10.403 1.00 88.94 652 GLU A O 1
ATOM 5158 N N . THR A 1 653 ? -10.561 20.604 -9.199 1.00 87.62 653 THR A N 1
ATOM 5159 C CA . THR A 1 653 ? -9.756 21.171 -8.115 1.00 87.62 653 THR A CA 1
ATOM 5160 C C . THR A 1 653 ? -10.439 21.064 -6.760 1.00 87.62 653 THR A C 1
ATOM 5162 O O . THR A 1 653 ? -11.665 21.101 -6.637 1.00 87.62 653 THR A O 1
ATOM 5165 N N . LEU A 1 654 ? -9.608 20.981 -5.724 1.00 89.06 654 LEU A N 1
ATOM 5166 C CA . LEU A 1 654 ? -10.019 20.986 -4.331 1.00 89.06 654 LEU A CA 1
ATOM 5167 C C . LEU A 1 654 ? -10.032 22.420 -3.818 1.00 89.06 654 LEU A C 1
ATOM 5169 O O . LEU A 1 654 ? -9.003 23.099 -3.787 1.00 89.06 654 LEU A O 1
ATOM 5173 N N . THR A 1 655 ? -11.199 22.882 -3.382 1.00 88.19 655 THR A N 1
ATOM 5174 C CA . THR A 1 655 ? -11.353 24.231 -2.833 1.00 88.19 655 THR A CA 1
ATOM 5175 C C . THR A 1 655 ? -11.666 24.191 -1.355 1.00 88.19 655 THR A C 1
ATOM 5177 O O . THR A 1 655 ? -12.421 23.346 -0.887 1.00 88.19 655 THR A O 1
ATOM 5180 N N . SER A 1 656 ? -11.087 25.137 -0.619 1.00 89.75 656 SER A N 1
ATOM 5181 C CA . SER A 1 656 ? -11.286 25.285 0.815 1.00 89.75 656 SER A CA 1
ATOM 5182 C C . SER A 1 656 ? -11.851 26.669 1.109 1.00 89.75 656 SER A C 1
ATOM 5184 O O . SER A 1 656 ? -11.142 27.667 0.990 1.00 89.75 656 SER A O 1
ATOM 5186 N N . THR A 1 657 ? -13.111 26.757 1.522 1.00 89.88 657 THR A N 1
ATOM 5187 C CA . THR A 1 657 ? -13.803 28.043 1.699 1.00 89.88 657 THR A CA 1
ATOM 5188 C C . THR A 1 657 ? -14.386 28.218 3.088 1.00 89.88 657 THR A C 1
ATOM 5190 O O . THR A 1 657 ? -14.622 27.251 3.809 1.00 89.88 657 THR A O 1
ATOM 5193 N N . ILE A 1 658 ? -14.567 29.483 3.472 1.00 88.12 658 ILE A N 1
ATOM 5194 C CA . ILE A 1 658 ? -15.195 29.859 4.738 1.00 88.12 658 ILE A CA 1
ATOM 5195 C C . ILE A 1 658 ? -16.700 30.015 4.521 1.00 88.12 658 ILE A C 1
ATOM 5197 O O . ILE A 1 658 ? -17.135 30.829 3.697 1.00 88.12 658 ILE A O 1
ATOM 5201 N N . CYS A 1 659 ? -17.476 29.269 5.294 1.00 88.06 659 CYS A N 1
ATOM 5202 C CA . CYS A 1 659 ? -18.929 29.279 5.280 1.00 88.06 659 CYS A CA 1
ATOM 5203 C C . CYS A 1 659 ? -19.501 30.277 6.284 1.00 88.06 659 CYS A C 1
ATOM 5205 O O . CYS A 1 659 ? -18.857 30.663 7.258 1.00 88.06 659 CYS A O 1
ATOM 5207 N N . THR A 1 660 ? -20.741 30.690 6.051 1.00 84.56 660 THR A N 1
ATOM 5208 C CA . THR A 1 660 ? -21.543 31.428 7.025 1.00 84.56 660 THR A CA 1
ATOM 5209 C C . THR A 1 660 ? -22.578 30.489 7.626 1.00 84.56 660 THR A C 1
ATOM 5211 O O . THR A 1 660 ? -23.410 29.935 6.906 1.00 84.56 660 THR A O 1
ATOM 5214 N N . THR A 1 661 ? -22.506 30.296 8.944 1.00 77.44 661 THR A N 1
ATOM 5215 C CA . THR A 1 661 ? -23.435 29.454 9.707 1.00 77.44 661 THR A CA 1
ATOM 5216 C C . THR A 1 661 ? -24.479 30.315 10.421 1.00 77.44 661 THR A C 1
ATOM 5218 O O . THR A 1 661 ? -24.189 31.421 10.884 1.00 77.44 661 THR A O 1
ATOM 5221 N N . HIS A 1 662 ? -25.707 29.806 10.533 1.00 78.31 662 HIS A N 1
ATOM 5222 C CA . HIS A 1 662 ? -26.758 30.401 11.362 1.00 78.31 662 HIS A CA 1
ATOM 5223 C C . HIS A 1 662 ? -27.134 29.430 12.496 1.00 78.31 662 HIS A C 1
ATOM 5225 O O . HIS A 1 662 ? -28.157 28.749 12.409 1.00 78.31 662 HIS A O 1
ATOM 5231 N N . PRO A 1 663 ? -26.335 29.357 13.582 1.00 74.12 663 PRO A N 1
ATOM 5232 C CA . PRO A 1 663 ? -26.463 28.321 14.617 1.00 74.12 663 PRO A CA 1
ATOM 5233 C C . PRO A 1 663 ? -27.679 28.505 15.540 1.00 74.12 663 PRO A C 1
ATOM 5235 O O . PRO A 1 663 ? -27.904 27.705 16.448 1.00 74.12 663 PRO A O 1
ATOM 5238 N N . PHE A 1 664 ? -28.468 29.564 15.343 1.00 79.75 664 PHE A N 1
ATOM 5239 C CA . PHE A 1 664 ? -29.584 29.907 16.217 1.00 79.75 664 PHE A CA 1
ATOM 5240 C C . PHE A 1 664 ? -30.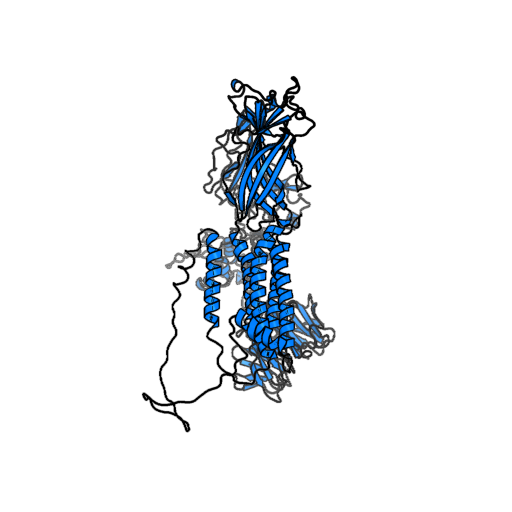632 28.785 16.308 1.00 79.75 664 PHE A C 1
ATOM 5242 O O . PHE A 1 664 ? -31.070 28.455 17.409 1.00 79.75 664 PHE A O 1
ATOM 5249 N N . PHE A 1 665 ? -30.975 28.159 15.178 1.00 79.25 665 PHE A N 1
ATOM 5250 C CA . PHE A 1 665 ? -32.000 27.112 15.084 1.00 79.25 665 PHE A CA 1
ATOM 5251 C C . PHE A 1 665 ? -31.462 25.681 15.227 1.00 79.25 665 PHE A C 1
ATOM 5253 O O . PHE A 1 665 ? -32.172 24.734 14.893 1.00 79.25 665 PHE A O 1
ATOM 5260 N N . PHE A 1 666 ? -30.242 25.490 15.741 1.00 79.88 666 PHE A N 1
ATOM 5261 C CA . PHE A 1 666 ? -29.686 24.152 15.963 1.00 79.88 666 PHE A CA 1
ATOM 5262 C C . PHE A 1 666 ? -30.667 23.246 16.744 1.00 79.88 666 PHE A C 1
ATOM 5264 O O . PHE A 1 666 ? -31.177 23.677 17.788 1.00 79.88 666 PHE A O 1
ATOM 5271 N N . PRO A 1 667 ? -30.934 21.995 16.301 1.00 79.62 667 PRO A N 1
ATOM 5272 C CA . PRO A 1 667 ? -30.275 21.236 15.221 1.00 79.62 667 PRO A CA 1
ATOM 5273 C C . PRO A 1 667 ? -30.923 21.333 13.822 1.00 79.62 667 PRO A C 1
ATOM 5275 O O . PRO A 1 667 ? -30.598 20.536 12.949 1.00 79.62 667 PRO A O 1
ATOM 5278 N N . ALA A 1 668 ? -31.873 22.246 13.609 1.00 83.69 668 ALA A N 1
ATOM 5279 C CA . ALA A 1 668 ? -32.461 22.551 12.300 1.00 83.69 668 ALA A CA 1
ATOM 5280 C C . ALA A 1 668 ? -31.809 23.811 11.699 1.00 83.69 668 ALA A C 1
ATOM 5282 O O . ALA A 1 668 ? -32.483 24.777 11.336 1.00 83.69 668 ALA A O 1
ATOM 5283 N N . ASP A 1 669 ? -30.478 23.831 11.683 1.00 84.12 669 ASP A N 1
ATOM 5284 C CA . ASP A 1 669 ? -29.662 24.921 11.165 1.00 84.12 669 ASP A CA 1
ATOM 5285 C C . ASP A 1 669 ? -29.377 24.779 9.663 1.00 84.12 669 ASP A C 1
ATOM 5287 O O . ASP A 1 669 ? -29.408 23.694 9.075 1.00 84.12 669 ASP A O 1
ATOM 5291 N N . THR A 1 670 ? -29.093 25.922 9.040 1.00 86.19 670 THR A N 1
ATOM 5292 C CA . THR A 1 670 ? -28.667 26.013 7.644 1.00 86.19 670 THR A CA 1
ATOM 5293 C C . THR A 1 670 ? -27.307 26.683 7.566 1.00 86.19 670 THR A C 1
ATOM 5295 O O . THR A 1 670 ? -27.069 27.698 8.233 1.00 86.19 670 THR A O 1
ATOM 5298 N N . MET A 1 671 ? -26.449 26.165 6.699 1.00 87.69 671 MET A N 1
ATOM 5299 C CA . MET A 1 671 ? -25.142 26.730 6.404 1.00 87.69 671 MET A CA 1
ATOM 5300 C C . MET A 1 671 ? -25.049 27.082 4.920 1.00 87.69 671 MET A C 1
ATOM 5302 O O . MET A 1 671 ? -25.481 26.314 4.064 1.00 87.69 671 MET A O 1
ATOM 5306 N N . GLU A 1 672 ? -24.483 28.248 4.616 1.00 90.12 672 GLU A N 1
ATOM 5307 C CA . GLU A 1 672 ? -24.270 28.711 3.243 1.00 90.12 672 GLU A CA 1
ATOM 5308 C C . GLU A 1 672 ? -22.783 28.997 3.012 1.00 90.12 672 GLU A C 1
ATOM 5310 O O . GLU A 1 672 ? -22.147 29.745 3.759 1.00 90.12 672 GLU A O 1
ATOM 5315 N N . CYS A 1 673 ? -22.217 28.385 1.976 1.00 91.12 673 CYS A N 1
ATOM 5316 C CA . CYS A 1 673 ? -20.810 28.483 1.613 1.00 91.12 673 CYS A CA 1
ATOM 5317 C C . CYS A 1 673 ? -20.687 29.060 0.200 1.00 91.12 673 CYS A C 1
ATOM 5319 O O . CYS A 1 673 ? -21.340 28.584 -0.727 1.00 91.12 673 CYS A O 1
ATOM 5321 N N . HIS A 1 674 ? -19.836 30.073 0.019 1.00 90.88 674 HIS A N 1
ATOM 5322 C CA . HIS A 1 674 ? -19.598 30.692 -1.288 1.00 90.88 674 HIS A CA 1
ATOM 5323 C C . HIS A 1 674 ? -18.164 30.451 -1.759 1.00 90.88 674 HIS A C 1
ATOM 5325 O O . HIS A 1 674 ? -17.213 30.962 -1.163 1.00 90.88 674 HIS A O 1
ATOM 5331 N N . ILE A 1 675 ? -18.025 29.750 -2.880 1.00 91.06 675 ILE A N 1
ATOM 5332 C CA . ILE A 1 675 ? -16.763 29.496 -3.570 1.00 91.06 675 ILE A CA 1
ATOM 5333 C C . ILE A 1 675 ? -16.705 30.432 -4.774 1.00 91.06 675 ILE A C 1
ATOM 5335 O O . ILE A 1 675 ? -17.395 30.210 -5.762 1.00 91.06 675 ILE A O 1
ATOM 5339 N N . CYS A 1 676 ? -15.927 31.513 -4.683 1.00 89.94 676 CYS A N 1
ATOM 5340 C CA . CYS A 1 676 ? -15.896 32.555 -5.712 1.00 89.94 676 CYS A CA 1
ATOM 5341 C C . CYS A 1 676 ? -14.500 32.736 -6.312 1.00 89.94 676 CYS A C 1
ATOM 5343 O O . CYS A 1 676 ? -13.551 33.082 -5.604 1.00 89.94 676 CYS A O 1
ATOM 5345 N N . PHE A 1 677 ? -14.400 32.594 -7.630 1.00 90.06 677 PHE A N 1
ATOM 5346 C CA . PHE A 1 677 ? -13.207 32.855 -8.427 1.00 90.06 677 PHE A CA 1
ATOM 5347 C C . PHE A 1 677 ? -13.293 34.242 -9.054 1.00 90.06 677 PHE A C 1
ATOM 5349 O O . PHE A 1 677 ? -14.177 34.518 -9.860 1.00 90.06 677 PHE A O 1
ATOM 5356 N N . SER A 1 678 ? -12.371 35.125 -8.685 1.00 88.31 678 SER A N 1
ATOM 5357 C CA . SER A 1 678 ? -12.256 36.471 -9.246 1.00 88.31 678 SER A CA 1
ATOM 5358 C C . SER A 1 678 ? -11.197 36.486 -10.336 1.00 88.31 678 SER A C 1
ATOM 5360 O O . SER A 1 678 ? -10.060 36.074 -10.084 1.00 88.31 678 SER A O 1
ATOM 5362 N N . VAL A 1 679 ? -11.535 37.033 -11.502 1.00 87.00 679 VAL A N 1
ATOM 5363 C CA . VAL A 1 679 ? -10.540 37.316 -12.548 1.00 87.00 679 VAL A CA 1
ATOM 5364 C C . VAL A 1 679 ? -9.569 38.413 -12.111 1.00 87.00 679 VAL A C 1
ATOM 5366 O O . VAL A 1 679 ? -9.889 39.243 -11.248 1.00 87.00 679 VAL A O 1
ATOM 5369 N N . SER A 1 680 ? -8.368 38.407 -12.694 1.00 80.94 680 SER A N 1
ATOM 5370 C CA . SER A 1 680 ? -7.360 39.441 -12.453 1.00 80.94 680 SER A CA 1
ATOM 5371 C C . SER A 1 680 ? -7.869 40.821 -12.893 1.00 80.94 680 SER A C 1
ATOM 5373 O O . SER A 1 680 ? -8.305 40.978 -14.031 1.00 80.94 680 SER A O 1
ATOM 5375 N N . PRO A 1 681 ? -7.765 41.864 -12.048 1.00 76.00 681 PRO A N 1
ATOM 5376 C CA . PRO A 1 681 ? -8.202 43.212 -12.409 1.00 76.00 681 PRO A CA 1
ATOM 5377 C C . PRO A 1 681 ? -7.294 43.893 -13.447 1.00 76.00 681 PRO A C 1
ATOM 5379 O O . PRO A 1 681 ? -7.604 45.002 -13.875 1.00 76.00 681 PRO A O 1
ATOM 5382 N N . ALA A 1 682 ? -6.164 43.275 -13.815 1.00 75.62 682 ALA A N 1
ATOM 5383 C CA . ALA A 1 682 ? -5.199 43.826 -14.766 1.00 75.62 682 ALA A CA 1
ATOM 5384 C C . ALA A 1 682 ? -5.653 43.729 -16.236 1.00 75.62 682 ALA A C 1
ATOM 5386 O O . ALA A 1 682 ? -5.112 44.442 -17.078 1.00 75.62 682 ALA A O 1
ATOM 5387 N N . ILE A 1 683 ? -6.622 42.860 -16.542 1.00 76.12 683 ILE A N 1
ATOM 5388 C CA . ILE A 1 683 ? -7.130 42.601 -17.895 1.00 76.12 683 ILE A CA 1
ATOM 5389 C C . ILE A 1 683 ? -8.645 42.848 -17.892 1.00 76.12 683 ILE A C 1
ATOM 5391 O O . ILE A 1 683 ? -9.327 42.491 -16.931 1.00 76.12 683 ILE A O 1
ATOM 5395 N N . ASP A 1 684 ? -9.181 43.472 -18.946 1.00 78.44 684 ASP A N 1
ATOM 5396 C CA . ASP A 1 684 ? -10.623 43.719 -19.073 1.00 78.44 684 ASP A CA 1
ATOM 5397 C C . ASP A 1 684 ? -11.347 42.442 -19.533 1.00 78.44 684 ASP A C 1
ATOM 5399 O O . ASP A 1 684 ? -11.409 42.118 -20.721 1.00 78.44 684 ASP A O 1
ATOM 5403 N N . GLN A 1 685 ? -11.822 41.670 -18.554 1.00 82.44 685 GLN A N 1
ATOM 5404 C CA . GLN A 1 685 ? -12.460 40.367 -18.737 1.00 82.44 685 GLN A CA 1
ATOM 5405 C C . GLN A 1 685 ? -13.870 40.381 -18.152 1.00 82.44 685 GLN A C 1
ATOM 5407 O O . GLN A 1 685 ? -14.091 40.904 -17.054 1.00 82.44 685 GLN A O 1
ATOM 5412 N N . ILE A 1 686 ? -14.809 39.768 -18.872 1.00 85.31 686 ILE A N 1
ATOM 5413 C CA . ILE A 1 686 ? -16.192 39.588 -18.431 1.00 85.31 686 ILE A CA 1
ATOM 5414 C C . ILE A 1 686 ? -16.437 38.104 -18.204 1.00 85.31 686 ILE A C 1
ATOM 5416 O O . ILE A 1 686 ? -16.166 37.280 -19.075 1.00 85.31 686 ILE A O 1
ATOM 5420 N N . VAL A 1 687 ? -16.962 37.777 -17.027 1.00 86.50 687 VAL A N 1
ATOM 5421 C CA . VAL A 1 687 ? -17.311 36.406 -16.654 1.00 86.50 687 VAL A CA 1
ATOM 5422 C C . VAL A 1 687 ? -18.818 36.218 -16.776 1.00 86.50 687 VAL A C 1
ATOM 5424 O O . VAL A 1 687 ? -19.586 36.886 -16.080 1.00 86.50 687 VAL A O 1
ATOM 5427 N N . GLU A 1 688 ? -19.228 35.286 -17.633 1.00 87.50 688 GLU A N 1
ATOM 5428 C CA . GLU A 1 688 ? -20.625 34.918 -17.864 1.00 87.50 688 GLU A CA 1
ATOM 5429 C C . GLU A 1 688 ? -20.857 33.441 -17.542 1.00 87.50 688 GLU A C 1
ATOM 5431 O O . GLU A 1 688 ? -19.955 32.612 -17.624 1.00 87.50 688 GLU A O 1
ATOM 5436 N N . CYS A 1 689 ? -22.083 33.094 -17.165 1.00 84.69 689 CYS A N 1
ATOM 5437 C CA . CYS A 1 689 ? -22.441 31.715 -16.858 1.00 84.69 689 CYS A CA 1
ATOM 5438 C C . CYS A 1 689 ? -23.043 31.033 -18.099 1.00 84.69 689 CYS A C 1
ATOM 5440 O O . CYS A 1 689 ? -23.995 31.537 -18.697 1.00 84.69 689 CYS A O 1
ATOM 5442 N N . GLY A 1 690 ? -22.487 29.883 -18.491 1.00 75.25 690 GLY A N 1
ATOM 5443 C CA . GLY A 1 690 ? -22.758 29.228 -19.781 1.00 75.25 690 GLY A CA 1
ATOM 5444 C C . GLY A 1 690 ? -24.091 28.498 -19.915 1.00 75.25 690 GLY A C 1
ATOM 5445 O O . GLY A 1 690 ? -24.414 28.021 -20.999 1.00 75.25 690 GLY A O 1
ATOM 5446 N N . GLY A 1 691 ? -24.877 28.410 -18.840 1.00 62.19 691 GLY A N 1
ATOM 5447 C CA . GLY A 1 691 ? -26.164 27.705 -18.820 1.00 62.19 691 GLY A CA 1
ATOM 5448 C C . GLY A 1 691 ? -27.374 28.522 -19.298 1.00 62.19 691 GLY A C 1
ATOM 5449 O O . GLY A 1 691 ? -28.488 28.001 -19.360 1.00 62.19 691 GLY A O 1
ATOM 5450 N N . GLY A 1 692 ? -27.213 29.810 -19.618 1.00 62.69 692 GLY A N 1
ATOM 5451 C CA . GLY A 1 692 ? -28.360 30.686 -19.886 1.00 62.69 692 GLY A CA 1
ATOM 5452 C C . GLY A 1 692 ? -29.245 30.856 -18.638 1.00 62.69 692 GLY A C 1
ATOM 5453 O O . GLY A 1 692 ? -28.738 31.157 -17.561 1.00 62.69 692 GLY A O 1
ATOM 5454 N N . SER A 1 693 ? -30.567 30.656 -18.747 1.00 54.25 693 SER A N 1
ATOM 5455 C CA . SER A 1 693 ? -31.530 30.834 -17.636 1.00 54.25 693 SER A CA 1
ATOM 5456 C C . SER A 1 693 ? -31.438 29.795 -16.504 1.00 54.25 693 SER A C 1
ATOM 5458 O O . SER A 1 693 ? -32.222 29.873 -15.562 1.00 54.25 693 SER A O 1
ATOM 5460 N N . SER A 1 694 ? -30.547 28.799 -16.598 1.00 60.47 694 SER A N 1
ATOM 5461 C CA . SER A 1 694 ? -30.275 27.833 -15.519 1.00 60.47 694 SER A CA 1
ATOM 5462 C C . SER A 1 694 ? -29.232 28.329 -14.514 1.00 60.47 694 SER A C 1
ATOM 5464 O O . SER A 1 694 ? -29.046 27.720 -13.463 1.00 60.47 694 SER A O 1
ATOM 5466 N N . CYS A 1 695 ? -28.547 29.426 -14.829 1.00 71.44 695 CYS A N 1
ATOM 5467 C CA . CYS A 1 695 ? -27.693 30.135 -13.894 1.00 71.44 695 CYS A CA 1
ATOM 5468 C C . CYS A 1 695 ? -28.573 30.916 -12.910 1.00 71.44 695 CYS A C 1
ATOM 5470 O O . CYS A 1 695 ? -29.617 31.437 -13.291 1.00 71.44 695 CYS A O 1
ATOM 5472 N N . ASP A 1 696 ? -28.156 31.001 -11.651 1.00 80.19 696 ASP A N 1
ATOM 5473 C CA . ASP A 1 696 ? -28.905 31.601 -10.540 1.00 80.19 696 ASP A CA 1
ATOM 5474 C C . ASP A 1 696 ? -30.074 30.753 -9.970 1.00 80.19 696 ASP A C 1
ATOM 5476 O O . ASP A 1 696 ? -30.811 31.219 -9.097 1.00 80.19 696 ASP A O 1
ATOM 5480 N N . VAL A 1 697 ? -30.207 29.484 -10.380 1.00 84.62 697 VAL A N 1
ATOM 5481 C CA . VAL A 1 697 ? -31.218 28.535 -9.871 1.00 84.62 697 VAL A CA 1
ATOM 5482 C C . VAL A 1 697 ? -30.576 27.509 -8.930 1.00 84.62 697 VAL A C 1
ATOM 5484 O O . VAL A 1 697 ? -29.482 27.020 -9.196 1.00 84.62 697 VAL A O 1
ATOM 5487 N N . TRP A 1 698 ? -31.259 27.180 -7.830 1.00 85.38 698 TRP A N 1
ATOM 5488 C CA . TRP A 1 698 ? -30.837 26.114 -6.915 1.00 85.38 698 TRP A CA 1
ATOM 5489 C C . TRP A 1 698 ? -31.102 24.729 -7.511 1.00 85.38 698 TRP A C 1
ATOM 5491 O O . TRP A 1 698 ? -32.182 24.477 -8.051 1.00 85.38 698 TRP A O 1
ATOM 5501 N N . SER A 1 699 ? -30.135 23.825 -7.370 1.00 86.25 699 SER A N 1
ATOM 5502 C CA . SER A 1 699 ? -30.277 22.419 -7.735 1.00 86.25 699 SER A CA 1
ATOM 5503 C C . SER A 1 699 ? -31.298 21.698 -6.845 1.00 86.25 699 SER A C 1
ATOM 5505 O O . SER A 1 699 ? -31.715 22.181 -5.786 1.00 86.25 699 SER A O 1
ATOM 5507 N N . SER A 1 700 ? -31.737 20.520 -7.294 1.00 85.81 700 SER A N 1
ATOM 5508 C CA . SER A 1 700 ? -32.552 19.630 -6.468 1.00 85.81 700 SER A CA 1
ATOM 5509 C C . SER A 1 700 ? -31.773 19.194 -5.222 1.00 85.81 700 SER A C 1
ATOM 5511 O O . SER A 1 700 ? -30.588 18.891 -5.352 1.00 85.81 700 SER A O 1
ATOM 5513 N N . PRO A 1 701 ? -32.424 19.099 -4.047 1.00 86.31 701 PRO A N 1
ATOM 5514 C CA . PRO A 1 701 ? -31.752 18.693 -2.822 1.00 86.31 701 PRO A CA 1
ATOM 5515 C C . PRO A 1 701 ? -31.176 17.280 -2.951 1.00 86.31 701 PRO A C 1
ATOM 5517 O O . PRO A 1 701 ? -31.896 16.343 -3.302 1.00 86.31 701 PRO A O 1
ATOM 5520 N N . GLN A 1 702 ? -29.891 17.143 -2.640 1.00 86.38 702 GLN A N 1
ATOM 5521 C CA . GLN A 1 702 ? -29.165 15.879 -2.603 1.00 86.38 702 GLN A CA 1
ATOM 5522 C C . GLN A 1 702 ? -28.774 15.566 -1.158 1.00 86.38 702 GLN A C 1
ATOM 5524 O O . GLN A 1 702 ? -28.283 16.436 -0.445 1.00 86.38 702 GLN A O 1
ATOM 5529 N N . GLN A 1 703 ? -29.016 14.336 -0.707 1.00 85.44 703 GLN A N 1
ATOM 5530 C CA . GLN A 1 703 ? -28.635 13.916 0.641 1.00 85.44 703 GLN A CA 1
ATOM 5531 C C . GLN A 1 703 ? -27.154 13.517 0.667 1.00 85.44 703 GLN A C 1
ATOM 5533 O O . GLN A 1 703 ? -26.738 12.662 -0.114 1.00 85.44 703 GLN A O 1
ATOM 5538 N N . GLU A 1 704 ? -26.384 14.102 1.582 1.00 82.19 704 GLU A N 1
ATOM 5539 C CA . GLU A 1 704 ? -24.948 13.871 1.744 1.00 82.19 704 GLU A CA 1
ATOM 5540 C C . GLU A 1 704 ? -24.616 13.788 3.241 1.00 82.19 704 GLU A C 1
ATOM 5542 O O . GLU A 1 704 ? -24.580 14.784 3.966 1.00 82.19 704 GLU A O 1
ATOM 5547 N N . GLY A 1 705 ? -24.470 12.555 3.734 1.00 82.94 705 GLY A N 1
ATOM 5548 C CA . GLY A 1 705 ? -24.303 12.283 5.162 1.00 82.94 705 GLY A CA 1
ATOM 5549 C C . GLY A 1 705 ? -25.470 12.816 6.004 1.00 82.94 705 GLY A C 1
ATOM 5550 O O . GLY A 1 705 ? -26.618 12.391 5.841 1.00 82.94 705 GLY A O 1
ATOM 5551 N N . GLU A 1 706 ? -25.158 13.736 6.921 1.00 83.50 706 GLU A N 1
ATOM 5552 C CA . GLU A 1 706 ? -26.107 14.379 7.846 1.00 83.50 706 GLU A CA 1
ATOM 5553 C C . GLU A 1 706 ? -26.798 15.627 7.264 1.00 83.50 706 GLU A C 1
ATOM 5555 O O . GLU A 1 706 ? -27.628 16.246 7.937 1.00 83.50 706 GLU A O 1
ATOM 5560 N N . TRP A 1 707 ? -26.484 15.997 6.019 1.00 87.81 707 TRP A N 1
ATOM 5561 C CA . TRP A 1 707 ? -26.919 17.244 5.396 1.00 87.81 707 TRP A CA 1
ATOM 5562 C C . TRP A 1 707 ? -27.712 17.005 4.108 1.00 87.81 707 TRP A C 1
ATOM 5564 O O . TRP A 1 707 ? -27.474 16.061 3.357 1.00 87.81 707 TRP A O 1
ATOM 5574 N N . ASN A 1 708 ? -28.649 17.906 3.823 1.00 90.50 708 ASN A N 1
ATOM 5575 C CA . ASN A 1 708 ? -29.271 18.061 2.514 1.00 90.50 708 ASN A CA 1
ATOM 5576 C C . ASN A 1 708 ? -28.596 19.229 1.784 1.00 90.50 708 ASN A C 1
ATOM 5578 O O . ASN A 1 708 ? -28.743 20.384 2.190 1.00 90.50 708 ASN A O 1
ATOM 5582 N N . ARG A 1 709 ? -27.868 18.923 0.709 1.00 91.31 709 ARG A N 1
ATOM 5583 C CA . ARG A 1 709 ? -27.122 19.874 -0.119 1.00 91.31 709 ARG A CA 1
ATOM 5584 C C . ARG A 1 709 ? -27.983 20.435 -1.248 1.00 91.31 709 ARG A C 1
ATOM 5586 O O . ARG A 1 709 ? -28.707 19.695 -1.913 1.00 91.31 709 ARG A O 1
ATOM 5593 N N . LYS A 1 710 ? -27.872 21.740 -1.489 1.00 91.06 710 LYS A N 1
ATOM 5594 C CA . LYS A 1 710 ? -28.369 22.448 -2.676 1.00 91.06 710 LYS A CA 1
ATOM 5595 C C . LYS A 1 710 ? -27.250 23.323 -3.219 1.00 91.06 710 LYS A C 1
ATOM 5597 O O . LYS A 1 710 ? -26.606 24.041 -2.462 1.00 91.06 710 LYS A O 1
ATOM 5602 N N . ASP A 1 711 ? -27.085 23.324 -4.531 1.00 90.12 711 ASP A N 1
ATOM 5603 C CA . ASP A 1 711 ? -25.990 24.008 -5.209 1.00 90.12 711 ASP A CA 1
ATOM 5604 C C . ASP A 1 711 ? -26.547 25.052 -6.175 1.00 90.12 711 ASP A C 1
ATOM 5606 O O . ASP A 1 711 ? -27.599 24.859 -6.787 1.00 90.12 711 ASP A O 1
ATOM 5610 N N . LYS A 1 712 ? -25.852 26.176 -6.321 1.00 89.12 712 LYS A N 1
ATOM 5611 C CA . LYS A 1 712 ? -26.250 27.273 -7.204 1.00 89.12 712 LYS A CA 1
ATOM 5612 C C . LYS A 1 712 ? -25.020 27.934 -7.809 1.00 89.12 712 LYS A C 1
ATOM 5614 O O . LYS A 1 712 ? -24.107 28.323 -7.090 1.00 89.12 712 LYS A O 1
ATOM 5619 N N . ILE A 1 713 ? -25.025 28.136 -9.123 1.00 89.88 713 ILE A N 1
ATOM 5620 C CA . ILE A 1 713 ? -23.955 28.844 -9.843 1.00 89.88 713 ILE A CA 1
ATOM 5621 C C . ILE A 1 713 ? -24.429 30.223 -10.288 1.00 89.88 713 ILE A C 1
ATOM 5623 O O . ILE A 1 713 ? -25.546 30.367 -10.785 1.00 89.88 713 ILE A O 1
ATOM 5627 N N . PHE A 1 714 ? -23.606 31.252 -10.100 1.00 88.69 714 PHE A N 1
ATOM 5628 C CA . PHE A 1 714 ? -23.945 32.617 -10.504 1.00 88.69 714 PHE A CA 1
ATOM 5629 C C . PHE A 1 714 ? -22.698 33.469 -10.754 1.00 88.69 714 PHE A C 1
ATOM 5631 O O . PHE A 1 714 ? -21.653 33.289 -10.128 1.00 88.69 714 PHE A O 1
ATOM 5638 N N . ALA A 1 715 ? -22.819 34.429 -11.672 1.00 87.19 715 ALA A N 1
ATOM 5639 C CA . ALA A 1 715 ? -21.793 35.435 -11.916 1.00 87.19 715 ALA A CA 1
ATOM 5640 C C . ALA A 1 715 ? -22.070 36.665 -11.043 1.00 87.19 715 ALA A C 1
ATOM 5642 O O . ALA A 1 715 ? -23.148 37.259 -11.111 1.00 87.19 715 ALA A O 1
ATOM 5643 N N . LYS A 1 716 ? -21.106 37.073 -10.217 1.00 84.62 716 LYS A N 1
ATOM 5644 C CA . LYS A 1 716 ? -21.240 38.232 -9.332 1.00 84.62 716 LYS A CA 1
ATOM 5645 C C . LYS A 1 716 ? -20.469 39.422 -9.898 1.00 84.62 716 LYS A C 1
ATOM 5647 O O . LYS A 1 716 ? -19.255 39.383 -10.085 1.00 84.62 716 LYS A O 1
ATOM 5652 N N . GLY A 1 717 ? -21.201 40.494 -10.208 1.00 80.12 717 GLY A N 1
ATOM 5653 C CA . GLY A 1 717 ? -20.633 41.747 -10.720 1.00 80.12 717 GLY A CA 1
ATOM 5654 C C . GLY A 1 717 ? -19.866 41.613 -12.042 1.00 80.12 717 GLY A C 1
ATOM 5655 O O . GLY A 1 717 ? -18.971 42.417 -12.286 1.00 80.12 717 GLY A O 1
ATOM 5656 N N . ASN A 1 718 ? -20.181 40.596 -12.857 1.00 81.12 718 ASN A N 1
ATOM 5657 C CA . ASN A 1 718 ? -19.535 40.273 -14.140 1.00 81.12 718 ASN A CA 1
ATOM 5658 C C . ASN A 1 718 ? -18.011 40.037 -14.068 1.00 81.12 718 ASN A C 1
ATOM 5660 O O . ASN A 1 718 ? -17.334 40.065 -15.093 1.00 81.12 718 ASN A O 1
ATOM 5664 N N . LYS A 1 719 ? -17.466 39.810 -12.864 1.00 84.25 719 LYS A N 1
ATOM 5665 C CA . LYS A 1 719 ? -16.025 39.609 -12.610 1.00 84.25 719 LYS A CA 1
ATOM 5666 C C . LYS A 1 719 ? -15.718 38.424 -11.691 1.00 84.25 719 LYS A C 1
ATOM 5668 O O . LYS A 1 719 ? -14.561 38.031 -11.557 1.00 84.25 719 LYS A O 1
ATOM 5673 N N . GLU A 1 720 ? -16.730 37.870 -11.034 1.00 88.94 720 GLU A N 1
ATOM 5674 C CA . GLU A 1 720 ? -16.580 36.741 -10.119 1.00 88.94 720 GLU A CA 1
ATOM 5675 C C . GLU A 1 720 ? -17.466 35.578 -10.587 1.00 88.94 720 GLU A C 1
ATOM 5677 O O . GLU A 1 720 ? -18.672 35.755 -10.760 1.00 88.94 720 GLU A O 1
ATOM 5682 N N . ALA A 1 721 ? -16.882 34.393 -10.765 1.00 89.12 721 ALA A N 1
ATOM 5683 C CA . ALA A 1 721 ? -17.607 33.134 -10.926 1.00 89.12 721 ALA A CA 1
ATOM 5684 C C . ALA A 1 721 ? -17.829 32.516 -9.543 1.00 89.12 721 ALA A C 1
ATOM 5686 O O . ALA A 1 721 ? -16.858 32.148 -8.883 1.00 89.12 721 ALA A O 1
ATOM 5687 N N . CYS A 1 722 ? -19.077 32.426 -9.085 1.00 90.38 722 CYS A N 1
ATOM 5688 C CA . CYS A 1 722 ? -19.408 31.946 -7.748 1.00 90.38 722 CYS A CA 1
ATOM 5689 C C . CYS A 1 722 ? -20.261 30.673 -7.775 1.00 90.38 722 CYS A C 1
ATOM 5691 O O . CYS A 1 722 ? -21.248 30.581 -8.506 1.00 90.38 722 CYS A O 1
ATOM 5693 N N . PHE A 1 723 ? -19.918 29.742 -6.890 1.00 91.12 723 PHE A N 1
ATOM 5694 C CA . PHE A 1 723 ? -20.705 28.574 -6.518 1.00 91.12 723 PHE A CA 1
ATOM 5695 C C . PHE A 1 723 ? -21.205 28.789 -5.086 1.00 91.12 723 PHE A C 1
ATOM 5697 O O . PHE A 1 723 ? -20.407 28.998 -4.172 1.00 91.12 723 PHE A O 1
ATOM 5704 N N . ALA A 1 724 ? -22.518 28.805 -4.886 1.00 90.56 724 ALA A N 1
ATOM 5705 C CA . ALA A 1 724 ? -23.144 28.776 -3.572 1.00 90.56 724 ALA A CA 1
ATOM 5706 C C . ALA A 1 724 ? -23.576 27.345 -3.256 1.00 90.56 724 ALA A C 1
ATOM 5708 O O . ALA A 1 724 ? -24.328 26.745 -4.021 1.00 90.56 724 ALA A O 1
ATOM 5709 N N . VAL A 1 725 ? -23.111 26.835 -2.123 1.00 91.69 725 VAL A N 1
ATOM 5710 C CA . VAL A 1 725 ? -23.496 25.539 -1.567 1.00 91.69 725 VAL A CA 1
ATOM 5711 C C . VAL A 1 725 ? -24.283 25.814 -0.296 1.00 91.69 725 VAL A C 1
ATOM 5713 O O . VAL A 1 725 ? -23.765 26.420 0.642 1.00 91.69 725 VAL A O 1
ATOM 5716 N N . GLN A 1 726 ? -25.545 25.405 -0.276 1.00 91.50 726 GLN A N 1
ATOM 5717 C CA . GLN A 1 726 ? -26.420 25.489 0.883 1.00 91.50 726 GLN A CA 1
ATOM 5718 C C . GLN A 1 726 ? -26.608 24.092 1.467 1.00 91.50 726 GLN A C 1
ATOM 5720 O O . GLN A 1 726 ? -27.010 23.166 0.768 1.00 91.50 726 GLN A O 1
ATOM 5725 N N . LEU A 1 727 ? -26.338 23.957 2.759 1.00 90.12 727 LEU A N 1
ATOM 5726 C CA . LEU A 1 727 ? -26.426 22.712 3.510 1.00 90.12 727 LEU A CA 1
ATOM 5727 C C . LEU A 1 727 ? -27.481 22.872 4.611 1.00 90.12 727 LEU A C 1
ATOM 5729 O O . LEU A 1 727 ? -27.419 23.803 5.413 1.00 90.12 727 LEU A O 1
ATOM 5733 N N . GLU A 1 728 ? -28.469 21.980 4.629 1.00 89.56 728 GLU A N 1
ATOM 5734 C CA . GLU A 1 728 ? -29.563 21.942 5.610 1.00 89.56 728 GLU A CA 1
ATOM 5735 C C . GLU A 1 728 ? -29.462 20.662 6.454 1.00 89.56 728 GLU A C 1
ATOM 5737 O O . GLU A 1 728 ? -29.479 19.562 5.899 1.00 89.56 728 GLU A O 1
ATOM 5742 N N . ARG A 1 729 ? -29.313 20.784 7.781 1.00 87.94 729 ARG A N 1
ATOM 5743 C CA . ARG A 1 729 ? -29.040 19.630 8.655 1.00 87.94 729 ARG A CA 1
ATOM 5744 C C . ARG A 1 729 ? -30.272 18.745 8.827 1.00 87.94 729 ARG A C 1
ATOM 5746 O O . ARG A 1 729 ? -31.388 19.237 8.986 1.00 87.94 729 ARG A O 1
ATOM 5753 N N . ILE A 1 730 ? -30.072 17.428 8.882 1.00 88.88 730 ILE A N 1
ATOM 5754 C CA . ILE A 1 730 ? -31.107 16.464 9.269 1.00 88.88 730 ILE A CA 1
ATOM 5755 C C . ILE A 1 730 ? -31.157 16.376 10.811 1.00 88.88 730 ILE A C 1
ATOM 5757 O O . ILE A 1 730 ? -30.264 15.797 11.430 1.00 88.88 730 ILE A O 1
ATOM 5761 N N . PRO A 1 731 ? -32.207 16.886 11.485 1.00 86.81 731 PRO A N 1
ATOM 5762 C CA . PRO A 1 731 ? -32.155 17.141 12.930 1.00 86.81 731 PRO A CA 1
ATOM 5763 C C . PRO A 1 731 ? -32.364 15.897 13.812 1.00 86.81 731 PRO A C 1
ATOM 5765 O O . PRO A 1 731 ? -32.170 15.963 15.025 1.00 86.81 731 PRO A O 1
ATOM 5768 N N . LEU A 1 732 ? -32.792 14.764 13.245 1.00 85.38 732 LEU A N 1
ATOM 5769 C CA . LEU A 1 732 ? -33.292 13.609 14.004 1.00 85.38 732 LEU A CA 1
ATOM 5770 C C . LEU A 1 732 ? -32.262 13.043 14.994 1.00 85.38 732 LEU A C 1
ATOM 5772 O O . LEU A 1 732 ? -32.605 12.746 16.140 1.00 85.38 732 LEU A O 1
ATOM 5776 N N . PHE A 1 733 ? -31.009 12.918 14.557 1.00 85.44 733 PHE A N 1
ATOM 5777 C CA . PHE A 1 733 ? -29.931 12.369 15.374 1.00 85.44 733 PHE A CA 1
ATOM 5778 C C . PHE A 1 733 ? -29.661 13.247 16.601 1.00 85.44 733 PHE A C 1
ATOM 5780 O O . PHE A 1 733 ? -29.719 12.766 17.732 1.00 85.44 733 PHE A O 1
ATOM 5787 N N . HIS A 1 734 ? -29.469 14.551 16.395 1.00 82.88 734 HIS A N 1
ATOM 5788 C CA . HIS A 1 734 ? -29.228 15.494 17.485 1.00 82.88 734 HIS A CA 1
ATOM 5789 C C . HIS A 1 734 ? -30.449 15.668 18.391 1.00 82.88 734 HIS A C 1
ATOM 5791 O O . HIS A 1 734 ? -30.285 15.809 19.604 1.00 82.88 734 HIS A O 1
ATOM 5797 N N . ILE A 1 735 ? -31.675 15.594 17.866 1.00 86.31 735 ILE A N 1
ATOM 5798 C CA . ILE A 1 735 ? -32.875 15.592 18.714 1.00 86.31 735 ILE A CA 1
ATOM 5799 C C . ILE A 1 735 ? -32.834 14.410 19.694 1.00 86.31 735 ILE A C 1
ATOM 5801 O O . ILE A 1 735 ? -33.090 14.600 20.882 1.00 86.31 735 ILE A O 1
ATOM 5805 N N . ALA A 1 736 ? -32.471 13.210 19.237 1.00 86.06 736 ALA A N 1
ATOM 5806 C CA . ALA A 1 736 ? -32.417 12.026 20.092 1.00 86.06 736 ALA A CA 1
ATOM 5807 C C . ALA A 1 736 ? -31.255 12.056 21.101 1.00 86.06 736 ALA A C 1
ATOM 5809 O O . ALA A 1 736 ? -31.440 11.651 22.247 1.00 86.06 736 ALA A O 1
ATOM 5810 N N . THR A 1 737 ? -30.074 12.534 20.697 1.00 84.75 737 THR A N 1
ATOM 5811 C CA . THR A 1 737 ? -28.839 12.427 21.497 1.00 84.75 737 THR A CA 1
ATOM 5812 C C . THR A 1 737 ? -28.519 13.660 22.337 1.00 84.75 737 THR A C 1
ATOM 5814 O O . THR A 1 737 ? -27.914 13.519 23.394 1.00 84.75 737 THR A O 1
ATOM 5817 N N . THR A 1 738 ? -28.933 14.858 21.916 1.00 83.25 738 THR A N 1
ATOM 5818 C CA . THR A 1 738 ? -28.654 16.112 22.646 1.00 83.25 738 THR A CA 1
ATOM 5819 C C . THR A 1 738 ? -29.896 16.699 23.300 1.00 83.25 738 THR A C 1
ATOM 5821 O O . THR A 1 738 ? -29.889 16.963 24.502 1.00 83.25 738 THR A O 1
ATOM 5824 N N . VAL A 1 739 ? -30.994 16.854 22.556 1.00 85.69 739 VAL A N 1
ATOM 5825 C CA . VAL A 1 739 ? -32.233 17.443 23.097 1.00 85.69 739 VAL A CA 1
ATOM 5826 C C . VAL A 1 739 ? -32.951 16.457 24.025 1.00 85.69 739 VAL A C 1
ATOM 5828 O O . VAL A 1 739 ? -33.413 16.847 25.097 1.00 85.69 739 VAL A O 1
ATOM 5831 N N . GLY A 1 740 ? -32.997 15.175 23.651 1.00 86.44 740 GLY A N 1
ATOM 5832 C CA . GLY A 1 740 ? -33.650 14.103 24.406 1.00 86.44 740 GLY A CA 1
ATOM 5833 C C . GLY A 1 740 ? -33.165 13.985 25.856 1.00 86.44 740 GLY A C 1
ATOM 5834 O O . GLY A 1 740 ? -33.983 14.130 26.767 1.00 86.44 740 GLY A O 1
ATOM 5835 N N . PRO A 1 741 ? -31.857 13.787 26.113 1.00 89.06 741 PRO A N 1
ATOM 5836 C CA . PRO A 1 741 ? -31.329 13.706 27.474 1.00 89.06 741 PRO A CA 1
ATOM 5837 C C . PRO A 1 741 ? -31.573 14.977 28.292 1.00 89.06 741 PRO A C 1
ATOM 5839 O O . PRO A 1 741 ? -31.954 14.878 29.456 1.00 89.06 741 PRO A O 1
ATOM 5842 N N . CYS A 1 742 ? -31.446 16.165 27.689 1.00 86.81 742 CYS A N 1
ATOM 5843 C CA . CYS A 1 742 ? -31.740 17.429 28.371 1.00 86.81 742 CYS A CA 1
ATOM 5844 C C . CYS A 1 742 ? -33.208 17.503 28.815 1.00 86.81 742 CYS A C 1
ATOM 5846 O O . CYS A 1 742 ? -33.493 17.861 29.958 1.00 86.81 742 CYS A O 1
ATOM 5848 N N . ALA A 1 743 ? -34.144 17.121 27.941 1.00 87.00 743 ALA A N 1
ATOM 5849 C CA . ALA A 1 743 ? -35.565 17.079 28.274 1.00 87.00 743 ALA A CA 1
ATOM 5850 C C . ALA A 1 743 ? -35.855 16.073 29.402 1.00 87.00 743 ALA A C 1
ATOM 5852 O O . ALA A 1 743 ? -36.598 16.388 30.332 1.00 87.00 743 ALA A O 1
ATOM 5853 N N . ILE A 1 744 ? -35.222 14.894 29.369 1.00 90.06 744 ILE A N 1
ATOM 5854 C CA . ILE A 1 744 ? -35.341 13.881 30.429 1.00 90.06 744 ILE A CA 1
ATOM 5855 C C . ILE A 1 744 ? -34.815 14.424 31.762 1.00 90.06 744 ILE A C 1
ATOM 5857 O O . ILE A 1 744 ? -35.492 14.271 32.772 1.00 90.06 744 ILE A O 1
ATOM 5861 N N . LEU A 1 745 ? -33.658 15.094 31.788 1.00 90.06 745 LEU A N 1
ATOM 5862 C CA . LEU A 1 745 ? -33.096 15.676 33.014 1.00 90.06 745 LEU A CA 1
ATOM 5863 C C . LEU A 1 745 ? -34.013 16.748 33.623 1.00 90.06 745 LEU A C 1
ATOM 5865 O O . LEU A 1 745 ? -34.213 16.763 34.838 1.00 90.06 745 LEU A O 1
ATOM 5869 N N . VAL A 1 746 ? -34.626 17.596 32.791 1.00 86.94 746 VAL A N 1
ATOM 5870 C CA . VAL A 1 746 ? -35.616 18.592 33.241 1.00 86.94 746 VAL A CA 1
ATOM 5871 C C . VAL A 1 746 ? -36.854 17.912 33.841 1.00 86.94 746 VAL A C 1
ATOM 5873 O O . VAL A 1 746 ? -37.357 18.350 34.874 1.00 86.94 746 VAL A O 1
ATOM 5876 N N . VAL A 1 747 ? -37.323 16.804 33.255 1.00 87.12 747 VAL A N 1
ATOM 5877 C CA . VAL A 1 747 ? -38.441 16.022 33.813 1.00 87.12 747 VAL A CA 1
ATOM 5878 C C . VAL A 1 747 ? -38.036 15.318 35.110 1.00 87.12 747 VAL A C 1
ATOM 5880 O O . VAL A 1 747 ? -38.763 15.412 36.097 1.00 87.12 747 VAL A O 1
ATOM 5883 N N . LEU A 1 748 ? -36.870 14.668 35.164 1.00 88.94 748 LEU A N 1
ATOM 5884 C CA . LEU A 1 748 ? -36.356 14.004 36.371 1.00 88.94 748 LEU A CA 1
ATOM 5885 C C . LEU A 1 748 ? -36.197 14.981 37.537 1.00 88.94 748 LEU A C 1
ATOM 5887 O O . LEU A 1 748 ? -36.407 14.606 38.690 1.00 88.94 748 LEU A O 1
ATOM 5891 N N . MET A 1 749 ? -35.912 16.251 37.253 1.00 87.69 749 MET A N 1
ATOM 5892 C CA . MET A 1 749 ? -35.869 17.279 38.282 1.00 87.69 749 MET A CA 1
ATOM 5893 C C . MET A 1 749 ? -37.217 17.464 38.990 1.00 87.69 749 MET A C 1
ATOM 5895 O O . MET A 1 749 ? -37.242 17.703 40.195 1.00 87.69 749 MET A O 1
ATOM 5899 N N . THR A 1 750 ? -38.350 17.298 38.301 1.00 83.94 750 THR A N 1
ATOM 5900 C CA . THR A 1 750 ? -39.677 17.388 38.942 1.00 83.94 750 THR A CA 1
ATOM 5901 C C . THR A 1 750 ? -39.883 16.300 40.005 1.00 83.94 750 THR A C 1
ATOM 5903 O O . THR A 1 750 ? -40.517 16.556 41.029 1.00 83.94 750 THR A O 1
ATOM 5906 N N . ILE A 1 751 ? -39.261 15.125 39.830 1.00 83.75 751 ILE A N 1
ATOM 5907 C CA . ILE A 1 751 ? -39.321 13.999 40.777 1.00 83.75 751 ILE A CA 1
ATOM 5908 C C . ILE A 1 751 ? -38.665 14.366 42.114 1.00 83.75 751 ILE A C 1
ATOM 5910 O O . ILE A 1 751 ? -39.109 13.886 43.159 1.00 83.75 751 ILE A O 1
ATOM 5914 N N . THR A 1 752 ? -37.685 15.281 42.123 1.00 82.12 752 THR A N 1
ATOM 5915 C CA . THR A 1 752 ? -37.071 15.766 43.372 1.00 82.12 752 THR A CA 1
ATOM 5916 C C . THR A 1 752 ? -38.107 16.366 44.328 1.00 82.12 752 THR A C 1
ATOM 5918 O O . THR A 1 752 ? -37.949 16.213 45.531 1.00 82.12 752 THR A O 1
ATOM 5921 N N . PHE A 1 753 ? -39.186 16.981 43.823 1.00 79.88 753 PHE A N 1
ATOM 5922 C CA . PHE A 1 753 ? -40.279 17.554 44.629 1.00 79.88 753 PHE A CA 1
ATOM 5923 C C . PHE A 1 753 ? -41.400 16.561 44.955 1.00 79.88 753 PHE A C 1
ATOM 5925 O O . PHE A 1 753 ? -42.300 16.871 45.730 1.00 79.88 753 PHE A O 1
ATOM 5932 N N . ILE A 1 754 ? -41.380 15.376 44.345 1.00 78.62 754 ILE A N 1
ATOM 5933 C CA . ILE A 1 754 ? -42.330 14.293 44.631 1.00 78.62 754 ILE A CA 1
ATOM 5934 C C . ILE A 1 754 ? -41.764 13.371 45.720 1.00 78.62 754 ILE A C 1
ATOM 5936 O O . ILE A 1 754 ? -42.521 12.775 46.486 1.00 78.62 754 ILE A O 1
ATOM 5940 N N . MET A 1 755 ? -40.436 13.267 45.816 1.00 79.62 755 MET A N 1
ATOM 5941 C CA . MET A 1 755 ? -39.757 12.451 46.818 1.00 79.62 755 MET A CA 1
ATOM 5942 C C . MET A 1 755 ? -40.035 12.961 48.248 1.00 79.62 755 MET A C 1
ATOM 5944 O O . MET A 1 755 ? -39.884 14.159 48.507 1.00 79.62 755 MET A O 1
ATOM 5948 N N . PRO A 1 756 ? -40.404 12.071 49.195 1.00 76.88 756 PRO A N 1
ATOM 5949 C CA . PRO A 1 756 ? -40.707 12.467 50.567 1.00 76.88 756 PRO A CA 1
ATOM 5950 C C . PRO A 1 756 ? -39.506 13.143 51.237 1.00 76.88 756 PRO A C 1
ATOM 5952 O O . PRO A 1 756 ? -38.373 12.676 51.112 1.00 76.88 756 PRO A O 1
ATOM 5955 N N . ILE A 1 757 ? -39.784 14.231 51.964 1.00 71.69 757 ILE A N 1
ATOM 5956 C CA . ILE A 1 757 ? -38.792 15.101 52.624 1.00 71.69 757 ILE A CA 1
ATOM 5957 C C . ILE A 1 757 ? -37.953 14.327 53.657 1.00 71.69 757 ILE A C 1
ATOM 5959 O O . ILE A 1 757 ? -36.784 14.640 53.851 1.00 71.69 757 ILE A O 1
ATOM 5963 N N . ASP A 1 758 ? -38.511 13.263 54.239 1.00 67.38 758 ASP A N 1
ATOM 5964 C CA . ASP A 1 758 ? -37.864 12.437 55.267 1.00 67.38 758 ASP A CA 1
ATOM 5965 C C . ASP A 1 758 ? -36.670 11.610 54.744 1.00 67.38 758 ASP A C 1
ATOM 5967 O O . ASP A 1 758 ? -35.910 11.039 55.526 1.00 67.38 758 ASP A O 1
ATOM 5971 N N . LYS A 1 759 ? -36.490 11.516 53.417 1.00 69.44 759 LYS A N 1
ATOM 5972 C CA . LYS A 1 759 ? -35.358 10.810 52.799 1.00 69.44 759 LYS A CA 1
ATOM 5973 C C . LYS A 1 759 ? -34.227 11.794 52.483 1.00 69.44 759 LYS A C 1
ATOM 5975 O O . LYS A 1 759 ? -34.346 12.620 51.580 1.00 69.44 759 LYS A O 1
ATOM 5980 N N . GLY A 1 760 ? -33.096 11.648 53.178 1.00 65.94 760 GLY A N 1
ATOM 5981 C CA . GLY A 1 760 ? -31.910 12.511 53.036 1.00 65.94 760 GLY A CA 1
ATOM 5982 C C . GLY A 1 760 ? -31.251 12.530 51.645 1.00 65.94 760 GLY A C 1
ATOM 5983 O O . GLY A 1 760 ? -30.461 13.427 51.357 1.00 65.94 760 GLY A O 1
ATOM 5984 N N . ASP A 1 761 ? -31.607 11.606 50.749 1.00 77.50 761 ASP A N 1
ATOM 5985 C CA . ASP A 1 761 ? -30.999 11.470 49.414 1.00 77.50 761 ASP A CA 1
ATOM 5986 C C . ASP A 1 761 ? -31.504 12.500 48.383 1.00 77.50 761 ASP A C 1
ATOM 5988 O O . ASP A 1 761 ? -30.971 12.613 47.277 1.00 77.50 761 ASP A O 1
ATOM 5992 N N . ARG A 1 762 ? -32.522 13.291 48.736 1.00 83.62 762 ARG A N 1
ATOM 5993 C CA . ARG A 1 762 ? -33.195 14.232 47.830 1.00 83.62 762 ARG A CA 1
ATOM 5994 C C . ARG A 1 762 ? -32.278 15.336 47.284 1.00 83.62 762 ARG A C 1
ATOM 5996 O O . ARG A 1 762 ? -32.324 15.635 46.090 1.00 83.62 762 ARG A O 1
ATOM 6003 N N . ILE A 1 763 ? -31.444 15.942 48.137 1.00 86.31 763 ILE A N 1
ATOM 6004 C CA . ILE A 1 763 ? -30.508 17.005 47.720 1.00 86.31 763 ILE A CA 1
ATOM 6005 C C . ILE A 1 763 ? -29.414 16.417 46.825 1.00 86.31 763 ILE A C 1
ATOM 6007 O O . ILE A 1 763 ? -29.075 17.015 45.805 1.00 86.31 763 ILE A O 1
ATOM 6011 N N . ALA A 1 764 ? -28.899 15.234 47.174 1.00 86.81 764 ALA A N 1
ATOM 6012 C CA . ALA A 1 764 ? -27.892 14.545 46.375 1.00 86.81 764 ALA A CA 1
ATOM 6013 C C . ALA A 1 764 ? -28.420 14.263 44.960 1.00 86.81 764 ALA A C 1
ATOM 6015 O O . ALA A 1 764 ? -27.763 14.620 43.983 1.00 86.81 764 ALA A O 1
ATOM 6016 N N . PHE A 1 765 ? -29.646 13.741 44.842 1.00 89.19 765 PHE A N 1
ATOM 6017 C CA . PHE A 1 765 ? -30.300 13.525 43.551 1.00 89.19 765 PHE A CA 1
ATOM 6018 C C . PHE A 1 765 ? -30.430 14.833 42.749 1.00 89.19 765 PHE A C 1
ATOM 6020 O O . PHE A 1 765 ? -29.975 14.907 41.608 1.00 89.19 765 PHE A O 1
ATOM 6027 N N . GLY A 1 766 ? -30.925 15.912 43.361 1.00 87.88 766 GLY A N 1
ATOM 6028 C CA . GLY A 1 766 ? -31.035 17.220 42.705 1.00 87.88 766 GLY A CA 1
ATOM 6029 C C . GLY A 1 766 ? -29.700 17.797 42.209 1.00 87.88 766 GLY A C 1
ATOM 6030 O O . GLY A 1 766 ? -29.606 18.273 41.077 1.00 87.88 766 GLY A O 1
ATOM 6031 N N . VAL A 1 767 ? -28.639 17.703 43.018 1.00 90.00 767 VAL A N 1
ATOM 6032 C CA . VAL A 1 767 ? -27.289 18.160 42.642 1.00 90.00 767 VAL A CA 1
ATOM 6033 C C . VAL A 1 767 ? -26.707 17.316 41.502 1.00 90.00 767 VAL A C 1
ATOM 6035 O O . VAL A 1 767 ? -26.070 17.868 40.605 1.00 90.00 767 VAL A O 1
ATOM 6038 N N . THR A 1 768 ? -26.953 16.001 41.474 1.00 91.81 768 THR A N 1
ATOM 6039 C CA . THR A 1 768 ? -26.482 15.143 40.369 1.00 91.81 768 THR A CA 1
ATOM 6040 C C . THR A 1 768 ? -27.152 15.471 39.034 1.00 91.81 768 THR A C 1
ATOM 6042 O O . THR A 1 768 ? -26.474 15.491 38.003 1.00 91.81 768 THR A O 1
ATOM 6045 N N . ILE A 1 769 ? -28.448 15.808 39.034 1.00 92.50 769 ILE A N 1
ATOM 6046 C CA . ILE A 1 769 ? -29.151 16.265 37.824 1.00 92.50 769 ILE A CA 1
ATOM 6047 C C . ILE A 1 769 ? -28.578 17.615 37.368 1.00 92.50 769 ILE A C 1
ATOM 6049 O O . ILE A 1 769 ? -28.311 17.794 36.181 1.00 92.50 769 ILE A O 1
ATOM 6053 N N . GLN A 1 770 ? -28.307 18.535 38.301 1.00 90.19 770 GLN A N 1
ATOM 6054 C CA . GLN A 1 770 ? -27.678 19.823 37.994 1.00 90.19 770 GLN A CA 1
ATOM 6055 C C . GLN A 1 770 ? -26.298 19.648 37.338 1.00 90.19 770 GLN A C 1
ATOM 6057 O O . GLN A 1 770 ? -26.014 20.289 36.328 1.00 90.19 770 GLN A O 1
ATOM 6062 N N . LEU A 1 771 ? -25.454 18.754 37.867 1.00 91.94 771 LEU A N 1
ATOM 6063 C CA . LEU A 1 771 ? -24.143 18.453 37.283 1.00 91.94 771 LEU A CA 1
ATOM 6064 C C . LEU A 1 771 ? -24.276 17.815 35.890 1.00 91.94 771 LEU A C 1
ATOM 6066 O O . LEU A 1 771 ? -23.549 18.184 34.971 1.00 91.94 771 LEU A O 1
ATOM 6070 N N . SER A 1 772 ? -25.242 16.912 35.709 1.00 92.31 772 SER A N 1
ATOM 6071 C CA . SER A 1 772 ? -25.524 16.276 34.413 1.00 92.31 772 SER A CA 1
ATOM 6072 C C . SER A 1 772 ? -25.991 17.291 33.358 1.00 92.31 772 SER A C 1
ATOM 6074 O O . SER A 1 772 ? -25.633 17.191 32.181 1.00 92.31 772 SER A O 1
ATOM 6076 N N . MET A 1 773 ? -26.732 18.322 33.777 1.00 90.00 773 MET A N 1
ATOM 6077 C CA . MET A 1 773 ? -27.139 19.429 32.908 1.00 90.00 773 MET A CA 1
ATOM 6078 C C . MET A 1 773 ? -25.948 20.320 32.511 1.00 90.00 773 MET A C 1
ATOM 6080 O O . MET A 1 773 ? -25.863 20.750 31.362 1.00 90.00 773 MET A O 1
ATOM 6084 N N . VAL A 1 774 ? -24.982 20.539 33.416 1.00 91.12 774 VAL A N 1
ATOM 6085 C CA . VAL A 1 774 ? -23.720 21.246 33.105 1.00 91.12 774 VAL A CA 1
ATOM 6086 C C . VAL A 1 774 ? -22.903 20.479 32.063 1.00 91.12 774 VAL A C 1
ATOM 6088 O O . VAL A 1 774 ? -22.415 21.082 31.111 1.00 91.12 774 VAL A O 1
ATOM 6091 N N . VAL A 1 775 ? -22.788 19.154 32.200 1.00 91.31 775 VAL A N 1
ATOM 6092 C CA . VAL A 1 775 ? -22.092 18.309 31.210 1.00 91.31 775 VAL A CA 1
ATOM 6093 C C . VAL A 1 775 ? -22.753 18.423 29.832 1.00 91.31 775 VAL A C 1
ATOM 6095 O O . VAL A 1 775 ? -22.061 18.570 28.826 1.00 91.31 775 VAL A O 1
ATOM 6098 N N . SER A 1 776 ? -24.088 18.437 29.789 1.00 86.69 776 SER A N 1
ATOM 6099 C CA . SER A 1 776 ? -24.844 18.601 28.541 1.00 86.69 776 SER A CA 1
ATOM 6100 C C . SER A 1 776 ? -24.603 19.971 27.887 1.00 86.69 776 SER A C 1
ATOM 6102 O O . SER A 1 776 ? -24.473 20.053 26.667 1.00 86.69 776 SER A O 1
ATOM 6104 N N . LEU A 1 777 ? -24.468 21.043 28.680 1.00 86.62 777 LEU A N 1
ATOM 6105 C CA . LEU A 1 777 ? -24.107 22.373 28.174 1.00 86.62 777 LEU A CA 1
ATOM 6106 C C . LEU A 1 777 ? -22.702 22.395 27.560 1.00 86.62 777 LEU A C 1
ATOM 6108 O O . LEU A 1 777 ? -22.537 22.915 26.459 1.00 86.62 777 LEU A O 1
ATOM 6112 N N . VAL A 1 778 ? -21.711 21.816 28.253 1.00 87.50 778 VAL A N 1
ATOM 6113 C CA . VAL A 1 778 ? -20.319 21.748 27.769 1.00 87.50 778 VAL A CA 1
ATOM 6114 C C . VAL A 1 778 ? -20.257 21.034 26.421 1.00 87.50 778 VAL A C 1
ATOM 6116 O O . VAL A 1 778 ? -19.614 21.529 25.496 1.00 87.50 778 VAL A O 1
ATOM 6119 N N . PHE A 1 779 ? -20.988 19.926 26.278 1.00 85.44 779 PHE A N 1
ATOM 6120 C CA . PHE A 1 779 ? -21.083 19.199 25.014 1.00 85.44 779 PHE A CA 1
ATOM 6121 C C . PHE A 1 779 ? -21.622 20.079 23.872 1.00 85.44 779 PHE A C 1
ATOM 6123 O O . PHE A 1 779 ? -20.998 20.164 22.817 1.00 85.44 779 PHE A O 1
ATOM 6130 N N . VAL A 1 780 ? -22.735 20.794 24.085 1.00 81.44 780 VAL A N 1
ATOM 6131 C CA . VAL A 1 780 ? -23.336 21.672 23.058 1.00 81.44 780 VAL A CA 1
ATOM 6132 C C . VAL A 1 780 ? -22.392 22.813 22.657 1.00 81.44 780 VAL A C 1
ATOM 6134 O O . VAL A 1 780 ? -22.331 23.177 21.484 1.00 81.44 780 VAL A O 1
ATOM 6137 N N . THR A 1 781 ? -21.627 23.364 23.603 1.00 78.88 781 THR A N 1
ATOM 6138 C CA . THR A 1 781 ? -20.668 24.447 23.322 1.00 78.88 781 THR A CA 1
ATOM 6139 C C . THR A 1 781 ? -19.381 23.990 22.632 1.00 78.88 781 THR A C 1
ATOM 6141 O O . THR A 1 781 ? -18.697 24.822 22.045 1.00 78.88 781 THR A O 1
ATOM 6144 N N . GLU A 1 782 ? -19.034 22.701 22.693 1.00 79.94 782 GLU A N 1
ATOM 6145 C CA . GLU A 1 782 ? -17.842 22.160 22.020 1.00 79.94 782 GLU A CA 1
ATOM 6146 C C . GLU A 1 782 ? -18.073 21.863 20.533 1.00 79.94 782 GLU A C 1
ATOM 6148 O O . GLU A 1 782 ? -17.133 21.982 19.739 1.00 79.94 782 GLU A O 1
ATOM 6153 N N . VAL A 1 783 ? -19.307 21.494 20.168 1.00 76.88 783 VAL A N 1
ATOM 6154 C CA . VAL A 1 783 ? -19.697 21.101 18.802 1.00 76.88 783 VAL A CA 1
ATOM 6155 C C . VAL A 1 783 ? -19.974 22.315 17.907 1.00 76.88 783 VAL A C 1
ATOM 6157 O O . VAL A 1 783 ? -19.650 22.286 16.725 1.00 76.88 783 VAL A O 1
ATOM 6160 N N . LEU A 1 784 ? -20.536 23.398 18.454 1.00 74.44 784 LEU A N 1
ATOM 6161 C CA . LEU A 1 784 ? -20.977 24.553 17.663 1.00 74.44 784 LEU A CA 1
ATOM 6162 C C . LEU A 1 784 ? -19.948 25.700 17.638 1.00 74.44 784 LEU A C 1
ATOM 6164 O O . LEU A 1 784 ? -19.286 25.962 18.646 1.00 74.44 784 LEU A O 1
ATOM 6168 N N . PRO A 1 785 ? -19.822 26.435 16.515 1.00 68.44 785 PRO A N 1
ATOM 6169 C CA . PRO A 1 785 ? -18.915 27.573 16.416 1.00 68.44 785 PRO A CA 1
ATOM 6170 C C . PRO A 1 785 ? -19.349 28.733 17.326 1.00 68.44 785 PRO A C 1
ATOM 6172 O O . PRO A 1 785 ? -20.514 29.128 17.377 1.00 68.44 785 PRO A O 1
ATOM 6175 N N . VAL A 1 786 ? -18.382 29.341 18.018 1.00 60.62 786 VAL A N 1
ATOM 6176 C CA . VAL A 1 786 ? -18.607 30.469 18.938 1.00 60.62 786 VAL A CA 1
ATOM 6177 C C . VAL A 1 786 ? -18.453 31.792 18.183 1.00 60.62 786 VAL A C 1
ATOM 6179 O O . VAL A 1 786 ? -17.496 32.538 18.396 1.00 60.62 786 VAL A O 1
ATOM 6182 N N . LYS A 1 787 ? -19.366 32.100 17.256 1.00 58.50 787 LYS A N 1
ATOM 6183 C CA . LYS A 1 787 ? -19.411 33.428 16.624 1.00 58.50 787 LYS A CA 1
ATOM 6184 C C . LYS A 1 787 ? -20.756 34.111 16.823 1.00 58.50 787 LYS A C 1
ATOM 6186 O O . LYS A 1 787 ? -21.793 33.656 16.364 1.00 58.50 787 LYS A O 1
ATOM 6191 N N . GLY A 1 788 ? -20.695 35.274 17.470 1.00 60.44 788 GLY A N 1
ATOM 6192 C CA . GLY A 1 788 ? -21.717 36.322 17.438 1.00 60.44 788 GLY A CA 1
ATOM 6193 C C . GLY A 1 788 ? -22.977 36.091 18.275 1.00 60.44 788 GLY A C 1
ATOM 6194 O O . GLY A 1 788 ? -23.450 37.054 18.874 1.00 60.44 788 GLY A O 1
ATOM 6195 N N . GLN A 1 789 ? -23.515 34.870 18.346 1.00 65.12 789 GLN A N 1
ATOM 6196 C CA . GLN A 1 789 ? -24.768 34.563 19.051 1.00 65.12 789 GLN A CA 1
ATOM 6197 C C . GLN A 1 789 ? -24.734 33.162 19.680 1.00 65.12 789 GLN A C 1
ATOM 6199 O O . GLN A 1 789 ? -24.205 32.221 19.093 1.00 65.12 789 GLN A O 1
ATOM 6204 N N . LEU A 1 790 ? -25.296 33.021 20.884 1.00 71.31 790 LEU A N 1
ATOM 6205 C CA . LEU A 1 790 ? -25.461 31.716 21.528 1.00 71.31 790 LEU A CA 1
ATOM 6206 C C . LEU A 1 790 ? -26.617 30.948 20.857 1.00 71.31 790 LEU A C 1
ATOM 6208 O O . LEU A 1 790 ? -27.672 31.545 20.634 1.00 71.31 790 LEU A O 1
ATOM 6212 N N . PRO A 1 791 ? -26.467 29.637 20.585 1.00 80.38 791 PRO A N 1
ATOM 6213 C CA . PRO A 1 791 ? -27.562 28.803 20.096 1.00 80.38 791 PRO A CA 1
ATOM 6214 C C . PRO A 1 791 ? -28.781 28.864 21.026 1.00 80.38 791 PRO A C 1
ATOM 6216 O O . PRO A 1 791 ? -28.637 28.940 22.255 1.00 80.38 791 PRO A O 1
ATOM 6219 N N . PHE A 1 792 ? -29.986 28.767 20.458 1.00 82.00 792 PHE A N 1
ATOM 6220 C CA . PHE A 1 792 ? -31.232 28.751 21.229 1.00 82.00 792 PHE A CA 1
ATOM 6221 C C . PHE A 1 792 ? -31.222 27.658 22.310 1.00 82.00 792 PHE A C 1
ATOM 6223 O O . PHE A 1 792 ? -31.535 27.923 23.472 1.00 82.00 792 PHE A O 1
ATOM 6230 N N . LEU A 1 793 ? -30.783 26.448 21.945 1.00 82.81 793 LEU A N 1
ATOM 6231 C CA . LEU A 1 793 ? -30.701 25.305 22.854 1.00 82.81 793 LEU A CA 1
ATOM 6232 C C . LEU A 1 793 ? -29.757 25.568 24.038 1.00 82.81 793 LEU A C 1
ATOM 6234 O O . LEU A 1 793 ? -30.114 25.283 25.178 1.00 82.81 793 LEU A O 1
ATOM 6238 N N . ALA A 1 794 ? -28.581 26.154 23.793 1.00 84.56 794 ALA A N 1
ATOM 6239 C CA . ALA A 1 794 ? -27.623 26.486 24.849 1.00 84.56 794 ALA A CA 1
ATOM 6240 C C . ALA A 1 794 ? -28.197 27.535 25.817 1.00 84.56 794 ALA A C 1
ATOM 6242 O O . ALA A 1 794 ? -28.089 27.391 27.034 1.00 84.56 794 ALA A O 1
ATOM 6243 N N . THR A 1 795 ? -28.876 28.552 25.282 1.00 85.19 795 THR A N 1
ATOM 6244 C CA . THR A 1 795 ? -29.554 29.580 26.086 1.00 85.19 795 THR A CA 1
ATOM 6245 C C . THR A 1 795 ? -30.664 28.971 26.946 1.00 85.19 795 THR A C 1
ATOM 6247 O O . THR A 1 795 ? -30.757 29.268 28.138 1.00 85.19 795 THR A O 1
ATOM 6250 N N . LEU A 1 796 ? -31.464 28.063 26.377 1.00 85.88 796 LEU A N 1
ATOM 6251 C CA . LEU A 1 796 ? -32.501 27.333 27.105 1.00 85.88 796 LEU A CA 1
ATOM 6252 C C . LEU A 1 796 ? -31.909 26.476 28.232 1.00 85.88 796 LEU A C 1
ATOM 6254 O O . LEU A 1 796 ? -32.401 26.533 29.357 1.00 85.88 796 LEU A O 1
ATOM 6258 N N . ILE A 1 797 ? -30.820 25.748 27.967 1.00 88.06 797 ILE A N 1
ATOM 6259 C CA . ILE A 1 797 ? -30.118 24.940 28.974 1.00 88.06 797 ILE A CA 1
ATOM 6260 C C . ILE A 1 797 ? -29.625 25.815 30.134 1.00 88.06 797 ILE A C 1
ATOM 6262 O O . ILE A 1 797 ? -29.828 25.455 31.293 1.00 88.06 797 ILE A O 1
ATOM 6266 N N . VAL A 1 798 ? -29.036 26.982 29.849 1.00 88.94 798 VAL A N 1
ATOM 6267 C CA . VAL A 1 798 ? -28.560 27.922 30.881 1.00 88.94 798 VAL A CA 1
ATOM 6268 C C . VAL A 1 798 ? -29.713 28.446 31.742 1.00 88.94 798 VAL A C 1
ATOM 6270 O O . VAL A 1 798 ? -29.596 28.468 32.970 1.00 88.94 798 VAL A O 1
ATOM 6273 N N . VAL A 1 799 ? -30.840 28.825 31.131 1.00 89.00 799 VAL A N 1
ATOM 6274 C CA . VAL A 1 799 ? -32.035 29.282 31.863 1.00 89.00 799 VAL A CA 1
ATOM 6275 C C . VAL A 1 799 ? -32.606 28.158 32.733 1.00 89.00 799 VAL A C 1
ATOM 6277 O O . VAL A 1 799 ? -32.859 28.374 33.920 1.00 89.00 799 VAL A O 1
ATOM 6280 N N . CYS A 1 800 ? -32.752 26.946 32.189 1.00 88.19 800 CYS A N 1
ATOM 6281 C CA . CYS A 1 800 ? -33.219 25.779 32.939 1.00 88.19 800 CYS A CA 1
ATOM 6282 C C . CYS A 1 800 ? -32.290 25.449 34.112 1.00 88.19 800 CYS A C 1
ATOM 6284 O O . CYS A 1 800 ? -32.771 25.259 35.224 1.00 88.19 800 CYS A O 1
ATOM 6286 N N . MET A 1 801 ? -30.973 25.461 33.904 1.00 89.88 801 MET A N 1
ATOM 6287 C CA . MET A 1 801 ? -29.973 25.230 34.948 1.00 89.88 801 MET A CA 1
ATOM 6288 C C . MET A 1 801 ? -30.063 26.276 36.072 1.00 89.88 801 MET A C 1
ATOM 6290 O O . MET A 1 801 ? -29.983 25.928 37.252 1.00 89.88 801 MET A O 1
ATOM 6294 N N . GLY A 1 802 ? -30.264 27.553 35.731 1.00 90.62 802 GLY A N 1
ATOM 6295 C CA . GLY A 1 802 ? -30.478 28.618 36.714 1.00 90.62 802 GLY A CA 1
ATOM 6296 C C . GLY A 1 802 ? -31.750 28.407 37.540 1.00 90.62 802 GLY A C 1
ATOM 6297 O O . GLY A 1 802 ? -31.712 28.503 38.769 1.00 90.62 802 GLY A O 1
ATOM 6298 N N . LEU A 1 803 ? -32.859 28.049 36.882 1.00 89.19 803 LEU A N 1
ATOM 6299 C CA . LEU A 1 803 ? -34.117 27.712 37.554 1.00 89.19 803 LEU A CA 1
ATOM 6300 C C . LEU A 1 803 ? -33.948 26.493 38.470 1.00 89.19 803 LEU A C 1
ATOM 6302 O O . LEU A 1 803 ? -34.323 26.550 39.637 1.00 89.19 803 LEU A O 1
ATOM 6306 N N . MET A 1 804 ? -33.328 25.417 37.987 1.00 89.88 804 MET A N 1
ATOM 6307 C CA . MET A 1 804 ? -33.060 24.208 38.772 1.00 89.88 804 MET A CA 1
ATOM 6308 C C . MET A 1 804 ? -32.253 24.516 40.038 1.00 89.88 804 MET A C 1
ATOM 6310 O O . MET A 1 804 ? -32.652 24.106 41.127 1.00 89.88 804 MET A O 1
ATOM 6314 N N . GLY A 1 805 ? -31.180 25.305 39.930 1.00 90.31 805 GLY A N 1
ATOM 6315 C CA . GLY A 1 805 ? -30.382 25.726 41.085 1.00 90.31 805 GLY A CA 1
ATOM 6316 C C . GLY A 1 805 ? -31.177 26.563 42.096 1.00 90.31 805 GLY A C 1
ATOM 6317 O O . GLY A 1 805 ? -31.083 26.334 43.302 1.00 90.31 805 GLY A O 1
ATOM 6318 N N . LEU A 1 806 ? -32.009 27.490 41.615 1.00 90.56 806 LEU A N 1
ATOM 6319 C CA . LEU A 1 806 ? -32.868 28.326 42.457 1.00 90.56 806 LEU A CA 1
ATOM 6320 C C . LEU A 1 806 ? -33.916 27.501 43.216 1.00 90.56 806 LEU A C 1
ATOM 6322 O O . LEU A 1 806 ? -34.118 27.709 44.414 1.00 90.56 806 LEU A O 1
ATOM 6326 N N . PHE A 1 807 ? -34.549 26.528 42.563 1.00 88.56 807 PHE A N 1
ATOM 6327 C CA . PHE A 1 807 ? -35.512 25.671 43.244 1.00 88.56 807 PHE A CA 1
ATOM 6328 C C . PHE A 1 807 ? -34.842 24.660 44.189 1.00 88.56 807 PHE A C 1
ATOM 6330 O O . PHE A 1 807 ? -35.399 24.408 45.255 1.00 88.56 807 PHE A O 1
ATOM 6337 N N . LEU A 1 808 ? -33.624 24.172 43.907 1.00 88.31 808 LEU A N 1
ATOM 6338 C CA . LEU A 1 808 ? -32.849 23.391 44.889 1.00 88.31 808 LEU A CA 1
ATOM 6339 C C . LEU A 1 808 ? -32.532 24.205 46.143 1.00 88.31 808 LEU A C 1
ATOM 6341 O O . LEU A 1 808 ? -32.665 23.699 47.258 1.00 88.31 808 LEU A O 1
ATOM 6345 N N . PHE A 1 809 ? -32.187 25.482 45.984 1.00 90.00 809 PHE A N 1
ATOM 6346 C CA . PHE A 1 809 ? -31.984 26.374 47.121 1.00 90.00 809 PHE A CA 1
ATOM 6347 C C . PHE A 1 809 ? -33.256 26.508 47.977 1.00 90.00 809 PHE A C 1
ATOM 6349 O O . PHE A 1 809 ? -33.187 26.417 49.205 1.00 90.00 809 PHE A O 1
ATOM 6356 N N . PHE A 1 810 ? -34.432 26.629 47.350 1.00 87.81 810 PHE A N 1
ATOM 6357 C CA . PHE A 1 810 ? -35.701 26.597 48.083 1.00 87.81 810 PHE A CA 1
ATOM 6358 C C . PHE A 1 810 ? -35.960 25.251 48.768 1.00 87.81 810 PHE A C 1
ATOM 6360 O O . PHE A 1 810 ? -36.396 25.257 49.917 1.00 87.81 810 PHE A O 1
ATOM 6367 N N . THR A 1 811 ? -35.637 24.110 48.141 1.00 84.56 811 THR A N 1
ATOM 6368 C CA . THR A 1 811 ? -35.781 22.796 48.804 1.00 84.56 811 THR A CA 1
ATOM 6369 C C . THR A 1 811 ? -34.911 22.670 50.050 1.00 84.56 811 THR A C 1
ATOM 6371 O O . THR A 1 811 ? -35.380 22.159 51.062 1.00 84.56 811 THR A O 1
ATOM 6374 N N . MET A 1 812 ? -33.688 23.210 50.030 1.00 87.06 812 MET A N 1
ATOM 6375 C CA . MET A 1 812 ? -32.835 23.271 51.219 1.00 87.06 812 MET A CA 1
ATOM 6376 C C . MET A 1 812 ? -33.503 24.100 52.325 1.00 87.06 812 MET A C 1
ATOM 6378 O O . MET A 1 812 ? -33.561 23.669 53.474 1.00 87.06 812 MET A O 1
ATOM 6382 N N . GLY A 1 813 ? -34.083 25.252 51.973 1.00 84.44 813 GLY A N 1
ATOM 6383 C CA . GLY A 1 813 ? -34.874 26.064 52.900 1.00 84.44 813 GLY A CA 1
ATOM 6384 C C . GLY A 1 813 ? -36.077 25.312 53.487 1.00 84.44 813 GLY A C 1
ATOM 6385 O O . GLY A 1 813 ? -36.317 25.392 54.691 1.00 84.44 813 GLY A O 1
ATOM 6386 N N . ILE A 1 814 ? -36.795 24.531 52.678 1.00 84.50 814 ILE A N 1
ATOM 6387 C CA . ILE A 1 814 ? -37.942 23.723 53.127 1.00 84.50 814 ILE A CA 1
ATOM 6388 C C . ILE A 1 814 ? -37.497 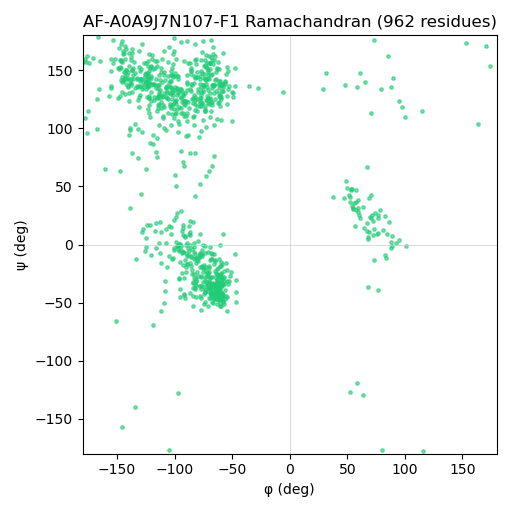22.619 54.094 1.00 84.50 814 ILE A C 1
ATOM 6390 O O . ILE A 1 814 ? -38.136 22.446 55.128 1.00 84.50 814 ILE A O 1
ATOM 6394 N N . ILE A 1 815 ? -36.380 21.936 53.824 1.00 83.56 815 ILE A N 1
ATOM 6395 C CA . ILE A 1 815 ? -35.815 20.922 54.732 1.00 83.56 815 ILE A CA 1
ATOM 6396 C C . ILE A 1 815 ? -35.437 21.561 56.077 1.00 83.56 815 ILE A C 1
ATOM 6398 O O . ILE A 1 815 ? -35.833 21.071 57.129 1.00 83.56 815 ILE A O 1
ATOM 6402 N N . THR A 1 816 ? -34.789 22.734 56.071 1.00 83.56 816 THR A N 1
ATOM 6403 C CA . THR A 1 816 ? -34.474 23.441 57.330 1.00 83.56 816 THR A CA 1
ATOM 6404 C C . THR A 1 816 ? -35.708 23.915 58.106 1.00 83.56 816 THR A C 1
ATOM 6406 O O . THR A 1 816 ? -35.616 24.169 59.306 1.00 83.56 816 THR A O 1
ATOM 6409 N N . LEU A 1 817 ? -36.856 24.085 57.439 1.00 82.69 817 LEU A N 1
ATOM 6410 C CA . LEU A 1 817 ? -38.133 24.409 58.080 1.00 82.69 817 LEU A CA 1
ATOM 6411 C C . LEU A 1 817 ? -38.846 23.161 58.605 1.00 82.69 817 LEU A C 1
ATOM 6413 O O . LEU A 1 817 ? -39.527 23.264 59.620 1.00 82.69 817 LEU A O 1
ATOM 6417 N N . HIS A 1 818 ? -38.686 22.019 57.935 1.00 80.56 818 HIS A N 1
ATOM 6418 C CA . HIS A 1 818 ? -39.236 20.730 58.347 1.00 80.56 818 HIS A CA 1
ATOM 6419 C C . HIS A 1 818 ? -38.682 20.281 59.706 1.00 80.56 818 HIS A C 1
ATOM 6421 O O . HIS A 1 818 ? -39.451 19.869 60.570 1.00 80.56 818 HIS A O 1
ATOM 6427 N N . ASP A 1 819 ? -37.376 20.463 59.925 1.00 79.06 819 ASP A N 1
ATOM 6428 C CA . ASP A 1 819 ? -36.684 20.038 61.152 1.00 79.06 819 ASP A CA 1
ATOM 6429 C C . ASP A 1 819 ? -36.874 21.003 62.342 1.00 79.06 819 ASP A C 1
ATOM 6431 O O . ASP A 1 819 ? -36.294 20.809 63.412 1.00 79.06 819 ASP A O 1
ATOM 6435 N N . LYS A 1 820 ? -37.673 22.072 62.191 1.00 79.81 820 LYS A N 1
ATOM 6436 C CA . LYS A 1 820 ? -37.986 22.988 63.299 1.00 79.81 820 LYS A CA 1
ATOM 6437 C C . LYS A 1 820 ? -39.123 22.456 64.165 1.00 79.81 820 LYS A C 1
ATOM 6439 O O . LYS A 1 820 ? -40.231 22.204 63.696 1.00 79.81 820 LYS A O 1
ATOM 6444 N N . GLU A 1 821 ? -38.882 22.422 65.470 1.00 66.31 821 GLU A N 1
ATOM 6445 C CA . GLU A 1 821 ? -39.892 22.103 66.478 1.00 66.31 821 GLU A CA 1
ATOM 6446 C C . GLU A 1 821 ? -40.596 23.380 66.983 1.00 66.31 821 GLU A C 1
ATOM 6448 O O . GLU A 1 821 ? -39.948 24.366 67.341 1.00 66.31 821 GLU A O 1
ATOM 6453 N N . GLY A 1 822 ? -41.935 23.383 67.009 1.00 66.38 822 GLY A N 1
ATOM 6454 C CA . GLY A 1 822 ? -42.752 24.492 67.524 1.00 66.38 822 GLY A CA 1
ATOM 6455 C C . GLY A 1 822 ? -44.147 24.579 66.892 1.00 66.38 822 GLY A C 1
ATOM 6456 O O . GLY A 1 822 ? -44.455 23.868 65.942 1.00 66.38 822 GLY A O 1
ATOM 6457 N N . SER A 1 823 ? -45.004 25.475 67.396 1.00 62.41 823 SER A N 1
ATOM 6458 C CA . SER A 1 823 ? -46.318 25.754 66.794 1.00 62.41 823 SER A CA 1
ATOM 6459 C C . SER A 1 823 ? -46.277 27.020 65.940 1.00 62.41 823 SER A C 1
ATOM 6461 O O . SER A 1 823 ? -45.813 28.066 66.401 1.00 62.41 823 SER A O 1
ATOM 6463 N N . LEU A 1 824 ? -46.822 26.957 64.726 1.00 67.94 824 LEU A N 1
ATOM 6464 C CA . LEU A 1 824 ? -46.911 28.111 63.825 1.00 67.94 824 LEU A CA 1
ATOM 6465 C C . LEU A 1 824 ? -47.786 29.235 64.399 1.00 67.94 824 LEU A C 1
ATOM 6467 O O . LEU A 1 824 ? -48.750 28.986 65.125 1.00 67.94 824 LEU A O 1
ATOM 6471 N N . SER A 1 825 ? -47.497 30.482 64.010 1.00 73.00 825 SER A N 1
ATOM 6472 C CA . SER A 1 825 ? -48.332 31.626 64.392 1.00 73.00 825 SER A CA 1
ATOM 6473 C C . SER A 1 825 ? -49.768 31.476 63.843 1.00 73.00 825 SER A C 1
ATOM 6475 O O . SER A 1 825 ? -49.952 30.892 62.768 1.00 73.00 825 SER A O 1
ATOM 6477 N N . PRO A 1 826 ? -50.800 32.033 64.506 1.00 68.44 826 PRO A N 1
ATOM 6478 C CA . PRO A 1 826 ? -52.200 31.844 64.101 1.00 68.44 826 PRO A CA 1
ATOM 6479 C C . PRO A 1 826 ? -52.500 32.333 62.673 1.00 68.44 826 PRO A C 1
ATOM 6481 O O . PRO A 1 826 ? -53.248 31.701 61.925 1.00 68.44 826 PRO A O 1
ATOM 6484 N N . MET A 1 827 ? -51.860 33.434 62.266 1.00 67.88 827 MET A N 1
ATOM 6485 C CA . MET A 1 827 ? -51.989 34.003 60.920 1.00 67.88 827 MET A CA 1
ATOM 6486 C C . MET A 1 827 ? -51.358 33.103 59.854 1.00 67.88 827 MET A C 1
ATOM 6488 O O . MET A 1 827 ? -51.942 32.899 58.791 1.00 67.88 827 MET A O 1
ATOM 6492 N N . SER A 1 828 ? -50.191 32.518 60.142 1.00 69.81 828 SER A N 1
ATOM 6493 C CA . SER A 1 828 ? -49.509 31.622 59.205 1.00 69.81 828 SER A CA 1
ATOM 6494 C C . SER A 1 828 ? -50.217 30.272 59.076 1.00 69.81 828 SER A C 1
ATOM 6496 O O . SER A 1 828 ? -50.266 29.732 57.978 1.00 69.81 828 SER A O 1
ATOM 6498 N N . LYS A 1 829 ? -50.836 29.749 60.145 1.00 72.75 829 LYS A N 1
ATOM 6499 C CA . LYS A 1 829 ? -51.659 28.528 60.060 1.00 72.75 829 LYS A CA 1
ATOM 6500 C C . LYS A 1 829 ? -52.841 28.712 59.109 1.00 72.75 829 LYS A C 1
ATOM 6502 O O . LYS A 1 829 ? -53.008 27.930 58.184 1.00 72.75 829 LYS A O 1
ATOM 6507 N N . THR A 1 830 ? -53.599 29.791 59.287 1.00 72.31 830 THR A N 1
ATOM 6508 C CA . THR A 1 830 ? -54.771 30.092 58.449 1.00 72.31 830 THR A CA 1
ATOM 6509 C C . THR A 1 830 ? -54.372 30.310 56.985 1.00 72.31 830 THR A C 1
ATOM 6511 O O . THR A 1 830 ? -55.005 29.804 56.065 1.00 72.31 830 THR A O 1
ATOM 6514 N N . PHE A 1 831 ? -53.281 31.033 56.731 1.00 77.00 831 PHE A N 1
ATOM 6515 C CA . PHE A 1 831 ? -52.852 31.297 55.359 1.00 77.00 831 PHE A CA 1
ATOM 6516 C C . PHE A 1 831 ? -52.297 30.046 54.655 1.00 77.00 831 PHE A C 1
ATOM 6518 O O . PHE A 1 831 ? -52.764 29.682 53.576 1.00 77.00 831 PHE A O 1
ATOM 6525 N N . PHE A 1 832 ? -51.325 29.362 55.263 1.00 74.81 832 PHE A N 1
ATOM 6526 C CA . PHE A 1 832 ? -50.617 28.258 54.612 1.00 74.81 832 PHE A CA 1
ATOM 6527 C C . PHE A 1 832 ? -51.392 26.934 54.674 1.00 74.81 832 PHE A C 1
ATOM 6529 O O . PHE A 1 832 ? -51.515 26.257 53.658 1.00 74.81 832 PHE A O 1
ATOM 6536 N N . LEU A 1 833 ? -51.945 26.568 55.834 1.00 70.88 833 LEU A N 1
ATOM 6537 C CA . LEU A 1 833 ? -52.563 25.249 56.038 1.00 70.88 833 LEU A CA 1
ATOM 6538 C C . LEU A 1 833 ? -54.032 25.184 55.605 1.00 70.88 833 LEU A C 1
ATOM 6540 O O . LEU A 1 833 ? -54.536 24.089 55.384 1.00 70.88 833 LEU A O 1
ATOM 6544 N N . GLN A 1 834 ? -54.703 26.331 55.456 1.00 68.38 834 GLN A N 1
ATOM 6545 C CA . GLN A 1 834 ? -56.111 26.386 55.055 1.00 68.38 834 GLN A CA 1
ATOM 6546 C C . GLN A 1 834 ? -56.301 26.976 53.652 1.00 68.38 834 GLN A C 1
ATOM 6548 O O . GLN A 1 834 ? -56.865 26.310 52.787 1.00 68.38 834 GLN A O 1
ATOM 6553 N N . TYR A 1 835 ? -55.828 28.198 53.381 1.00 73.00 835 TYR A N 1
ATOM 6554 C CA . TYR A 1 835 ? -56.005 28.805 52.051 1.00 73.00 835 TYR A CA 1
ATOM 6555 C C . TYR A 1 835 ? -55.090 28.183 50.992 1.00 73.00 835 TYR A C 1
ATOM 6557 O O . TYR A 1 835 ? -55.556 27.804 49.917 1.00 73.00 835 TYR A O 1
ATOM 6565 N N . MET A 1 836 ? -53.794 28.059 51.285 1.00 74.31 836 MET A N 1
ATOM 6566 C CA . MET A 1 836 ? -52.823 27.589 50.296 1.00 74.31 836 MET A CA 1
ATOM 6567 C C . MET A 1 836 ? -52.889 26.074 50.069 1.00 74.31 836 MET A C 1
ATOM 6569 O O . MET A 1 836 ? -52.775 25.629 48.930 1.00 74.31 836 MET A O 1
ATOM 6573 N N . ALA A 1 837 ? -53.164 25.285 51.112 1.00 69.44 837 ALA A N 1
ATOM 6574 C CA . ALA A 1 837 ? -53.430 23.851 50.980 1.00 69.44 837 ALA A CA 1
ATOM 6575 C C . ALA A 1 837 ? -54.680 23.563 50.122 1.00 69.44 837 ALA A C 1
ATOM 6577 O O . ALA A 1 837 ? -54.622 22.712 49.234 1.00 69.44 837 ALA A O 1
ATOM 6578 N N . LYS A 1 838 ? -55.771 24.333 50.290 1.00 69.88 838 LYS A N 1
ATOM 6579 C CA . LYS A 1 838 ? -56.963 24.243 49.421 1.00 69.88 838 LYS A CA 1
ATOM 6580 C C . LYS A 1 838 ? -56.666 24.634 47.976 1.00 69.88 838 LYS A C 1
ATOM 6582 O O . LYS A 1 838 ? -57.137 23.963 47.063 1.00 69.88 838 LYS A O 1
ATOM 6587 N N . PHE A 1 839 ? -55.873 25.685 47.761 1.00 73.62 839 PHE A N 1
ATOM 6588 C CA . PHE A 1 839 ? -55.453 26.100 46.418 1.00 73.62 839 PHE A CA 1
ATOM 6589 C C . PHE A 1 839 ? -54.618 25.022 45.704 1.00 73.62 839 PHE A C 1
ATOM 6591 O O . PHE A 1 839 ? -54.730 24.858 44.493 1.00 73.62 839 PHE A O 1
ATOM 6598 N N . LEU A 1 840 ? -53.823 24.257 46.456 1.00 68.75 840 LEU A N 1
ATOM 6599 C CA . LEU A 1 840 ? -52.968 23.175 45.957 1.00 68.75 840 LEU A CA 1
ATOM 6600 C C . LEU A 1 840 ? -53.636 21.784 45.987 1.00 68.75 840 LEU A C 1
ATOM 6602 O O . LEU A 1 840 ? -52.936 20.786 45.842 1.00 68.75 840 LEU A O 1
ATOM 6606 N N . LEU A 1 841 ? -54.965 21.707 46.165 1.00 65.81 841 LEU A N 1
ATOM 6607 C CA . LEU A 1 841 ? -55.761 20.464 46.192 1.00 65.81 841 LEU A CA 1
ATOM 6608 C C . LEU A 1 841 ? -55.393 19.463 47.316 1.00 65.81 841 LEU A C 1
ATOM 6610 O O . LEU A 1 841 ? -55.717 18.286 47.221 1.00 65.81 841 LEU A O 1
ATOM 6614 N N . LEU A 1 842 ? -54.768 19.920 48.408 1.00 59.91 842 LEU A N 1
ATOM 6615 C CA . LEU A 1 842 ? -54.365 19.088 49.560 1.00 59.91 842 LEU A CA 1
ATOM 6616 C C . LEU A 1 842 ? -55.440 18.964 50.664 1.00 59.91 842 LEU A C 1
ATOM 6618 O O . LEU A 1 842 ? -55.193 18.309 51.673 1.00 59.91 842 LEU A O 1
ATOM 6622 N N . GLY A 1 843 ? -56.618 19.578 50.497 1.00 59.22 843 GLY A N 1
ATOM 6623 C CA . GLY A 1 843 ? -57.690 19.596 51.509 1.00 59.22 843 GLY A CA 1
ATOM 6624 C C . GLY A 1 843 ? -57.484 20.626 52.635 1.00 59.22 843 GLY A C 1
ATOM 6625 O O . GLY A 1 843 ? -56.552 21.431 52.587 1.00 59.22 843 GLY A O 1
ATOM 6626 N N . ASP A 1 844 ? -58.388 20.656 53.625 1.00 52.41 844 ASP A N 1
ATOM 6627 C CA . ASP A 1 844 ? -58.243 21.480 54.839 1.00 52.41 844 ASP A CA 1
ATOM 6628 C C . ASP A 1 844 ? -57.497 20.683 55.914 1.00 52.41 844 ASP A C 1
ATOM 6630 O O . ASP A 1 844 ? -58.042 19.758 56.508 1.00 52.41 844 ASP A O 1
ATOM 6634 N N . LEU A 1 845 ? -56.234 21.025 56.164 1.00 58.28 845 LEU A N 1
ATOM 6635 C CA . LEU A 1 845 ? -55.378 20.258 57.073 1.00 58.28 845 LEU A CA 1
ATOM 6636 C C . LEU A 1 845 ? -55.534 20.700 58.543 1.00 58.28 845 LEU A C 1
ATOM 6638 O O . LEU A 1 845 ? -54.721 20.329 59.390 1.00 58.28 845 LEU A O 1
ATOM 6642 N N . THR A 1 846 ? -56.543 21.528 58.850 1.00 55.38 846 THR A N 1
ATOM 6643 C CA . THR A 1 846 ? -56.813 22.049 60.202 1.00 55.38 846 THR A CA 1
ATOM 6644 C C . THR A 1 846 ? -58.002 21.394 60.911 1.00 55.38 846 THR A C 1
ATOM 6646 O O . THR A 1 846 ? -58.158 21.588 62.120 1.00 55.38 846 THR A O 1
ATOM 6649 N N . GLU A 1 847 ? -58.806 20.579 60.220 1.00 49.69 847 GLU A N 1
ATOM 6650 C CA . GLU A 1 847 ? -59.911 19.837 60.837 1.00 49.69 847 GLU A CA 1
ATOM 6651 C C . GLU A 1 847 ? -59.411 18.531 61.477 1.00 49.69 847 GLU A C 1
ATOM 6653 O O . GLU A 1 847 ? -59.028 17.581 60.802 1.00 49.69 847 GLU A O 1
ATOM 6658 N N . LYS A 1 848 ? -59.432 18.471 62.815 1.00 43.59 848 LYS A N 1
ATOM 6659 C CA . LYS A 1 848 ? -59.454 17.198 63.551 1.00 43.59 848 LYS A CA 1
ATOM 6660 C C . LYS A 1 848 ? -60.856 16.601 63.415 1.00 43.59 848 LYS A C 1
ATOM 6662 O O . LYS A 1 848 ? -61.799 17.178 63.954 1.00 43.59 848 LYS A O 1
ATOM 6667 N N . GLU A 1 849 ? -60.994 15.457 62.749 1.00 34.56 849 GLU A N 1
ATOM 6668 C CA . GLU A 1 849 ? -62.248 14.697 62.744 1.00 34.56 849 GLU A CA 1
ATOM 6669 C C . GLU A 1 849 ? -62.595 14.226 64.164 1.00 34.56 849 GLU A C 1
ATOM 6671 O O . GLU A 1 849 ? -61.831 13.527 64.831 1.00 34.56 849 GLU A O 1
ATOM 6676 N N . ALA A 1 850 ? -63.771 14.636 64.631 1.00 29.81 850 ALA A N 1
ATOM 6677 C CA . ALA A 1 850 ? -64.434 14.116 65.811 1.00 29.81 850 ALA A CA 1
ATOM 6678 C C . ALA A 1 850 ? -65.802 13.551 65.404 1.00 29.81 850 ALA A C 1
ATOM 6680 O O . ALA A 1 850 ? -66.509 14.183 64.620 1.00 29.81 850 ALA A O 1
ATOM 6681 N N . ALA A 1 851 ? -66.164 12.443 66.064 1.00 29.14 851 ALA A N 1
ATOM 6682 C CA . ALA A 1 851 ? -67.447 11.728 66.089 1.00 29.14 851 ALA A CA 1
ATOM 6683 C C . ALA A 1 851 ? -67.664 10.652 65.006 1.00 29.14 851 ALA A C 1
ATOM 6685 O O . ALA A 1 851 ? -67.444 10.896 63.830 1.00 29.14 851 ALA A O 1
ATOM 6686 N N . SER A 1 852 ? -68.188 9.460 65.297 1.00 24.86 852 SER A N 1
ATOM 6687 C CA . SER A 1 852 ? -68.396 8.664 66.521 1.00 24.86 852 SER A CA 1
ATOM 6688 C C . SER A 1 852 ? -69.062 7.354 66.077 1.00 24.86 852 SER A C 1
ATOM 6690 O O . SER A 1 852 ? -69.697 7.306 65.027 1.00 24.86 852 SER A O 1
ATOM 6692 N N . GLU A 1 853 ? -68.911 6.326 66.905 1.00 33.25 853 GLU A N 1
ATOM 6693 C CA . GLU A 1 853 ? -69.663 5.066 66.968 1.00 33.25 853 GLU A CA 1
ATOM 6694 C C . GLU A 1 853 ? -71.120 5.115 66.462 1.00 33.25 853 GLU A C 1
ATOM 6696 O O . GLU A 1 853 ? -71.876 5.997 66.854 1.00 33.25 853 GLU A O 1
ATOM 6701 N N . ASP A 1 854 ? -71.509 4.115 65.659 1.00 26.17 854 ASP A N 1
ATOM 6702 C CA . ASP A 1 854 ? -72.728 3.307 65.841 1.00 26.17 854 ASP A CA 1
ATOM 6703 C C . ASP A 1 854 ? -72.646 2.041 64.957 1.00 26.17 854 ASP A C 1
ATOM 6705 O O . ASP A 1 854 ? -72.204 2.084 63.808 1.00 26.17 854 ASP A O 1
ATOM 6709 N N . GLY A 1 855 ? -72.977 0.886 65.545 1.00 25.19 855 GLY A N 1
ATOM 6710 C CA . GLY A 1 855 ? -72.641 -0.449 65.041 1.00 25.19 855 GLY A CA 1
ATOM 6711 C C . GLY A 1 855 ? -73.762 -1.274 64.389 1.00 25.19 855 GLY A C 1
ATOM 6712 O O . GLY A 1 855 ? -74.906 -0.846 64.292 1.00 25.19 855 GLY A O 1
ATOM 6713 N N . GLU A 1 856 ? -73.350 -2.507 64.035 1.00 26.39 856 GLU A N 1
ATOM 6714 C CA . GLU A 1 856 ? -74.110 -3.730 63.666 1.00 26.39 856 GLU A CA 1
ATOM 6715 C C . GLU A 1 856 ? -74.944 -3.701 62.365 1.00 26.39 856 GLU A C 1
ATOM 6717 O O . GLU A 1 856 ? -75.636 -2.740 62.075 1.00 26.39 856 GLU A O 1
ATOM 6722 N N . ALA A 1 857 ? -75.038 -4.725 61.504 1.00 26.78 857 ALA A N 1
ATOM 6723 C CA . ALA A 1 857 ? -74.508 -6.090 61.312 1.00 26.78 857 ALA A CA 1
ATOM 6724 C C . ALA A 1 857 ? -74.967 -6.514 59.878 1.00 26.78 857 ALA A C 1
ATOM 6726 O O . ALA A 1 857 ? -75.930 -5.948 59.373 1.00 26.78 857 ALA A O 1
ATOM 6727 N N . GLY A 1 858 ? -74.455 -7.480 59.106 1.00 24.78 858 GLY A N 1
ATOM 6728 C CA . GLY A 1 858 ? -73.362 -8.448 59.163 1.00 24.78 858 GLY A CA 1
ATOM 6729 C C . GLY A 1 858 ? -73.472 -9.384 57.931 1.00 24.78 858 GLY A C 1
ATOM 6730 O O . GLY A 1 858 ? -74.569 -9.588 57.416 1.00 24.78 858 GLY A O 1
ATOM 6731 N N . LEU A 1 859 ? -72.365 -9.978 57.464 1.00 23.06 859 LEU A N 1
ATOM 6732 C CA . LEU A 1 859 ? -72.347 -11.318 56.846 1.00 23.06 859 LEU A CA 1
ATOM 6733 C C . LEU A 1 859 ? -70.932 -11.917 56.963 1.00 23.06 859 LEU A C 1
ATOM 6735 O O . LEU A 1 859 ? -69.931 -11.280 56.657 1.00 23.06 859 LEU A O 1
ATOM 6739 N N . THR A 1 860 ? -70.868 -13.135 57.485 1.00 24.19 860 THR A N 1
ATOM 6740 C CA . THR A 1 860 ? -69.706 -13.809 58.084 1.00 24.19 860 THR A CA 1
ATOM 6741 C C . THR A 1 860 ? -68.756 -14.493 57.093 1.00 24.19 860 THR A C 1
ATOM 6743 O O . THR A 1 860 ? -69.232 -15.287 56.287 1.00 24.19 860 THR A O 1
ATOM 6746 N N . VAL A 1 861 ? -67.435 -14.386 57.310 1.00 25.50 861 VAL A N 1
ATOM 6747 C CA . VAL A 1 861 ? -66.477 -15.511 57.183 1.00 25.50 861 VAL A CA 1
ATOM 6748 C C . VAL A 1 861 ? -65.473 -15.458 58.345 1.00 25.50 861 VAL A C 1
ATOM 6750 O O . VAL A 1 861 ? -65.033 -14.400 58.780 1.00 25.50 861 VAL A O 1
ATOM 6753 N N . ARG A 1 862 ? -65.215 -16.650 58.884 1.00 24.66 862 ARG A N 1
ATOM 6754 C CA . ARG A 1 862 ? -64.541 -17.018 60.133 1.00 24.66 862 ARG A CA 1
ATOM 6755 C C . ARG A 1 862 ? -63.022 -16.774 60.157 1.00 24.66 862 ARG A C 1
ATOM 6757 O O . ARG A 1 862 ? -62.345 -17.040 59.176 1.00 24.66 862 ARG A O 1
ATOM 6764 N N . THR A 1 863 ? -62.564 -16.362 61.345 1.00 23.48 863 THR A N 1
ATOM 6765 C CA . THR A 1 863 ? -61.366 -16.767 62.118 1.00 23.48 863 THR A CA 1
ATOM 6766 C C . THR A 1 863 ? -60.121 -17.275 61.383 1.00 23.48 863 THR A C 1
ATOM 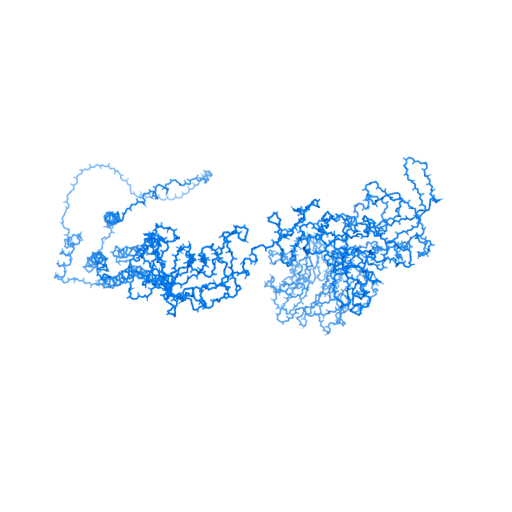6768 O O . THR A 1 863 ? -60.202 -18.255 60.658 1.00 23.48 863 THR A O 1
ATOM 6771 N N . LEU A 1 864 ? -58.945 -16.765 61.783 1.00 24.30 864 LEU A N 1
ATOM 6772 C CA . LEU A 1 864 ? -57.909 -17.561 62.469 1.00 24.30 864 LEU A CA 1
ATOM 6773 C C . LEU A 1 864 ? -56.826 -16.648 63.085 1.00 24.30 864 LEU A C 1
ATOM 6775 O O . LEU A 1 864 ? -56.198 -15.845 62.404 1.00 24.30 864 LEU A O 1
ATOM 6779 N N . ALA A 1 865 ? -56.608 -16.813 64.388 1.00 23.84 865 ALA A N 1
ATOM 6780 C CA . ALA A 1 865 ? -55.461 -16.328 65.150 1.00 23.84 865 ALA A CA 1
ATOM 6781 C C . ALA A 1 865 ? -54.806 -17.541 65.829 1.00 23.84 865 ALA A C 1
ATOM 6783 O O . ALA A 1 865 ? -55.556 -18.409 66.264 1.00 23.84 865 ALA A O 1
ATOM 6784 N N . TYR A 1 866 ? -53.470 -17.523 66.008 1.00 22.34 866 TYR A N 1
ATOM 6785 C CA . TYR A 1 866 ? -52.684 -18.366 66.949 1.00 22.34 866 TYR A CA 1
ATOM 6786 C C . TYR A 1 866 ? -52.752 -19.910 66.734 1.00 22.34 866 TYR A C 1
ATOM 6788 O O . TYR A 1 866 ? -53.791 -20.445 66.392 1.00 22.34 866 TYR A O 1
ATOM 6796 N N . ARG A 1 867 ? -51.753 -20.768 66.996 1.00 22.14 867 ARG A N 1
ATOM 6797 C CA . ARG A 1 867 ? -50.324 -20.711 67.373 1.00 22.14 867 ARG A CA 1
ATOM 6798 C C . ARG A 1 867 ? -49.788 -22.169 67.402 1.00 22.14 867 ARG A C 1
ATOM 6800 O O . ARG A 1 867 ? -50.576 -23.091 67.559 1.00 22.14 867 ARG A O 1
ATOM 6807 N N . GLU A 1 868 ? -48.454 -22.297 67.359 1.00 22.00 868 GLU A N 1
ATOM 6808 C CA . GLU A 1 868 ? -47.572 -23.409 67.805 1.00 22.00 868 GLU A CA 1
ATOM 6809 C C . GLU A 1 868 ? -46.993 -24.432 66.786 1.00 22.00 868 GLU A C 1
ATOM 6811 O O . GLU A 1 868 ? -47.668 -25.328 66.310 1.00 22.00 868 GLU A O 1
ATOM 6816 N N . ARG A 1 869 ? -45.661 -24.307 66.600 1.00 22.52 869 ARG A N 1
ATOM 6817 C CA . ARG A 1 869 ? -44.573 -25.267 66.931 1.00 22.52 869 ARG A CA 1
ATOM 6818 C C . ARG A 1 869 ? -44.235 -26.486 66.039 1.00 22.52 869 ARG A C 1
ATOM 6820 O O . ARG A 1 869 ? -45.059 -27.346 65.781 1.00 22.52 869 ARG A O 1
ATOM 6827 N N . THR A 1 870 ? -42.910 -26.602 65.837 1.00 23.78 870 THR A N 1
ATOM 6828 C CA . THR A 1 870 ? -42.036 -27.798 65.678 1.00 23.78 870 THR A CA 1
ATOM 6829 C C . THR A 1 870 ? -42.102 -28.657 64.412 1.00 23.78 870 THR A C 1
ATOM 6831 O O . THR A 1 870 ? -43.047 -29.397 64.207 1.00 23.78 870 THR A O 1
ATOM 6834 N N . ASP A 1 871 ? -40.983 -28.591 63.680 1.00 24.19 871 ASP A N 1
ATOM 6835 C CA . ASP A 1 871 ? -40.040 -29.667 63.315 1.00 24.19 871 ASP A CA 1
ATOM 6836 C C . ASP A 1 871 ? -40.506 -30.916 62.530 1.00 24.19 871 ASP A C 1
ATOM 6838 O O . ASP A 1 871 ? -41.441 -31.612 62.915 1.00 24.19 871 ASP A O 1
ATOM 6842 N N . ARG A 1 872 ? -39.650 -31.238 61.544 1.00 24.62 872 ARG A N 1
ATOM 6843 C CA . ARG A 1 872 ? -39.336 -32.530 60.900 1.00 24.62 872 ARG A CA 1
ATOM 6844 C C . ARG A 1 872 ? -40.010 -33.019 59.601 1.00 24.62 872 ARG A C 1
ATOM 6846 O O . ARG A 1 872 ? -41.199 -33.296 59.525 1.00 24.62 872 ARG A O 1
ATOM 6853 N N . ASP A 1 873 ? -39.072 -33.286 58.683 1.00 23.67 873 ASP A N 1
ATOM 6854 C CA . ASP A 1 873 ? -38.905 -34.425 57.769 1.00 23.67 873 ASP A CA 1
ATOM 6855 C C . ASP A 1 873 ? -39.390 -34.338 56.299 1.00 23.67 873 ASP A C 1
ATOM 6857 O O . ASP A 1 873 ? -40.559 -34.181 55.965 1.00 23.67 873 ASP A O 1
ATOM 6861 N N . VAL A 1 874 ? -38.370 -34.479 55.439 1.00 27.62 874 VAL A N 1
ATOM 6862 C CA . VAL A 1 874 ? -38.253 -34.632 53.970 1.00 27.62 874 VAL A CA 1
ATOM 6863 C C . VAL A 1 874 ? -38.610 -36.096 53.606 1.00 27.62 874 VAL A C 1
ATOM 6865 O O . VAL A 1 874 ? -38.348 -36.959 54.450 1.00 27.62 874 VAL A O 1
ATOM 6868 N N . PRO A 1 875 ? -39.186 -36.447 52.423 1.00 33.56 875 PRO A N 1
ATOM 6869 C CA . PRO A 1 875 ? -38.354 -36.708 51.229 1.00 33.56 875 PRO A CA 1
ATOM 6870 C C . PRO A 1 875 ? -38.955 -36.490 49.821 1.00 33.56 875 PRO A C 1
ATOM 6872 O O . PRO A 1 875 ? -40.160 -36.588 49.634 1.00 33.56 875 PRO A O 1
ATOM 6875 N N . ALA A 1 876 ? -38.015 -36.261 48.879 1.00 25.53 876 ALA A N 1
ATOM 6876 C CA . ALA A 1 876 ? -37.898 -36.690 47.464 1.00 25.53 876 ALA A CA 1
ATOM 6877 C C . ALA A 1 876 ? -39.125 -36.532 46.531 1.00 25.53 876 ALA A C 1
ATOM 6879 O O . ALA A 1 876 ? -40.241 -36.877 46.881 1.00 25.53 876 ALA A O 1
ATOM 6880 N N . ASP A 1 877 ? -39.017 -36.075 45.283 1.00 24.31 877 ASP A N 1
ATOM 6881 C CA . ASP A 1 877 ? -38.088 -36.507 44.232 1.00 24.31 877 ASP A CA 1
ATOM 6882 C C . ASP A 1 877 ? -38.323 -35.632 42.971 1.00 24.31 877 ASP A C 1
ATOM 6884 O O . ASP A 1 877 ? -39.428 -35.113 42.798 1.00 24.31 877 ASP A O 1
ATOM 6888 N N . GLY A 1 878 ? -37.348 -35.547 42.055 1.00 25.27 878 GLY A N 1
ATOM 6889 C CA . GLY A 1 878 ? -37.621 -35.257 40.630 1.00 25.27 878 GLY A CA 1
ATOM 6890 C C . GLY A 1 878 ? -37.104 -33.942 40.016 1.00 25.27 878 GLY A C 1
ATOM 6891 O O . GLY A 1 878 ? -37.553 -32.852 40.346 1.00 25.27 878 GLY A O 1
ATOM 6892 N N . MET A 1 879 ? -36.187 -34.110 39.059 1.00 23.22 879 MET A N 1
ATOM 6893 C CA . MET A 1 879 ? -35.406 -33.152 38.257 1.00 23.22 879 MET A CA 1
ATOM 6894 C C . MET A 1 879 ? -36.155 -32.419 37.117 1.00 23.22 879 MET A C 1
ATOM 6896 O O . MET A 1 879 ? -37.249 -32.823 36.731 1.00 23.22 879 MET A O 1
ATOM 6900 N N . ALA A 1 880 ? -35.401 -31.489 36.494 1.00 24.30 880 ALA A N 1
ATOM 6901 C CA . ALA A 1 880 ? -35.441 -31.008 35.095 1.00 24.30 880 ALA A CA 1
ATOM 6902 C C . ALA A 1 880 ? -36.368 -29.804 34.813 1.00 24.30 880 ALA A C 1
ATOM 6904 O O . ALA A 1 880 ? -37.456 -29.717 35.362 1.00 24.30 880 ALA A O 1
ATOM 6905 N N . GLU A 1 881 ? -36.074 -28.830 33.948 1.00 22.33 881 GLU A N 1
ATOM 6906 C CA . GLU A 1 881 ? -34.906 -28.376 33.173 1.00 22.33 881 GLU A CA 1
ATOM 6907 C C . GLU A 1 881 ? -35.360 -27.057 32.497 1.00 22.33 881 GLU A C 1
ATOM 6909 O O . GLU A 1 881 ? -36.556 -26.804 32.335 1.00 22.33 881 GLU A O 1
ATOM 6914 N N . VAL A 1 882 ? -34.407 -26.195 32.157 1.00 27.14 882 VAL A N 1
ATOM 6915 C CA . VAL A 1 882 ? -34.564 -24.950 31.389 1.00 27.14 882 VAL A CA 1
ATOM 6916 C C . VAL A 1 882 ? -34.753 -25.280 29.904 1.00 27.14 882 VAL A C 1
ATOM 6918 O O . VAL A 1 882 ? -33.968 -26.067 29.398 1.00 27.14 882 VAL A O 1
ATOM 6921 N N . ASP A 1 883 ? -35.679 -24.623 29.185 1.00 22.27 883 ASP A N 1
ATOM 6922 C CA . ASP A 1 883 ? -35.354 -24.081 27.850 1.00 22.27 883 ASP A CA 1
ATOM 6923 C C . ASP A 1 883 ? -36.363 -23.050 27.302 1.00 22.27 883 ASP A C 1
ATOM 6925 O O . ASP A 1 883 ? -37.505 -22.949 27.749 1.00 22.27 883 ASP A O 1
ATOM 6929 N N . GLY A 1 884 ? -35.876 -22.233 26.365 1.00 25.55 884 GLY A N 1
ATOM 6930 C CA . GLY A 1 884 ? -36.368 -20.897 26.027 1.00 25.55 884 GLY A CA 1
ATOM 6931 C C . GLY A 1 884 ? -37.473 -20.753 24.969 1.00 25.55 884 GLY A C 1
ATOM 6932 O O . GLY A 1 884 ? -37.832 -21.688 24.260 1.00 25.55 884 GLY A O 1
ATOM 6933 N N . LYS A 1 885 ? -37.941 -19.500 24.792 1.00 23.67 885 LYS A N 1
ATOM 6934 C CA . LYS A 1 885 ? -37.925 -18.767 23.499 1.00 23.67 885 LYS A CA 1
ATOM 6935 C C . LYS A 1 885 ? -38.418 -17.305 23.592 1.00 23.67 885 LYS A C 1
ATOM 6937 O O . LYS A 1 885 ? -39.578 -17.049 23.879 1.00 23.67 885 LYS A O 1
ATOM 6942 N N . SER A 1 886 ? -37.470 -16.401 23.315 1.00 25.92 886 SER A N 1
ATOM 6943 C CA . SER A 1 886 ? -37.414 -15.247 22.381 1.00 25.92 886 SER A CA 1
ATOM 6944 C C . SER A 1 886 ? -38.665 -14.407 21.991 1.00 25.92 886 SER A C 1
ATOM 6946 O O . SER A 1 886 ? -39.756 -14.954 21.841 1.00 25.92 886 SER A O 1
ATOM 6948 N N . PRO A 1 887 ? -38.498 -13.084 21.725 1.00 33.34 887 PRO A N 1
ATOM 6949 C CA . PRO A 1 887 ? -39.548 -12.068 21.686 1.00 33.34 887 PRO A CA 1
ATOM 6950 C C . PRO A 1 887 ? -39.993 -11.676 20.263 1.00 33.34 887 PRO A C 1
ATOM 6952 O O . PRO A 1 887 ? -39.182 -11.523 19.355 1.00 33.34 887 PRO A O 1
ATOM 6955 N N . ALA A 1 888 ? -41.290 -11.403 20.094 1.00 25.33 888 ALA A N 1
ATOM 6956 C CA . ALA A 1 888 ? -41.876 -10.884 18.849 1.00 25.33 888 ALA A CA 1
ATOM 6957 C C . ALA A 1 888 ? -42.649 -9.559 19.034 1.00 25.33 888 ALA A C 1
ATOM 6959 O O . ALA A 1 888 ? -43.430 -9.175 18.172 1.00 25.33 888 ALA A O 1
ATOM 6960 N N . ALA A 1 889 ? -42.446 -8.835 20.141 1.00 30.41 889 ALA A N 1
ATOM 6961 C CA . ALA A 1 889 ? -43.285 -7.685 20.509 1.00 30.41 889 ALA A CA 1
ATOM 6962 C C . ALA A 1 889 ? -42.558 -6.323 20.542 1.00 30.41 889 ALA A C 1
ATOM 6964 O O . ALA A 1 889 ? -43.057 -5.384 21.151 1.00 30.41 889 ALA A O 1
ATOM 6965 N N . LEU A 1 890 ? -41.389 -6.196 19.896 1.00 28.91 890 LEU A N 1
ATOM 6966 C CA . LEU A 1 890 ? -40.653 -4.919 19.798 1.00 28.91 890 LEU A CA 1
ATOM 6967 C C . LEU A 1 890 ? -40.595 -4.347 18.367 1.00 28.91 890 LEU A C 1
ATOM 6969 O O . LEU A 1 890 ? -40.159 -3.218 18.166 1.00 28.91 890 LEU A O 1
ATOM 6973 N N . SER A 1 891 ? -41.062 -5.103 17.367 1.00 30.06 891 SER A N 1
ATOM 6974 C CA . SER A 1 891 ? -41.055 -4.679 15.958 1.00 30.06 891 SER A CA 1
ATOM 6975 C C . SER A 1 891 ? -42.274 -3.832 15.569 1.00 30.06 891 SER A C 1
ATOM 6977 O O . SER A 1 891 ? -42.211 -3.084 14.595 1.00 30.06 891 SER A O 1
ATOM 6979 N N . GLU A 1 892 ? -43.382 -3.923 16.309 1.00 30.22 892 GLU A N 1
ATOM 6980 C CA . GLU A 1 892 ? -44.639 -3.251 15.944 1.00 30.22 892 GLU A CA 1
ATOM 6981 C C . GLU A 1 892 ? -44.684 -1.785 16.427 1.00 30.22 892 GLU A C 1
ATOM 6983 O O . GLU A 1 892 ? -45.331 -0.938 15.813 1.00 30.22 892 GLU A O 1
ATOM 6988 N N . THR A 1 893 ? -43.938 -1.445 17.485 1.00 32.72 893 THR A N 1
ATOM 6989 C CA . THR A 1 893 ? -43.949 -0.105 18.103 1.00 32.72 893 THR A CA 1
ATOM 6990 C C . THR A 1 893 ? -43.080 0.912 17.353 1.00 32.72 893 THR A C 1
ATOM 6992 O O . THR A 1 893 ? -43.334 2.113 17.411 1.00 32.72 893 THR A O 1
ATOM 6995 N N . ILE A 1 894 ? -42.078 0.451 16.595 1.00 34.84 894 ILE A N 1
ATOM 6996 C CA . ILE A 1 894 ? -41.136 1.321 15.865 1.00 34.84 894 ILE A CA 1
ATOM 6997 C C . ILE A 1 894 ? -41.732 1.812 14.529 1.00 34.84 894 ILE A C 1
ATOM 6999 O O . ILE A 1 894 ? -41.301 2.823 13.978 1.00 34.84 894 ILE A O 1
ATOM 7003 N N . ARG A 1 895 ? -42.810 1.186 14.034 1.00 28.25 895 ARG A N 1
ATOM 7004 C CA . ARG A 1 895 ? -43.429 1.521 12.737 1.00 28.25 895 ARG A CA 1
ATOM 7005 C C . ARG A 1 895 ? -44.468 2.655 12.779 1.00 28.25 895 ARG A C 1
ATOM 7007 O O . ARG A 1 895 ? -45.142 2.882 11.776 1.00 28.25 895 ARG A O 1
ATOM 7014 N N . GLN A 1 896 ? -44.623 3.360 13.907 1.00 31.14 896 GLN A N 1
ATOM 7015 C CA . GLN A 1 896 ? -45.627 4.431 14.075 1.00 31.14 896 GLN A CA 1
ATOM 7016 C C . GLN A 1 896 ? -45.064 5.856 14.256 1.00 31.14 896 GLN A C 1
ATOM 7018 O O . GLN A 1 896 ? -45.842 6.806 14.351 1.00 31.14 896 GLN A O 1
ATOM 7023 N N . LEU A 1 897 ? -43.743 6.052 14.225 1.00 30.98 897 LEU A N 1
ATOM 7024 C CA . LEU A 1 897 ? -43.106 7.372 14.373 1.00 30.98 897 LEU A CA 1
ATOM 7025 C C . LEU A 1 897 ? -42.689 7.987 13.024 1.00 30.98 897 LEU A C 1
ATOM 7027 O O . LEU A 1 897 ? -41.528 8.303 12.795 1.00 30.98 897 LEU A O 1
ATOM 7031 N N . SER A 1 898 ? -43.655 8.195 12.125 1.00 34.94 898 SER A N 1
ATOM 7032 C CA . SER A 1 898 ? -43.494 9.114 10.985 1.00 34.94 898 SER A CA 1
ATOM 7033 C C . SER A 1 898 ? -44.708 10.047 10.884 1.00 34.94 898 SER A C 1
ATOM 7035 O O . SER A 1 898 ? -45.786 9.672 10.429 1.00 34.94 898 SER A O 1
ATOM 7037 N N . GLY A 1 899 ? -44.561 11.276 11.384 1.00 34.22 899 GLY A N 1
ATOM 7038 C CA . GLY A 1 899 ? -45.572 12.333 11.295 1.00 34.22 899 GLY A CA 1
ATOM 7039 C C . GLY A 1 899 ? -45.085 13.662 11.898 1.00 34.22 899 GLY A C 1
ATOM 7040 O O . GLY A 1 899 ? -44.163 13.634 12.711 1.00 34.22 899 GLY A O 1
ATOM 7041 N N . PRO A 1 900 ? -45.662 14.821 11.510 1.00 37.47 900 PRO A N 1
ATOM 7042 C CA . PRO A 1 900 ? -45.089 16.143 11.788 1.00 37.47 900 PRO A CA 1
ATOM 7043 C C . PRO A 1 900 ? -45.207 16.567 13.262 1.00 37.47 900 PRO A C 1
ATOM 7045 O O . PRO A 1 900 ? -46.040 16.045 14.006 1.00 37.47 900 PRO A O 1
ATOM 7048 N N . LEU A 1 901 ? -44.404 17.576 13.637 1.00 31.70 901 LEU A N 1
ATOM 7049 C CA . LEU A 1 901 ? -44.172 18.161 14.975 1.00 31.70 901 LEU A CA 1
ATOM 7050 C C . LEU A 1 901 ? -45.409 18.501 15.840 1.00 31.70 901 LEU A C 1
ATOM 7052 O O . LEU A 1 901 ? -45.256 18.802 17.019 1.00 31.70 901 LEU A O 1
ATOM 7056 N N . THR A 1 902 ? -46.632 18.423 15.321 1.00 31.11 902 THR A N 1
ATOM 7057 C CA . THR A 1 902 ? -47.870 18.698 16.071 1.00 31.11 902 THR A CA 1
ATOM 7058 C C . THR A 1 902 ? -48.292 17.568 17.019 1.00 31.11 902 THR A C 1
ATOM 7060 O O . THR A 1 902 ? -49.197 17.754 17.829 1.00 31.11 902 THR A O 1
ATOM 7063 N N . ARG A 1 903 ? -47.636 16.397 16.968 1.00 30.23 903 ARG A N 1
ATOM 7064 C CA . ARG A 1 903 ? -47.921 15.254 17.865 1.00 30.23 903 ARG A CA 1
ATOM 7065 C C . ARG A 1 903 ? -47.121 15.239 19.172 1.00 30.23 903 ARG A C 1
ATOM 7067 O O . ARG A 1 903 ? -47.512 14.540 20.106 1.00 30.23 903 ARG A O 1
ATOM 7074 N N . MET A 1 904 ? -46.027 15.997 19.270 1.00 30.56 904 MET A N 1
ATOM 7075 C CA . MET A 1 904 ? -45.175 15.997 20.469 1.00 30.56 904 MET A CA 1
ATOM 7076 C C . MET A 1 904 ? -45.825 16.771 21.628 1.00 30.56 904 MET A C 1
ATOM 7078 O O . MET A 1 904 ? -45.723 16.369 22.783 1.00 30.56 904 MET A O 1
ATOM 7082 N N . GLU A 1 905 ? -46.596 17.812 21.305 1.00 35.03 905 GLU A N 1
ATOM 7083 C CA . GLU A 1 905 ? -47.377 18.609 22.260 1.00 35.03 905 GLU A CA 1
ATOM 7084 C C . GLU A 1 905 ? -48.515 17.788 22.903 1.00 35.03 905 GLU A C 1
ATOM 7086 O O . GLU A 1 905 ? -48.803 17.908 24.095 1.00 35.03 905 GLU A O 1
ATOM 7091 N N . THR A 1 906 ? -49.116 16.870 22.137 1.00 30.81 906 THR A N 1
ATOM 7092 C CA . THR A 1 906 ? -50.202 15.993 22.604 1.00 30.81 906 THR A CA 1
ATOM 7093 C C . THR A 1 906 ? -49.689 14.828 23.456 1.00 30.81 906 THR A C 1
ATOM 7095 O O . THR A 1 906 ? -50.332 14.478 24.445 1.00 30.81 906 THR A O 1
ATOM 7098 N N . ALA A 1 907 ? -48.515 14.272 23.131 1.00 35.25 907 ALA A N 1
ATOM 7099 C CA . ALA A 1 907 ? -47.886 13.190 23.898 1.00 35.25 907 ALA A CA 1
ATOM 7100 C C . ALA A 1 907 ? -47.323 13.662 25.255 1.00 35.25 907 ALA A C 1
ATOM 7102 O O . ALA A 1 907 ? -47.399 12.936 26.246 1.00 35.25 907 ALA A O 1
ATOM 7103 N N . MET A 1 908 ? -46.817 14.900 25.331 1.00 31.70 908 MET A N 1
ATOM 7104 C CA . MET A 1 908 ? -46.341 15.497 26.589 1.00 31.70 908 MET A CA 1
ATOM 7105 C C . MET A 1 908 ? -47.500 15.826 27.544 1.00 31.70 908 MET A C 1
ATOM 7107 O O . MET A 1 908 ? -47.365 15.690 28.758 1.00 31.70 908 MET A O 1
ATOM 7111 N N . SER A 1 909 ? -48.662 16.204 26.997 1.00 34.19 909 SER A N 1
ATOM 7112 C CA . SER A 1 909 ? -49.873 16.490 27.776 1.00 34.19 909 SER A CA 1
ATOM 7113 C C . SER A 1 909 ? -50.557 15.224 28.313 1.00 34.19 909 SER A C 1
ATOM 7115 O O . SER A 1 909 ? -51.054 15.236 29.442 1.00 34.19 909 SER A O 1
ATOM 7117 N N . SER A 1 910 ? -50.559 14.120 27.551 1.00 33.25 910 SER A N 1
ATOM 7118 C CA . SER A 1 910 ? -51.149 12.848 27.998 1.00 33.25 910 SER A CA 1
ATOM 7119 C C . SER A 1 910 ? -50.292 12.153 29.059 1.00 33.25 910 SER A C 1
ATOM 7121 O O . SER A 1 910 ? -50.833 11.707 30.067 1.00 33.25 910 SER A O 1
ATOM 7123 N N . GLY A 1 911 ? -48.961 12.159 28.898 1.00 38.16 911 GLY A N 1
ATOM 7124 C CA . GLY A 1 911 ? -48.034 11.614 29.897 1.00 38.16 911 GLY A CA 1
ATOM 7125 C C . GLY A 1 911 ? -48.115 12.335 31.246 1.00 38.16 911 GLY A C 1
ATOM 7126 O O . GLY A 1 911 ? -48.016 11.698 32.290 1.00 38.16 911 GLY A O 1
ATOM 7127 N N . PHE A 1 912 ? -48.387 13.646 31.241 1.00 38.22 912 PHE A N 1
ATOM 7128 C CA . PHE A 1 912 ? -48.607 14.427 32.463 1.00 38.22 912 PHE A CA 1
ATOM 7129 C C . PHE A 1 912 ? -49.912 14.066 33.192 1.00 38.22 912 PHE A C 1
ATOM 7131 O O . PHE A 1 912 ? -49.941 14.109 34.418 1.00 38.22 912 PHE A O 1
ATOM 7138 N N . ARG A 1 913 ? -50.987 13.690 32.478 1.00 34.56 913 ARG A N 1
ATOM 7139 C CA . ARG A 1 913 ? -52.244 13.244 33.116 1.00 34.56 913 ARG A CA 1
ATOM 7140 C C . ARG A 1 913 ? -52.128 11.846 33.711 1.00 34.56 913 ARG A C 1
ATOM 7142 O O . ARG A 1 913 ? -52.619 11.631 34.816 1.00 34.56 913 ARG A O 1
ATOM 7149 N N . ASP A 1 914 ? -51.441 10.940 33.023 1.00 37.34 914 ASP A N 1
ATOM 7150 C CA . ASP A 1 914 ? -51.238 9.575 33.514 1.00 37.34 914 ASP A CA 1
ATOM 7151 C C . ASP A 1 914 ? -50.304 9.553 34.733 1.00 37.34 914 ASP A C 1
ATOM 7153 O O . ASP A 1 914 ? -50.582 8.839 35.697 1.00 37.34 914 ASP A O 1
ATOM 7157 N N . LEU A 1 915 ? -49.277 10.416 34.776 1.00 35.47 915 LEU A N 1
ATOM 7158 C CA . LEU A 1 915 ? -48.416 10.560 35.957 1.00 35.47 915 LEU A CA 1
ATOM 7159 C C . LEU A 1 915 ? -49.176 11.109 37.176 1.00 35.47 915 LEU A C 1
ATOM 7161 O O . LEU A 1 915 ? -48.888 10.708 38.298 1.00 35.47 915 LEU A O 1
ATOM 7165 N N . ILE A 1 916 ? -50.158 11.996 36.967 1.00 40.31 916 ILE A N 1
ATOM 7166 C CA . ILE A 1 916 ? -51.015 12.527 38.041 1.00 40.31 916 ILE A CA 1
ATOM 7167 C C . ILE A 1 916 ? -51.955 11.440 38.586 1.00 40.31 916 ILE A C 1
ATOM 7169 O O . ILE A 1 916 ? -52.189 11.400 39.789 1.00 40.31 916 ILE A O 1
ATOM 7173 N N . SER A 1 917 ? -52.421 10.509 37.745 1.00 33.97 917 SER A N 1
ATOM 7174 C CA . SER A 1 917 ? -53.287 9.398 38.181 1.00 33.97 917 SER A CA 1
ATOM 7175 C C . SER A 1 917 ? -52.567 8.329 39.019 1.00 33.97 917 SER A C 1
ATOM 7177 O O . SER A 1 917 ? -53.187 7.666 39.843 1.00 33.97 917 SER A O 1
ATOM 7179 N N . ILE A 1 918 ? -51.245 8.193 38.861 1.00 37.66 918 ILE A N 1
ATOM 7180 C CA . ILE A 1 918 ? -50.417 7.242 39.625 1.00 37.66 918 ILE A CA 1
ATOM 7181 C C . ILE A 1 918 ? -50.071 7.790 41.028 1.00 37.66 918 ILE A C 1
ATOM 7183 O O . ILE A 1 918 ? -49.639 7.046 41.907 1.00 37.66 918 ILE A O 1
ATOM 7187 N N . ILE A 1 919 ? -50.296 9.085 41.277 1.00 39.94 919 ILE A N 1
ATOM 7188 C CA . ILE A 1 919 ? -49.952 9.761 42.539 1.00 39.94 919 ILE A CA 1
ATOM 7189 C C . ILE A 1 919 ? -51.002 9.533 43.650 1.00 39.94 919 ILE A C 1
ATOM 7191 O O . ILE A 1 919 ? -50.706 9.799 44.814 1.00 39.94 919 ILE A O 1
ATOM 7195 N N . GLU A 1 920 ? -52.189 8.988 43.353 1.00 36.81 920 GLU A N 1
ATOM 7196 C CA . GLU A 1 920 ? -53.279 8.872 44.342 1.00 36.81 920 GLU A CA 1
ATOM 7197 C C . GLU A 1 920 ? -53.275 7.608 45.228 1.00 36.81 920 GLU A C 1
ATOM 7199 O O . GLU A 1 920 ? -54.048 7.569 46.180 1.00 36.81 920 GLU A O 1
ATOM 7204 N N . ASP A 1 921 ? -52.396 6.614 45.022 1.00 33.97 921 ASP A N 1
ATOM 7205 C CA . ASP A 1 921 ? -52.553 5.304 45.700 1.00 33.97 921 ASP A CA 1
ATOM 7206 C C . ASP A 1 921 ? -51.492 4.936 46.761 1.00 33.97 921 ASP A C 1
ATOM 7208 O O . ASP A 1 921 ? -51.458 3.807 47.249 1.00 33.97 921 ASP A O 1
ATOM 7212 N N . GLN A 1 922 ? -50.620 5.860 47.189 1.00 33.62 922 GLN A N 1
ATOM 7213 C CA . GLN A 1 922 ? -49.661 5.574 48.275 1.00 33.62 922 GLN A CA 1
ATOM 7214 C C . GLN A 1 922 ? -49.508 6.701 49.297 1.00 33.62 922 GLN A C 1
ATOM 7216 O O . GLN A 1 922 ? -48.501 7.406 49.314 1.00 33.62 922 GLN A O 1
ATOM 7221 N N . ALA A 1 923 ? -50.464 6.813 50.224 1.00 34.19 923 ALA A N 1
ATOM 7222 C CA . ALA A 1 923 ? -50.229 7.476 51.511 1.00 34.19 923 ALA A CA 1
ATOM 7223 C C . ALA A 1 923 ? -51.260 7.087 52.590 1.00 34.19 923 ALA A C 1
ATOM 7225 O O . ALA A 1 923 ? -51.998 7.937 53.071 1.00 34.19 923 ALA A O 1
ATOM 7226 N N . MET A 1 924 ? -51.302 5.824 53.026 1.00 32.75 924 MET A N 1
ATOM 7227 C CA . MET A 1 924 ? -52.016 5.446 54.258 1.00 32.75 924 MET A CA 1
ATOM 7228 C C . MET A 1 924 ? -51.212 4.418 55.058 1.00 32.75 924 MET A C 1
ATOM 7230 O O . MET A 1 924 ? -51.304 3.220 54.797 1.00 32.75 924 MET A O 1
ATOM 7234 N N . LYS A 1 925 ? -50.422 4.912 56.025 1.00 31.33 925 LYS A N 1
ATOM 7235 C CA . LYS A 1 925 ? -50.206 4.359 57.383 1.00 31.33 925 LYS A CA 1
ATOM 7236 C C . LYS A 1 925 ? -48.953 4.969 58.017 1.00 31.33 925 LYS A C 1
ATOM 7238 O O . LYS A 1 925 ? -47.842 4.588 57.669 1.00 31.33 925 LYS A O 1
ATOM 7243 N N . ASN A 1 926 ? -49.160 5.906 58.939 1.00 28.28 926 ASN A N 1
ATOM 7244 C CA . ASN A 1 926 ? -48.507 5.956 60.252 1.00 28.28 926 ASN A CA 1
ATOM 7245 C C . ASN A 1 926 ? -49.063 7.168 61.014 1.00 28.28 926 ASN A C 1
ATOM 7247 O O . ASN A 1 926 ? -48.799 8.313 60.657 1.00 28.28 926 ASN A O 1
ATOM 7251 N N . GLU A 1 927 ? -49.865 6.897 62.042 1.00 38.00 927 GLU A N 1
ATOM 7252 C CA . GLU A 1 927 ? -50.289 7.889 63.028 1.00 38.00 927 GLU A CA 1
ATOM 7253 C C . GLU A 1 927 ? -49.125 8.169 63.983 1.00 38.00 927 GLU A C 1
ATOM 7255 O O . GLU A 1 927 ? -48.800 7.355 64.843 1.00 38.00 927 GLU A O 1
ATOM 7260 N N . GLN A 1 928 ? -48.508 9.338 63.840 1.00 36.00 928 GLN A N 1
ATOM 7261 C CA . GLN A 1 928 ? -47.680 9.966 64.866 1.00 36.00 928 GLN A CA 1
ATOM 7262 C C . GLN A 1 928 ? -47.998 11.466 64.816 1.00 36.00 928 GLN A C 1
ATOM 7264 O O . GLN A 1 928 ? -48.139 11.997 63.718 1.00 36.00 928 GLN A O 1
ATOM 7269 N N . GLU A 1 929 ? -48.166 12.141 65.959 1.00 44.28 929 GLU A N 1
ATOM 7270 C CA . GLU A 1 929 ? -48.531 13.569 66.020 1.00 44.28 929 GLU A CA 1
ATOM 7271 C C . GLU A 1 929 ? -47.624 14.433 65.119 1.00 44.28 929 GLU A C 1
ATOM 7273 O O . GLU A 1 929 ? -46.454 14.670 65.416 1.00 44.28 929 GLU A O 1
ATOM 7278 N N . ILE A 1 930 ? -48.171 14.883 63.987 1.00 58.62 930 ILE A N 1
ATOM 7279 C CA . ILE A 1 930 ? -47.460 15.639 62.951 1.00 58.62 930 ILE A CA 1
ATOM 7280 C C . ILE A 1 930 ? -47.316 17.097 63.422 1.00 58.62 930 ILE A C 1
ATOM 7282 O O . ILE A 1 930 ? -48.314 17.782 63.645 1.00 58.62 930 ILE A O 1
ATOM 7286 N N . SER A 1 931 ? -46.079 17.586 63.576 1.00 66.25 931 SER A N 1
ATOM 7287 C CA . SER A 1 931 ? -45.780 18.991 63.914 1.00 66.25 931 SER A CA 1
ATOM 7288 C C . SER A 1 931 ? -46.310 19.943 62.832 1.00 66.25 931 SER A C 1
ATOM 7290 O O . SER A 1 931 ? -46.160 19.672 61.639 1.00 66.25 931 SER A O 1
ATOM 7292 N N . ASP A 1 932 ? -46.865 21.100 63.214 1.00 70.06 932 ASP A N 1
ATOM 7293 C CA . ASP A 1 932 ? -47.397 22.098 62.269 1.00 70.06 932 ASP A CA 1
ATOM 7294 C C . ASP A 1 932 ? -46.369 22.506 61.187 1.00 70.06 932 ASP A C 1
ATOM 7296 O O . ASP A 1 932 ? -46.740 22.817 60.053 1.00 70.06 932 ASP A O 1
ATOM 7300 N N . TYR A 1 933 ? -45.070 22.496 61.521 1.00 75.75 933 TYR A N 1
ATOM 7301 C CA . TYR A 1 933 ? -43.978 22.802 60.589 1.00 75.75 933 TYR A CA 1
ATOM 7302 C C . TYR A 1 933 ? -43.761 21.715 59.530 1.00 75.75 933 TYR A C 1
ATOM 7304 O O . TYR A 1 933 ? -43.461 22.043 58.384 1.00 75.75 933 TYR A O 1
ATOM 7312 N N . THR A 1 934 ? -43.984 20.442 59.862 1.00 75.19 934 THR A N 1
ATOM 7313 C CA . THR A 1 934 ? -43.891 19.332 58.894 1.00 75.19 934 THR A CA 1
ATOM 7314 C C . THR A 1 934 ? -45.038 19.381 57.880 1.00 75.19 934 THR A C 1
ATOM 7316 O O . THR A 1 934 ? -44.841 19.168 56.683 1.00 75.19 934 THR A O 1
ATOM 7319 N N . LEU A 1 935 ? -46.229 19.785 58.331 1.00 74.00 935 LEU A N 1
ATOM 7320 C CA . LEU A 1 935 ? -47.387 20.025 57.475 1.00 74.00 935 LEU A CA 1
ATOM 7321 C C . LEU A 1 935 ? -47.174 21.250 56.568 1.00 74.00 935 LEU A C 1
ATOM 7323 O O . LEU A 1 935 ? -47.441 21.194 55.368 1.00 74.00 935 LEU A O 1
ATOM 7327 N N . LEU A 1 936 ? -46.619 22.337 57.115 1.00 80.81 936 LEU A N 1
ATOM 7328 C CA . LEU A 1 936 ? -46.239 23.527 56.350 1.00 80.81 936 LEU A CA 1
ATOM 7329 C C . LEU A 1 936 ? -45.170 23.219 55.294 1.00 80.81 936 LEU A C 1
ATOM 7331 O O . LEU A 1 936 ? -45.284 23.695 54.165 1.00 80.81 936 LEU A O 1
ATOM 7335 N N . ALA A 1 937 ? -44.161 22.416 55.637 1.00 79.69 937 ALA A N 1
ATOM 7336 C CA . ALA A 1 937 ? -43.120 21.998 54.705 1.00 79.69 937 ALA A CA 1
ATOM 7337 C C . ALA A 1 937 ? -43.713 21.233 53.511 1.00 79.69 937 ALA A C 1
ATOM 7339 O O . ALA A 1 937 ? -43.360 21.533 52.375 1.00 79.69 937 ALA A O 1
ATOM 7340 N N . ARG A 1 938 ? -44.690 20.339 53.734 1.00 77.50 938 ARG A N 1
ATOM 7341 C CA . ARG A 1 938 ? -45.409 19.638 52.650 1.00 77.50 938 ARG A CA 1
ATOM 7342 C C . ARG A 1 938 ? -46.182 20.588 51.729 1.00 77.50 938 ARG A C 1
ATOM 7344 O O . ARG A 1 938 ? -46.162 20.406 50.513 1.00 77.50 938 ARG A O 1
ATOM 7351 N N . VAL A 1 939 ? -46.843 21.608 52.281 1.00 80.81 939 VAL A N 1
ATOM 7352 C CA . VAL A 1 939 ? -47.576 22.607 51.479 1.00 80.81 939 VAL A CA 1
ATOM 7353 C C . VAL A 1 939 ? -46.612 23.469 50.656 1.00 80.81 939 VAL A C 1
ATOM 7355 O O . VAL A 1 939 ? -46.849 23.698 49.470 1.00 80.81 939 VAL A O 1
ATOM 7358 N N . LEU A 1 940 ? -45.511 23.928 51.260 1.00 82.38 940 LEU A N 1
ATOM 7359 C CA . LEU A 1 940 ? -44.483 24.714 50.569 1.00 82.38 940 LEU A CA 1
ATOM 7360 C C . LEU A 1 940 ? -43.784 23.910 49.468 1.00 82.38 940 LEU A C 1
ATOM 7362 O O . LEU A 1 940 ? -43.495 24.456 48.407 1.00 82.38 940 LEU A O 1
ATOM 7366 N N . ASP A 1 941 ? -43.569 22.616 49.684 1.00 82.81 941 ASP A N 1
ATOM 7367 C CA . ASP A 1 941 ? -42.942 21.737 48.700 1.00 82.81 941 ASP A CA 1
ATOM 7368 C C . ASP A 1 941 ? -43.811 21.544 47.449 1.00 82.81 941 ASP A C 1
ATOM 7370 O O . ASP A 1 941 ? -43.351 21.688 46.313 1.00 82.81 941 ASP A O 1
ATOM 7374 N N . ARG A 1 942 ? -45.118 21.335 47.644 1.00 83.12 942 ARG A N 1
ATOM 7375 C CA . ARG A 1 942 ? -46.092 21.255 46.545 1.00 83.12 942 ARG A CA 1
ATOM 7376 C C . ARG A 1 942 ? -46.268 22.591 45.825 1.00 83.12 942 ARG A C 1
ATOM 7378 O O . ARG A 1 942 ? -46.430 22.602 44.605 1.00 83.12 942 ARG A O 1
ATOM 7385 N N . LEU A 1 943 ? -46.171 23.713 46.540 1.00 84.62 943 LEU A N 1
ATOM 7386 C CA . LEU A 1 943 ? -46.132 25.039 45.920 1.00 84.62 943 LEU A CA 1
ATOM 7387 C C . LEU A 1 943 ? -44.894 25.198 45.025 1.00 84.62 943 LEU A C 1
ATOM 7389 O O . LEU A 1 943 ? -45.015 25.660 43.891 1.00 84.62 943 LEU A O 1
ATOM 7393 N N . CYS A 1 944 ? -43.715 24.798 45.512 1.00 84.62 944 CYS A N 1
ATOM 7394 C CA . CYS A 1 944 ? -42.473 24.840 44.742 1.00 84.62 944 CYS A CA 1
ATOM 7395 C C . CYS A 1 944 ? -42.539 23.959 43.489 1.00 84.62 944 CYS A C 1
ATOM 7397 O O . CYS A 1 944 ? -42.103 24.413 42.435 1.00 84.62 944 CYS A O 1
ATOM 7399 N N . LEU A 1 945 ? -43.146 22.769 43.564 1.00 85.81 945 LEU A N 1
ATOM 7400 C CA . LEU A 1 945 ? -43.402 21.920 42.394 1.00 85.81 945 LEU A CA 1
ATOM 7401 C C . LEU A 1 945 ? -44.236 22.658 41.332 1.00 85.81 945 LEU A C 1
ATOM 7403 O O . LEU A 1 945 ? -43.842 22.716 40.169 1.00 85.81 945 LEU A O 1
ATOM 7407 N N . VAL A 1 946 ? -45.372 23.245 41.725 1.00 85.31 946 VAL A N 1
ATOM 7408 C CA . VAL A 1 946 ? -46.263 23.962 40.796 1.00 85.31 946 VAL A CA 1
ATOM 7409 C C . VAL A 1 946 ? -45.550 25.165 40.173 1.00 85.31 946 VAL A C 1
ATOM 7411 O O . VAL A 1 946 ? -45.589 25.348 38.956 1.00 85.31 946 VAL A O 1
ATOM 7414 N N . LEU A 1 947 ? -44.842 25.957 40.983 1.00 86.56 947 LEU A N 1
ATOM 7415 C CA . LEU A 1 947 ? -44.071 27.104 40.502 1.00 86.56 947 LEU A CA 1
ATOM 7416 C C . LEU A 1 947 ? -42.926 26.688 39.571 1.00 86.56 947 LEU A C 1
ATOM 7418 O O . LEU A 1 947 ? -42.669 27.388 38.592 1.00 86.56 947 LEU A O 1
ATOM 7422 N N . TYR A 1 948 ? -42.264 25.559 39.831 1.00 87.31 948 TYR A N 1
ATOM 7423 C CA . TYR A 1 948 ? -41.200 25.036 38.977 1.00 87.31 948 TYR A CA 1
ATOM 7424 C C . TYR A 1 948 ? -41.739 24.617 37.606 1.00 87.31 948 TYR A C 1
ATOM 7426 O O . TYR A 1 948 ? -41.203 25.045 36.584 1.00 87.31 948 TYR A O 1
ATOM 7434 N N . VAL A 1 949 ? -42.849 23.871 37.571 1.00 86.00 949 VAL A N 1
ATOM 7435 C CA . VAL A 1 949 ? -43.492 23.440 36.316 1.00 86.00 949 VAL A CA 1
ATOM 7436 C C . VAL A 1 949 ? -43.956 24.644 35.492 1.00 86.00 949 VAL A C 1
ATOM 7438 O O . VAL A 1 949 ? -43.691 24.702 34.292 1.00 86.00 949 VAL A O 1
ATOM 7441 N N . ILE A 1 950 ? -44.575 25.646 36.129 1.00 86.81 950 ILE A N 1
ATOM 7442 C CA . ILE A 1 950 ? -44.960 26.899 35.459 1.00 86.81 950 ILE A CA 1
ATOM 7443 C C . ILE A 1 950 ? -43.721 27.638 34.932 1.00 86.81 950 ILE A C 1
ATOM 7445 O O . ILE A 1 950 ? -43.726 28.107 33.796 1.00 86.81 950 ILE A O 1
ATOM 7449 N N . SER A 1 951 ? -42.647 27.720 35.723 1.00 86.88 951 SER A N 1
ATOM 7450 C CA . SER A 1 951 ? -41.416 28.414 35.316 1.00 86.88 951 SER A CA 1
ATOM 7451 C C . SER A 1 951 ? -40.757 27.754 34.103 1.00 86.88 951 SER A C 1
ATOM 7453 O O . SER A 1 951 ? -40.316 28.462 33.203 1.00 86.88 951 SER A O 1
ATOM 7455 N N . ILE A 1 952 ? -40.740 26.418 34.026 1.00 85.12 952 ILE A N 1
ATOM 7456 C CA . ILE A 1 952 ? -40.239 25.692 32.846 1.00 85.12 952 ILE A CA 1
ATOM 7457 C C . ILE A 1 952 ? -41.140 25.929 31.631 1.00 85.12 952 ILE A C 1
ATOM 7459 O O . ILE A 1 952 ? -40.637 26.218 30.546 1.00 85.12 952 ILE A O 1
ATOM 7463 N N . ALA A 1 953 ? -42.462 25.839 31.807 1.00 83.06 953 ALA A N 1
ATOM 7464 C CA . ALA A 1 953 ? -43.419 26.039 30.720 1.00 83.06 953 ALA A CA 1
ATOM 7465 C C . ALA A 1 953 ? -43.324 27.449 30.108 1.00 83.06 953 ALA A C 1
ATOM 7467 O O . ALA A 1 953 ? -43.525 27.618 28.908 1.00 83.06 953 ALA A O 1
ATOM 7468 N N . VAL A 1 954 ? -42.975 28.455 30.918 1.00 86.19 954 VAL A N 1
ATOM 7469 C CA . VAL A 1 954 ? -42.744 29.840 30.475 1.00 86.19 954 VAL A CA 1
ATOM 7470 C C . VAL A 1 954 ? -41.331 30.050 29.914 1.00 86.19 954 VAL A C 1
ATOM 7472 O O . VAL A 1 954 ? -41.148 30.891 29.032 1.00 86.19 954 VAL A O 1
ATOM 7475 N N . ALA A 1 955 ? -40.333 29.290 30.374 1.00 82.69 955 ALA A N 1
ATOM 7476 C CA . ALA A 1 955 ? -38.947 29.437 29.932 1.00 82.69 955 ALA A CA 1
ATOM 7477 C C . ALA A 1 955 ? -38.781 29.185 28.425 1.00 82.69 955 ALA A C 1
ATOM 7479 O O . ALA A 1 955 ? -38.122 29.976 27.760 1.00 82.69 955 ALA A O 1
ATOM 7480 N N . VAL A 1 956 ? -39.425 28.148 27.876 1.00 77.25 956 VAL A N 1
ATOM 7481 C CA . VAL A 1 956 ? -39.333 27.783 26.447 1.00 77.25 956 VAL A CA 1
ATOM 7482 C C . VAL A 1 956 ? -39.799 28.908 25.498 1.00 77.25 956 VAL A C 1
ATOM 7484 O O . VAL A 1 956 ? -39.030 29.292 24.617 1.00 77.25 956 VAL A O 1
ATOM 7487 N N . PRO A 1 957 ? -41.005 29.495 25.641 1.00 78.19 957 PRO A N 1
ATOM 7488 C CA . PRO A 1 957 ? -41.429 30.601 24.779 1.00 78.19 957 PRO A CA 1
ATOM 7489 C C . PRO A 1 957 ? -40.653 31.903 25.040 1.00 78.19 957 PRO A C 1
ATOM 7491 O O . PRO A 1 957 ? -40.427 32.670 24.104 1.00 78.19 957 PRO A O 1
ATOM 7494 N N . MET A 1 958 ? -40.203 32.163 26.276 1.00 78.62 958 MET A N 1
ATOM 7495 C CA . MET A 1 958 ? -39.379 33.345 26.566 1.00 78.62 958 MET A CA 1
ATOM 7496 C C . MET A 1 958 ? -38.002 33.277 25.902 1.00 78.62 958 MET A C 1
ATOM 7498 O O . MET A 1 958 ? -37.546 34.281 25.357 1.00 78.62 958 MET A O 1
ATOM 7502 N N . THR A 1 959 ? -37.339 32.119 25.916 1.00 77.31 959 THR A N 1
ATOM 7503 C CA . THR A 1 959 ? -36.026 31.966 25.271 1.00 77.31 959 THR A CA 1
ATOM 7504 C C . THR A 1 959 ? -36.122 32.081 23.754 1.00 77.31 959 THR A C 1
ATOM 7506 O O . THR A 1 959 ? -35.173 32.547 23.130 1.00 77.31 959 THR A O 1
ATOM 7509 N N . MET A 1 960 ? -37.268 31.730 23.155 1.00 72.81 960 MET A N 1
ATOM 7510 C CA . MET A 1 960 ? -37.498 31.926 21.719 1.00 72.81 960 MET A CA 1
ATOM 7511 C C . MET A 1 960 ? -37.615 33.413 21.381 1.00 72.81 960 MET A C 1
ATOM 7513 O O . MET A 1 960 ? -37.094 33.849 20.361 1.00 72.81 960 MET A O 1
ATOM 7517 N N . HIS A 1 961 ? -38.255 34.200 22.250 1.00 70.38 961 HIS A N 1
ATOM 7518 C CA . HIS A 1 961 ? -38.444 35.636 22.038 1.00 70.38 961 HIS A CA 1
ATOM 7519 C C . HIS A 1 961 ? -37.185 36.471 22.316 1.00 70.38 961 HIS A C 1
ATOM 7521 O O . HIS A 1 961 ? -37.013 37.533 21.734 1.00 70.38 961 HIS A O 1
ATOM 7527 N N . LEU A 1 962 ? -36.300 35.992 23.195 1.00 63.44 962 LEU A N 1
ATOM 7528 C CA . LEU A 1 962 ? -35.003 36.620 23.479 1.00 63.44 962 LEU A CA 1
ATOM 7529 C C . LEU A 1 962 ? -33.967 36.406 22.366 1.00 63.44 962 LEU A C 1
ATOM 7531 O O . LEU A 1 962 ? -32.942 37.083 22.353 1.00 63.44 962 LEU A O 1
ATOM 7535 N N . GLY A 1 963 ? -34.204 35.428 21.493 1.00 53.66 963 GLY A N 1
ATOM 7536 C CA . GLY A 1 963 ? -33.274 35.025 20.448 1.00 53.66 963 GLY A CA 1
ATOM 7537 C C . GLY A 1 963 ? -33.603 35.524 19.034 1.00 53.66 963 GLY A C 1
ATOM 7538 O O . GLY A 1 963 ? -32.746 35.438 18.159 1.00 53.66 963 GLY A O 1
ATOM 7539 N N . THR A 1 964 ? -34.812 36.053 18.820 1.00 47.22 964 THR A N 1
ATOM 7540 C CA . THR A 1 964 ? -35.185 36.859 17.640 1.00 47.22 964 THR A CA 1
ATOM 7541 C C . THR A 1 964 ? -34.776 38.307 17.836 1.00 47.22 964 THR A C 1
ATOM 7543 O O . THR A 1 964 ? -34.242 38.908 16.878 1.00 47.22 964 THR A O 1
#

Radius of gyration: 50.69 Å; Cα contacts (8 Å, |Δi|>4): 1724; chains: 1; bounding box: 120×116×113 Å

Solvent-accessible surface area (backbone atoms only — not comparable to full-atom values): 55555 Å² total; per-residue (Å²): 76,77,52,30,59,44,73,37,84,90,77,45,33,34,36,31,34,27,70,75,77,23,28,34,33,35,22,32,66,91,79,54,50,81,63,44,80,43,43,79,53,82,78,39,58,56,48,15,46,36,70,42,74,87,83,42,32,33,36,38,18,24,35,81,75,14,31,34,31,38,22,36,69,80,35,50,79,64,45,79,49,44,43,69,91,82,38,50,28,34,26,18,37,41,72,37,80,91,82,45,34,32,38,36,18,19,46,66,77,10,28,34,36,35,23,34,76,77,44,47,81,68,43,81,46,38,76,84,40,75,38,30,36,26,45,35,70,38,87,86,79,53,30,32,38,33,32,28,72,58,28,29,36,32,34,22,39,82,76,47,46,78,73,41,83,76,44,74,43,90,92,42,51,62,42,16,42,33,66,54,103,76,39,47,34,39,19,20,70,40,41,38,38,30,74,90,66,78,48,77,76,49,81,82,53,90,49,51,55,52,56,80,80,80,93,77,77,89,75,79,83,71,54,58,82,62,26,37,69,35,82,93,72,79,45,67,44,57,49,71,52,35,34,65,92,50,80,75,34,99,85,44,57,44,61,56,82,49,44,24,36,66,66,56,86,90,57,87,83,67,103,59,82,24,32,37,78,42,63,80,76,57,88,48,73,67,57,44,68,72,32,80,68,41,53,71,72,63,60,72,84,80,61,79,89,62,56,54,93,56,45,64,58,52,57,44,44,68,48,38,32,32,38,53,71,53,89,87,50,58,51,79,63,94,68,100,56,100,58,60,44,26,51,36,40,63,49,47,60,18,23,57,58,44,43,46,47,49,72,40,39,53,70,75,51,46,76,72,48,67,68,44,85,67,34,48,51,74,90,72,76,39,45,75,86,76,77,52,72,52,96,95,37,61,32,27,57,91,35,14,58,84,36,74,50,82,55,38,46,28,46,90,67,48,62,38,44,40,39,61,74,39,78,80,21,50,62,53,71,76,40,64,55,59,69,61,84,48,34,43,37,33,22,79,84,68,45,83,49,28,23,36,31,33,101,81,64,46,81,41,52,37,67,71,49,62,63,84,66,66,36,22,70,58,85,71,61,35,66,67,31,46,54,44,72,64,54,73,62,40,53,56,71,42,64,38,37,51,46,49,39,95,71,32,35,70,40,91,90,46,68,53,63,42,39,25,36,93,80,32,45,59,75,58,79,88,54,50,45,39,77,48,61,64,64,52,53,51,49,67,53,52,67,88,59,60,44,90,52,72,58,58,72,92,72,83,56,63,41,58,36,32,36,44,71,51,76,78,46,80,77,46,75,41,62,59,77,30,35,40,31,31,39,32,41,38,39,40,34,38,66,30,83,79,59,49,57,66,32,85,81,54,85,62,52,60,66,49,78,44,52,31,74,73,40,62,71,88,62,52,44,72,47,65,54,70,53,92,80,73,87,58,78,82,49,82,44,70,23,44,35,32,44,82,9,37,37,39,42,71,46,76,48,81,44,40,26,52,40,54,73,47,57,52,50,52,58,63,26,48,36,44,31,55,49,31,36,30,55,51,89,91,52,71,57,38,37,44,56,66,63,59,90,61,44,71,43,72,46,77,77,41,83,53,91,64,28,37,36,30,44,29,44,41,53,50,90,44,40,21,50,31,39,39,41,37,37,36,43,61,36,67,62,50,44,59,69,54,51,39,54,54,54,50,49,61,54,55,53,57,48,50,59,69,52,64,84,91,47,82,60,45,62,58,53,50,52,52,47,54,53,52,51,51,53,53,48,54,53,57,61,69,62,47,48,93,64,100,61,78,32,46,58,59,54,45,51,52,52,50,52,52,51,52,53,54,53,52,53,49,50,54,53,37,53,65,43,36,76,47,87,63,80,68,56,75,68,56,43,52,47,48,42,40,54,48,17,46,74,68,73,69,43,66,74,78,72,78,92,77,88,78,92,85,82,89,86,87,86,90,84,82,87,89,76,91,85,86,85,82,88,87,86,86,82,88,85,88,85,89,82,91,83,88,84,88,87,85,82,73,72,72,72,70,76,70,84,80,76,69,82,78,55,58,65,56,53,56,54,50,54,54,52,55,57,57,66,67,66,76,80,80,86,88,90,80,95,65,93,77,50,56,28,46,57,48,30,54,45,53,39,53,49,50,45,54,53,48,55,51,51,53,67,50,44,60,62,50,47,55,64,74,71,110

Nearest PDB structures (foldseek):
  4pir-assembly1_E  TM=7.535E-01  e=2.664E-21  Mus musculus
  8c21-assembly1_A  TM=7.325E-01  e=3.730E-20  Mus musculus
  8c20-assembly1_A  TM=7.543E-01  e=2.166E-19  Mus musculus
  6hin-assembly1_A  TM=8.039E-01  e=8.761E-19  Mus musculus
  8c1z-assembly1_B  TM=6.864E-01  e=2.955E-19  Mus musculus

pLDDT: mean 73.26, std 17.32, range [22.0, 94.31]